Protein 2HIH (pdb70)

Sequence (773 aa):
AVQNPENPKNKDPFVFVHGFTGFVGEVAAKGENYWGGTKANLRNHLRKAGYETYEASVSALASNHERAVELYYYLKGGRVDYGAAHSEKYGHERYGKTYEGVLKDWKPGHPVHFIGHSMGGQTIRLLEHYLRFGDKAEIAYQQQHGGIISELFKGGQDNMVTSITTIATPHNGTHASDDIGNTPTIRNILYSFAQMSSHLGTIDFGMDHWGFKRKDGESLTDYNKRIAESKIWDSEDTGLYDLTREGAEKINQKTELNPNIYYKTYTGVATHETQLGKHIADLGMEFTKILTGNYIGSVDDILWRPNDGLVSEISSQHPSDEKNISVDENSELHKGTWQVMPTMKGWDHSDFIGNDALDTKHSAIELTNFYHSISDYLMRIEKAESTAVQNPENPKNKDPFVFVHGFTGFVGEVAAKGENYWGGTKANLRNHLRKAGYETYEASVSALASNHERAVELYYYLKGGRVDYGAAHSEKYGHERYGKTYEGVLKDWKPGHPVHFIGHSMGGQTIRLLEHYLRFGDKAEIAYQQQHGGIISELFKGGQDNMVTSITTIATPHNGTHASDDIGNTPTIRNILYSFAQMSSHLGTIDFGMDHWGFKRKDGESLTDYNKRIAESKIWDSEDTGLYDLTREGAEKINQKTELNPNIYYKTYTGVATHETQLGKHIADLGMEFTKILTGNYIGSVDDILWRPNDGLVSEISSQHPSDEKNISVDENSELHKGTWQVMPTMKGWDHSDFIGNDALDTKHSAIELTNFYHSISDYLMRIEKAES

Solvent-accessible surface area: 32217 Å² total; per-residue (Å²): 128,40,150,44,34,181,127,39,123,3,139,2,13,1,0,9,0,0,0,38,68,2,23,6,52,181,64,30,32,166,51,83,44,27,4,0,15,70,38,21,68,4,60,33,43,3,29,166,35,15,12,33,0,26,20,0,24,10,10,2,0,0,3,0,13,0,0,0,0,10,0,8,24,23,0,56,18,31,140,0,11,9,1,17,16,22,4,123,149,52,38,21,86,58,86,26,108,95,45,157,12,60,26,128,100,4,95,65,54,110,17,0,0,0,0,0,1,6,0,0,0,0,0,0,8,6,0,9,27,9,2,44,90,3,29,176,59,6,60,56,50,54,146,138,120,35,63,147,26,10,110,0,1,121,15,73,28,53,88,1,11,15,0,1,0,1,0,0,0,2,0,12,0,3,6,11,4,46,69,27,12,25,44,55,29,15,37,47,45,20,2,46,8,1,29,62,0,6,33,56,58,46,28,45,12,14,2,38,12,10,15,1,108,92,112,152,90,26,61,52,53,69,2,61,95,65,16,14,111,24,132,1,26,121,20,81,6,1,0,10,18,17,10,14,69,111,0,0,67,109,11,10,149,106,15,98,31,4,89,90,3,9,7,4,0,4,1,2,11,3,2,74,120,54,153,164,21,84,25,75,18,26,171,28,14,18,70,92,32,69,75,25,0,56,80,0,0,44,12,140,54,121,129,44,34,30,0,1,0,44,2,0,35,55,0,2,48,42,0,33,137,21,146,66,64,99,12,57,102,131,33,140,40,62,81,8,13,1,2,14,9,71,46,46,127,28,25,1,11,6,3,0,9,2,57,5,22,68,11,120,162,19,55,40,118,59,5,10,81,15,2,61,47,3,3,84,8,0,34,76,0,16,145,50,80,94,150,131,43,147,36,31,187,119,43,128,2,132,0,12,1,0,8,0,0,0,40,103,2,34,7,50,185,64,29,38,133,32,89,38,10,2,0,14,52,42,25,68,3,61,34,42,3,28,162,41,16,14,32,0,26,16,0,20,11,10,3,9,0,4,0,15,0,0,0,0,10,0,9,24,24,0,63,21,30,143,0,9,9,1,16,16,20,4,132,153,53,44,19,88,58,89,28,104,95,43,145,9,56,29,116,100,3,91,66,51,115,19,0,0,0,0,0,3,4,0,0,0,0,0,0,8,6,0,8,28,8,2,37,89,3,26,175,58,6,55,54,60,59,142,142,123,33,64,149,24,9,106,0,1,113,12,74,34,63,97,2,8,17,0,1,0,0,0,0,0,1,0,8,0,4,6,10,4,46,74,30,11,28,42,60,28,16,43,49,41,31,2,36,17,2,31,74,2,4,42,50,58,39,23,43,16,11,2,41,10,14,15,0,104,97,118,155,88,23,58,58,57,73,5,61,101,66,14,19,118,21,134,1,33,121,22,76,6,2,0,9,21,14,11,16,63,108,1,0,56,93,10,13,143,104,13,103,28,3,90,99,6,8,6,4,0,3,1,2,15,5,2,76,118,52,174,154,18,99,25,81,17,32,180,38,12,18,70,86,27,69,75,27,0,57,82,0,0,39,14,135,61,116,129,43,35,27,0,2,0,39,2,0,39,56,0,1,46,39,0,49,145,20,135,64,74,96,16,55,113,128,33,136,41,64,78,8,11,0,2,12,11,75,44,50,130,29,24,0,10,9,4,0,7,3,49,5,23,70,12,125,178,18,52,38,117,65,5,15,78,13,2,62,44,3,3,83,10,0,50,87,0,12,164,65,91,115

Nearest PDB structures (foldseek):
  2hih-assembly1_A  TM=1.003E+00  e=4.740E-88  Staphylococcus hyicus
  8s9r-assembly1_A  TM=9.803E-01  e=5.184E-57  Staphylococcus aureus USA100-CA-126
  8yib-assembly1_B  TM=9.800E-01  e=1.893E-55  Staphylococcus aureus
  6ksl-assembly1_B  TM=9.799E-01  e=6.411E-55  Staphylococcus aureus
  1ku0-assembly2_B  TM=8.552E-01  e=5.128E-37  Geobacillus stearothermophilus

InterPro domains:
  IPR005877 YSIRK Gram-positive signal peptide [PF04650] (10-30)
  IPR005877 YSIRK Gram-positive signal peptide [TIGR01168] (1-38)
  IPR029058 Alpha/Beta hydrolase fold [G3DSA:3.40.50.1820] (252-641)
  IPR029058 Alpha/Beta hydrolase fold [SSF53474] (259-605)
  IPR056304 Lipase-like, C-terminal domain [PF24708] (261-639)

CATH classification: 3.40.50.1820

B-factor: mean 19.35, std 2.12, range [2.0, 28.86]

GO terms:
  GO:0004620 glycerophospholipase activity (F, IDA)
  GO:0004806 triacylglycerol lipase activity (F, IDA)
  GO:0005509 calcium ion binding (F, IDA)
  GO:0005576 extracellular region (C, IDA)
  GO:0034638 phosphatidylcholine catabolic process (P, IDA)
  GO:0008970 glycerophospholipid phospholipase A1 activity (F, IDA)
  GO:0016042 lipid catabolic process (P, IDA)
  GO:0019433 triglyceride catabolic process (P, IDA)

Organism: Staphylococcus hyicus (NCBI:txid1284)

Structure (mmCIF, N/CA/C/O backbone):
data_2HIH
#
_entry.id   2HIH
#
_cell.length_a   73.310
_cell.length_b   77.960
_cell.length_c   169.810
_cell.angle_alpha   90.00
_cell.angle_beta   90.00
_cell.angle_gamma   90.00
#
_symmetry.space_group_name_H-M   'P 21 21 21'
#
loop_
_entity.id
_entity.type
_entity.pdbx_description
1 polymer 'Lipase 46 kDa form'
2 non-polymer 'ZINC ION'
3 non-polymer 'CALCIUM ION'
4 water water
#
loop_
_atom_site.group_PDB
_atom_site.id
_atom_site.type_symbol
_atom_site.label_atom_id
_atom_site.label_alt_id
_atom_site.label_comp_id
_atom_site.label_asym_id
_atom_site.label_entity_id
_atom_site.label_seq_id
_atom_site.pdbx_PDB_ins_code
_atom_site.Cartn_x
_atom_site.Cartn_y
_atom_site.Cartn_z
_atom_site.occupancy
_atom_site.B_iso_or_equiv
_atom_site.auth_seq_id
_atom_site.auth_comp_id
_atom_site.auth_asym_id
_atom_site.auth_atom_id
_atom_site.pdbx_PDB_model_num
ATOM 1 N N . ALA A 1 42 ? 43.205 26.389 -10.405 1.00 21.88 7 ALA A N 1
ATOM 2 C CA . ALA A 1 42 ? 44.029 27.424 -9.718 1.00 21.81 7 ALA A CA 1
ATOM 3 C C . ALA A 1 42 ? 43.443 27.886 -8.368 1.00 21.78 7 ALA A C 1
ATOM 4 O O . ALA A 1 42 ? 44.184 28.032 -7.399 1.00 21.89 7 ALA A O 1
ATOM 6 N N . VAL A 1 43 ? 42.125 28.089 -8.301 1.00 21.70 8 VAL A N 1
ATOM 7 C CA . VAL A 1 43 ? 41.505 28.865 -7.205 1.00 21.58 8 VAL A CA 1
ATOM 8 C C . VAL A 1 43 ? 41.752 28.299 -5.798 1.00 21.48 8 VAL A C 1
ATOM 9 O O . VAL A 1 43 ? 41.667 27.095 -5.571 1.00 21.20 8 VAL A O 1
ATOM 13 N N . GLN A 1 44 ? 42.058 29.194 -4.861 1.00 21.53 9 GLN A N 1
ATOM 14 C CA . GLN A 1 44 ? 42.309 28.824 -3.469 1.00 21.55 9 GLN A CA 1
ATOM 15 C C . GLN A 1 44 ? 40.996 28.621 -2.722 1.00 21.43 9 GLN A C 1
ATOM 16 O O . GLN A 1 44 ? 39.927 28.915 -3.248 1.00 21.50 9 GLN A O 1
ATOM 22 N N . ASN A 1 45 ? 41.074 28.113 -1.498 1.00 21.33 10 ASN A N 1
ATOM 23 C CA . ASN A 1 45 ? 39.890 28.011 -0.654 1.00 21.37 10 ASN A CA 1
ATOM 24 C C . ASN A 1 45 ? 39.409 29.407 -0.255 1.00 21.69 10 ASN A C 1
ATOM 25 O O . ASN A 1 45 ? 40.197 30.349 -0.240 1.00 21.75 10 ASN A O 1
ATOM 30 N N . PRO A 1 46 ? 38.111 29.549 0.062 1.00 22.08 11 PRO A N 1
ATOM 31 C CA . PRO A 1 46 ? 37.578 30.862 0.428 1.00 22.31 11 PRO A CA 1
ATOM 32 C C . PRO A 1 46 ? 38.102 31.375 1.768 1.00 22.62 11 PRO A C 1
ATOM 33 O O . PRO A 1 46 ? 38.369 30.583 2.669 1.00 22.45 11 PRO A O 1
ATOM 37 N N . GLU A 1 47 ? 38.250 32.695 1.878 1.00 23.12 12 GLU A N 1
ATOM 38 C CA . GLU A 1 47 ? 38.554 33.357 3.150 1.00 23.47 12 GLU A CA 1
ATOM 39 C C . GLU A 1 47 ? 37.451 33.015 4.139 1.00 23.49 12 GLU A C 1
ATOM 40 O O . GLU A 1 47 ? 37.712 32.569 5.255 1.00 23.55 12 GLU A O 1
ATOM 46 N N . ASN A 1 48 ? 36.215 33.217 3.697 1.00 23.53 13 ASN A N 1
ATOM 47 C CA . ASN A 1 48 ? 35.034 33.026 4.519 1.00 23.55 13 ASN A CA 1
ATOM 48 C C . ASN A 1 48 ? 34.099 31.984 3.887 1.00 23.03 13 ASN A C 1
ATOM 49 O O . ASN A 1 48 ? 33.198 32.338 3.123 1.00 22.99 13 ASN A O 1
ATOM 54 N N . PRO A 1 49 ? 34.317 30.695 4.197 1.00 22.47 14 PRO A N 1
ATOM 55 C CA . PRO A 1 49 ? 33.603 29.602 3.538 1.00 22.15 14 PRO A CA 1
ATOM 56 C C . PRO A 1 49 ? 32.181 29.395 4.059 1.00 21.77 14 PRO A C 1
ATOM 57 O O . PRO A 1 49 ? 31.921 29.589 5.245 1.00 21.72 14 PRO A O 1
ATOM 61 N N . LYS A 1 50 ? 31.279 28.987 3.169 1.00 21.33 15 LYS A N 1
ATOM 62 C CA . LYS A 1 50 ? 29.866 28.820 3.512 1.00 21.01 15 LYS A CA 1
ATOM 63 C C . LYS A 1 50 ? 29.648 27.611 4.420 1.00 20.55 15 LYS A C 1
ATOM 64 O O . LYS A 1 50 ? 28.662 27.553 5.148 1.00 20.50 15 LYS A O 1
ATOM 70 N N . ASN A 1 51 ? 30.566 26.649 4.372 1.00 20.11 16 ASN A N 1
ATOM 71 C CA . ASN A 1 51 ? 30.502 25.474 5.240 1.00 19.66 16 ASN A CA 1
ATOM 72 C C . ASN A 1 51 ? 31.504 25.580 6.386 1.00 19.47 16 ASN A C 1
ATOM 73 O O . ASN A 1 51 ? 32.604 26.108 6.210 1.00 19.43 16 ASN A O 1
ATOM 78 N N . LYS A 1 52 ? 31.117 25.095 7.563 1.00 19.16 17 LYS A N 1
ATOM 79 C CA . LYS A 1 52 ? 32.006 25.129 8.717 1.00 19.08 17 LYS A CA 1
ATOM 80 C C . LYS A 1 52 ? 32.803 23.834 8.833 1.00 18.75 17 LYS A C 1
ATOM 81 O O . LYS A 1 52 ? 33.811 23.779 9.528 1.00 18.72 17 LYS A O 1
ATOM 87 N N . ASP A 1 53 ? 32.341 22.797 8.144 1.00 18.57 18 ASP A N 1
ATOM 88 C CA . ASP A 1 53 ? 33.057 21.531 8.070 1.00 18.41 18 ASP A CA 1
ATOM 89 C C . ASP A 1 53 ? 33.553 21.347 6.648 1.00 18.39 18 ASP A C 1
ATOM 90 O O . ASP A 1 53 ? 32.749 21.265 5.719 1.00 18.44 18 ASP A O 1
ATOM 95 N N . PRO A 1 54 ? 34.880 21.307 6.465 1.00 18.30 19 PRO A N 1
ATOM 96 C CA . PRO A 1 54 ? 35.452 21.156 5.124 1.00 18.18 19 PRO A CA 1
ATOM 97 C C . PRO A 1 54 ? 35.000 19.883 4.412 1.00 17.98 19 PRO A C 1
ATOM 98 O O . PRO A 1 54 ? 34.849 18.846 5.049 1.00 17.90 19 PRO A O 1
ATOM 102 N N . PHE A 1 55 ? 34.779 19.972 3.102 1.00 17.92 20 PHE A N 1
ATOM 103 C CA . PHE A 1 55 ? 34.486 18.796 2.287 1.00 17.80 20 PHE A CA 1
ATOM 104 C C . PHE A 1 55 ? 35.793 18.123 1.889 1.00 17.59 20 PHE A C 1
ATOM 105 O O . PHE A 1 55 ? 36.603 18.700 1.172 1.00 17.28 20 PHE A O 1
ATOM 113 N N . VAL A 1 56 ? 35.998 16.897 2.349 1.00 17.56 21 VAL A N 1
ATOM 114 C CA . VAL A 1 56 ? 37.188 16.149 1.975 1.00 17.52 21 VAL A CA 1
ATOM 115 C C . VAL A 1 56 ? 36.812 15.025 1.019 1.00 17.27 21 VAL A C 1
ATOM 116 O O . VAL A 1 56 ? 36.045 14.132 1.366 1.00 17.04 21 VAL A O 1
ATOM 120 N N . PHE A 1 57 ? 37.354 15.087 -0.191 1.00 17.25 22 PHE A N 1
ATOM 121 C CA . PHE A 1 57 ? 37.061 14.102 -1.220 1.00 17.24 22 PHE A CA 1
ATOM 122 C C . PHE A 1 57 ? 38.132 13.025 -1.232 1.00 17.34 22 PHE A C 1
ATOM 123 O O . PHE A 1 57 ? 39.321 13.320 -1.119 1.00 17.31 22 PHE A O 1
ATOM 131 N N . VAL A 1 58 ? 37.703 11.774 -1.359 1.00 17.46 23 VAL A N 1
ATOM 132 C CA . VAL A 1 58 ? 38.616 10.642 -1.298 1.00 17.59 23 VAL A CA 1
ATOM 133 C C . VAL A 1 58 ? 38.473 9.792 -2.555 1.00 17.71 23 VAL A C 1
ATOM 134 O O . VAL A 1 58 ? 37.453 9.139 -2.770 1.00 17.53 23 VAL A O 1
ATOM 138 N N . HIS A 1 59 ? 39.504 9.821 -3.394 1.00 17.94 24 HIS A N 1
ATOM 139 C CA . HIS A 1 59 ? 39.503 9.061 -4.634 1.00 18.09 24 HIS A CA 1
ATOM 140 C C . HIS A 1 59 ? 39.570 7.563 -4.341 1.00 18.25 24 HIS A C 1
ATOM 141 O O . HIS A 1 59 ? 39.693 7.155 -3.185 1.00 17.98 24 HIS A O 1
ATOM 148 N N . GLY A 1 60 ? 39.492 6.754 -5.396 1.00 18.59 25 GLY A N 1
ATOM 149 C CA . GLY A 1 60 ? 39.365 5.307 -5.257 1.00 18.77 25 GLY A CA 1
ATOM 150 C C . GLY A 1 60 ? 40.564 4.519 -5.750 1.00 18.91 25 GLY A C 1
ATOM 151 O O . GLY A 1 60 ? 41.703 4.978 -5.667 1.00 18.88 25 GLY A O 1
ATOM 152 N N . PHE A 1 61 ? 40.296 3.319 -6.259 1.00 18.99 26 PHE A N 1
ATOM 153 C CA . PHE A 1 61 ? 41.342 2.429 -6.741 1.00 19.05 26 PHE A CA 1
ATOM 154 C C . PHE A 1 61 ? 41.953 2.954 -8.038 1.00 19.19 26 PHE A C 1
ATOM 155 O O . PHE A 1 61 ? 41.241 3.350 -8.956 1.00 18.99 26 PHE A O 1
ATOM 163 N N . THR A 1 62 ? 43.280 2.950 -8.100 1.00 19.59 27 THR A N 1
ATOM 164 C CA . THR A 1 62 ? 44.025 3.472 -9.250 1.00 19.97 27 THR A CA 1
ATOM 165 C C . THR A 1 62 ? 43.762 4.968 -9.470 1.00 20.31 27 THR A C 1
ATOM 166 O O . THR A 1 62 ? 43.881 5.473 -10.581 1.00 20.35 27 THR A O 1
ATOM 170 N N . GLY A 1 63 ? 43.426 5.672 -8.395 1.00 20.83 28 GLY A N 1
ATOM 171 C CA . GLY A 1 63 ? 43.178 7.106 -8.458 1.00 21.23 28 GLY A CA 1
ATOM 172 C C . GLY A 1 63 ? 44.396 7.921 -8.058 1.00 21.61 28 GLY A C 1
ATOM 173 O O . GLY A 1 63 ? 45.103 7.580 -7.110 1.00 21.63 28 GLY A O 1
ATOM 174 N N . PHE A 1 64 ? 44.636 9.005 -8.789 1.00 22.12 29 PHE A N 1
ATOM 175 C CA . PHE A 1 64 ? 45.760 9.894 -8.528 1.00 22.49 29 PHE A CA 1
ATOM 176 C C . PHE A 1 64 ? 45.262 11.333 -8.511 1.00 22.76 29 PHE A C 1
ATOM 177 O O . PHE A 1 64 ? 44.604 11.774 -9.455 1.00 22.96 29 PHE A O 1
ATOM 185 N N . VAL A 1 65 ? 45.563 12.066 -7.443 1.00 23.06 30 VAL A N 1
ATOM 186 C CA . VAL A 1 65 ? 45.189 13.476 -7.368 1.00 23.33 30 VAL A CA 1
ATOM 187 C C . VAL A 1 65 ? 46.395 14.316 -6.988 1.00 23.52 30 VAL A C 1
ATOM 188 O O . VAL A 1 65 ? 47.382 13.800 -6.466 1.00 23.53 30 VAL A O 1
ATOM 192 N N . GLY A 1 66 ? 46.309 15.613 -7.254 1.00 23.78 31 GLY A N 1
ATOM 193 C CA . GLY A 1 66 ? 47.372 16.533 -6.890 1.00 24.06 31 GLY A CA 1
ATOM 194 C C . GLY A 1 66 ? 48.670 16.252 -7.621 1.00 24.33 31 GLY A C 1
ATOM 195 O O . GLY A 1 66 ? 48.683 16.108 -8.846 1.00 24.46 31 GLY A O 1
ATOM 196 N N . GLU A 1 67 ? 49.760 16.154 -6.861 1.00 24.60 32 GLU A N 1
ATOM 197 C CA . GLU A 1 67 ? 51.103 16.076 -7.436 1.00 24.78 32 GLU A CA 1
ATOM 198 C C . GLU A 1 67 ? 51.683 14.661 -7.447 1.00 24.87 32 GLU A C 1
ATOM 199 O O . GLU A 1 67 ? 52.896 14.474 -7.356 1.00 24.96 32 GLU A O 1
ATOM 205 N N . VAL A 1 68 ? 50.805 13.668 -7.540 1.00 25.05 33 VAL A N 1
ATOM 206 C CA . VAL A 1 68 ? 51.199 12.315 -7.926 1.00 25.16 33 VAL A CA 1
ATOM 207 C C . VAL A 1 68 ? 50.485 11.957 -9.225 1.00 25.34 33 VAL A C 1
ATOM 208 O O . VAL A 1 68 ? 50.655 10.867 -9.765 1.00 25.29 33 VAL A O 1
ATOM 212 N N . ALA A 1 69 ? 49.677 12.892 -9.713 1.00 25.67 34 ALA A N 1
ATOM 213 C CA . ALA A 1 69 ? 48.966 12.725 -10.968 1.00 25.85 34 ALA A CA 1
ATOM 214 C C . ALA A 1 69 ? 49.899 13.110 -12.104 1.00 26.10 34 ALA A C 1
ATOM 215 O O . ALA A 1 69 ? 51.004 13.596 -11.869 1.00 26.19 34 ALA A O 1
ATOM 217 N N . ALA A 1 70 ? 49.445 12.890 -13.333 1.00 26.50 35 ALA A N 1
ATOM 218 C CA . ALA A 1 70 ? 50.253 13.146 -14.520 1.00 26.68 35 ALA A CA 1
ATOM 219 C C . ALA A 1 70 ? 49.832 14.441 -15.202 1.00 26.95 35 ALA A C 1
ATOM 220 O O . ALA A 1 70 ? 48.783 15.021 -14.877 1.00 27.23 35 ALA A O 1
ATOM 222 N N . LYS A 1 71 ? 50.664 14.872 -16.150 1.00 26.96 36 LYS A N 1
ATOM 223 C CA . LYS A 1 71 ? 50.400 16.043 -16.991 1.00 26.81 36 LYS A CA 1
ATOM 224 C C . LYS A 1 71 ? 49.107 16.775 -16.631 1.00 26.40 36 LYS A C 1
ATOM 225 O O . LYS A 1 71 ? 49.124 17.700 -15.817 1.00 26.41 36 LYS A O 1
ATOM 231 N N . GLY A 1 72 ? 47.994 16.357 -17.226 1.00 25.87 37 GLY A N 1
ATOM 232 C CA . GLY A 1 72 ? 46.722 17.037 -17.011 1.00 25.46 37 GLY A CA 1
ATOM 233 C C . GLY A 1 72 ? 45.578 16.115 -16.635 1.00 25.03 37 GLY A C 1
ATOM 234 O O . GLY A 1 72 ? 44.418 16.447 -16.868 1.00 25.00 37 GLY A O 1
ATOM 235 N N . GLU A 1 73 ? 45.890 14.959 -16.054 1.00 24.49 38 GLU A N 1
ATOM 236 C CA . GLU A 1 73 ? 44.833 14.057 -15.607 1.00 24.07 38 GLU A CA 1
ATOM 237 C C . GLU A 1 73 ? 44.157 14.677 -14.382 1.00 23.25 38 GLU A C 1
ATOM 238 O O . GLU A 1 73 ? 44.821 15.141 -13.454 1.00 23.33 38 GLU A O 1
ATOM 244 N N . ASN A 1 74 ? 42.832 14.697 -14.403 1.00 22.31 39 ASN A N 1
ATOM 245 C CA . ASN A 1 74 ? 42.035 15.237 -13.312 1.00 21.47 39 ASN A CA 1
ATOM 246 C C . ASN A 1 74 ? 41.055 14.157 -12.857 1.00 20.76 39 ASN A C 1
ATOM 247 O O . ASN A 1 74 ? 40.135 13.803 -13.595 1.00 20.64 39 ASN A O 1
ATOM 252 N N . TYR A 1 75 ? 41.261 13.612 -11.661 1.00 19.91 40 TYR A N 1
ATOM 253 C CA . TYR A 1 75 ? 40.404 12.533 -11.175 1.00 19.18 40 TYR A CA 1
ATOM 254 C C . TYR A 1 75 ? 38.985 13.059 -10.970 1.00 19.00 40 TYR A C 1
ATOM 255 O O . TYR A 1 75 ? 38.034 12.560 -11.565 1.00 18.74 40 TYR A O 1
ATOM 264 N N . TRP A 1 76 ? 38.855 14.091 -10.147 1.00 18.99 41 TRP A N 1
ATOM 265 C CA . TRP A 1 76 ? 37.550 14.654 -9.824 1.00 19.02 41 TRP A CA 1
ATOM 266 C C . TRP A 1 76 ? 37.082 15.655 -10.868 1.00 19.04 41 TRP A C 1
ATOM 267 O O . TRP A 1 76 ? 37.199 16.866 -10.673 1.00 19.01 41 TRP A O 1
ATOM 278 N N . GLY A 1 77 ? 36.543 15.139 -11.969 1.00 19.06 42 GLY A N 1
ATOM 279 C CA . GLY A 1 77 ? 35.988 15.982 -13.023 1.00 19.15 42 GLY A CA 1
ATOM 280 C C . GLY A 1 77 ? 36.414 15.592 -14.430 1.00 19.21 42 GLY A C 1
ATOM 281 O O . GLY A 1 77 ? 35.708 15.879 -15.399 1.00 19.20 42 GLY A O 1
ATOM 282 N N . GLY A 1 78 ? 37.566 14.938 -14.548 1.00 19.24 43 GLY A N 1
ATOM 283 C CA . GLY A 1 78 ? 38.096 14.555 -15.850 1.00 19.22 43 GLY A CA 1
ATOM 284 C C . GLY A 1 78 ? 38.350 15.761 -16.733 1.00 19.20 43 GLY A C 1
ATOM 285 O O . GLY A 1 78 ? 38.821 16.792 -16.267 1.00 19.14 43 GLY A O 1
ATOM 286 N N . THR A 1 79 ? 38.033 15.622 -18.016 1.00 19.36 44 THR A N 1
ATOM 287 C CA . THR A 1 79 ? 38.147 16.712 -18.984 1.00 19.38 44 THR A CA 1
ATOM 288 C C . THR A 1 79 ? 36.916 17.613 -18.943 1.00 19.40 44 THR A C 1
ATOM 289 O O . THR A 1 79 ? 36.933 18.724 -19.469 1.00 19.37 44 THR A O 1
ATOM 293 N N . LYS A 1 80 ? 35.851 17.128 -18.314 1.00 19.39 45 LYS A N 1
ATOM 294 C CA . LYS A 1 80 ? 34.564 17.799 -18.367 1.00 19.40 45 LYS A CA 1
ATOM 295 C C . LYS A 1 80 ? 34.471 18.969 -17.400 1.00 19.47 45 LYS A C 1
ATOM 296 O O . LYS A 1 80 ? 33.873 19.992 -17.723 1.00 19.55 45 LYS A O 1
ATOM 302 N N . ALA A 1 81 ? 35.063 18.837 -16.220 1.00 19.55 46 ALA A N 1
ATOM 303 C CA . ALA A 1 81 ? 35.029 19.932 -15.253 1.00 19.56 46 ALA A CA 1
ATOM 304 C C . ALA A 1 81 ? 36.142 19.839 -14.220 1.00 19.51 46 ALA A C 1
ATOM 305 O O . ALA A 1 81 ? 36.698 18.770 -13.981 1.00 19.54 46 ALA A O 1
ATOM 307 N N . ASN A 1 82 ? 36.470 20.980 -13.626 1.00 19.45 47 ASN A N 1
ATOM 308 C CA . ASN A 1 82 ? 37.367 21.020 -12.484 1.00 19.38 47 ASN A CA 1
ATOM 309 C C . ASN A 1 82 ? 36.529 21.268 -11.237 1.00 19.54 47 ASN A C 1
ATOM 310 O O . ASN A 1 82 ? 36.219 22.411 -10.898 1.00 19.35 47 ASN A O 1
ATOM 315 N N . LEU A 1 83 ? 36.148 20.183 -10.567 1.00 19.80 48 LEU A N 1
ATOM 316 C CA . LEU A 1 83 ? 35.220 20.260 -9.444 1.00 20.10 48 LEU A CA 1
ATOM 317 C C . LEU A 1 83 ? 35.794 20.995 -8.237 1.00 20.30 48 LEU A C 1
ATOM 318 O O . LEU A 1 83 ? 35.040 21.542 -7.432 1.00 20.35 48 LEU A O 1
ATOM 323 N N . ARG A 1 84 ? 37.117 21.003 -8.099 1.00 20.55 49 ARG A N 1
ATOM 324 C CA . ARG A 1 84 ? 37.742 21.719 -6.995 1.00 20.72 49 ARG A CA 1
ATOM 325 C C . ARG A 1 84 ? 37.585 23.219 -7.209 1.00 20.75 49 ARG A C 1
ATOM 326 O O . ARG A 1 84 ? 37.202 23.945 -6.293 1.00 20.80 49 ARG A O 1
ATOM 334 N N . ASN A 1 85 ? 37.876 23.672 -8.426 1.00 20.75 50 ASN A N 1
ATOM 335 C CA . ASN A 1 85 ? 37.691 25.072 -8.799 1.00 20.74 50 ASN A CA 1
ATOM 336 C C . ASN A 1 85 ? 36.242 25.519 -8.673 1.00 20.63 50 ASN A C 1
ATOM 337 O O . ASN A 1 85 ? 35.958 26.648 -8.271 1.00 20.68 50 ASN A O 1
ATOM 342 N N . HIS A 1 86 ? 35.328 24.626 -9.029 1.00 20.40 51 HIS A N 1
ATOM 343 C CA . HIS A 1 86 ? 33.913 24.956 -9.092 1.00 20.21 51 HIS A CA 1
ATOM 344 C C . HIS A 1 86 ? 33.293 25.089 -7.699 1.00 20.14 51 HIS A C 1
ATOM 345 O O . HIS A 1 86 ? 32.570 26.045 -7.420 1.00 20.01 51 HIS A O 1
ATOM 352 N N . LEU A 1 87 ? 33.581 24.122 -6.835 1.00 20.15 52 LEU A N 1
ATOM 353 C CA . LEU A 1 87 ? 33.106 24.139 -5.449 1.00 20.18 52 LEU A CA 1
ATOM 354 C C . LEU A 1 87 ? 33.688 25.303 -4.641 1.00 20.05 52 LEU A C 1
ATOM 355 O O . LEU A 1 87 ? 33.010 25.877 -3.796 1.00 19.90 52 LEU A O 1
ATOM 360 N N . ARG A 1 88 ? 34.950 25.636 -4.891 1.00 20.05 53 ARG A N 1
ATOM 361 C CA . ARG A 1 88 ? 35.613 26.716 -4.166 1.00 20.01 53 ARG A CA 1
ATOM 362 C C . ARG A 1 88 ? 35.167 28.093 -4.659 1.00 20.15 53 ARG A C 1
ATOM 363 O O . ARG A 1 88 ? 35.029 29.017 -3.859 1.00 20.11 53 ARG A O 1
ATOM 371 N N . LYS A 1 89 ? 34.948 28.225 -5.968 1.00 20.30 54 LYS A N 1
ATOM 372 C CA . LYS A 1 89 ? 34.359 29.441 -6.535 1.00 20.48 54 LYS A CA 1
ATOM 373 C C . LYS A 1 89 ? 32.936 29.618 -6.035 1.00 20.34 54 LYS A C 1
ATOM 374 O O . LYS A 1 89 ? 32.426 30.730 -5.976 1.00 20.40 54 LYS A O 1
ATOM 380 N N . ALA A 1 90 ? 32.296 28.510 -5.682 1.00 20.25 55 ALA A N 1
ATOM 381 C CA . ALA A 1 90 ? 30.937 28.543 -5.168 1.00 20.12 55 ALA A CA 1
ATOM 382 C C . ALA A 1 90 ? 30.884 28.894 -3.679 1.00 19.98 55 ALA A C 1
ATOM 383 O O . ALA A 1 90 ? 29.801 29.057 -3.125 1.00 20.05 55 ALA A O 1
ATOM 385 N N . GLY A 1 91 ? 32.045 28.994 -3.031 1.00 19.81 56 GLY A N 1
ATOM 386 C CA . GLY A 1 91 ? 32.119 29.424 -1.632 1.00 19.63 56 GLY A CA 1
ATOM 387 C C . GLY A 1 91 ? 32.445 28.346 -0.606 1.00 19.47 56 GLY A C 1
ATOM 388 O O . GLY A 1 91 ? 32.444 28.617 0.594 1.00 19.40 56 GLY A O 1
ATOM 389 N N . TYR A 1 92 ? 32.739 27.129 -1.060 1.00 19.34 57 TYR A N 1
ATOM 390 C CA . TYR A 1 92 ? 33.006 26.014 -0.143 1.00 19.19 57 TYR A CA 1
ATOM 391 C C . TYR A 1 92 ? 34.490 25.730 0.046 1.00 18.92 57 TYR A C 1
ATOM 392 O O . TYR A 1 92 ? 35.287 25.875 -0.880 1.00 18.75 57 TYR A O 1
ATOM 401 N N . GLU A 1 93 ? 34.841 25.300 1.255 1.00 18.71 58 GLU A N 1
ATOM 402 C CA . GLU A 1 93 ? 36.198 24.870 1.572 1.00 18.54 58 GLU A CA 1
ATOM 403 C C . GLU A 1 93 ? 36.335 23.370 1.309 1.00 18.50 58 GLU A C 1
ATOM 404 O O . GLU A 1 93 ? 35.740 22.556 2.016 1.00 18.33 58 GLU A O 1
ATOM 410 N N . THR A 1 94 ? 37.110 23.014 0.284 1.00 18.51 59 THR A N 1
ATOM 411 C CA . THR A 1 94 ? 37.270 21.616 -0.121 1.00 18.53 59 THR A CA 1
ATOM 412 C C . THR A 1 94 ? 38.734 21.192 -0.190 1.00 18.37 59 THR A C 1
ATOM 413 O O . THR A 1 94 ? 39.629 22.017 -0.316 1.00 18.23 59 THR A O 1
ATOM 417 N N . TYR A 1 95 ? 38.955 19.885 -0.103 1.00 18.40 60 TYR A N 1
ATOM 418 C CA . TYR A 1 95 ? 40.274 19.291 -0.262 1.00 18.13 60 TYR A CA 1
ATOM 419 C C . TYR A 1 95 ? 40.132 17.965 -1.001 1.00 17.92 60 TYR A C 1
ATOM 420 O O . TYR A 1 95 ? 39.131 17.272 -0.852 1.00 17.58 60 TYR A O 1
ATOM 429 N N . GLU A 1 96 ? 41.137 17.627 -1.802 1.00 17.91 61 GLU A N 1
ATOM 430 C CA . GLU A 1 96 ? 41.203 16.333 -2.468 1.00 17.89 61 GLU A CA 1
ATOM 431 C C . GLU A 1 96 ? 42.343 15.518 -1.868 1.00 17.81 61 GLU A C 1
ATOM 432 O O . GLU A 1 96 ? 43.514 15.799 -2.101 1.00 17.70 61 GLU A O 1
ATOM 438 N N . ALA A 1 97 ? 41.989 14.514 -1.076 1.00 17.88 62 ALA A N 1
ATOM 439 C CA . ALA A 1 97 ? 42.980 13.697 -0.393 1.00 17.90 62 ALA A CA 1
ATOM 440 C C . ALA A 1 97 ? 43.818 12.896 -1.385 1.00 17.79 62 ALA A C 1
ATOM 441 O O . ALA A 1 97 ? 43.336 12.507 -2.448 1.00 17.52 62 ALA A O 1
ATOM 443 N N . SER A 1 98 ? 45.076 12.661 -1.027 1.00 17.83 63 SER A N 1
ATOM 444 C CA . SER A 1 98 ? 45.979 11.873 -1.857 1.00 17.90 63 SER A CA 1
ATOM 445 C C . SER A 1 98 ? 46.434 10.628 -1.098 1.00 17.91 63 SER A C 1
ATOM 446 O O . SER A 1 98 ? 47.226 10.714 -0.160 1.00 17.88 63 SER A O 1
ATOM 449 N N . VAL A 1 99 ? 45.909 9.475 -1.502 1.00 17.98 64 VAL A N 1
ATOM 450 C CA . VAL A 1 99 ? 46.244 8.202 -0.871 1.00 18.06 64 VAL A CA 1
ATOM 451 C C . VAL A 1 99 ? 46.688 7.196 -1.930 1.00 17.98 64 VAL A C 1
ATOM 452 O O . VAL A 1 99 ? 46.519 7.423 -3.126 1.00 17.78 64 VAL A O 1
ATOM 456 N N . SER A 1 100 ? 47.254 6.083 -1.479 1.00 17.97 65 SER A N 1
ATOM 457 C CA . SER A 1 100 ? 47.794 5.079 -2.382 1.00 17.97 65 SER A CA 1
ATOM 458 C C . SER A 1 100 ? 46.755 4.569 -3.365 1.00 17.83 65 SER A C 1
ATOM 459 O O . SER A 1 100 ? 45.590 4.415 -3.022 1.00 17.91 65 SER A O 1
ATOM 462 N N . ALA A 1 101 ? 47.198 4.290 -4.585 1.00 17.73 66 ALA A N 1
ATOM 463 C CA . ALA A 1 101 ? 46.315 3.827 -5.646 1.00 17.63 66 ALA A CA 1
ATOM 464 C C . ALA A 1 101 ? 45.953 2.351 -5.488 1.00 17.47 66 ALA A C 1
ATOM 465 O O . ALA A 1 101 ? 44.807 1.965 -5.702 1.00 17.20 66 ALA A O 1
ATOM 467 N N . LEU A 1 102 ? 46.931 1.531 -5.112 1.00 17.48 67 LEU A N 1
ATOM 468 C CA . LEU A 1 102 ? 46.736 0.081 -5.066 1.00 17.49 67 LEU A CA 1
ATOM 469 C C . LEU A 1 102 ? 46.710 -0.501 -3.657 1.00 17.20 67 LEU A C 1
ATOM 470 O O . LEU A 1 102 ? 46.374 -1.671 -3.480 1.00 16.99 67 LEU A O 1
ATOM 475 N N . ALA A 1 103 ? 47.066 0.302 -2.661 1.00 17.04 68 ALA A N 1
ATOM 476 C CA . ALA A 1 103 ? 47.201 -0.210 -1.300 1.00 17.11 68 ALA A CA 1
ATOM 477 C C . ALA A 1 103 ? 45.854 -0.568 -0.681 1.00 16.94 68 ALA A C 1
ATOM 478 O O . ALA A 1 103 ? 44.801 -0.240 -1.224 1.00 16.89 68 ALA A O 1
ATOM 480 N N . SER A 1 104 ? 45.904 -1.247 0.460 1.00 16.76 69 SER A N 1
ATOM 481 C CA . SER A 1 104 ? 44.698 -1.649 1.170 1.00 16.68 69 SER A CA 1
ATOM 482 C C . SER A 1 104 ? 43.995 -0.443 1.784 1.00 16.64 69 SER A C 1
ATOM 483 O O . SER A 1 104 ? 44.569 0.643 1.888 1.00 16.47 69 SER A O 1
ATOM 486 N N . ASN A 1 105 ? 42.746 -0.643 2.189 1.00 16.65 70 ASN A N 1
ATOM 487 C CA . ASN A 1 105 ? 41.983 0.412 2.839 1.00 16.69 70 ASN A CA 1
ATOM 488 C C . ASN A 1 105 ? 42.589 0.804 4.177 1.00 16.76 70 ASN A C 1
ATOM 489 O O . ASN A 1 105 ? 42.470 1.951 4.597 1.00 16.68 70 ASN A O 1
ATOM 494 N N . HIS A 1 106 ? 43.240 -0.147 4.844 1.00 16.91 71 HIS A N 1
ATOM 495 C CA . HIS A 1 106 ? 43.964 0.156 6.073 1.00 17.04 71 HIS A CA 1
ATOM 496 C C . HIS A 1 106 ? 45.062 1.181 5.811 1.00 17.04 71 HIS A C 1
ATOM 497 O O . HIS A 1 106 ? 45.091 2.236 6.440 1.00 16.93 71 HIS A O 1
ATOM 504 N N . GLU A 1 107 ? 45.966 0.851 4.890 1.00 17.17 72 GLU A N 1
ATOM 505 C CA . GLU A 1 107 ? 47.007 1.775 4.441 1.00 17.22 72 GLU A CA 1
ATOM 506 C C . GLU A 1 107 ? 46.430 3.141 4.092 1.00 17.32 72 GLU A C 1
ATOM 507 O O . GLU A 1 107 ? 46.905 4.168 4.574 1.00 17.19 72 GLU A O 1
ATOM 513 N N . ARG A 1 108 ? 45.401 3.136 3.248 1.00 17.49 73 ARG A N 1
ATOM 514 C CA . ARG A 1 108 ? 44.817 4.364 2.717 1.00 17.51 73 ARG A CA 1
ATOM 515 C C . ARG A 1 108 ? 44.065 5.180 3.765 1.00 17.52 73 ARG A C 1
ATOM 516 O O . ARG A 1 108 ? 43.993 6.404 3.658 1.00 17.55 73 ARG A O 1
ATOM 524 N N . ALA A 1 109 ? 43.492 4.509 4.760 1.00 17.56 74 ALA A N 1
ATOM 525 C CA . ALA A 1 109 ? 42.744 5.199 5.810 1.00 17.60 74 ALA A CA 1
ATOM 526 C C . ALA A 1 109 ? 43.704 5.946 6.719 1.00 17.54 74 ALA A C 1
ATOM 527 O O . ALA A 1 109 ? 43.406 7.042 7.195 1.00 17.40 74 ALA A O 1
ATOM 529 N N . VAL A 1 110 ? 44.863 5.341 6.949 1.00 17.53 75 VAL A N 1
ATOM 530 C CA . VAL A 1 110 ? 45.915 5.962 7.737 1.00 17.58 75 VAL A CA 1
ATOM 531 C C . VAL A 1 110 ? 46.492 7.157 6.976 1.00 17.41 75 VAL A C 1
ATOM 532 O O . VAL A 1 110 ? 46.665 8.237 7.531 1.00 17.26 75 VAL A O 1
ATOM 536 N N . GLU A 1 111 ? 46.781 6.956 5.698 1.00 17.37 76 GLU A N 1
ATOM 537 C CA . GLU A 1 111 ? 47.307 8.020 4.857 1.00 17.38 76 GLU A CA 1
ATOM 538 C C . GLU A 1 111 ? 46.366 9.220 4.824 1.00 17.44 76 GLU A C 1
ATOM 539 O O . GLU A 1 111 ? 46.814 10.364 4.756 1.00 17.41 76 GLU A O 1
ATOM 545 N N . LEU A 1 112 ? 45.065 8.953 4.879 1.00 17.58 77 LEU A N 1
ATOM 546 C CA . LEU A 1 112 ? 44.048 10.008 4.881 1.00 17.69 77 LEU A CA 1
ATOM 547 C C . LEU A 1 112 ? 44.117 10.840 6.161 1.00 17.64 77 LEU A C 1
ATOM 548 O O . LEU A 1 112 ? 43.992 12.063 6.128 1.00 17.48 77 LEU A O 1
ATOM 553 N N . TYR A 1 113 ? 44.301 10.163 7.289 1.00 17.75 78 TYR A N 1
ATOM 554 C CA . TYR A 1 113 ? 44.435 10.827 8.579 1.00 17.87 78 TYR A CA 1
ATOM 555 C C . TYR A 1 113 ? 45.612 11.795 8.575 1.00 17.81 78 TYR A C 1
ATOM 556 O O . TYR A 1 113 ? 45.486 12.943 8.994 1.00 17.75 78 TYR A O 1
ATOM 565 N N . TYR A 1 114 ? 46.757 11.323 8.092 1.00 17.83 79 TYR A N 1
ATOM 566 C CA . TYR A 1 114 ? 47.967 12.134 8.068 1.00 17.82 79 TYR A CA 1
ATOM 567 C C . TYR A 1 114 ? 47.946 13.162 6.939 1.00 17.92 79 TYR A C 1
ATOM 568 O O . TYR A 1 114 ? 48.606 14.196 7.032 1.00 17.90 79 TYR A O 1
ATOM 577 N N . TYR A 1 115 ? 47.195 12.888 5.876 1.00 18.02 80 TYR A N 1
ATOM 578 C CA . TYR A 1 115 ? 47.008 13.885 4.827 1.00 18.10 80 TYR A CA 1
ATOM 579 C C . TYR A 1 115 ? 46.346 15.124 5.411 1.00 18.08 80 TYR A C 1
ATOM 580 O O . TYR A 1 115 ? 46.722 16.250 5.098 1.00 18.07 80 TYR A O 1
ATOM 589 N N . LEU A 1 116 ? 45.351 14.905 6.259 1.00 18.22 81 LEU A N 1
ATOM 590 C CA . LEU A 1 116 ? 44.651 16.002 6.906 1.00 18.33 81 LEU A CA 1
ATOM 591 C C . LEU A 1 116 ? 45.464 16.546 8.071 1.00 18.38 81 LEU A C 1
ATOM 592 O O . LEU A 1 116 ? 45.777 17.732 8.114 1.00 18.33 81 LEU A O 1
ATOM 597 N N . LYS A 1 117 ? 45.829 15.675 9.003 1.00 18.52 82 LYS A N 1
ATOM 598 C CA . LYS A 1 117 ? 46.445 16.132 10.242 1.00 18.70 82 LYS A CA 1
ATOM 599 C C . LYS A 1 117 ? 47.941 16.435 10.123 1.00 18.60 82 LYS A C 1
ATOM 600 O O . LYS A 1 117 ? 48.482 17.180 10.937 1.00 18.61 82 LYS A O 1
ATOM 606 N N . GLY A 1 118 ? 48.600 15.873 9.113 1.00 18.55 83 GLY A N 1
ATOM 607 C CA . GLY A 1 118 ? 50.027 16.104 8.899 1.00 18.41 83 GLY A CA 1
ATOM 608 C C . GLY A 1 118 ? 50.889 15.238 9.800 1.00 18.34 83 GLY A C 1
ATOM 609 O O . GLY A 1 118 ? 50.529 14.960 10.940 1.00 18.30 83 GLY A O 1
ATOM 610 N N . GLY A 1 119 ? 52.037 14.814 9.286 1.00 18.24 84 GLY A N 1
ATOM 611 C CA . GLY A 1 119 ? 52.944 13.958 10.037 1.00 18.09 84 GLY A CA 1
ATOM 612 C C . GLY A 1 119 ? 53.473 12.807 9.204 1.00 18.00 84 GLY A C 1
ATOM 613 O O . GLY A 1 119 ? 53.161 12.684 8.024 1.00 17.63 84 GLY A O 1
ATOM 614 N N . ARG A 1 120 ? 54.277 11.960 9.834 1.00 18.14 85 ARG A N 1
ATOM 615 C CA . ARG A 1 120 ? 54.884 10.811 9.173 1.00 18.38 85 ARG A CA 1
ATOM 616 C C . ARG A 1 120 ? 53.950 9.611 9.292 1.00 18.26 85 ARG A C 1
ATOM 617 O O . ARG A 1 120 ? 53.631 9.177 10.397 1.00 18.36 85 ARG A O 1
ATOM 625 N N . VAL A 1 121 ? 53.511 9.085 8.153 1.00 18.11 86 VAL A N 1
ATOM 626 C CA . VAL A 1 121 ? 52.579 7.958 8.126 1.00 18.04 86 VAL A CA 1
ATOM 627 C C . VAL A 1 121 ? 53.087 6.757 8.935 1.00 17.94 86 VAL A C 1
ATOM 628 O O . VAL A 1 121 ? 54.203 6.279 8.732 1.00 17.81 86 VAL A O 1
ATOM 632 N N . ASP A 1 122 ? 52.241 6.282 9.846 1.00 17.82 87 ASP A N 1
ATOM 633 C CA . ASP A 1 122 ? 52.527 5.119 10.677 1.00 17.69 87 ASP A CA 1
ATOM 634 C C . ASP A 1 122 ? 51.409 4.089 10.484 1.00 17.53 87 ASP A C 1
ATOM 635 O O . ASP A 1 122 ? 50.322 4.231 11.039 1.00 17.31 87 ASP A O 1
ATOM 640 N N . TYR A 1 123 ? 51.689 3.058 9.689 1.00 17.45 88 TYR A N 1
ATOM 641 C CA . TYR A 1 123 ? 50.701 2.034 9.344 1.00 17.51 88 TYR A CA 1
ATOM 642 C C . TYR A 1 123 ? 50.389 1.067 10.492 1.00 17.67 88 TYR A C 1
ATOM 643 O O . TYR A 1 123 ? 49.451 0.269 10.401 1.00 17.38 88 TYR A O 1
ATOM 652 N N . GLY A 1 124 ? 51.184 1.137 11.559 1.00 17.91 89 GLY A N 1
ATOM 653 C CA . GLY A 1 124 ? 50.995 0.294 12.733 1.00 18.03 89 GLY A CA 1
ATOM 654 C C . GLY A 1 124 ? 52.070 -0.771 12.830 1.00 18.14 89 GLY A C 1
ATOM 655 O O . GLY A 1 124 ? 52.362 -1.451 11.848 1.00 18.28 89 GLY A O 1
ATOM 656 N N . ALA A 1 125 ? 52.660 -0.920 14.014 1.00 18.17 90 ALA A N 1
ATOM 657 C CA . ALA A 1 125 ? 53.717 -1.907 14.229 1.00 18.16 90 ALA A CA 1
ATOM 658 C C . ALA A 1 125 ? 53.210 -3.335 14.045 1.00 18.12 90 ALA A C 1
ATOM 659 O O . ALA A 1 125 ? 53.847 -4.144 13.370 1.00 18.05 90 ALA A O 1
ATOM 661 N N . ALA A 1 126 ? 52.063 -3.634 14.647 1.00 18.16 91 ALA A N 1
ATOM 662 C CA . ALA A 1 126 ? 51.476 -4.973 14.589 1.00 18.18 91 ALA A CA 1
ATOM 663 C C . ALA A 1 126 ? 50.992 -5.315 13.184 1.00 18.17 91 ALA A C 1
ATOM 664 O O . ALA A 1 126 ? 51.308 -6.379 12.650 1.00 18.00 91 ALA A O 1
ATOM 666 N N . HIS A 1 127 ? 50.218 -4.410 12.594 1.00 18.31 92 HIS A N 1
ATOM 667 C CA . HIS A 1 127 ? 49.692 -4.608 11.250 1.00 18.43 92 HIS A CA 1
ATOM 668 C C . HIS A 1 127 ? 50.813 -4.833 10.246 1.00 18.59 92 HIS A C 1
ATOM 669 O O . HIS A 1 127 ? 50.729 -5.720 9.396 1.00 18.61 92 HIS A O 1
ATOM 676 N N . SER A 1 128 ? 51.860 -4.020 10.352 1.00 18.80 93 SER A N 1
ATOM 677 C CA . SER A 1 128 ? 52.996 -4.088 9.442 1.00 18.97 93 SER A CA 1
ATOM 678 C C . SER A 1 128 ? 53.818 -5.360 9.629 1.00 19.03 93 SER A C 1
ATOM 679 O O . SER A 1 128 ? 54.317 -5.926 8.656 1.00 19.03 93 SER A O 1
ATOM 682 N N . GLU A 1 129 ? 53.969 -5.800 10.875 1.00 19.14 94 GLU A N 1
ATOM 683 C CA . GLU A 1 129 ? 54.671 -7.045 11.161 1.00 19.34 94 GLU A CA 1
ATOM 684 C C . GLU A 1 129 ? 53.886 -8.217 10.568 1.00 19.19 94 GLU A C 1
ATOM 685 O O . GLU A 1 129 ? 54.445 -9.067 9.876 1.00 19.14 94 GLU A O 1
ATOM 691 N N . LYS A 1 130 ? 52.584 -8.241 10.830 1.00 19.03 95 LYS A N 1
ATOM 692 C CA . LYS A 1 130 ? 51.731 -9.346 10.407 1.00 18.97 95 LYS A CA 1
ATOM 693 C C . LYS A 1 130 ? 51.758 -9.562 8.899 1.00 18.92 95 LYS A C 1
ATOM 694 O O . LYS A 1 130 ? 51.914 -10.688 8.431 1.00 18.93 95 LYS A O 1
ATOM 700 N N . TYR A 1 131 ? 51.600 -8.486 8.137 1.00 18.77 96 TYR A N 1
ATOM 701 C CA . TYR A 1 131 ? 51.504 -8.605 6.687 1.00 18.63 96 TYR A CA 1
ATOM 702 C C . TYR A 1 131 ? 52.862 -8.549 5.988 1.00 18.57 96 TYR A C 1
ATOM 703 O O . TYR A 1 131 ? 52.968 -8.842 4.797 1.00 18.51 96 TYR A O 1
ATOM 712 N N . GLY A 1 132 ? 53.895 -8.176 6.735 1.00 18.56 97 GLY A N 1
ATOM 713 C CA . GLY A 1 132 ? 55.266 -8.224 6.239 1.00 18.49 97 GLY A CA 1
ATOM 714 C C . GLY A 1 132 ? 55.632 -7.063 5.343 1.00 18.37 97 GLY A C 1
ATOM 715 O O . GLY A 1 132 ? 56.149 -7.260 4.244 1.00 18.25 97 GLY A O 1
ATOM 716 N N . HIS A 1 133 ? 55.360 -5.847 5.806 1.00 18.36 98 HIS A N 1
ATOM 717 C CA . HIS A 1 133 ? 55.746 -4.655 5.058 1.00 18.38 98 HIS A CA 1
ATOM 718 C C . HIS A 1 133 ? 56.231 -3.530 5.967 1.00 18.31 98 HIS A C 1
ATOM 719 O O . HIS A 1 133 ? 56.146 -3.622 7.186 1.00 18.19 98 HIS A O 1
ATOM 726 N N . GLU A 1 134 ? 56.751 -2.476 5.348 1.00 18.42 99 GLU A N 1
ATOM 727 C CA . GLU A 1 134 ? 57.294 -1.328 6.064 1.00 18.56 99 GLU A CA 1
ATOM 728 C C . GLU A 1 134 ? 56.247 -0.675 6.964 1.00 18.44 99 GLU A C 1
ATOM 729 O O . GLU A 1 134 ? 55.069 -0.607 6.615 1.00 18.23 99 GLU A O 1
ATOM 735 N N . ARG A 1 135 ? 56.693 -0.183 8.116 1.00 18.41 100 ARG A N 1
ATOM 736 C CA . ARG A 1 135 ? 55.795 0.422 9.097 1.00 18.40 100 ARG A CA 1
ATOM 737 C C . ARG A 1 135 ? 55.512 1.891 8.781 1.00 18.34 100 ARG A C 1
ATOM 738 O O . ARG A 1 135 ? 54.398 2.375 8.976 1.00 18.22 100 ARG A O 1
ATOM 746 N N . TYR A 1 136 ? 56.525 2.593 8.291 1.00 18.36 101 TYR A N 1
ATOM 747 C CA . TYR A 1 136 ? 56.414 4.021 8.044 1.00 18.35 101 TYR A CA 1
ATOM 748 C C . TYR A 1 136 ? 56.349 4.330 6.550 1.00 18.28 101 TYR A C 1
ATOM 749 O O . TYR A 1 136 ? 57.048 3.715 5.744 1.00 18.17 101 TYR A O 1
ATOM 758 N N . GLY A 1 137 ? 55.483 5.275 6.196 1.00 18.24 102 GLY A N 1
ATOM 759 C CA . GLY A 1 137 ? 55.304 5.696 4.816 1.00 18.25 102 GLY A CA 1
ATOM 760 C C . GLY A 1 137 ? 55.800 7.112 4.629 1.00 18.33 102 GLY A C 1
ATOM 761 O O . GLY A 1 137 ? 56.740 7.540 5.294 1.00 18.44 102 GLY A O 1
ATOM 762 N N . LYS A 1 138 ? 55.162 7.846 3.727 1.00 18.46 103 LYS A N 1
ATOM 763 C CA . LYS A 1 138 ? 55.563 9.217 3.431 1.00 18.64 103 LYS A CA 1
ATOM 764 C C . LYS A 1 138 ? 55.262 10.118 4.623 1.00 18.49 103 LYS A C 1
ATOM 765 O O . LYS A 1 138 ? 54.783 9.657 5.652 1.00 18.43 103 LYS A O 1
ATOM 771 N N . THR A 1 139 ? 55.554 11.404 4.486 1.00 18.44 104 THR A N 1
ATOM 772 C CA . THR A 1 139 ? 55.119 12.376 5.475 1.00 18.38 104 THR A CA 1
ATOM 773 C C . THR A 1 139 ? 54.377 13.509 4.768 1.00 18.28 104 THR A C 1
ATOM 774 O O . THR A 1 139 ? 54.919 14.161 3.882 1.00 18.26 104 THR A O 1
ATOM 778 N N . TYR A 1 140 ? 53.123 13.715 5.156 1.00 18.19 105 TYR A N 1
ATOM 779 C CA . TYR A 1 140 ? 52.310 14.785 4.607 1.00 18.09 105 TYR A CA 1
ATOM 780 C C . TYR A 1 140 ? 52.511 16.037 5.442 1.00 18.12 105 TYR A C 1
ATOM 781 O O . TYR A 1 140 ? 52.881 15.960 6.609 1.00 17.81 105 TYR A O 1
ATOM 790 N N . GLU A 1 141 ? 52.248 17.190 4.840 1.00 18.44 106 GLU A N 1
ATOM 791 C CA . GLU A 1 141 ? 52.364 18.463 5.538 1.00 18.72 106 GLU A CA 1
ATOM 792 C C . GLU A 1 141 ? 51.184 18.669 6.475 1.00 18.74 106 GLU A C 1
ATOM 793 O O . GLU A 1 141 ? 51.355 19.069 7.625 1.00 18.73 106 GLU A O 1
ATOM 799 N N . GLY A 1 142 ? 49.985 18.385 5.980 1.00 18.85 107 GLY A N 1
ATOM 800 C CA . GLY A 1 142 ? 48.767 18.562 6.763 1.00 18.85 107 GLY A CA 1
ATOM 801 C C . GLY A 1 142 ? 47.976 19.769 6.297 1.00 18.83 107 GLY A C 1
ATOM 802 O O . GLY A 1 142 ? 48.358 20.909 6.561 1.00 18.72 107 GLY A O 1
ATOM 803 N N . VAL A 1 143 ? 46.872 19.513 5.602 1.00 18.87 108 VAL A N 1
ATOM 804 C CA . VAL A 1 143 ? 46.028 20.584 5.077 1.00 18.91 108 VAL A CA 1
ATOM 805 C C . VAL A 1 143 ? 45.025 21.083 6.119 1.00 18.94 108 VAL A C 1
ATOM 806 O O . VAL A 1 143 ? 44.523 22.198 6.009 1.00 18.88 108 VAL A O 1
ATOM 810 N N . LEU A 1 144 ? 44.735 20.254 7.118 1.00 19.12 109 LEU A N 1
ATOM 811 C CA . LEU A 1 144 ? 43.868 20.641 8.231 1.00 19.38 109 LEU A CA 1
ATOM 812 C C . LEU A 1 144 ? 44.465 20.169 9.541 1.00 19.51 109 LEU A C 1
ATOM 813 O O . LEU A 1 144 ? 44.024 19.174 10.109 1.00 19.52 109 LEU A O 1
ATOM 818 N N . LYS A 1 145 ? 45.468 20.891 10.022 1.00 19.81 110 LYS A N 1
ATOM 819 C CA . LYS A 1 145 ? 46.146 20.523 11.256 1.00 19.94 110 LYS A CA 1
ATOM 820 C C . LYS A 1 145 ? 45.210 20.670 12.459 1.00 20.13 110 LYS A C 1
ATOM 821 O O . LYS A 1 145 ? 45.382 19.993 13.470 1.00 20.16 110 LYS A O 1
ATOM 827 N N . ASP A 1 146 ? 44.210 21.543 12.330 1.00 20.35 111 ASP A N 1
ATOM 828 C CA . ASP A 1 146 ? 43.247 21.812 13.404 1.00 20.55 111 ASP A CA 1
ATOM 829 C C . ASP A 1 146 ? 42.182 20.733 13.574 1.00 20.32 111 ASP A C 1
ATOM 830 O O . ASP A 1 146 ? 41.394 20.781 14.518 1.00 20.30 111 ASP A O 1
ATOM 835 N N . TRP A 1 147 ? 42.156 19.776 12.650 1.00 20.13 112 TRP A N 1
ATOM 836 C CA . TRP A 1 147 ? 41.197 18.677 12.679 1.00 19.91 112 TRP A CA 1
ATOM 837 C C . TRP A 1 147 ? 41.269 17.921 14.007 1.00 19.86 112 TRP A C 1
ATOM 838 O O . TRP A 1 147 ? 42.273 17.278 14.313 1.00 19.77 112 TRP A O 1
ATOM 849 N N . LYS A 1 148 ? 40.203 18.024 14.796 1.00 19.85 113 LYS A N 1
ATOM 850 C CA . LYS A 1 148 ? 40.117 17.360 16.096 1.00 19.93 113 LYS A CA 1
ATOM 851 C C . LYS A 1 148 ? 38.650 17.282 16.500 1.00 19.83 113 LYS A C 1
ATOM 852 O O . LYS A 1 148 ? 37.794 17.854 15.824 1.00 19.75 113 LYS A O 1
ATOM 858 N N . PRO A 1 149 ? 38.342 16.552 17.585 1.00 19.76 114 PRO A N 1
ATOM 859 C CA . PRO A 1 149 ? 36.948 16.530 18.022 1.00 19.73 114 PRO A CA 1
ATOM 860 C C . PRO A 1 149 ? 36.394 17.942 18.170 1.00 19.71 114 PRO A C 1
ATOM 861 O O . PRO A 1 149 ? 37.055 18.803 18.747 1.00 19.74 114 PRO A O 1
ATOM 865 N N . GLY A 1 150 ? 35.203 18.181 17.633 1.00 19.76 115 GLY A N 1
ATOM 866 C CA . GLY A 1 150 ? 34.579 19.498 17.712 1.00 19.78 115 GLY A CA 1
ATOM 867 C C . GLY A 1 150 ? 34.735 20.318 16.445 1.00 19.78 115 GLY A C 1
ATOM 868 O O . GLY A 1 150 ? 33.929 21.200 16.171 1.00 19.81 115 GLY A O 1
ATOM 869 N N . HIS A 1 151 ? 35.777 20.034 15.674 1.00 19.84 116 HIS A N 1
ATOM 870 C CA . HIS A 1 151 ? 35.987 20.689 14.389 1.00 19.88 116 HIS A CA 1
ATOM 871 C C . HIS A 1 151 ? 36.054 19.638 13.288 1.00 19.58 116 HIS A C 1
ATOM 872 O O . HIS A 1 151 ? 37.124 19.349 12.761 1.00 19.25 116 HIS A O 1
ATOM 879 N N . PRO A 1 152 ? 34.893 19.068 12.937 1.00 19.41 117 PRO A N 1
ATOM 880 C CA . PRO A 1 152 ? 34.794 17.908 12.064 1.00 19.32 117 PRO A CA 1
ATOM 881 C C . PRO A 1 152 ? 34.843 18.218 10.565 1.00 19.05 117 PRO A C 1
ATOM 882 O O . PRO A 1 152 ? 35.052 19.363 10.160 1.00 19.01 117 PRO A O 1
ATOM 886 N N . VAL A 1 153 ? 34.632 17.180 9.762 1.00 18.73 118 VAL A N 1
ATOM 887 C CA . VAL A 1 153 ? 34.808 17.241 8.324 1.00 18.43 118 VAL A CA 1
ATOM 888 C C . VAL A 1 153 ? 33.714 16.416 7.644 1.00 18.09 118 VAL A C 1
ATOM 889 O O . VAL A 1 153 ? 33.211 15.452 8.217 1.00 17.83 118 VAL A O 1
ATOM 893 N N . HIS A 1 154 ? 33.325 16.822 6.438 1.00 17.82 119 HIS A N 1
ATOM 894 C CA . HIS A 1 154 ? 32.472 15.997 5.583 1.00 17.70 119 HIS A CA 1
ATOM 895 C C . HIS A 1 154 ? 33.347 15.122 4.680 1.00 17.45 119 HIS A C 1
ATOM 896 O O . HIS A 1 154 ? 34.148 15.635 3.904 1.00 17.23 119 HIS A O 1
ATOM 903 N N . PHE A 1 155 ? 33.192 13.804 4.785 1.00 17.33 120 PHE A N 1
ATOM 904 C CA . PHE A 1 155 ? 33.955 12.868 3.962 1.00 17.25 120 PHE A CA 1
ATOM 905 C C . PHE A 1 155 ? 33.120 12.363 2.796 1.00 17.07 120 PHE A C 1
ATOM 906 O O . PHE A 1 155 ? 32.183 11.596 2.989 1.00 16.88 120 PHE A O 1
ATOM 914 N N . ILE A 1 156 ? 33.463 12.790 1.585 1.00 17.07 121 ILE A N 1
ATOM 915 C CA . ILE A 1 156 ? 32.833 12.254 0.384 1.00 17.03 121 ILE A CA 1
ATOM 916 C C . ILE A 1 156 ? 33.825 11.340 -0.316 1.00 16.80 121 ILE A C 1
ATOM 917 O O . ILE A 1 156 ? 34.957 11.726 -0.568 1.00 16.80 121 ILE A O 1
ATOM 922 N N . GLY A 1 157 ? 33.397 10.121 -0.615 1.00 16.69 122 GLY A N 1
ATOM 923 C CA . GLY A 1 157 ? 34.255 9.151 -1.273 1.00 16.60 122 GLY A CA 1
ATOM 924 C C . GLY A 1 157 ? 33.623 8.582 -2.525 1.00 16.53 122 GLY A C 1
ATOM 925 O O . GLY A 1 157 ? 32.408 8.398 -2.589 1.00 16.28 122 GLY A O 1
ATOM 926 N N . HIS A 1 158 ? 34.461 8.315 -3.524 1.00 16.53 123 HIS A N 1
ATOM 927 C CA . HIS A 1 158 ? 34.028 7.665 -4.754 1.00 16.49 123 HIS A CA 1
ATOM 928 C C . HIS A 1 158 ? 34.730 6.327 -4.878 1.00 16.51 123 HIS A C 1
ATOM 929 O O . HIS A 1 158 ? 35.910 6.212 -4.558 1.00 16.36 123 HIS A O 1
ATOM 936 N N . SER A 1 159 ? 34.001 5.317 -5.342 1.00 16.67 124 SER A N 1
ATOM 937 C CA . SER A 1 159 ? 34.575 3.997 -5.566 1.00 16.78 124 SER A CA 1
ATOM 938 C C . SER A 1 159 ? 35.181 3.491 -4.257 1.00 16.89 124 SER A C 1
ATOM 939 O O . SER A 1 159 ? 34.529 3.565 -3.223 1.00 16.88 124 SER A O 1
ATOM 942 N N . MET A 1 160 ? 36.418 2.999 -4.288 1.00 17.09 125 MET A N 1
ATOM 943 C CA . MET A 1 160 ? 37.062 2.465 -3.084 1.00 17.27 125 MET A CA 1
ATOM 944 C C . MET A 1 160 ? 37.272 3.511 -1.982 1.00 17.20 125 MET A C 1
ATOM 945 O O . MET A 1 160 ? 37.513 3.162 -0.829 1.00 17.09 125 MET A O 1
ATOM 950 N N . GLY A 1 161 ? 37.189 4.788 -2.334 1.00 17.27 126 GLY A N 1
ATOM 951 C CA . GLY A 1 161 ? 37.315 5.856 -1.351 1.00 17.34 126 GLY A CA 1
ATOM 952 C C . GLY A 1 161 ? 36.260 5.772 -0.267 1.00 17.38 126 GLY A C 1
ATOM 953 O O . GLY A 1 161 ? 36.493 6.184 0.864 1.00 17.36 126 GLY A O 1
ATOM 954 N N . GLY A 1 162 ? 35.095 5.235 -0.615 1.00 17.53 127 GLY A N 1
ATOM 955 C CA . GLY A 1 162 ? 34.007 5.056 0.343 1.00 17.59 127 GLY A CA 1
ATOM 956 C C . GLY A 1 162 ? 34.328 4.046 1.428 1.00 17.57 127 GLY A C 1
ATOM 957 O O . GLY A 1 162 ? 33.900 4.202 2.570 1.00 17.64 127 GLY A O 1
ATOM 958 N N . GLN A 1 163 ? 35.075 3.004 1.068 1.00 17.50 128 GLN A N 1
ATOM 959 C CA . GLN A 1 163 ? 35.547 2.018 2.039 1.00 17.48 128 GLN A CA 1
ATOM 960 C C . GLN A 1 163 ? 36.605 2.627 2.949 1.00 17.40 128 GLN A C 1
ATOM 961 O O . GLN A 1 163 ? 36.613 2.396 4.150 1.00 17.26 128 GLN A O 1
ATOM 967 N N . THR A 1 164 ? 37.507 3.393 2.348 1.00 17.51 129 THR A N 1
ATOM 968 C CA . THR A 1 164 ? 38.607 4.022 3.059 1.00 17.43 129 THR A CA 1
ATOM 969 C C . THR A 1 164 ? 38.095 4.973 4.130 1.00 17.46 129 THR A C 1
ATOM 970 O O . THR A 1 164 ? 38.633 5.023 5.231 1.00 17.28 129 THR A O 1
ATOM 974 N N . ILE A 1 165 ? 37.051 5.724 3.802 1.00 17.70 130 ILE A N 1
ATOM 975 C CA . ILE A 1 165 ? 36.442 6.654 4.750 1.00 18.02 130 ILE A CA 1
ATOM 976 C C . ILE A 1 165 ? 35.873 5.925 5.965 1.00 17.89 130 ILE A C 1
ATOM 977 O O . ILE A 1 165 ? 36.163 6.277 7.103 1.00 17.74 130 ILE A O 1
ATOM 982 N N . ARG A 1 166 ? 35.052 4.914 5.703 1.00 17.91 131 ARG A N 1
ATOM 983 C CA . ARG A 1 166 ? 34.445 4.102 6.753 1.00 17.93 131 ARG A CA 1
ATOM 984 C C . ARG A 1 166 ? 35.477 3.473 7.681 1.00 17.87 131 ARG A C 1
ATOM 985 O O . ARG A 1 166 ? 35.253 3.361 8.887 1.00 17.75 131 ARG A O 1
ATOM 993 N N . LEU A 1 167 ? 36.599 3.046 7.109 1.00 17.85 132 LEU A N 1
ATOM 994 C CA . LEU A 1 167 ? 37.634 2.371 7.878 1.00 17.80 132 LEU A CA 1
ATOM 995 C C . LEU A 1 167 ? 38.379 3.379 8.741 1.00 17.67 132 LEU A C 1
ATOM 996 O O . LEU A 1 167 ? 38.825 3.051 9.835 1.00 17.49 132 LEU A O 1
ATOM 1001 N N . LEU A 1 168 ? 38.515 4.603 8.239 1.00 17.65 133 LEU A N 1
ATOM 1002 C CA . LEU A 1 168 ? 39.161 5.667 8.999 1.00 17.70 133 LEU A CA 1
ATOM 1003 C C . LEU A 1 168 ? 38.311 6.070 10.200 1.00 17.55 133 LEU A C 1
ATOM 1004 O O . LEU A 1 168 ? 38.821 6.226 11.307 1.00 17.44 133 LEU A O 1
ATOM 1009 N N . GLU A 1 169 ? 37.014 6.238 9.977 1.00 17.50 134 GLU A N 1
ATOM 1010 C CA . GLU A 1 169 ? 36.107 6.610 11.051 1.00 17.64 134 GLU A CA 1
ATOM 1011 C C . GLU A 1 169 ? 36.086 5.537 12.148 1.00 17.83 134 GLU A C 1
ATOM 1012 O O . GLU A 1 169 ? 35.866 5.840 13.321 1.00 17.86 134 GLU A O 1
ATOM 1018 N N . HIS A 1 170 ? 36.319 4.287 11.763 1.00 17.96 135 HIS A N 1
ATOM 1019 C CA . HIS A 1 170 ? 36.372 3.192 12.721 1.00 18.04 135 HIS A CA 1
ATOM 1020 C C . HIS A 1 170 ? 37.589 3.333 13.630 1.00 18.08 135 HIS A C 1
ATOM 1021 O O . HIS A 1 170 ? 37.466 3.287 14.852 1.00 18.07 135 HIS A O 1
ATOM 1028 N N . TYR A 1 171 ? 38.759 3.513 13.025 1.00 18.22 136 TYR A N 1
ATOM 1029 C CA . TYR A 1 171 ? 40.007 3.663 13.769 1.00 18.30 136 TYR A CA 1
ATOM 1030 C C . TYR A 1 171 ? 40.007 4.913 14.651 1.00 18.38 136 TYR A C 1
ATOM 1031 O O . TYR A 1 171 ? 40.595 4.917 15.730 1.00 18.37 136 TYR A O 1
ATOM 1040 N N . LEU A 1 172 ? 39.364 5.978 14.188 1.00 18.51 137 LEU A N 1
ATOM 1041 C CA . LEU A 1 172 ? 39.249 7.190 14.988 1.00 18.66 137 LEU A CA 1
ATOM 1042 C C . LEU A 1 172 ? 38.502 6.905 16.284 1.00 18.73 137 LEU A C 1
ATOM 1043 O O . LEU A 1 172 ? 38.933 7.292 17.367 1.00 18.61 137 LEU A O 1
ATOM 1048 N N . ARG A 1 173 ? 37.388 6.198 16.155 1.00 18.99 138 ARG A N 1
ATOM 1049 C CA . ARG A 1 173 ? 36.453 6.002 17.252 1.00 19.16 138 ARG A CA 1
ATOM 1050 C C . ARG A 1 173 ? 36.896 4.896 18.214 1.00 19.04 138 ARG A C 1
ATOM 1051 O O . ARG A 1 173 ? 36.884 5.084 19.432 1.00 18.83 138 ARG A O 1
ATOM 1059 N N . PHE A 1 174 ? 37.296 3.753 17.661 1.00 19.00 139 PHE A N 1
ATOM 1060 C CA . PHE A 1 174 ? 37.651 2.585 18.467 1.00 18.90 139 PHE A CA 1
ATOM 1061 C C . PHE A 1 174 ? 39.152 2.311 18.509 1.00 18.76 139 PHE A C 1
ATOM 1062 O O . PHE A 1 174 ? 39.616 1.546 19.351 1.00 18.69 139 PHE A O 1
ATOM 1070 N N . GLY A 1 175 ? 39.908 2.925 17.606 1.00 18.65 140 GLY A N 1
ATOM 1071 C CA . GLY A 1 175 ? 41.321 2.595 17.452 1.00 18.60 140 GLY A CA 1
ATOM 1072 C C . GLY A 1 175 ? 41.495 1.198 16.884 1.00 18.55 140 GLY A C 1
ATOM 1073 O O . GLY A 1 175 ? 40.665 0.722 16.114 1.00 18.57 140 GLY A O 1
ATOM 1074 N N . ASP A 1 176 ? 42.581 0.541 17.265 1.00 18.57 141 ASP A N 1
ATOM 1075 C CA . ASP A 1 176 ? 42.834 -0.834 16.869 1.00 18.62 141 ASP A CA 1
ATOM 1076 C C . ASP A 1 176 ? 43.359 -1.577 18.091 1.00 18.78 141 ASP A C 1
ATOM 1077 O O . ASP A 1 176 ? 44.433 -1.270 18.602 1.00 18.73 141 ASP A O 1
ATOM 1082 N N . LYS A 1 177 ? 42.587 -2.544 18.567 1.00 18.97 142 LYS A N 1
ATOM 1083 C CA . LYS A 1 177 ? 42.949 -3.283 19.769 1.00 19.33 142 LYS A CA 1
ATOM 1084 C C . LYS A 1 177 ? 44.286 -4.033 19.608 1.00 19.25 142 LYS A C 1
ATOM 1085 O O . LYS A 1 177 ? 45.062 -4.125 20.559 1.00 19.25 142 LYS A O 1
ATOM 1091 N N . ALA A 1 178 ? 44.557 -4.555 18.412 1.00 19.21 143 ALA A N 1
ATOM 1092 C CA . ALA A 1 178 ? 45.809 -5.273 18.149 1.00 19.21 143 ALA A CA 1
ATOM 1093 C C . ALA A 1 178 ? 47.044 -4.378 18.324 1.00 19.33 143 ALA A C 1
ATOM 1094 O O . ALA A 1 178 ? 48.070 -4.825 18.835 1.00 19.33 143 ALA A O 1
ATOM 1096 N N . GLU A 1 179 ? 46.944 -3.118 17.903 1.00 19.42 144 GLU A N 1
ATOM 1097 C CA . GLU A 1 179 ? 48.046 -2.165 18.061 1.00 19.39 144 GLU A CA 1
ATOM 1098 C C . GLU A 1 179 ? 48.302 -1.824 19.525 1.00 19.44 144 GLU A C 1
ATOM 1099 O O . GLU A 1 179 ? 49.449 -1.740 19.957 1.00 19.46 144 GLU A O 1
ATOM 1105 N N . ILE A 1 180 ? 47.229 -1.617 20.282 1.00 19.56 145 ILE A N 1
ATOM 1106 C CA . ILE A 1 180 ? 47.337 -1.311 21.707 1.00 19.61 145 ILE A CA 1
ATOM 1107 C C . ILE A 1 180 ? 47.958 -2.486 22.457 1.00 19.63 145 ILE A C 1
ATOM 1108 O O . ILE A 1 180 ? 48.788 -2.295 23.341 1.00 19.54 145 ILE A O 1
ATOM 1113 N N . ALA A 1 181 ? 47.544 -3.698 22.097 1.00 19.81 146 ALA A N 1
ATOM 1114 C CA . ALA A 1 181 ? 48.053 -4.917 22.723 1.00 19.90 146 ALA A CA 1
ATOM 1115 C C . ALA A 1 181 ? 49.515 -5.126 22.377 1.00 19.96 146 ALA A C 1
ATOM 1116 O O . ALA A 1 181 ? 50.286 -5.618 23.190 1.00 19.78 146 ALA A O 1
ATOM 1118 N N . TYR A 1 182 ? 49.885 -4.754 21.159 1.00 20.31 147 TYR A N 1
ATOM 1119 C CA . TYR A 1 182 ? 51.248 -4.933 20.687 1.00 20.55 147 TYR A CA 1
ATOM 1120 C C . TYR A 1 182 ? 52.212 -4.020 21.435 1.00 20.81 147 TYR A C 1
ATOM 1121 O O . TYR A 1 182 ? 53.299 -4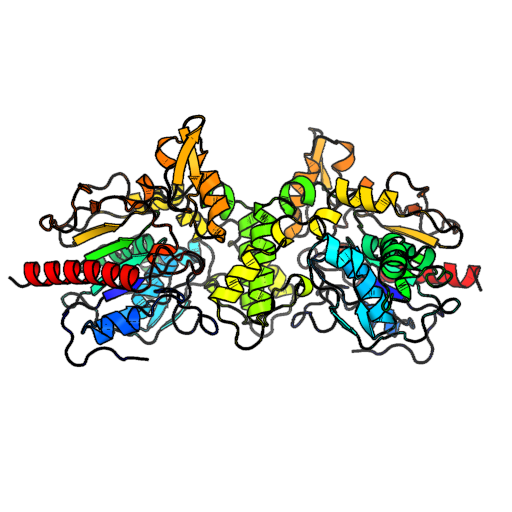.453 21.815 1.00 20.96 147 TYR A O 1
ATOM 1130 N N . GLN A 1 183 ? 51.820 -2.767 21.654 1.00 21.07 148 GLN A N 1
ATOM 1131 C CA . GLN A 1 183 ? 52.699 -1.813 22.336 1.00 21.30 148 GLN A CA 1
ATOM 1132 C C . GLN A 1 183 ? 52.623 -1.971 23.859 1.00 21.54 148 GLN A C 1
ATOM 1133 O O . GLN A 1 183 ? 53.499 -1.494 24.580 1.00 21.82 148 GLN A O 1
ATOM 1139 N N . GLN A 1 184 ? 51.583 -2.642 24.347 1.00 21.74 149 GLN A N 1
ATOM 1140 C CA . GLN A 1 184 ? 51.525 -3.035 25.753 1.00 21.93 149 GLN A CA 1
ATOM 1141 C C . GLN A 1 184 ? 52.563 -4.132 25.981 1.00 21.90 149 GLN A C 1
ATOM 1142 O O . GLN A 1 184 ? 53.272 -4.148 26.985 1.00 21.84 149 GLN A O 1
ATOM 1148 N N . GLN A 1 185 ? 52.660 -5.028 25.007 1.00 22.02 150 GLN A N 1
ATOM 1149 C CA . GLN A 1 185 ? 53.523 -6.197 25.084 1.00 22.19 150 GLN A CA 1
ATOM 1150 C C . GLN A 1 185 ? 54.989 -5.860 24.794 1.00 22.14 150 GLN A C 1
ATOM 1151 O O . GLN A 1 185 ? 55.883 -6.329 25.496 1.00 22.28 150 GLN A O 1
ATOM 1157 N N . HIS A 1 186 ? 55.227 -5.047 23.766 1.00 22.07 151 HIS A N 1
ATOM 1158 C CA . HIS A 1 186 ? 56.586 -4.786 23.270 1.00 21.99 151 HIS A CA 1
ATOM 1159 C C . HIS A 1 186 ? 57.081 -3.371 23.540 1.00 21.77 151 HIS A C 1
ATOM 1160 O O . HIS A 1 186 ? 58.246 -3.070 23.301 1.00 21.73 151 HIS A O 1
ATOM 1167 N N . GLY A 1 187 ? 56.203 -2.497 24.017 1.00 21.63 152 GLY A N 1
ATOM 1168 C CA . GLY A 1 187 ? 56.571 -1.101 24.229 1.00 21.38 152 GLY A CA 1
ATOM 1169 C C . GLY A 1 187 ? 56.659 -0.364 22.910 1.00 21.20 152 GLY A C 1
ATOM 1170 O O . GLY A 1 187 ? 56.074 -0.783 21.913 1.00 21.24 152 GLY A O 1
ATOM 1171 N N . GLY A 1 188 ? 57.402 0.734 22.901 1.00 21.01 153 GLY A N 1
ATOM 1172 C CA . GLY A 1 188 ? 57.487 1.589 21.726 1.00 20.82 153 GLY A CA 1
ATOM 1173 C C . GLY A 1 188 ? 56.364 2.607 21.708 1.00 20.74 153 GLY A C 1
ATOM 1174 O O . GLY A 1 188 ? 55.592 2.719 22.660 1.00 20.70 153 GLY A O 1
ATOM 1175 N N . ILE A 1 189 ? 56.275 3.351 20.614 1.00 20.69 154 ILE A N 1
ATOM 1176 C CA . ILE A 1 189 ? 55.290 4.408 20.474 1.00 20.66 154 ILE A CA 1
ATOM 1177 C C . ILE A 1 189 ? 54.079 3.912 19.690 1.00 20.58 154 ILE A C 1
ATOM 1178 O O . ILE A 1 189 ? 54.208 3.117 18.766 1.00 20.51 154 ILE A O 1
ATOM 1183 N N . ILE A 1 190 ? 52.897 4.372 20.082 1.00 20.61 155 ILE A N 1
ATOM 1184 C CA . ILE A 1 190 ? 51.675 4.062 19.349 1.00 20.53 155 ILE A CA 1
ATOM 1185 C C . ILE A 1 190 ? 51.034 5.344 18.819 1.00 20.51 155 ILE A C 1
ATOM 1186 O O . ILE A 1 190 ? 51.046 6.385 19.478 1.00 20.31 155 ILE A O 1
ATOM 1191 N N . SER A 1 191 ? 50.483 5.248 17.614 1.00 20.55 156 SER A N 1
ATOM 1192 C CA . SER A 1 191 ? 49.843 6.376 16.952 1.00 20.57 156 SER A CA 1
ATOM 1193 C C . SER A 1 191 ? 48.541 6.788 17.657 1.00 20.66 156 SER A C 1
ATOM 1194 O O . SER A 1 191 ? 47.783 5.942 18.140 1.00 20.62 156 SER A O 1
ATOM 1197 N N . GLU A 1 192 ? 48.297 8.096 17.711 1.00 20.74 157 GLU A N 1
ATOM 1198 C CA . GLU A 1 192 ? 47.070 8.648 18.286 1.00 20.83 157 GLU A CA 1
ATOM 1199 C C . GLU A 1 192 ? 45.851 7.982 17.648 1.00 20.63 157 GLU A C 1
ATOM 1200 O O . GLU A 1 192 ? 44.827 7.780 18.295 1.00 20.50 157 GLU A O 1
ATOM 1206 N N . LEU A 1 193 ? 45.981 7.656 16.366 1.00 20.54 158 LEU A N 1
ATOM 1207 C CA . LEU A 1 193 ? 44.906 7.071 15.581 1.00 20.46 158 LEU A CA 1
ATOM 1208 C C . LEU A 1 193 ? 44.516 5.674 16.050 1.00 20.41 158 LEU A C 1
ATOM 1209 O O . LEU A 1 193 ? 43.340 5.306 15.998 1.00 20.41 158 LEU A O 1
ATOM 1214 N N . PHE A 1 194 ? 45.495 4.889 16.492 1.00 20.26 159 PHE A N 1
ATOM 1215 C CA . PHE A 1 194 ? 45.219 3.523 16.926 1.00 20.20 159 PHE A CA 1
ATOM 1216 C C . PHE A 1 194 ? 44.887 3.438 18.415 1.00 20.18 159 PHE A C 1
ATOM 1217 O O . PHE A 1 194 ? 44.427 2.396 18.888 1.00 20.14 159 PHE A O 1
ATOM 1225 N N . LYS A 1 195 ? 45.125 4.527 19.147 1.00 20.10 160 LYS A N 1
ATOM 1226 C CA . LYS A 1 195 ? 44.734 4.617 20.555 1.00 20.00 160 LYS A CA 1
ATOM 1227 C C . LYS A 1 195 ? 43.219 4.641 20.700 1.00 19.85 160 LYS A C 1
ATOM 1228 O O . LYS A 1 195 ? 42.676 4.106 21.664 1.00 19.68 160 LYS A O 1
ATOM 1234 N N . GLY A 1 196 ? 42.549 5.283 19.746 1.00 19.79 161 GLY A N 1
ATOM 1235 C CA . GLY A 1 196 ? 41.091 5.349 19.727 1.00 19.74 161 GLY A CA 1
ATOM 1236 C C . GLY A 1 196 ? 40.541 6.452 20.610 1.00 19.72 161 GLY A C 1
ATOM 1237 O O . GLY A 1 196 ? 41.283 7.311 21.081 1.00 19.63 161 GLY A O 1
ATOM 1238 N N . GLY A 1 197 ? 39.229 6.428 20.827 1.00 19.75 162 GLY A N 1
ATOM 1239 C CA . GLY A 1 197 ? 38.564 7.414 21.674 1.00 19.78 162 GLY A CA 1
ATOM 1240 C C . GLY A 1 197 ? 38.485 8.797 21.052 1.00 19.77 162 GLY A C 1
ATOM 1241 O O . GLY A 1 197 ? 38.358 9.793 21.758 1.00 19.81 162 GLY A O 1
ATOM 1242 N N . GLN A 1 198 ? 38.544 8.857 19.726 1.00 19.78 163 GLN A N 1
ATOM 1243 C CA . GLN A 1 198 ? 38.554 10.129 19.005 1.00 19.81 163 GLN A CA 1
ATOM 1244 C C . GLN A 1 198 ? 37.284 10.279 18.163 1.00 19.80 163 GLN A C 1
ATOM 1245 O O . GLN A 1 198 ? 37.271 9.965 16.973 1.00 19.80 163 GLN A O 1
ATOM 1251 N N . ASP A 1 199 ? 36.218 10.763 18.789 1.00 19.74 164 ASP A N 1
ATOM 1252 C CA . ASP A 1 199 ? 34.928 10.885 18.126 1.00 19.69 164 ASP A CA 1
ATOM 1253 C C . ASP A 1 199 ? 34.690 12.333 17.697 1.00 19.62 164 ASP A C 1
ATOM 1254 O O . ASP A 1 199 ? 35.512 13.211 17.962 1.00 19.60 164 ASP A O 1
ATOM 1259 N N . ASN A 1 200 ? 33.564 12.568 17.027 1.00 19.53 165 ASN A N 1
ATOM 1260 C CA . ASN A 1 200 ? 33.148 13.917 16.631 1.00 19.48 165 ASN A CA 1
ATOM 1261 C C . ASN A 1 200 ? 34.141 14.604 15.701 1.00 19.26 165 ASN A C 1
ATOM 1262 O O . ASN A 1 200 ? 34.356 15.815 15.794 1.00 19.19 165 ASN A O 1
ATOM 1267 N N . MET A 1 201 ? 34.740 13.825 14.805 1.00 19.03 166 MET A N 1
ATOM 1268 C CA . MET A 1 201 ? 35.655 14.367 13.809 1.00 18.78 166 MET A CA 1
ATOM 1269 C C . MET A 1 201 ? 35.154 14.198 12.381 1.00 18.65 166 MET A C 1
ATOM 1270 O O . MET A 1 201 ? 35.680 14.814 11.458 1.00 18.55 166 MET A O 1
ATOM 1275 N N . VAL A 1 202 ? 34.141 13.363 12.199 1.00 18.49 167 VAL A N 1
ATOM 1276 C CA . VAL A 1 202 ? 33.482 13.261 10.908 1.00 18.39 167 VAL A CA 1
ATOM 1277 C C . VAL A 1 202 ? 31.983 13.540 11.080 1.00 18.16 167 VAL A C 1
ATOM 1278 O O . VAL A 1 202 ? 31.330 12.978 11.960 1.00 18.11 167 VAL A O 1
ATOM 1282 N N . THR A 1 203 ? 31.467 14.446 10.253 1.00 17.95 168 THR A N 1
ATOM 1283 C CA . THR A 1 203 ? 30.070 14.864 10.301 1.00 17.77 168 THR A CA 1
ATOM 1284 C C . THR A 1 203 ? 29.213 13.953 9.439 1.00 17.60 168 THR A C 1
ATOM 1285 O O . THR A 1 203 ? 28.168 13.468 9.865 1.00 17.52 168 THR A O 1
ATOM 1289 N N . SER A 1 204 ? 29.669 13.736 8.214 1.00 17.41 169 SER A N 1
ATOM 1290 C CA . SER A 1 204 ? 28.922 12.966 7.248 1.00 17.26 169 SER A CA 1
ATOM 1291 C C . SER A 1 204 ? 29.848 12.051 6.464 1.00 17.21 169 SER A C 1
ATOM 1292 O O . SER A 1 204 ? 31.012 12.377 6.225 1.00 16.99 169 SER A O 1
ATOM 1295 N N . ILE A 1 205 ? 29.317 10.900 6.074 1.00 17.14 170 ILE A N 1
ATOM 1296 C CA . ILE A 1 205 ? 30.012 9.990 5.184 1.00 17.18 170 ILE A CA 1
ATOM 1297 C C . ILE A 1 205 ? 29.137 9.777 3.957 1.00 16.96 170 ILE A C 1
ATOM 1298 O O . ILE A 1 205 ? 28.036 9.250 4.058 1.00 16.74 170 ILE A O 1
ATOM 1303 N N . THR A 1 206 ? 29.631 10.208 2.801 1.00 17.01 171 THR A N 1
ATOM 1304 C CA . THR A 1 206 ? 28.858 10.170 1.561 1.00 16.98 171 THR A CA 1
ATOM 1305 C C . THR A 1 206 ? 29.615 9.418 0.463 1.00 16.90 171 THR A C 1
ATOM 1306 O O . THR A 1 206 ? 30.603 9.911 -0.067 1.00 16.66 171 THR A O 1
ATOM 1310 N N . THR A 1 207 ? 29.139 8.224 0.126 1.00 17.00 172 THR A N 1
ATOM 1311 C CA . THR A 1 207 ? 29.820 7.375 -0.846 1.00 17.18 172 THR A CA 1
ATOM 1312 C C . THR A 1 207 ? 29.145 7.425 -2.218 1.00 17.30 172 THR A C 1
ATOM 1313 O O . THR A 1 207 ? 27.936 7.612 -2.324 1.00 17.07 172 THR A O 1
ATOM 1317 N N . ILE A 1 208 ? 29.949 7.270 -3.265 1.00 17.55 173 ILE A N 1
ATOM 1318 C CA . ILE A 1 208 ? 29.464 7.350 -4.638 1.00 17.72 173 ILE A CA 1
ATOM 1319 C C . ILE A 1 208 ? 29.998 6.158 -5.415 1.00 17.64 173 ILE A C 1
ATOM 1320 O O . ILE A 1 208 ? 31.207 6.027 -5.611 1.00 17.55 173 ILE A O 1
ATOM 1325 N N . ALA A 1 209 ? 29.090 5.286 -5.846 1.00 17.61 174 ALA A N 1
ATOM 1326 C CA . ALA A 1 209 ? 29.459 4.071 -6.567 1.00 17.55 174 ALA A CA 1
ATOM 1327 C C . ALA A 1 209 ? 30.532 3.278 -5.819 1.00 17.42 174 ALA A C 1
ATOM 1328 O O . ALA A 1 209 ? 31.489 2.799 -6.418 1.00 17.38 174 ALA A O 1
ATOM 1330 N N . THR A 1 210 ? 30.363 3.138 -4.509 1.00 17.39 175 THR A N 1
ATOM 1331 C CA . THR A 1 210 ? 31.328 2.418 -3.686 1.00 17.31 175 THR A CA 1
ATOM 1332 C C . THR A 1 210 ? 30.964 0.943 -3.585 1.00 17.21 175 THR A C 1
ATOM 1333 O O . THR A 1 210 ? 29.834 0.605 -3.251 1.00 17.06 175 THR A O 1
ATOM 1337 N N . PRO A 1 211 ? 31.927 0.055 -3.876 1.00 17.23 176 PRO A N 1
ATOM 1338 C CA . PRO A 1 211 ? 31.692 -1.366 -3.651 1.00 17.22 176 PRO A CA 1
ATOM 1339 C C . PRO A 1 211 ? 31.738 -1.718 -2.160 1.00 17.03 176 PRO A C 1
ATOM 1340 O O . PRO A 1 211 ? 32.729 -2.257 -1.676 1.00 16.83 176 PRO A O 1
ATOM 1344 N N . HIS A 1 212 ? 30.665 -1.403 -1.445 1.00 16.93 177 HIS A N 1
ATOM 1345 C CA . HIS A 1 212 ? 30.579 -1.695 -0.023 1.00 17.01 177 HIS A CA 1
ATOM 1346 C C . HIS A 1 212 ? 30.621 -3.198 0.239 1.00 17.26 177 HIS A C 1
ATOM 1347 O O . HIS A 1 212 ? 31.132 -3.640 1.269 1.00 17.35 177 HIS A O 1
ATOM 1354 N N . ASN A 1 213 ? 30.064 -3.972 -0.692 1.00 17.49 178 ASN A N 1
ATOM 1355 C CA . ASN A 1 213 ? 30.009 -5.428 -0.582 1.00 17.52 178 ASN A CA 1
ATOM 1356 C C . ASN A 1 213 ? 30.916 -6.114 -1.595 1.00 17.64 178 ASN A C 1
ATOM 1357 O O . ASN A 1 213 ? 30.746 -7.297 -1.883 1.00 17.57 178 ASN A O 1
ATOM 1362 N N . GLY A 1 214 ? 31.869 -5.365 -2.139 1.00 17.82 179 GLY A N 1
ATOM 1363 C CA . GLY A 1 214 ? 32.827 -5.909 -3.090 1.00 17.95 179 GLY A CA 1
ATOM 1364 C C . GLY A 1 214 ? 32.247 -6.053 -4.480 1.00 18.04 179 GLY A C 1
ATOM 1365 O O . GLY A 1 214 ? 31.094 -5.694 -4.723 1.00 18.23 179 GLY A O 1
ATOM 1366 N N . THR A 1 215 ? 33.052 -6.598 -5.389 1.00 18.07 180 THR A N 1
ATOM 1367 C CA . THR A 1 215 ? 32.678 -6.703 -6.794 1.00 18.07 180 THR A CA 1
ATOM 1368 C C . THR A 1 215 ? 33.287 -7.956 -7.417 1.00 18.10 180 THR A C 1
ATOM 1369 O O . THR A 1 215 ? 34.408 -8.330 -7.088 1.00 18.12 180 THR A O 1
ATOM 1373 N N . HIS A 1 216 ? 32.541 -8.607 -8.309 1.00 18.24 181 HIS A N 1
ATOM 1374 C CA . HIS A 1 216 ? 33.030 -9.797 -9.015 1.00 18.28 181 HIS A CA 1
ATOM 1375 C C . HIS A 1 216 ? 34.219 -9.444 -9.903 1.00 18.35 181 HIS A C 1
ATOM 1376 O O . HIS A 1 216 ? 35.024 -10.310 -10.243 1.00 18.28 181 HIS A O 1
ATOM 1383 N N . ALA A 1 217 ? 34.312 -8.173 -10.291 1.00 18.45 182 ALA A N 1
ATOM 1384 C CA . ALA A 1 217 ? 35.422 -7.689 -11.111 1.00 18.51 182 ALA A CA 1
ATOM 1385 C C . ALA A 1 217 ? 36.766 -8.036 -10.484 1.00 18.48 182 ALA A C 1
ATOM 1386 O O . ALA A 1 217 ? 37.728 -8.319 -11.188 1.00 18.42 182 ALA A O 1
ATOM 1388 N N . SER A 1 218 ? 36.821 -8.009 -9.156 1.00 18.52 183 SER A N 1
ATOM 1389 C CA . SER A 1 218 ? 38.025 -8.370 -8.422 1.00 18.44 183 SER A CA 1
ATOM 1390 C C . SER A 1 218 ? 38.089 -9.881 -8.204 1.00 18.36 183 SER A C 1
ATOM 1391 O O . SER A 1 218 ? 39.084 -10.520 -8.534 1.00 18.20 183 SER A O 1
ATOM 1394 N N . ASP A 1 219 ? 37.022 -10.445 -7.647 1.00 18.38 184 ASP A N 1
ATOM 1395 C CA . ASP A 1 219 ? 36.972 -11.880 -7.361 1.00 18.37 184 ASP A CA 1
ATOM 1396 C C . ASP A 1 219 ? 37.499 -12.697 -8.529 1.00 18.38 184 ASP A C 1
ATOM 1397 O O . ASP A 1 219 ? 38.416 -13.500 -8.371 1.00 18.42 184 ASP A O 1
ATOM 1402 N N . ASP A 1 220 ? 36.916 -12.473 -9.703 1.00 18.41 185 ASP A N 1
ATOM 1403 C CA . ASP A 1 220 ? 37.131 -13.334 -10.856 1.00 18.33 185 ASP A CA 1
ATOM 1404 C C . ASP A 1 220 ? 38.152 -12.797 -11.850 1.00 18.41 185 ASP A C 1
ATOM 1405 O O . ASP A 1 220 ? 38.572 -13.522 -12.747 1.00 18.37 185 ASP A O 1
ATOM 1410 N N . ILE A 1 221 ? 38.558 -11.540 -11.701 1.00 18.60 186 ILE A N 1
ATOM 1411 C CA . ILE A 1 221 ? 39.509 -10.947 -12.642 1.00 18.74 186 ILE A CA 1
ATOM 1412 C C . ILE A 1 221 ? 40.688 -10.246 -11.949 1.00 18.76 186 ILE A C 1
ATOM 1413 O O . ILE A 1 221 ? 41.829 -10.696 -12.057 1.00 18.73 186 ILE A O 1
ATOM 1418 N N . GLY A 1 222 ? 40.407 -9.154 -11.243 1.00 18.83 187 GLY A N 1
ATOM 1419 C CA . GLY A 1 222 ? 41.448 -8.314 -10.651 1.00 18.84 187 GLY A CA 1
ATOM 1420 C C . GLY A 1 222 ? 42.397 -9.036 -9.710 1.00 18.86 187 GLY A C 1
ATOM 1421 O O . GLY A 1 222 ? 43.613 -9.012 -9.905 1.00 18.74 187 GLY A O 1
ATOM 1422 N N . ASN A 1 223 ? 41.846 -9.683 -8.687 1.00 18.96 188 ASN A N 1
ATOM 1423 C CA . ASN A 1 223 ? 42.670 -10.362 -7.689 1.00 18.92 188 ASN A CA 1
ATOM 1424 C C . ASN A 1 223 ? 42.974 -11.820 -8.038 1.00 18.97 188 ASN A C 1
ATOM 1425 O O . ASN A 1 223 ? 43.261 -12.627 -7.159 1.00 18.98 188 ASN A O 1
ATOM 1430 N N . THR A 1 224 ? 42.907 -12.151 -9.322 1.00 19.12 189 THR A N 1
ATOM 1431 C CA . THR A 1 224 ? 43.399 -13.427 -9.815 1.00 19.19 189 THR A CA 1
ATOM 1432 C C . THR A 1 224 ? 44.912 -13.355 -9.758 1.00 19.18 189 THR A C 1
ATOM 1433 O O . THR A 1 224 ? 45.478 -12.281 -9.947 1.00 19.36 189 THR A O 1
ATOM 1437 N N . PRO A 1 225 ? 45.580 -14.484 -9.487 1.00 19.15 190 PRO A N 1
ATOM 1438 C CA . PRO A 1 225 ? 47.040 -14.457 -9.463 1.00 19.17 190 PRO A CA 1
ATOM 1439 C C . PRO A 1 225 ? 47.692 -13.891 -10.734 1.00 19.21 190 PRO A C 1
ATOM 1440 O O . PRO A 1 225 ? 48.699 -13.198 -10.642 1.00 19.14 190 PRO A O 1
ATOM 1444 N N . THR A 1 226 ? 47.123 -14.176 -11.902 1.00 19.38 191 THR A N 1
ATOM 1445 C CA . THR A 1 226 ? 47.717 -13.742 -13.173 1.00 19.49 191 THR A CA 1
ATOM 1446 C C . THR A 1 226 ? 47.636 -12.235 -13.406 1.00 19.54 191 THR A C 1
ATOM 1447 O O . THR A 1 226 ? 48.618 -11.622 -13.825 1.00 19.44 191 THR A O 1
ATOM 1451 N N . ILE A 1 227 ? 46.464 -11.647 -13.163 1.00 19.68 192 ILE A N 1
ATOM 1452 C CA . ILE A 1 227 ? 46.281 -10.203 -13.336 1.00 19.75 192 ILE A CA 1
ATOM 1453 C C . ILE A 1 227 ? 47.039 -9.402 -12.275 1.00 19.63 192 ILE A C 1
ATOM 1454 O O . ILE A 1 227 ? 47.743 -8.450 -12.603 1.00 19.62 192 ILE A O 1
ATOM 1459 N N . ARG A 1 228 ? 46.899 -9.781 -11.008 1.00 19.60 193 ARG A N 1
ATOM 1460 C CA . ARG A 1 228 ? 47.545 -9.026 -9.930 1.00 19.68 193 ARG A CA 1
ATOM 1461 C C . ARG A 1 228 ? 49.072 -9.131 -10.002 1.00 19.61 193 ARG A C 1
ATOM 1462 O O . ARG A 1 228 ? 49.777 -8.203 -9.604 1.00 19.65 193 ARG A O 1
ATOM 1470 N N . ASN A 1 229 ? 49.578 -10.252 -10.515 1.00 19.52 194 ASN A N 1
ATOM 1471 C CA . ASN A 1 229 ? 51.007 -10.383 -10.801 1.00 19.41 194 ASN A CA 1
ATOM 1472 C C . ASN A 1 229 ? 51.455 -9.312 -11.789 1.00 19.33 194 ASN A C 1
ATOM 1473 O O . ASN A 1 229 ? 52.415 -8.587 -11.537 1.00 19.25 194 ASN A O 1
ATOM 1478 N N . ILE A 1 230 ? 50.743 -9.216 -12.908 1.00 19.26 195 ILE A N 1
ATOM 1479 C CA . ILE A 1 230 ? 51.046 -8.229 -13.937 1.00 19.29 195 ILE A CA 1
ATOM 1480 C C . ILE A 1 230 ? 51.047 -6.811 -13.371 1.00 19.24 195 ILE A C 1
ATOM 1481 O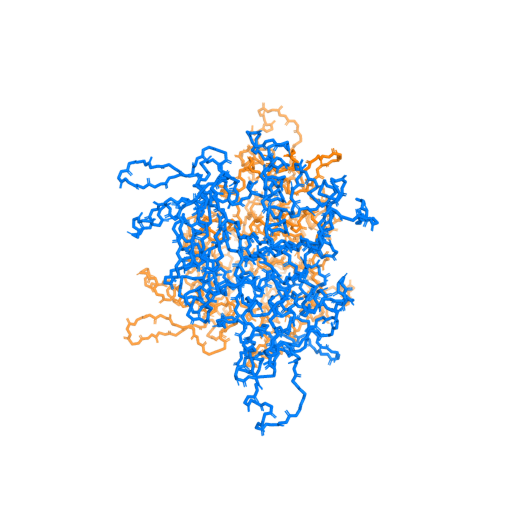 O . ILE A 1 230 ? 51.947 -6.021 -13.658 1.00 19.00 195 ILE A O 1
ATOM 1486 N N . LEU A 1 231 ? 50.033 -6.504 -12.565 1.00 19.31 196 LEU A N 1
ATOM 1487 C CA . LEU A 1 231 ? 49.845 -5.165 -12.012 1.00 19.30 196 LEU A CA 1
ATOM 1488 C C . LEU A 1 231 ? 50.931 -4.786 -11.010 1.00 19.26 196 LEU A C 1
ATOM 1489 O O . LEU A 1 231 ? 51.531 -3.718 -11.123 1.00 19.21 196 LEU A O 1
ATOM 1494 N N . TYR A 1 232 ? 51.178 -5.657 -10.032 1.00 19.27 197 TYR A N 1
ATOM 1495 C CA . TYR A 1 232 ? 52.181 -5.389 -8.997 1.00 19.22 197 TYR A CA 1
ATOM 1496 C C . TYR A 1 232 ? 53.590 -5.381 -9.572 1.00 19.26 197 TYR A C 1
ATOM 1497 O O . TYR A 1 232 ? 54.482 -4.732 -9.034 1.00 19.25 197 TYR A O 1
ATOM 1506 N N . SER A 1 233 ? 53.786 -6.116 -10.659 1.00 19.39 198 SER A N 1
ATOM 1507 C CA . SER A 1 233 ? 55.069 -6.137 -11.349 1.00 19.46 198 SER A CA 1
ATOM 1508 C C . SER A 1 233 ? 55.336 -4.809 -12.069 1.00 19.32 198 SER A C 1
ATOM 1509 O O . SER A 1 233 ? 56.449 -4.291 -12.040 1.00 19.02 198 SER A O 1
ATOM 1512 N N . PHE A 1 234 ? 54.304 -4.268 -12.708 1.00 19.45 199 PHE A N 1
ATOM 1513 C CA . PHE A 1 234 ? 54.389 -2.968 -13.369 1.00 19.53 199 PHE A CA 1
ATOM 1514 C C . PHE A 1 234 ? 54.568 -1.843 -12.344 1.00 19.61 199 PHE A C 1
ATOM 1515 O O . PHE A 1 234 ? 55.260 -0.860 -12.606 1.00 19.46 199 PHE A O 1
ATOM 1523 N N . ALA A 1 235 ? 53.947 -1.996 -11.177 1.00 19.75 200 ALA A N 1
ATOM 1524 C CA . ALA A 1 235 ? 54.046 -0.996 -10.115 1.00 19.94 200 ALA A CA 1
ATOM 1525 C C . ALA A 1 235 ? 55.436 -0.973 -9.483 1.00 20.14 200 ALA A C 1
ATOM 1526 O O . ALA A 1 235 ? 55.927 0.082 -9.080 1.00 19.99 200 ALA A O 1
ATOM 1528 N N . GLN A 1 236 ? 56.059 -2.143 -9.394 1.00 20.53 201 GLN A N 1
ATOM 1529 C CA . GLN A 1 236 ? 57.403 -2.264 -8.844 1.00 20.75 201 GLN A CA 1
ATOM 1530 C C . GLN A 1 236 ? 58.418 -1.712 -9.832 1.00 21.05 201 GLN A C 1
ATOM 1531 O O . GLN A 1 236 ? 59.359 -1.023 -9.445 1.00 21.14 201 GLN A O 1
ATOM 1537 N N . MET A 1 237 ? 58.222 -2.015 -11.108 1.00 21.40 202 MET A N 1
ATOM 1538 C CA . MET A 1 237 ? 59.074 -1.477 -12.154 1.00 21.90 202 MET A CA 1
ATOM 1539 C C . MET A 1 237 ? 58.945 0.042 -12.191 1.00 21.68 202 MET A C 1
ATOM 1540 O O . MET A 1 237 ? 59.931 0.752 -12.359 1.00 21.56 202 MET A O 1
ATOM 1545 N N . SER A 1 238 ? 57.719 0.530 -12.033 1.00 21.78 203 SER A N 1
ATOM 1546 C CA . SER A 1 238 ? 57.442 1.967 -12.048 1.00 21.74 203 SER A CA 1
ATOM 1547 C C . SER A 1 238 ? 58.035 2.683 -10.834 1.00 21.79 203 SER A C 1
ATOM 1548 O O . SER A 1 238 ? 58.469 3.832 -10.936 1.00 21.76 203 SER A O 1
ATOM 1551 N N . SER A 1 239 ? 58.042 2.006 -9.689 1.00 21.86 204 SER A N 1
ATOM 1552 C CA . SER A 1 239 ? 58.631 2.558 -8.474 1.00 22.01 204 SER A CA 1
ATOM 1553 C C . SER A 1 239 ? 60.155 2.637 -8.583 1.00 22.26 204 SER A C 1
ATOM 1554 O O . SER A 1 239 ? 60.767 3.646 -8.218 1.00 22.22 204 SER A O 1
ATOM 1557 N N . HIS A 1 240 ? 60.752 1.559 -9.086 1.00 22.48 205 HIS A N 1
ATOM 1558 C CA . HIS A 1 240 ? 62.198 1.455 -9.277 1.00 22.59 205 HIS A CA 1
ATOM 1559 C C . HIS A 1 240 ? 62.725 2.543 -10.220 1.00 22.45 205 HIS A C 1
ATOM 1560 O O . HIS A 1 240 ? 63.785 3.120 -9.980 1.00 22.46 205 HIS A O 1
ATOM 1567 N N . LEU A 1 241 ? 61.974 2.820 -11.283 1.00 22.32 206 LEU A N 1
ATOM 1568 C CA . LEU A 1 241 ? 62.344 3.853 -12.249 1.00 22.22 206 LEU A CA 1
ATOM 1569 C C . LEU A 1 241 ? 61.939 5.254 -11.796 1.00 22.15 206 LEU A C 1
ATOM 1570 O O . LEU A 1 241 ? 62.281 6.240 -12.453 1.00 22.11 206 LEU A O 1
ATOM 1575 N N . GLY A 1 242 ? 61.210 5.341 -10.684 1.00 22.02 207 GLY A N 1
ATOM 1576 C CA . GLY A 1 242 ? 60.727 6.625 -10.171 1.00 21.83 207 GLY A CA 1
ATOM 1577 C C . GLY A 1 242 ? 59.794 7.282 -11.166 1.00 21.60 207 GLY A C 1
ATOM 1578 O O . GLY A 1 242 ? 59.761 8.501 -11.295 1.00 21.41 207 GLY A O 1
ATOM 1579 N N . THR A 1 243 ? 59.018 6.452 -11.852 1.00 21.51 208 THR A N 1
ATOM 1580 C CA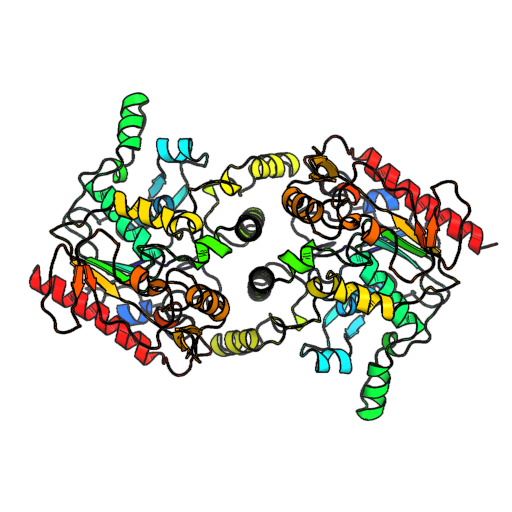 . THR A 1 243 ? 58.247 6.877 -13.007 1.00 21.40 208 THR A CA 1
ATOM 1581 C C . THR A 1 243 ? 56.813 7.231 -12.598 1.00 21.18 208 THR A C 1
ATOM 1582 O O . THR A 1 243 ? 56.301 8.293 -12.948 1.00 21.06 208 THR A O 1
ATOM 1586 N N . ILE A 1 244 ? 56.187 6.343 -11.830 1.00 21.06 209 ILE A N 1
ATOM 1587 C CA . ILE A 1 244 ? 54.818 6.522 -11.352 1.00 20.87 209 ILE A CA 1
ATOM 1588 C C . ILE A 1 244 ? 54.707 5.917 -9.962 1.00 20.41 209 ILE A C 1
ATOM 1589 O O . ILE A 1 244 ? 55.152 4.794 -9.736 1.00 20.44 209 ILE A O 1
ATOM 1594 N N . ASP A 1 245 ? 54.114 6.654 -9.031 1.00 19.92 210 ASP A N 1
ATOM 1595 C CA . ASP A 1 245 ? 53.945 6.153 -7.674 1.00 19.61 210 ASP A CA 1
ATOM 1596 C C . ASP A 1 245 ? 52.583 5.484 -7.532 1.00 19.31 210 ASP A C 1
ATOM 1597 O O . ASP A 1 245 ? 51.561 6.154 -7.462 1.00 19.21 210 ASP A O 1
ATOM 1602 N N . PHE A 1 246 ? 52.578 4.156 -7.498 1.00 19.17 211 PHE A N 1
ATOM 1603 C CA . PHE A 1 246 ? 51.343 3.392 -7.334 1.00 19.06 211 PHE A CA 1
ATOM 1604 C C . PHE A 1 246 ? 50.986 3.213 -5.857 1.00 18.85 211 PHE A C 1
ATOM 1605 O O . PHE A 1 246 ? 50.023 2.519 -5.523 1.00 18.62 211 PHE A O 1
ATOM 1613 N N . GLY A 1 247 ? 51.773 3.843 -4.985 1.00 18.75 212 GLY A N 1
ATOM 1614 C CA . GLY A 1 247 ? 51.518 3.844 -3.550 1.00 18.64 212 GLY A CA 1
ATOM 1615 C C . GLY A 1 247 ? 51.745 2.490 -2.914 1.00 18.64 212 GLY A C 1
ATOM 1616 O O . GLY A 1 247 ? 50.948 2.044 -2.089 1.00 18.62 212 GLY A O 1
ATOM 1617 N N . MET A 1 248 ? 52.835 1.833 -3.297 1.00 18.61 213 MET A N 1
ATOM 1618 C CA . MET A 1 248 ? 53.139 0.498 -2.796 1.00 18.58 213 MET A CA 1
ATOM 1619 C C . MET A 1 248 ? 54.602 0.369 -2.393 1.00 18.53 213 MET A C 1
ATOM 1620 O O . MET A 1 248 ? 55.140 -0.732 -2.352 1.00 18.56 213 MET A O 1
ATOM 1625 N N . ASP A 1 249 ? 55.243 1.488 -2.081 1.00 18.53 214 ASP A N 1
ATOM 1626 C CA . ASP A 1 249 ? 56.660 1.464 -1.732 1.00 18.57 214 ASP A CA 1
ATOM 1627 C C . ASP A 1 249 ? 56.918 0.840 -0.361 1.00 18.58 214 ASP A C 1
ATOM 1628 O O . ASP A 1 249 ? 58.015 0.359 -0.090 1.00 18.54 214 ASP A O 1
ATOM 1633 N N . HIS A 1 250 ? 55.900 0.830 0.491 1.00 18.64 215 HIS A N 1
ATOM 1634 C CA . HIS A 1 250 ? 55.993 0.163 1.785 1.00 18.67 215 HIS A CA 1
ATOM 1635 C C . HIS A 1 250 ? 56.186 -1.354 1.628 1.00 18.69 215 HIS A C 1
ATOM 1636 O O . HIS A 1 250 ? 56.454 -2.046 2.605 1.00 18.69 215 HIS A O 1
ATOM 1643 N N . TRP A 1 251 ? 56.058 -1.862 0.403 1.00 18.74 216 TRP A N 1
ATOM 1644 C CA . TRP A 1 251 ? 56.299 -3.279 0.120 1.00 18.77 216 TRP A CA 1
ATOM 1645 C C . TRP A 1 251 ? 57.727 -3.545 -0.362 1.00 18.93 216 TRP A C 1
ATOM 1646 O O . TRP A 1 251 ? 58.047 -4.666 -0.767 1.00 18.82 216 TRP A O 1
ATOM 1657 N N . GLY A 1 252 ? 58.573 -2.517 -0.333 1.00 19.12 217 GLY A N 1
ATOM 1658 C CA . GLY A 1 252 ? 59.993 -2.669 -0.655 1.00 19.36 217 GLY A CA 1
ATOM 1659 C C . GLY A 1 252 ? 60.347 -2.495 -2.124 1.00 19.65 217 GLY A C 1
ATOM 1660 O O . GLY A 1 252 ? 61.386 -2.965 -2.577 1.00 19.64 217 GLY A O 1
ATOM 1661 N N . PHE A 1 253 ? 59.493 -1.804 -2.872 1.00 20.05 218 PHE A N 1
ATOM 1662 C CA . PHE A 1 253 ? 59.692 -1.631 -4.311 1.00 20.30 218 PHE A CA 1
ATOM 1663 C C . PHE A 1 253 ? 60.873 -0.718 -4.626 1.00 20.62 218 PHE A C 1
ATOM 1664 O O . PHE A 1 253 ? 61.456 -0.791 -5.707 1.00 20.68 218 PHE A O 1
ATOM 1672 N N . LYS A 1 254 ? 61.221 0.146 -3.681 1.00 21.07 219 LYS A N 1
ATOM 1673 C CA . LYS A 1 254 ? 62.375 1.013 -3.837 1.00 21.28 219 LYS A CA 1
ATOM 1674 C C . LYS A 1 254 ? 63.612 0.192 -3.502 1.00 21.55 219 LYS A C 1
ATOM 1675 O O . LYS A 1 254 ? 63.549 -0.722 -2.679 1.00 21.47 219 LYS A O 1
ATOM 1681 N N . ARG A 1 255 ? 64.730 0.510 -4.146 1.00 22.00 220 ARG A N 1
ATOM 1682 C CA . ARG A 1 255 ? 65.977 -0.218 -3.924 1.00 22.33 220 ARG A CA 1
ATOM 1683 C C . ARG A 1 255 ? 66.825 0.468 -2.866 1.00 22.42 220 ARG A C 1
ATOM 1684 O O . ARG A 1 255 ? 67.090 1.661 -2.963 1.00 22.42 220 ARG A O 1
ATOM 1692 N N . LYS A 1 256 ? 67.260 -0.290 -1.863 1.00 22.66 221 LYS A N 1
ATOM 1693 C CA . LYS A 1 256 ? 68.025 0.272 -0.749 1.00 22.75 221 LYS A CA 1
ATOM 1694 C C . LYS A 1 256 ? 69.385 0.800 -1.193 1.00 22.88 221 LYS A C 1
ATOM 1695 O O . LYS A 1 256 ? 69.800 0.607 -2.331 1.00 22.86 221 LYS A O 1
ATOM 1701 N N . ASP A 1 257 ? 70.081 1.455 -0.270 1.00 23.17 222 ASP A N 1
ATOM 1702 C CA . ASP A 1 257 ? 71.357 2.098 -0.568 1.00 23.22 222 ASP A CA 1
ATOM 1703 C C . ASP A 1 257 ? 72.507 1.099 -0.534 1.00 23.15 222 ASP A C 1
ATOM 1704 O O . ASP A 1 257 ? 72.634 0.311 0.406 1.00 22.94 222 ASP A O 1
ATOM 1709 N N . GLY A 1 258 ? 73.347 1.147 -1.564 1.00 23.22 223 GLY A N 1
ATOM 1710 C CA . GLY A 1 258 ? 74.453 0.207 -1.699 1.00 23.21 223 GLY A CA 1
ATOM 1711 C C . GLY A 1 258 ? 73.924 -1.208 -1.789 1.00 23.16 223 GLY A C 1
ATOM 1712 O O . GLY A 1 258 ? 74.377 -2.100 -1.072 1.00 23.06 223 GLY A O 1
ATOM 1713 N N . GLU A 1 259 ? 72.944 -1.398 -2.667 1.00 23.09 224 GLU A N 1
ATOM 1714 C CA . GLU A 1 259 ? 72.325 -2.701 -2.873 1.00 22.95 224 GLU A CA 1
ATOM 1715 C C . GLU A 1 259 ? 72.502 -3.156 -4.316 1.00 22.88 224 GLU A C 1
ATOM 1716 O O . GLU A 1 259 ? 72.082 -2.472 -5.252 1.00 22.96 224 GLU A O 1
ATOM 1722 N N . SER A 1 260 ? 73.123 -4.317 -4.489 1.00 22.79 225 SER A N 1
ATOM 1723 C CA . SER A 1 260 ? 73.258 -4.918 -5.808 1.00 22.64 225 SER A CA 1
ATOM 1724 C C . SER A 1 260 ? 71.881 -5.205 -6.392 1.00 22.56 225 SER A C 1
ATOM 1725 O O . SER A 1 260 ? 70.898 -5.348 -5.661 1.00 22.46 225 SER A O 1
ATOM 1728 N N . LEU A 1 261 ? 71.815 -5.274 -7.716 1.00 22.47 226 LEU A N 1
ATOM 1729 C CA . LEU A 1 261 ? 70.573 -5.589 -8.402 1.00 22.36 226 LEU A CA 1
ATOM 1730 C C . LEU A 1 261 ? 70.108 -6.991 -8.026 1.00 22.16 226 LEU A C 1
ATOM 1731 O O . LEU A 1 261 ? 68.910 -7.240 -7.917 1.00 22.05 226 LEU A O 1
ATOM 1736 N N . THR A 1 262 ? 71.063 -7.894 -7.812 1.00 22.17 227 THR A N 1
ATOM 1737 C CA . THR A 1 262 ? 70.768 -9.278 -7.413 1.00 22.15 227 THR A CA 1
ATOM 1738 C C . THR A 1 262 ? 69.967 -9.339 -6.116 1.00 22.07 227 THR A C 1
ATOM 1739 O O . THR A 1 262 ? 68.942 -10.017 -6.044 1.00 22.03 227 THR A O 1
ATOM 1743 N N . ASP A 1 263 ? 70.448 -8.634 -5.097 1.00 22.08 228 ASP A N 1
ATOM 1744 C CA . ASP A 1 263 ? 69.763 -8.560 -3.811 1.00 22.09 228 ASP A CA 1
ATOM 1745 C C . ASP A 1 263 ? 68.378 -7.938 -3.966 1.00 22.15 228 ASP A C 1
ATOM 1746 O O . ASP A 1 263 ? 67.408 -8.393 -3.349 1.00 22.06 228 ASP A O 1
ATOM 1751 N N . TYR A 1 264 ? 68.296 -6.894 -4.790 1.00 22.20 229 TYR A N 1
ATOM 1752 C CA . TYR A 1 264 ? 67.036 -6.192 -5.034 1.00 22.21 229 TYR A CA 1
ATOM 1753 C C . TYR A 1 264 ? 65.978 -7.123 -5.627 1.00 22.16 229 TYR A C 1
ATOM 1754 O O . TYR A 1 264 ? 64.827 -7.133 -5.187 1.00 22.10 229 TYR A O 1
ATOM 1763 N N . ASN A 1 265 ? 66.377 -7.901 -6.629 1.00 22.15 230 ASN A N 1
ATOM 1764 C CA . ASN A 1 265 ? 65.476 -8.859 -7.265 1.00 22.12 230 ASN A CA 1
ATOM 1765 C C . ASN A 1 265 ? 65.148 -10.021 -6.336 1.00 22.05 230 ASN A C 1
ATOM 1766 O O . ASN A 1 265 ? 64.119 -10.674 -6.488 1.00 22.09 230 ASN A O 1
ATOM 1771 N N . LYS A 1 266 ? 66.025 -10.264 -5.368 1.00 22.00 231 LYS A N 1
ATOM 1772 C CA . LYS A 1 266 ? 65.814 -11.313 -4.382 1.00 22.04 231 LYS A CA 1
ATOM 1773 C C . LYS A 1 266 ? 64.770 -10.876 -3.350 1.00 21.91 231 LYS A C 1
ATOM 1774 O O . LYS A 1 266 ? 63.914 -11.668 -2.955 1.00 21.99 231 LYS A O 1
ATOM 1780 N N . ARG A 1 267 ? 64.848 -9.623 -2.909 1.00 21.70 232 ARG A N 1
ATOM 1781 C CA . ARG A 1 267 ? 63.906 -9.103 -1.918 1.00 21.57 232 ARG A CA 1
ATOM 1782 C C . ARG A 1 267 ? 62.495 -9.041 -2.475 1.00 21.44 232 ARG A C 1
ATOM 1783 O O . ARG A 1 267 ? 61.533 -9.414 -1.803 1.00 21.52 232 ARG A O 1
ATOM 1791 N N . ILE A 1 268 ? 62.382 -8.549 -3.702 1.00 21.27 233 ILE A N 1
ATOM 1792 C CA . ILE A 1 268 ? 61.097 -8.405 -4.366 1.00 21.11 233 ILE A CA 1
ATOM 1793 C C . ILE A 1 268 ? 60.428 -9.747 -4.597 1.00 20.91 233 ILE A C 1
ATOM 1794 O O . ILE A 1 268 ? 59.231 -9.889 -4.375 1.00 20.90 233 ILE A O 1
ATOM 1799 N N . ALA A 1 269 ? 61.203 -10.728 -5.040 1.00 20.78 234 ALA A N 1
ATOM 1800 C CA . ALA A 1 269 ? 60.680 -12.069 -5.268 1.00 20.75 234 ALA A CA 1
ATOM 1801 C C . ALA A 1 269 ? 60.145 -12.699 -3.980 1.00 20.72 234 ALA A C 1
ATOM 1802 O O . ALA A 1 269 ? 59.172 -13.448 -4.005 1.00 20.71 234 ALA A O 1
ATOM 1804 N N . GLU A 1 270 ? 60.785 -12.389 -2.857 1.00 20.77 235 GLU A N 1
ATOM 1805 C CA . GLU A 1 270 ? 60.428 -12.979 -1.574 1.00 20.89 235 GLU A CA 1
ATOM 1806 C C . GLU A 1 270 ? 59.418 -12.128 -0.808 1.00 20.78 235 GLU A C 1
ATOM 1807 O O . GLU A 1 270 ? 58.894 -12.551 0.225 1.00 20.71 235 GLU A O 1
ATOM 1813 N N . SER A 1 271 ? 59.150 -10.928 -1.313 1.00 20.77 236 SER A N 1
ATOM 1814 C CA . SER A 1 271 ? 58.158 -10.046 -0.712 1.00 20.68 236 SER A CA 1
ATOM 1815 C C . SER A 1 271 ? 56.834 -10.788 -0.541 1.00 20.68 236 SER A C 1
ATOM 1816 O O . SER A 1 271 ? 56.492 -11.655 -1.345 1.00 20.70 236 SER A O 1
ATOM 1819 N N . LYS A 1 272 ? 56.092 -10.444 0.507 1.00 20.64 237 LYS A N 1
ATOM 1820 C CA . LYS A 1 272 ? 54.814 -11.092 0.785 1.00 20.63 237 LYS A CA 1
ATOM 1821 C C . LYS A 1 272 ? 53.660 -10.496 -0.031 1.00 20.47 237 LYS A C 1
ATOM 1822 O O . LYS A 1 272 ? 52.507 -10.875 0.152 1.00 20.44 237 LYS A O 1
ATOM 1828 N N . ILE A 1 273 ? 53.976 -9.588 -0.949 1.00 20.34 238 ILE A N 1
ATOM 1829 C CA . ILE A 1 273 ? 52.958 -8.835 -1.687 1.00 20.16 238 ILE A CA 1
ATOM 1830 C C . ILE A 1 273 ? 52.133 -9.697 -2.649 1.00 19.90 238 ILE A C 1
ATOM 1831 O O . ILE A 1 273 ? 50.932 -9.474 -2.814 1.00 19.89 238 ILE A O 1
ATOM 1836 N N . TRP A 1 274 ? 52.768 -10.688 -3.267 1.00 19.61 239 TRP A N 1
ATOM 1837 C CA . TRP A 1 274 ? 52.122 -11.460 -4.331 1.00 19.39 239 TRP A CA 1
ATOM 1838 C C . TRP A 1 274 ? 50.977 -12.329 -3.806 1.00 19.31 239 TRP A C 1
ATOM 1839 O O . TRP A 1 274 ? 50.056 -12.652 -4.546 1.00 19.08 239 TRP A O 1
ATOM 1850 N N . ASP A 1 275 ? 51.035 -12.692 -2.528 1.00 19.46 240 ASP A N 1
ATOM 1851 C CA . ASP A 1 275 ? 50.019 -13.547 -1.912 1.00 19.52 240 ASP A CA 1
ATOM 1852 C C . ASP A 1 275 ? 49.180 -12.824 -0.854 1.00 19.18 240 ASP A C 1
ATOM 1853 O O . ASP A 1 275 ? 48.214 -13.384 -0.349 1.00 19.12 240 ASP A O 1
ATOM 1858 N N . SER A 1 276 ? 49.533 -11.584 -0.534 1.00 18.92 241 SER A N 1
ATOM 1859 C CA . SER A 1 276 ? 48.941 -10.886 0.611 1.00 18.80 241 SER A CA 1
ATOM 1860 C C . SER A 1 276 ? 47.471 -10.524 0.434 1.00 18.65 241 SER A C 1
ATOM 1861 O O . SER A 1 276 ? 47.027 -10.217 -0.665 1.00 18.51 241 SER A O 1
ATOM 1864 N N . GLU A 1 277 ? 46.730 -10.559 1.540 1.00 18.64 242 GLU A N 1
ATOM 1865 C CA . GLU A 1 277 ? 45.366 -10.036 1.596 1.00 18.66 242 GLU A CA 1
ATOM 1866 C C . GLU A 1 277 ? 45.380 -8.543 1.933 1.00 18.46 242 GLU A C 1
ATOM 1867 O O . GLU A 1 277 ? 44.342 -7.882 1.925 1.00 18.42 242 GLU A O 1
ATOM 1873 N N . ASP A 1 278 ? 46.563 -8.023 2.236 1.00 18.30 243 ASP A N 1
ATOM 1874 C CA . ASP A 1 278 ? 46.730 -6.621 2.583 1.00 18.10 243 ASP A CA 1
ATOM 1875 C C . ASP A 1 278 ? 46.910 -5.775 1.328 1.00 17.99 243 ASP A C 1
ATOM 1876 O O . ASP A 1 278 ? 47.887 -5.035 1.195 1.00 17.64 243 ASP A O 1
ATOM 1881 N N . THR A 1 279 ? 45.958 -5.894 0.409 1.00 18.05 244 THR A N 1
ATOM 1882 C CA . THR A 1 279 ? 45.978 -5.121 -0.828 1.00 18.10 244 THR A CA 1
ATOM 1883 C C . THR A 1 279 ? 44.582 -4.608 -1.160 1.00 18.08 244 THR A C 1
ATOM 1884 O O . THR A 1 279 ? 43.580 -5.141 -0.683 1.00 17.95 244 THR A O 1
ATOM 1888 N N . GLY A 1 280 ? 44.524 -3.565 -1.978 1.00 18.17 245 GLY A N 1
ATOM 1889 C CA . GLY A 1 280 ? 43.252 -2.978 -2.377 1.00 18.16 245 GLY A CA 1
ATOM 1890 C C . GLY A 1 280 ? 42.400 -3.952 -3.165 1.00 18.12 245 GLY A C 1
ATOM 1891 O O . GLY A 1 280 ? 41.177 -3.957 -3.042 1.00 17.97 245 GLY A O 1
ATOM 1892 N N . LEU A 1 281 ? 43.052 -4.786 -3.972 1.00 18.12 246 LEU A N 1
ATOM 1893 C CA . LEU A 1 281 ? 42.345 -5.742 -4.813 1.00 18.12 246 LEU A CA 1
ATOM 1894 C C . LEU A 1 281 ? 41.595 -6.779 -3.986 1.00 18.04 246 LEU A C 1
ATOM 1895 O O . LEU A 1 281 ? 40.507 -7.210 -4.371 1.00 18.00 246 LEU A O 1
ATOM 1900 N N . TYR A 1 282 ? 42.171 -7.172 -2.852 1.00 18.00 247 TYR A N 1
ATOM 1901 C CA . TYR A 1 282 ? 41.501 -8.093 -1.937 1.00 17.98 247 TYR A CA 1
ATOM 1902 C C . TYR A 1 282 ? 40.353 -7.414 -1.196 1.00 18.00 247 TYR A C 1
ATOM 1903 O O . TYR A 1 282 ? 39.343 -8.045 -0.898 1.00 17.96 247 TYR A O 1
ATOM 1912 N N . ASP A 1 283 ? 40.518 -6.135 -0.884 1.00 18.08 248 ASP A N 1
ATOM 1913 C CA . ASP A 1 283 ? 39.483 -5.385 -0.187 1.00 18.14 248 ASP A CA 1
ATOM 1914 C C . ASP A 1 283 ? 38.313 -5.071 -1.111 1.00 18.31 248 ASP A C 1
ATOM 1915 O O . ASP A 1 283 ? 37.231 -4.725 -0.641 1.00 18.37 248 ASP A O 1
ATOM 1920 N N . LEU A 1 284 ? 38.536 -5.186 -2.419 1.00 18.51 249 LEU A N 1
ATOM 1921 C CA . LEU A 1 284 ? 37.470 -5.007 -3.407 1.00 18.65 249 LEU A CA 1
ATOM 1922 C C . LEU A 1 284 ? 36.784 -6.332 -3.723 1.00 18.59 249 LEU A C 1
ATOM 1923 O O . LEU A 1 284 ? 35.815 -6.381 -4.476 1.00 18.56 249 LEU A O 1
ATOM 1928 N N . THR A 1 285 ? 37.306 -7.404 -3.145 1.00 18.61 250 THR A N 1
ATOM 1929 C CA . THR A 1 285 ? 36.710 -8.724 -3.257 1.00 18.68 250 THR A CA 1
ATOM 1930 C C . THR A 1 285 ? 35.459 -8.770 -2.375 1.00 18.66 250 THR A C 1
ATOM 1931 O O . THR A 1 285 ? 35.339 -7.984 -1.437 1.00 18.69 250 THR A O 1
ATOM 1935 N N . ARG A 1 286 ? 34.513 -9.655 -2.684 1.00 18.70 251 ARG A N 1
ATOM 1936 C CA . ARG A 1 286 ? 33.290 -9.750 -1.878 1.00 18.83 251 ARG A CA 1
ATOM 1937 C C . ARG A 1 286 ? 33.638 -10.165 -0.449 1.00 18.76 251 ARG A C 1
ATOM 1938 O O . ARG A 1 286 ? 33.119 -9.601 0.515 1.00 18.58 251 ARG A O 1
ATOM 1946 N N . GLU A 1 287 ? 34.527 -11.147 -0.329 1.00 18.77 252 GLU A N 1
ATOM 1947 C CA . GLU A 1 287 ? 34.977 -11.640 0.972 1.00 18.87 252 GLU A CA 1
ATOM 1948 C C . GLU A 1 287 ? 35.730 -10.578 1.787 1.00 18.74 252 GLU A C 1
ATOM 1949 O O . GLU A 1 287 ? 35.545 -10.471 3.002 1.00 18.52 252 GLU A O 1
ATOM 1955 N N . GLY A 1 288 ? 36.578 -9.805 1.114 1.00 18.62 253 GLY A N 1
ATOM 1956 C CA . GLY A 1 288 ? 37.397 -8.794 1.777 1.00 18.62 253 GLY A CA 1
ATOM 1957 C C . GLY A 1 288 ? 36.604 -7.564 2.176 1.00 18.59 253 GLY A C 1
ATOM 1958 O O . GLY A 1 288 ? 36.849 -6.963 3.225 1.00 18.55 253 GLY A O 1
ATOM 1959 N N . ALA A 1 289 ? 35.660 -7.179 1.326 1.00 18.50 254 ALA A N 1
ATOM 1960 C CA . ALA A 1 289 ? 34.741 -6.101 1.643 1.00 18.45 254 ALA A CA 1
ATOM 1961 C C . ALA A 1 289 ? 33.904 -6.474 2.868 1.00 18.39 254 ALA A C 1
ATOM 1962 O O . ALA A 1 289 ? 33.635 -5.628 3.722 1.00 18.37 254 ALA A O 1
ATOM 1964 N N . GLU A 1 290 ? 33.504 -7.745 2.952 1.00 18.31 255 GLU A N 1
ATOM 1965 C CA . GLU A 1 290 ? 32.699 -8.239 4.073 1.00 18.22 255 GLU A CA 1
ATOM 1966 C C . GLU A 1 290 ? 33.503 -8.308 5.369 1.00 18.07 255 GLU A C 1
ATOM 1967 O O . GLU A 1 290 ? 32.942 -8.204 6.455 1.00 17.98 255 GLU A O 1
ATOM 1973 N N . LYS A 1 291 ? 34.813 -8.501 5.251 1.00 18.02 256 LYS A N 1
ATOM 1974 C CA . LYS A 1 291 ? 35.701 -8.451 6.405 1.00 17.92 256 LYS A CA 1
ATOM 1975 C C . LYS A 1 291 ? 35.673 -7.057 7.007 1.00 17.76 256 LYS A C 1
ATOM 1976 O O . LYS A 1 291 ? 35.732 -6.894 8.222 1.00 17.61 256 LYS A O 1
ATOM 1982 N N . ILE A 1 292 ? 35.595 -6.053 6.142 1.00 17.86 257 ILE A N 1
ATOM 1983 C CA . ILE A 1 292 ? 35.501 -4.664 6.576 1.00 17.96 257 ILE A CA 1
ATOM 1984 C C . ILE A 1 292 ? 34.112 -4.374 7.140 1.00 17.96 257 ILE A C 1
ATOM 1985 O O . ILE A 1 292 ? 33.981 -3.667 8.138 1.00 17.82 257 ILE A O 1
ATOM 1990 N N . ASN A 1 293 ? 33.082 -4.928 6.501 1.00 18.06 258 ASN A N 1
ATOM 1991 C CA . ASN A 1 293 ? 31.704 -4.772 6.973 1.00 18.13 258 ASN A CA 1
ATOM 1992 C C . ASN A 1 293 ? 31.526 -5.248 8.410 1.00 18.37 258 ASN A C 1
ATOM 1993 O O . ASN A 1 293 ? 30.754 -4.662 9.173 1.00 18.16 258 ASN A O 1
ATOM 1998 N N . GLN A 1 294 ? 32.245 -6.311 8.768 1.00 18.70 259 GLN A N 1
ATOM 1999 C CA . GLN A 1 294 ? 32.146 -6.902 10.095 1.00 18.99 259 GLN A CA 1
ATOM 2000 C C . GLN A 1 294 ? 32.919 -6.084 11.129 1.00 18.92 259 GLN A C 1
ATOM 2001 O O . GLN A 1 294 ? 32.641 -6.166 12.324 1.00 18.86 259 GLN A O 1
ATOM 2007 N N . LYS A 1 295 ? 33.881 -5.294 10.664 1.00 19.00 260 LYS A N 1
ATOM 2008 C CA . LYS A 1 295 ? 34.612 -4.367 11.529 1.00 19.11 260 LYS A CA 1
ATOM 2009 C C . LYS A 1 295 ? 33.793 -3.115 11.838 1.00 19.03 260 LYS A C 1
ATOM 2010 O O . LYS A 1 295 ? 33.715 -2.675 12.983 1.00 18.87 260 LYS A O 1
ATOM 2016 N N . THR A 1 296 ? 33.188 -2.542 10.806 1.00 19.04 261 THR A N 1
ATOM 2017 C CA . THR A 1 296 ? 32.509 -1.262 10.935 1.00 19.07 261 THR A CA 1
ATOM 2018 C C . THR A 1 296 ? 31.114 -1.391 11.530 1.00 19.17 261 THR A C 1
ATOM 2019 O O . THR A 1 296 ? 30.424 -2.392 11.328 1.00 19.17 261 THR A O 1
ATOM 2023 N N . GLU A 1 297 ? 30.707 -0.359 12.262 1.00 19.23 262 GLU A N 1
ATOM 2024 C CA . GLU A 1 297 ? 29.331 -0.230 12.718 1.00 19.43 262 GLU A CA 1
ATOM 2025 C C . GLU A 1 297 ? 28.905 1.225 12.631 1.00 19.03 262 GLU A C 1
ATOM 2026 O O . GLU A 1 297 ? 29.734 2.122 12.704 1.00 18.96 262 GLU A O 1
ATOM 2032 N N . LEU A 1 298 ? 27.607 1.448 12.462 1.00 18.89 263 LEU A N 1
ATOM 2033 C CA . LEU A 1 298 ? 27.073 2.789 12.261 1.00 18.76 263 LEU A CA 1
ATOM 2034 C C . LEU A 1 298 ? 27.240 3.677 13.486 1.00 18.60 263 LEU A C 1
ATOM 2035 O O . LEU A 1 298 ? 26.996 3.258 14.614 1.00 18.38 263 LEU A O 1
ATOM 2040 N N . ASN A 1 299 ? 27.664 4.912 13.243 1.00 18.58 264 ASN A N 1
ATOM 2041 C CA . ASN A 1 299 ? 27.778 5.917 14.288 1.00 18.58 264 ASN A CA 1
ATOM 2042 C C . ASN A 1 299 ? 26.476 6.714 14.334 1.00 18.52 264 ASN A C 1
ATOM 2043 O O . ASN A 1 299 ? 26.139 7.392 13.365 1.00 18.28 264 ASN A O 1
ATOM 2048 N N . PRO A 1 300 ? 25.731 6.626 15.452 1.00 18.62 265 PRO A N 1
ATOM 2049 C CA . PRO A 1 300 ? 24.437 7.317 15.527 1.00 18.66 265 PRO A CA 1
ATOM 2050 C C . PRO A 1 300 ? 24.506 8.847 15.357 1.00 18.70 265 PRO A C 1
ATOM 2051 O O . PRO A 1 300 ? 23.467 9.486 15.199 1.00 18.65 265 PRO A O 1
ATOM 2055 N N . ASN A 1 301 ? 25.710 9.420 15.373 1.00 18.79 266 ASN A N 1
ATOM 2056 C CA . ASN A 1 301 ? 25.880 10.874 15.232 1.00 18.84 266 ASN A CA 1
ATOM 2057 C C . ASN A 1 301 ? 26.370 11.331 13.856 1.00 18.62 266 ASN A C 1
ATOM 2058 O O . ASN A 1 301 ? 26.577 12.523 13.629 1.00 18.38 266 ASN A O 1
ATOM 2063 N N . ILE A 1 302 ? 26.546 10.379 12.946 1.00 18.54 267 ILE A N 1
ATOM 2064 C CA . ILE A 1 302 ? 27.015 10.667 11.596 1.00 18.42 267 ILE A CA 1
ATOM 2065 C C . ILE A 1 302 ? 25.877 10.490 10.599 1.00 18.11 267 ILE A C 1
ATOM 2066 O O . ILE A 1 302 ? 25.005 9.649 10.785 1.00 18.02 267 ILE A O 1
ATOM 2071 N N . TYR A 1 303 ? 25.881 11.298 9.548 1.00 17.93 268 TYR A N 1
ATOM 2072 C CA . TYR A 1 303 ? 24.915 11.150 8.469 1.00 17.90 268 TYR A CA 1
ATOM 2073 C C . TYR A 1 303 ? 25.539 10.344 7.341 1.00 17.65 268 TYR A C 1
ATOM 2074 O O . TYR A 1 303 ? 26.576 10.724 6.806 1.00 17.50 268 TYR A O 1
ATOM 2083 N N . TYR A 1 304 ? 24.904 9.233 6.985 1.00 17.53 269 TYR A N 1
ATOM 2084 C CA . TYR A 1 304 ? 25.390 8.381 5.906 1.00 17.51 269 TYR A CA 1
ATOM 2085 C C . TYR A 1 304 ? 24.485 8.501 4.684 1.00 17.44 269 TYR A C 1
ATOM 2086 O O . TYR A 1 304 ? 23.278 8.691 4.813 1.00 17.42 269 TYR A O 1
ATOM 2095 N N . LYS A 1 305 ? 25.079 8.384 3.499 1.00 17.44 270 LYS A N 1
ATOM 2096 C CA . LYS A 1 305 ? 24.338 8.449 2.241 1.00 17.32 270 LYS A CA 1
ATOM 2097 C C . LYS A 1 305 ? 25.123 7.760 1.133 1.00 17.20 270 LYS A C 1
ATOM 2098 O O . LYS A 1 305 ? 26.331 7.937 1.023 1.00 16.99 270 LYS A O 1
ATOM 2104 N N . THR A 1 306 ? 24.433 6.977 0.313 1.00 17.29 271 THR A N 1
ATOM 2105 C CA . THR A 1 306 ? 25.052 6.348 -0.850 1.00 17.30 271 THR A CA 1
ATOM 2106 C C . THR A 1 306 ? 24.426 6.842 -2.153 1.00 17.29 271 THR A C 1
ATOM 2107 O O . THR A 1 306 ? 23.220 7.080 -2.227 1.00 17.05 271 THR A O 1
ATOM 2111 N N . TYR A 1 307 ? 25.273 7.008 -3.166 1.00 17.38 272 TYR A N 1
ATOM 2112 C CA . TYR A 1 307 ? 24.846 7.301 -4.528 1.00 17.34 272 TYR A CA 1
ATOM 2113 C C . TYR A 1 307 ? 25.268 6.134 -5.403 1.00 17.42 272 TYR A C 1
ATOM 2114 O O . TYR A 1 307 ? 26.436 5.738 -5.405 1.00 17.31 272 TYR A O 1
ATOM 2123 N N . THR A 1 308 ? 24.313 5.588 -6.147 1.00 17.54 273 THR A N 1
ATOM 2124 C CA . THR A 1 308 ? 24.534 4.374 -6.918 1.00 17.53 273 THR A CA 1
ATOM 2125 C C . THR A 1 308 ? 24.161 4.592 -8.375 1.00 17.68 273 THR A C 1
ATOM 2126 O O . THR A 1 308 ? 23.177 5.264 -8.683 1.00 17.64 273 THR A O 1
ATOM 2130 N N . GLY A 1 309 ? 24.955 4.014 -9.267 1.00 17.92 274 GLY A N 1
ATOM 2131 C CA . GLY A 1 309 ? 24.703 4.108 -10.695 1.00 18.00 274 GLY A CA 1
ATOM 2132 C C . GLY A 1 309 ? 24.470 2.749 -11.322 1.00 18.08 274 GLY A C 1
ATOM 2133 O O . GLY A 1 309 ? 24.920 1.730 -10.810 1.00 17.97 274 GLY A O 1
ATOM 2134 N N . VAL A 1 310 ? 23.745 2.747 -12.434 1.00 18.30 275 VAL A N 1
ATOM 2135 C CA . VAL A 1 310 ? 23.579 1.562 -13.263 1.00 18.45 275 VAL A CA 1
ATOM 2136 C C . VAL A 1 310 ? 23.729 2.001 -14.715 1.00 18.50 275 VAL A C 1
ATOM 2137 O O . VAL A 1 310 ? 23.203 3.043 -15.099 1.00 18.58 275 VAL A O 1
ATOM 2141 N N . ALA A 1 311 ? 24.470 1.230 -15.507 1.00 18.56 276 ALA A N 1
ATOM 2142 C CA . ALA A 1 311 ? 24.669 1.544 -16.925 1.00 18.64 276 ALA A CA 1
ATOM 2143 C C . ALA A 1 311 ? 24.571 0.284 -17.780 1.00 18.71 276 ALA A C 1
ATOM 2144 O O . ALA A 1 311 ? 25.235 0.159 -18.809 1.00 18.48 276 ALA A O 1
ATOM 2146 N N . THR A 1 312 ? 23.732 -0.644 -17.334 1.00 18.96 277 THR A N 1
ATOM 2147 C CA . THR A 1 312 ? 23.479 -1.883 -18.050 1.00 19.20 277 THR A CA 1
ATOM 2148 C C . THR A 1 312 ? 21.978 -2.064 -18.174 1.00 19.44 277 THR A C 1
ATOM 2149 O O . THR A 1 312 ? 21.215 -1.444 -17.440 1.00 19.33 277 THR A O 1
ATOM 2153 N N . HIS A 1 313 ? 21.562 -2.914 -19.105 1.00 19.90 278 HIS A N 1
ATOM 2154 C CA . HIS A 1 313 ? 20.149 -3.214 -19.292 1.00 20.28 278 HIS A CA 1
ATOM 2155 C C . HIS A 1 313 ? 19.956 -4.715 -19.463 1.00 20.86 278 HIS A C 1
ATOM 2156 O O . HIS A 1 313 ? 20.807 -5.401 -20.037 1.00 20.86 278 HIS A O 1
ATOM 2163 N N . GLU A 1 314 ? 18.838 -5.220 -18.952 1.00 21.58 279 GLU A N 1
ATOM 2164 C CA . GLU A 1 314 ? 18.483 -6.627 -19.108 1.00 22.06 279 GLU A CA 1
ATOM 2165 C C . GLU A 1 314 ? 18.356 -6.970 -20.593 1.00 22.52 279 GLU A C 1
ATOM 2166 O O . GLU A 1 314 ? 17.998 -6.115 -21.405 1.00 22.59 279 GLU A O 1
ATOM 2172 N N . THR A 1 315 ? 18.658 -8.218 -20.939 1.00 23.07 280 THR A N 1
ATOM 2173 C CA . THR A 1 315 ? 18.626 -8.674 -22.327 1.00 23.51 280 THR A CA 1
ATOM 2174 C C . THR A 1 315 ? 18.073 -10.104 -22.387 1.00 23.83 280 THR A C 1
ATOM 2175 O O . THR A 1 315 ? 17.229 -10.475 -21.562 1.00 24.04 280 THR A O 1
ATOM 2179 N N . GLN A 1 316 ? 18.522 -10.896 -23.359 1.00 24.05 281 GLN A N 1
ATOM 2180 C CA . GLN A 1 316 ? 18.146 -12.312 -23.424 1.00 24.33 281 GLN A CA 1
ATOM 2181 C C . GLN A 1 316 ? 18.541 -13.056 -22.145 1.00 24.26 281 GLN A C 1
ATOM 2182 O O . GLN A 1 316 ? 19.633 -12.853 -21.609 1.00 24.39 281 GLN A O 1
ATOM 2188 N N . LEU A 1 317 ? 17.641 -13.910 -21.660 1.00 24.15 282 LEU A N 1
ATOM 2189 C CA . LEU A 1 317 ? 17.929 -14.811 -20.534 1.00 23.96 282 LEU A CA 1
ATOM 2190 C C . LEU A 1 317 ? 18.194 -14.108 -19.200 1.00 23.54 282 LEU A C 1
ATOM 2191 O O . LEU A 1 317 ? 18.645 -14.737 -18.247 1.00 23.63 282 LEU A O 1
ATOM 2196 N N . GLY A 1 318 ? 17.914 -12.812 -19.124 1.00 23.03 283 GLY A N 1
ATOM 2197 C CA . GLY A 1 318 ? 18.099 -12.076 -17.874 1.00 22.54 283 GLY A CA 1
ATOM 2198 C C . GLY A 1 318 ? 19.507 -11.545 -17.669 1.00 22.11 283 GLY A C 1
ATOM 2199 O O . GLY A 1 318 ? 19.789 -10.920 -16.650 1.00 21.95 283 GLY A O 1
ATOM 2200 N N . LYS A 1 319 ? 20.392 -11.796 -18.632 1.00 21.76 284 LYS A N 1
ATOM 2201 C CA . LYS A 1 319 ? 21.745 -11.237 -18.606 1.00 21.50 284 LYS A CA 1
ATOM 2202 C C . LYS A 1 319 ? 21.703 -9.722 -18.792 1.00 21.23 284 LYS A C 1
ATOM 2203 O O . LYS A 1 319 ? 20.723 -9.174 -19.296 1.00 21.30 284 LYS A O 1
ATOM 2209 N N . HIS A 1 320 ? 22.776 -9.055 -18.380 1.00 20.88 285 HIS A N 1
ATOM 2210 C CA . HIS A 1 320 ? 22.896 -7.608 -18.511 1.00 20.52 285 HIS A CA 1
ATOM 2211 C C . HIS A 1 320 ? 24.090 -7.266 -19.394 1.00 20.40 285 HIS A C 1
ATOM 2212 O O . HIS A 1 320 ? 25.147 -7.885 -19.278 1.00 20.42 285 HIS A O 1
ATOM 2219 N N . ILE A 1 321 ? 23.917 -6.287 -20.279 1.00 20.24 286 ILE A N 1
ATOM 2220 C CA . ILE A 1 321 ? 25.003 -5.837 -21.147 1.00 20.14 286 ILE A CA 1
ATOM 2221 C C . ILE A 1 321 ? 25.146 -4.322 -21.049 1.00 20.04 286 ILE A C 1
ATOM 2222 O O . ILE A 1 321 ? 24.178 -3.612 -20.764 1.00 19.90 286 ILE A O 1
ATOM 2227 N N . ALA A 1 322 ? 26.361 -3.838 -21.289 1.00 19.90 287 ALA A N 1
ATOM 2228 C CA . ALA A 1 322 ? 26.671 -2.424 -21.135 1.00 19.88 287 ALA A CA 1
ATOM 2229 C C . ALA A 1 322 ? 25.876 -1.555 -22.100 1.00 19.82 287 ALA A C 1
ATOM 2230 O O . ALA A 1 322 ? 25.866 -1.799 -23.307 1.00 19.77 287 ALA A O 1
ATOM 2232 N N . ASP A 1 323 ? 25.210 -0.541 -21.552 1.00 19.82 288 ASP A N 1
ATOM 2233 C CA . ASP A 1 323 ? 24.540 0.481 -22.352 1.00 19.64 288 ASP A CA 1
ATOM 2234 C C . ASP A 1 323 ? 25.503 1.104 -23.353 1.00 19.76 288 ASP A C 1
ATOM 2235 O O . ASP A 1 323 ? 26.717 1.127 -23.134 1.00 19.80 288 ASP A O 1
ATOM 2240 N N . LEU A 1 324 ? 24.959 1.609 -24.453 1.00 19.78 289 LEU A N 1
ATOM 2241 C CA . LEU A 1 324 ? 25.691 2.559 -25.262 1.00 19.96 289 LEU A CA 1
ATOM 2242 C C . LEU A 1 324 ? 26.045 3.718 -24.338 1.00 20.05 289 LEU A C 1
ATOM 2243 O O . LEU A 1 324 ? 25.223 4.143 -23.523 1.00 20.23 289 LEU A O 1
ATOM 2248 N N . GLY A 1 325 ? 27.273 4.210 -24.441 1.00 20.06 290 GLY A N 1
ATOM 2249 C CA . GLY A 1 325 ? 27.717 5.303 -23.590 1.00 20.17 290 GLY A CA 1
ATOM 2250 C C . GLY A 1 325 ? 28.531 4.836 -22.400 1.00 20.31 290 GLY A C 1
ATOM 2251 O O . GLY A 1 325 ? 29.121 5.657 -21.695 1.00 20.41 290 GLY A O 1
ATOM 2252 N N . MET A 1 326 ? 28.561 3.523 -22.168 1.00 20.38 291 MET A N 1
ATOM 2253 C CA . MET A 1 326 ? 29.427 2.932 -21.146 1.00 20.43 291 MET A CA 1
ATOM 2254 C C . MET A 1 326 ? 30.891 3.291 -21.410 1.00 20.47 291 MET A C 1
ATOM 2255 O O . MET A 1 326 ? 31.374 3.171 -22.537 1.00 20.35 291 MET A O 1
ATOM 2260 N N . GLU A 1 327 ? 31.593 3.721 -20.366 1.00 20.51 292 GLU A N 1
ATOM 2261 C CA . GLU A 1 327 ? 32.984 4.131 -20.497 1.00 20.52 292 GLU A CA 1
ATOM 2262 C C . GLU A 1 327 ? 33.791 3.001 -21.117 1.00 20.67 292 GLU A C 1
ATOM 2263 O O . GLU A 1 327 ? 33.619 1.837 -20.760 1.00 20.83 292 GLU A O 1
ATOM 2269 N N . PHE A 1 328 ? 34.669 3.360 -22.046 1.00 20.70 293 PHE A N 1
ATOM 2270 C CA . PHE A 1 328 ? 35.352 2.392 -22.889 1.00 20.79 293 PHE A CA 1
ATOM 2271 C C . PHE A 1 328 ? 36.014 1.251 -22.119 1.00 20.62 293 PHE A C 1
ATOM 2272 O O . PHE A 1 328 ? 35.844 0.083 -22.467 1.00 20.59 293 PHE A O 1
ATOM 2280 N N . THR A 1 329 ? 36.766 1.586 -21.075 1.00 20.37 294 THR A N 1
ATOM 2281 C CA . THR A 1 329 ? 37.561 0.590 -20.358 1.00 20.16 294 THR A CA 1
ATOM 2282 C C . THR A 1 329 ? 36.723 -0.286 -19.437 1.00 20.06 294 THR A C 1
ATOM 2283 O O . THR A 1 329 ? 37.229 -1.262 -18.887 1.00 19.88 294 THR A O 1
ATOM 2287 N N . LYS A 1 330 ? 35.449 0.062 -19.269 1.00 19.99 295 LYS A N 1
ATOM 2288 C CA . LYS A 1 330 ? 34.572 -0.654 -18.343 1.00 19.93 295 LYS A CA 1
ATOM 2289 C C . LYS A 1 330 ? 33.592 -1.587 -19.064 1.00 19.81 295 LYS A C 1
ATOM 2290 O O . LYS A 1 330 ? 32.827 -2.301 -18.412 1.00 19.75 295 LYS A O 1
ATOM 2296 N N . ILE A 1 331 ? 33.613 -1.581 -20.397 1.00 19.64 296 ILE A N 1
ATOM 2297 C CA . ILE A 1 331 ? 32.679 -2.389 -21.187 1.00 19.62 296 ILE A CA 1
ATOM 2298 C C . ILE A 1 331 ? 32.824 -3.876 -20.877 1.00 19.59 296 ILE A C 1
ATOM 2299 O O . ILE A 1 331 ? 31.834 -4.606 -20.794 1.00 19.55 296 ILE A O 1
ATOM 2304 N N . LEU A 1 332 ? 34.063 -4.316 -20.705 1.00 19.58 297 LEU A N 1
ATOM 2305 C CA . LEU A 1 332 ? 34.352 -5.727 -20.510 1.00 19.67 297 LEU A CA 1
ATOM 2306 C C . LEU A 1 332 ? 33.882 -6.196 -19.134 1.00 19.38 297 LEU A C 1
ATOM 2307 O O . LEU A 1 332 ? 33.213 -7.221 -19.015 1.00 19.18 297 LEU A O 1
ATOM 2312 N N . THR A 1 333 ? 34.241 -5.434 -18.103 1.00 19.23 298 THR A N 1
ATOM 2313 C CA . THR A 1 333 ? 33.881 -5.759 -16.729 1.00 19.04 298 THR A CA 1
ATOM 2314 C C . THR A 1 333 ? 32.381 -5.611 -16.501 1.00 18.93 298 THR A C 1
ATOM 2315 O O . THR A 1 333 ? 31.788 -6.371 -15.742 1.00 18.80 298 THR A O 1
ATOM 2319 N N . GLY A 1 334 ? 31.772 -4.631 -17.159 1.00 18.87 299 GLY A N 1
ATOM 2320 C CA . GLY A 1 334 ? 30.325 -4.462 -17.103 1.00 18.84 299 GLY A CA 1
ATOM 2321 C C . GLY A 1 334 ? 29.589 -5.662 -17.675 1.00 18.87 299 GLY A C 1
ATOM 2322 O O . GLY A 1 334 ? 28.556 -6.081 -17.144 1.00 18.75 299 GLY A O 1
ATOM 2323 N N . ASN A 1 335 ? 30.128 -6.220 -18.758 1.00 18.91 300 ASN A N 1
ATOM 2324 C CA . ASN A 1 335 ? 29.545 -7.399 -19.402 1.00 18.77 300 ASN A CA 1
ATOM 2325 C C . ASN A 1 335 ? 29.755 -8.678 -18.598 1.00 18.84 300 ASN A C 1
ATOM 2326 O O . ASN A 1 335 ? 28.878 -9.543 -18.566 1.00 18.78 300 ASN A O 1
ATOM 2331 N N . TYR A 1 336 ? 30.911 -8.805 -17.952 1.00 18.98 301 TYR A N 1
ATOM 2332 C CA . TYR A 1 336 ? 31.178 -9.984 -17.129 1.00 19.17 301 TYR A CA 1
ATOM 2333 C C . TYR A 1 336 ? 30.244 -10.038 -15.918 1.00 19.24 301 TYR A C 1
ATOM 2334 O O . TYR A 1 336 ? 29.646 -11.079 -15.623 1.00 19.19 301 TYR A O 1
ATOM 2343 N N . ILE A 1 337 ? 30.129 -8.907 -15.224 1.00 19.31 302 ILE A N 1
ATOM 2344 C CA . ILE A 1 337 ? 29.277 -8.797 -14.044 1.00 19.35 302 ILE A CA 1
ATOM 2345 C C . ILE A 1 337 ? 27.804 -9.043 -14.401 1.00 19.41 302 ILE A C 1
ATOM 2346 O O . ILE A 1 337 ? 27.041 -9.578 -13.597 1.00 19.26 302 ILE A O 1
ATOM 2351 N N . GLY A 1 338 ? 27.416 -8.666 -15.615 1.00 19.56 303 GLY A N 1
ATOM 2352 C CA . GLY A 1 338 ? 26.055 -8.880 -16.084 1.00 19.72 303 GLY A CA 1
ATOM 2353 C C . GLY A 1 338 ? 25.672 -10.338 -16.291 1.00 19.93 303 GLY A C 1
ATOM 2354 O O . GLY A 1 338 ? 24.489 -10.655 -16.390 1.00 19.88 303 GLY A O 1
ATOM 2355 N N . SER A 1 339 ? 26.660 -11.230 -16.347 1.00 20.24 304 SER A N 1
ATOM 2356 C CA . SER A 1 339 ? 26.407 -12.644 -16.647 1.00 20.41 304 SER A CA 1
ATOM 2357 C C . SER A 1 339 ? 26.735 -13.599 -15.495 1.00 20.50 304 SER A C 1
ATOM 2358 O O . SER A 1 339 ? 26.664 -14.816 -15.665 1.00 20.49 304 SER A O 1
ATOM 2361 N N . VAL A 1 340 ? 27.096 -13.066 -14.331 1.00 20.62 305 VAL A N 1
ATOM 2362 C CA . VAL A 1 340 ? 27.481 -13.923 -13.206 1.00 20.64 305 VAL A CA 1
ATOM 2363 C C . VAL A 1 340 ? 26.304 -14.773 -12.734 1.00 20.65 305 VAL A C 1
ATOM 2364 O O . VAL A 1 340 ? 25.158 -14.519 -13.092 1.00 20.50 305 VAL A O 1
ATOM 2368 N N . ASP A 1 341 ? 26.603 -15.790 -11.936 1.00 20.81 306 ASP A N 1
ATOM 2369 C CA . ASP A 1 341 ? 25.584 -16.706 -11.443 1.00 20.97 306 ASP A CA 1
ATOM 2370 C C . ASP A 1 341 ? 24.659 -16.015 -10.456 1.00 20.98 306 ASP A C 1
ATOM 2371 O O . ASP A 1 341 ? 23.466 -16.299 -10.416 1.00 21.02 306 ASP A O 1
ATOM 2376 N N . ASP A 1 342 ? 25.218 -15.107 -9.661 1.00 21.09 307 ASP A N 1
ATOM 2377 C CA . ASP A 1 342 ? 24.443 -14.363 -8.668 1.00 21.09 307 ASP A CA 1
ATOM 2378 C C . ASP A 1 342 ? 23.558 -13.325 -9.375 1.00 20.98 307 ASP A C 1
ATOM 2379 O O . ASP A 1 342 ? 23.985 -12.202 -9.656 1.00 20.83 307 ASP A O 1
ATOM 2384 N N . ILE A 1 343 ? 22.322 -13.726 -9.664 1.00 20.89 308 ILE A N 1
ATOM 2385 C CA . ILE A 1 343 ? 21.406 -12.941 -10.495 1.00 20.79 308 ILE A CA 1
ATOM 2386 C C . ILE A 1 343 ? 21.206 -11.491 -10.026 1.00 20.57 308 ILE A C 1
ATOM 2387 O O . ILE A 1 343 ? 21.143 -10.578 -10.850 1.00 20.40 308 ILE A O 1
ATOM 2392 N N . LEU A 1 344 ? 21.123 -11.277 -8.716 1.00 20.43 309 LEU A N 1
ATOM 2393 C CA . LEU A 1 344 ? 20.879 -9.935 -8.174 1.00 20.38 309 LEU A CA 1
ATOM 2394 C C . LEU A 1 344 ? 22.065 -8.972 -8.348 1.00 20.19 309 LEU A C 1
ATOM 2395 O O . LEU A 1 344 ? 21.904 -7.762 -8.195 1.00 20.19 309 LEU A O 1
ATOM 2400 N N . TRP A 1 345 ? 23.243 -9.503 -8.668 1.00 19.95 310 TRP A N 1
ATOM 2401 C CA . TRP A 1 345 ? 24.454 -8.690 -8.790 1.00 19.79 310 TRP A CA 1
ATOM 2402 C C . TRP A 1 345 ? 24.697 -8.196 -10.223 1.00 19.67 310 TRP A C 1
ATOM 2403 O O . TRP A 1 345 ? 25.665 -7.471 -10.483 1.00 19.51 310 TRP A O 1
ATOM 2414 N N . ARG A 1 346 ? 23.814 -8.576 -11.145 1.00 19.52 311 ARG A N 1
ATOM 2415 C CA . ARG A 1 346 ? 24.024 -8.322 -12.579 1.00 19.28 311 ARG A CA 1
ATOM 2416 C C . ARG A 1 346 ? 23.930 -6.845 -12.990 1.00 18.93 311 ARG A C 1
ATOM 2417 O O . ARG A 1 346 ? 24.769 -6.365 -13.751 1.00 18.79 311 ARG A O 1
ATOM 2425 N N . PRO A 1 347 ? 22.916 -6.119 -12.489 1.00 18.66 312 PRO A N 1
ATOM 2426 C CA . PRO A 1 347 ? 22.887 -4.680 -12.760 1.00 18.45 312 PRO A CA 1
ATOM 2427 C C . PRO A 1 347 ? 24.125 -4.017 -12.175 1.00 18.14 312 PRO A C 1
ATOM 2428 O O . PRO A 1 347 ? 24.434 -4.242 -11.007 1.00 18.17 312 PRO A O 1
ATOM 2432 N N . ASN A 1 348 ? 24.834 -3.221 -12.969 1.00 17.83 313 ASN A N 1
ATOM 2433 C CA . ASN A 1 348 ? 26.086 -2.620 -12.506 1.00 17.53 313 ASN A CA 1
ATOM 2434 C C . ASN A 1 348 ? 26.498 -1.374 -13.284 1.00 17.49 313 ASN A C 1
ATOM 2435 O O . ASN A 1 348 ? 25.960 -1.092 -14.357 1.00 17.42 313 ASN A O 1
ATOM 2440 N N . ASP A 1 349 ? 27.459 -0.637 -12.729 1.00 17.47 314 ASP A N 1
ATOM 2441 C CA . ASP A 1 349 ? 27.954 0.598 -13.337 1.00 17.45 314 ASP A CA 1
ATOM 2442 C C . ASP A 1 349 ? 29.223 0.371 -14.172 1.00 17.64 314 ASP A C 1
ATOM 2443 O O . ASP A 1 349 ? 29.904 1.326 -14.555 1.00 17.60 314 ASP A O 1
ATOM 2448 N N . GLY A 1 350 ? 29.531 -0.894 -14.456 1.00 17.82 315 GLY A N 1
ATOM 2449 C CA . GLY A 1 350 ? 30.722 -1.249 -15.219 1.00 17.97 315 GLY A CA 1
ATOM 2450 C C . GLY A 1 350 ? 31.795 -1.863 -14.341 1.00 18.16 315 GLY A C 1
ATOM 2451 O O . GLY A 1 350 ? 32.714 -2.519 -14.833 1.00 18.21 315 GLY A O 1
ATOM 2452 N N . LEU A 1 351 ? 31.673 -1.649 -13.035 1.00 18.37 316 LEU A N 1
ATOM 2453 C CA . LEU A 1 351 ? 32.656 -2.139 -12.071 1.00 18.44 316 LEU A CA 1
ATOM 2454 C C . LEU A 1 351 ? 31.991 -2.623 -10.785 1.00 18.13 316 LEU A C 1
ATOM 2455 O O . LEU A 1 351 ? 32.400 -3.627 -10.213 1.00 17.95 316 LEU A O 1
ATOM 2460 N N . VAL A 1 352 ? 30.966 -1.896 -10.346 1.00 18.06 317 VAL A N 1
ATOM 2461 C CA . VAL A 1 352 ? 30.295 -2.147 -9.074 1.00 18.03 317 VAL A CA 1
ATOM 2462 C C . VAL A 1 352 ? 28.826 -2.495 -9.303 1.00 18.01 317 VAL A C 1
ATOM 2463 O O . VAL A 1 352 ? 28.127 -1.788 -10.029 1.00 17.92 317 VAL A O 1
ATOM 2467 N N . SER A 1 353 ? 28.361 -3.579 -8.681 1.00 17.96 318 SER A N 1
ATOM 2468 C CA . SER A 1 353 ? 26.963 -3.989 -8.783 1.00 17.86 318 SER A CA 1
ATOM 2469 C C . SER A 1 353 ? 26.083 -3.059 -7.962 1.00 17.89 318 SER A C 1
ATOM 2470 O O . SER A 1 353 ? 26.535 -2.471 -6.986 1.00 17.95 318 SER A O 1
ATOM 2473 N N . GLU A 1 354 ? 24.823 -2.933 -8.357 1.00 17.97 319 GLU A N 1
ATOM 2474 C CA . GLU A 1 354 ? 23.899 -2.018 -7.691 1.00 18.07 319 GLU A CA 1
ATOM 2475 C C . GLU A 1 354 ? 23.804 -2.312 -6.196 1.00 18.19 319 GLU A C 1
ATOM 2476 O O . GLU A 1 354 ? 24.036 -1.430 -5.370 1.00 18.20 319 GLU A O 1
ATOM 2482 N N . ILE A 1 355 ? 23.484 -3.556 -5.854 1.00 18.28 320 ILE A N 1
ATOM 2483 C CA . ILE A 1 355 ? 23.290 -3.948 -4.454 1.00 18.38 320 ILE A CA 1
ATOM 2484 C C . ILE A 1 355 ? 24.567 -3.852 -3.606 1.00 18.16 320 ILE A C 1
ATOM 2485 O O . ILE A 1 355 ? 24.495 -3.831 -2.375 1.00 18.00 320 ILE A O 1
ATOM 2490 N N . SER A 1 356 ? 25.725 -3.805 -4.263 1.00 17.97 321 SER A N 1
ATOM 2491 C CA . SER A 1 356 ? 26.997 -3.579 -3.574 1.00 17.84 321 SER A CA 1
ATOM 2492 C C . SER A 1 356 ? 27.178 -2.107 -3.179 1.00 17.77 321 SER A C 1
ATOM 2493 O O . SER A 1 356 ? 27.734 -1.798 -2.124 1.00 17.61 321 SER A O 1
ATOM 2496 N N . SER A 1 357 ? 26.692 -1.208 -4.033 1.00 17.69 322 SER A N 1
ATOM 2497 C CA . SER A 1 357 ? 26.874 0.232 -3.850 1.00 17.47 322 SER A CA 1
ATOM 2498 C C . SER A 1 357 ? 25.839 0.861 -2.913 1.00 17.32 322 SER A C 1
ATOM 2499 O O . SER A 1 357 ? 26.101 1.894 -2.295 1.00 17.19 322 SER A O 1
ATOM 2502 N N . GLN A 1 358 ? 24.669 0.238 -2.809 1.00 17.13 323 GLN A N 1
ATOM 2503 C CA . GLN A 1 358 ? 23.549 0.827 -2.081 1.00 17.02 323 GLN A CA 1
ATOM 2504 C C . GLN A 1 358 ? 23.808 0.967 -0.593 1.00 16.95 323 GLN A C 1
ATOM 2505 O O . GLN A 1 358 ? 23.466 1.984 0.002 1.00 16.92 323 GLN A O 1
ATOM 2511 N N . HIS A 1 359 ? 24.391 -0.065 0.001 1.00 16.98 324 HIS A N 1
ATOM 2512 C CA . HIS A 1 359 ? 24.809 -0.025 1.398 1.00 16.98 324 HIS A CA 1
ATOM 2513 C C . HIS A 1 359 ? 25.596 -1.285 1.731 1.00 17.09 324 HIS A C 1
ATOM 2514 O O . HIS A 1 359 ? 25.509 -2.283 1.012 1.00 16.99 324 HIS A O 1
ATOM 2521 N N . PRO A 1 360 ? 26.385 -1.237 2.815 1.00 17.28 325 PRO A N 1
ATOM 2522 C CA . PRO A 1 360 ? 27.052 -2.431 3.325 1.00 17.36 325 PRO A CA 1
ATOM 2523 C C . PRO A 1 360 ? 26.048 -3.400 3.935 1.00 17.36 325 PRO A C 1
ATOM 2524 O O . PRO A 1 360 ? 25.171 -2.985 4.694 1.00 17.11 325 PRO A O 1
ATOM 2528 N N . SER A 1 361 ? 26.172 -4.681 3.605 1.00 17.46 326 SER A N 1
ATOM 2529 C CA . SER A 1 361 ? 25.253 -5.679 4.133 1.00 17.54 326 SER A CA 1
ATOM 2530 C C . SER A 1 361 ? 25.320 -5.689 5.656 1.00 17.44 326 SER A C 1
ATOM 2531 O O . SER A 1 361 ? 26.329 -5.310 6.245 1.00 17.44 326 SER A O 1
ATOM 2534 N N . ASP A 1 362 ? 24.223 -6.100 6.283 1.00 17.29 327 ASP A N 1
ATOM 2535 C CA . ASP A 1 362 ? 24.126 -6.161 7.738 1.00 17.09 327 ASP A CA 1
ATOM 2536 C C . ASP A 1 362 ? 24.321 -4.796 8.391 1.00 17.06 327 ASP A C 1
ATOM 2537 O O . ASP A 1 362 ? 24.838 -4.694 9.504 1.00 17.02 327 ASP A O 1
ATOM 2542 N N . GLU A 1 363 ? 23.903 -3.746 7.695 1.00 17.05 328 GLU A N 1
ATOM 2543 C CA . GLU A 1 363 ? 23.872 -2.420 8.286 1.00 17.09 328 GLU A CA 1
ATOM 2544 C C . GLU A 1 363 ? 22.589 -1.695 7.915 1.00 17.18 328 GLU A C 1
ATOM 2545 O O . GLU A 1 363 ? 22.205 -1.618 6.755 1.00 16.93 328 GLU A O 1
ATOM 2551 N N . LYS A 1 364 ? 21.931 -1.186 8.944 1.00 17.56 329 LYS A N 1
ATOM 2552 C CA . LYS A 1 364 ? 20.649 -0.509 8.827 1.00 17.87 329 LYS A CA 1
ATOM 2553 C C . LYS A 1 364 ? 20.679 0.556 7.712 1.00 17.78 329 LYS A C 1
ATOM 2554 O O . LYS A 1 364 ? 21.629 1.334 7.605 1.00 17.66 329 LYS A O 1
ATOM 2560 N N . ASN A 1 365 ? 19.647 0.547 6.865 1.00 17.74 330 ASN A N 1
ATOM 2561 C CA . ASN A 1 365 ? 19.541 1.474 5.736 1.00 17.73 330 ASN A CA 1
ATOM 2562 C C . ASN A 1 365 ? 18.104 1.955 5.509 1.00 17.74 330 ASN A C 1
ATOM 2563 O O . ASN A 1 365 ? 17.170 1.428 6.108 1.00 17.78 330 ASN A O 1
ATOM 2568 N N . ILE A 1 366 ? 17.930 2.955 4.646 1.00 17.75 331 ILE A N 1
ATOM 2569 C CA . ILE A 1 366 ? 16.595 3.493 4.357 1.00 17.84 331 ILE A CA 1
ATOM 2570 C C . ILE A 1 366 ? 16.535 4.214 3.005 1.00 17.78 331 ILE A C 1
ATOM 2571 O O . ILE A 1 366 ? 17.423 4.992 2.667 1.00 17.71 331 ILE A O 1
ATOM 2576 N N . SER A 1 367 ? 15.478 3.948 2.239 1.00 17.81 332 SER A N 1
ATOM 2577 C CA . SER A 1 367 ? 15.271 4.605 0.949 1.00 17.76 332 SER A CA 1
ATOM 2578 C C . SER A 1 367 ? 14.863 6.051 1.131 1.00 17.72 332 SER A C 1
ATOM 2579 O O . SER A 1 367 ? 13.907 6.349 1.835 1.00 17.64 332 SER A O 1
ATOM 2582 N N . VAL A 1 368 ? 15.598 6.943 0.483 1.00 17.85 333 VAL A N 1
ATOM 2583 C CA . VAL A 1 368 ? 15.296 8.358 0.512 1.00 18.06 333 VAL A CA 1
ATOM 2584 C C . VAL A 1 368 ? 15.548 8.918 -0.872 1.00 18.13 333 VAL A C 1
ATOM 2585 O O . VAL A 1 368 ? 16.028 8.206 -1.749 1.00 18.16 333 VAL A O 1
ATOM 2589 N N . ASP A 1 369 ? 15.217 10.190 -1.070 1.00 18.28 334 ASP A N 1
ATOM 2590 C CA . ASP A 1 369 ? 15.665 10.919 -2.254 1.00 18.41 334 ASP A CA 1
ATOM 2591 C C . ASP A 1 369 ? 16.138 12.316 -1.845 1.00 18.39 334 ASP A C 1
ATOM 2592 O O . ASP A 1 369 ? 16.381 12.565 -0.666 1.00 18.18 334 ASP A O 1
ATOM 2597 N N . GLU A 1 370 ? 16.285 13.214 -2.813 1.00 18.51 335 GLU A N 1
ATOM 2598 C CA . GLU A 1 370 ? 16.880 14.523 -2.558 1.00 18.60 335 GLU A CA 1
ATOM 2599 C C . GLU A 1 370 ? 15.976 15.441 -1.739 1.00 18.47 335 GLU A C 1
ATOM 2600 O O . GLU A 1 370 ? 16.435 16.445 -1.198 1.00 18.49 335 GLU A O 1
ATOM 2606 N N . ASN A 1 371 ? 14.697 15.100 -1.643 1.00 18.39 336 ASN A N 1
ATOM 2607 C CA . ASN A 1 371 ? 13.757 15.899 -0.866 1.00 18.31 336 ASN A CA 1
ATOM 2608 C C . ASN A 1 371 ? 13.326 15.227 0.429 1.00 18.27 336 ASN A C 1
ATOM 2609 O O . ASN A 1 371 ? 12.509 15.769 1.163 1.00 18.17 336 ASN A O 1
ATOM 2614 N N . SER A 1 372 ? 13.881 14.051 0.709 1.00 18.36 337 SER A N 1
ATOM 2615 C CA . SER A 1 372 ? 13.586 13.333 1.945 1.00 18.31 337 SER A CA 1
ATOM 2616 C C . SER A 1 372 ? 14.154 14.082 3.137 1.00 18.53 337 SER A C 1
ATOM 2617 O O . SER A 1 372 ? 15.084 14.870 2.997 1.00 18.54 337 SER A O 1
ATOM 2620 N N . GLU A 1 373 ? 13.589 13.829 4.311 1.00 18.81 338 GLU A N 1
ATOM 2621 C CA . GLU A 1 373 ? 14.099 14.403 5.546 1.00 19.05 338 GLU A CA 1
ATOM 2622 C C . GLU A 1 373 ? 15.390 13.688 5.953 1.00 18.96 338 GLU A C 1
ATOM 2623 O O . GLU A 1 373 ? 15.605 12.527 5.603 1.00 18.86 338 GLU A O 1
ATOM 2629 N N . LEU A 1 374 ? 16.243 14.392 6.693 1.00 18.91 339 LEU A N 1
ATOM 2630 C CA . LEU A 1 374 ? 17.535 13.861 7.109 1.00 18.84 339 LEU A CA 1
ATOM 2631 C C . LEU A 1 374 ? 17.384 12.756 8.156 1.00 18.78 339 LEU A C 1
ATOM 2632 O O . LEU A 1 374 ? 16.483 12.797 8.984 1.00 18.64 339 LEU A O 1
ATOM 2637 N N . HIS A 1 375 ? 18.273 11.768 8.096 1.00 18.85 340 HIS A N 1
ATOM 2638 C CA . HIS A 1 375 ? 18.317 10.684 9.071 1.00 18.84 340 HIS A CA 1
ATOM 2639 C C . HIS A 1 375 ? 19.761 10.476 9.522 1.00 18.81 340 HIS A C 1
ATOM 2640 O O . HIS A 1 375 ? 20.667 10.389 8.692 1.00 18.67 340 HIS A O 1
ATOM 2647 N N . LYS A 1 376 ? 19.971 10.399 10.835 1.00 18.84 341 LYS A N 1
ATOM 2648 C CA . LYS A 1 376 ? 21.290 10.092 11.397 1.00 18.81 341 LYS A CA 1
ATOM 2649 C C . LYS A 1 376 ? 21.433 8.591 11.637 1.00 18.61 341 LYS A C 1
ATOM 2650 O O . LYS A 1 376 ? 20.445 7.895 11.849 1.00 18.54 341 LYS A O 1
ATOM 2656 N N . GLY A 1 377 ? 22.668 8.100 11.588 1.00 18.46 342 GLY A N 1
ATOM 2657 C CA . GLY A 1 377 ? 22.980 6.722 11.975 1.00 18.37 342 GLY A CA 1
ATOM 2658 C C . GLY A 1 377 ? 22.418 5.618 11.095 1.00 18.17 342 GLY A C 1
ATOM 2659 O O . GLY A 1 377 ? 22.313 4.470 11.523 1.00 18.08 342 GLY A O 1
ATOM 2660 N N . THR A 1 378 ? 22.062 5.955 9.864 1.00 18.04 343 THR A N 1
ATOM 2661 C CA . THR A 1 378 ? 21.508 4.976 8.938 1.00 17.86 343 THR A CA 1
ATOM 2662 C C . THR A 1 378 ? 21.905 5.338 7.508 1.00 17.83 343 THR A C 1
ATOM 2663 O O . THR A 1 378 ? 21.917 6.512 7.135 1.00 17.64 343 THR A O 1
ATOM 2667 N N . TRP A 1 379 ? 22.245 4.323 6.718 1.00 17.74 344 TRP A N 1
ATOM 2668 C CA . TRP A 1 379 ? 22.588 4.522 5.314 1.00 17.68 344 TRP A CA 1
ATOM 2669 C C . TRP A 1 379 ? 21.391 5.011 4.504 1.00 17.56 344 TRP A C 1
ATOM 2670 O O . TRP A 1 379 ? 20.461 4.253 4.235 1.00 17.48 344 TRP A O 1
ATOM 2681 N N . GLN A 1 380 ? 21.427 6.282 4.116 1.00 17.45 345 GLN A N 1
ATOM 2682 C CA . GLN A 1 380 ? 20.374 6.872 3.303 1.00 17.27 345 GLN A CA 1
ATOM 2683 C C . GLN A 1 380 ? 20.608 6.509 1.839 1.00 17.17 345 GLN A C 1
ATOM 2684 O O . GLN A 1 380 ? 21.473 7.079 1.182 1.00 16.97 345 GLN A O 1
ATOM 2690 N N . VAL A 1 381 ? 19.838 5.550 1.336 1.00 17.15 346 VAL A N 1
ATOM 2691 C CA . VAL A 1 381 ? 20.040 5.032 -0.014 1.00 17.15 346 VAL A CA 1
ATOM 2692 C C . VAL A 1 381 ? 19.303 5.881 -1.051 1.00 17.18 346 VAL A C 1
ATOM 2693 O O . VAL A 1 381 ? 18.073 5.945 -1.067 1.00 17.05 346 VAL A O 1
ATOM 2697 N N . MET A 1 382 ? 20.083 6.525 -1.915 1.00 17.26 347 MET A N 1
ATOM 2698 C CA . MET A 1 382 ? 19.567 7.411 -2.946 1.00 17.29 347 MET A CA 1
ATOM 2699 C C . MET A 1 382 ? 19.071 6.571 -4.117 1.00 17.30 347 MET A C 1
ATOM 2700 O O . MET A 1 382 ? 19.583 5.476 -4.345 1.00 17.28 347 MET A O 1
ATOM 2705 N N . PRO A 1 383 ? 18.077 7.074 -4.873 1.00 17.38 348 PRO A N 1
ATOM 2706 C CA . PRO A 1 383 ? 17.588 6.284 -6.000 1.00 17.45 348 PRO A CA 1
ATOM 2707 C C . PRO A 1 383 ? 18.690 6.004 -7.017 1.00 17.55 348 PRO A C 1
ATOM 2708 O O . PRO A 1 383 ? 19.542 6.860 -7.261 1.00 17.47 348 PRO A O 1
ATOM 2712 N N . THR A 1 384 ? 18.675 4.811 -7.597 1.00 17.71 349 THR A N 1
ATOM 2713 C CA . THR A 1 384 ? 19.689 4.430 -8.573 1.00 17.82 349 THR A CA 1
ATOM 2714 C C . THR A 1 384 ? 19.634 5.351 -9.787 1.00 17.86 349 THR A C 1
ATOM 2715 O O . THR A 1 384 ? 18.561 5.600 -10.335 1.00 17.97 349 THR A O 1
ATOM 2719 N N . MET A 1 385 ? 20.792 5.859 -10.198 1.00 17.83 350 MET A N 1
ATOM 2720 C CA . MET A 1 385 ? 20.865 6.781 -11.323 1.00 17.75 350 MET A CA 1
ATOM 2721 C C . MET A 1 385 ? 21.112 6.030 -12.616 1.00 17.91 350 MET A C 1
ATOM 2722 O O . MET A 1 385 ? 22.237 5.629 -12.906 1.00 17.78 350 MET A O 1
ATOM 2727 N N . LYS A 1 386 ? 20.042 5.844 -13.384 1.00 18.15 351 LYS A N 1
ATOM 2728 C CA . LYS A 1 386 ? 20.097 5.147 -14.662 1.00 18.32 351 LYS A CA 1
ATOM 2729 C C . LYS A 1 386 ? 20.919 5.965 -15.664 1.00 18.16 351 LYS A C 1
ATOM 2730 O O . LYS A 1 386 ? 20.665 7.151 -15.871 1.00 18.13 351 LYS A O 1
ATOM 2736 N N . GLY A 1 387 ? 21.923 5.328 -16.258 1.00 18.04 352 GLY A N 1
ATOM 2737 C CA . GLY A 1 387 ? 22.760 5.970 -17.268 1.00 17.96 352 GLY A CA 1
ATOM 2738 C C . GLY A 1 387 ? 24.118 6.434 -16.773 1.00 17.83 352 GLY A C 1
ATOM 2739 O O . GLY A 1 387 ? 24.975 6.803 -17.569 1.00 17.76 352 GLY A O 1
ATOM 2740 N N . TRP A 1 388 ? 24.318 6.424 -15.462 1.00 17.82 353 TRP A N 1
ATOM 2741 C CA . TRP A 1 388 ? 25.584 6.855 -14.881 1.00 17.88 353 TRP A CA 1
ATOM 2742 C C . TRP A 1 388 ? 26.483 5.657 -14.608 1.00 17.99 353 TRP A C 1
ATOM 2743 O O . TRP A 1 388 ? 26.112 4.771 -13.841 1.00 18.06 353 TRP A O 1
ATOM 2754 N N . ASP A 1 389 ? 27.661 5.625 -15.230 1.00 18.05 354 ASP A N 1
ATOM 2755 C CA . ASP A 1 389 ? 28.620 4.553 -14.964 1.00 18.02 354 ASP A CA 1
ATOM 2756 C C . ASP A 1 389 ? 29.732 4.998 -14.015 1.00 17.95 354 ASP A C 1
ATOM 2757 O O . ASP A 1 389 ? 29.863 6.181 -13.706 1.00 17.78 354 ASP A O 1
ATOM 2762 N N . HIS A 1 390 ? 30.525 4.035 -13.561 1.00 17.90 355 HIS A N 1
ATOM 2763 C CA . HIS A 1 390 ? 31.548 4.281 -12.553 1.00 18.01 355 HIS A CA 1
ATOM 2764 C C . HIS A 1 390 ? 32.340 5.564 -12.820 1.00 18.07 355 HIS A C 1
ATOM 2765 O O . HIS A 1 390 ? 32.654 6.311 -11.892 1.00 18.06 355 HIS A O 1
ATOM 2772 N N . SER A 1 391 ? 32.653 5.824 -14.085 1.00 18.14 356 SER A N 1
ATOM 2773 C CA . SER A 1 391 ? 33.478 6.974 -14.448 1.00 18.19 356 SER A CA 1
ATOM 2774 C C . SER A 1 391 ? 32.677 8.270 -14.587 1.00 18.22 356 SER A C 1
ATOM 2775 O O . SER A 1 391 ? 33.186 9.344 -14.280 1.00 18.04 356 SER A O 1
ATOM 2778 N N . ASP A 1 392 ? 31.433 8.171 -15.050 1.00 18.35 357 ASP A N 1
ATOM 2779 C CA . ASP A 1 392 ? 30.584 9.352 -15.235 1.00 18.40 357 ASP A CA 1
ATOM 2780 C C . ASP A 1 392 ? 30.429 10.160 -13.944 1.00 18.38 357 ASP A C 1
ATOM 2781 O O . ASP A 1 392 ? 30.357 11.390 -13.989 1.00 18.40 357 ASP A O 1
ATOM 2786 N N . PHE A 1 393 ? 30.377 9.470 -12.803 1.00 18.33 358 PHE A N 1
ATOM 2787 C CA . PHE A 1 393 ? 30.238 10.123 -11.495 1.00 18.32 358 PHE A CA 1
ATOM 2788 C C . PHE A 1 393 ? 31.350 11.129 -11.216 1.00 18.31 358 PHE A C 1
ATOM 2789 O O . PHE A 1 393 ? 31.159 12.075 -10.452 1.00 18.28 358 PHE A O 1
ATOM 2797 N N . ILE A 1 394 ? 32.508 10.917 -11.833 1.00 18.39 359 ILE A N 1
ATOM 2798 C CA . ILE A 1 394 ? 33.645 11.813 -11.670 1.00 18.35 359 ILE A CA 1
ATOM 2799 C C . ILE A 1 394 ? 34.091 12.442 -12.997 1.00 18.33 359 ILE A C 1
ATOM 2800 O O . ILE A 1 394 ? 35.197 12.963 -13.100 1.00 18.27 359 ILE A O 1
ATOM 2805 N N . GLY A 1 395 ? 33.220 12.394 -14.003 1.00 18.53 360 GLY A N 1
ATOM 2806 C CA . GLY A 1 395 ? 33.466 13.034 -15.300 1.00 18.66 360 GLY A CA 1
ATOM 2807 C C . GLY A 1 395 ? 34.564 12.408 -16.146 1.00 18.77 360 GLY A C 1
ATOM 2808 O O . GLY A 1 395 ? 35.078 13.040 -17.073 1.00 18.66 360 GLY A O 1
ATOM 2809 N N . ASN A 1 396 ? 34.914 11.162 -15.847 1.00 18.87 361 ASN A N 1
ATOM 2810 C CA . ASN A 1 396 ? 36.038 10.508 -16.506 1.00 19.0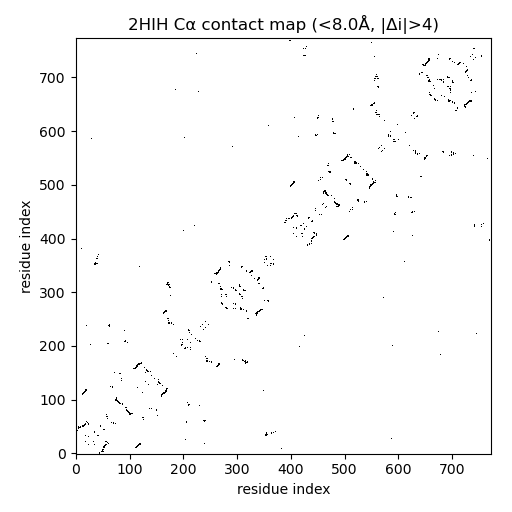7 361 ASN A CA 1
ATOM 2811 C C . ASN A 1 396 ? 35.645 9.661 -17.713 1.00 19.21 361 ASN A C 1
ATOM 2812 O O . ASN A 1 396 ? 36.295 8.663 -18.019 1.00 19.18 361 ASN A O 1
ATOM 2817 N N . ASP A 1 397 ? 34.588 10.069 -18.403 1.00 19.43 362 ASP A N 1
ATOM 2818 C CA . ASP A 1 397 ? 34.204 9.426 -19.651 1.00 19.64 362 ASP A CA 1
ATOM 2819 C C . ASP A 1 397 ? 34.156 10.478 -20.751 1.00 19.84 362 ASP A C 1
ATOM 2820 O O . ASP A 1 397 ? 33.109 11.070 -21.015 1.00 19.91 362 ASP A O 1
ATOM 2825 N N . ALA A 1 398 ? 35.303 10.696 -21.389 1.00 20.06 363 ALA A N 1
ATOM 2826 C CA . ALA A 1 398 ? 35.452 11.743 -22.398 1.00 20.27 363 ALA A CA 1
ATOM 2827 C C . ALA A 1 398 ? 34.535 11.548 -23.608 1.00 20.37 363 ALA A C 1
ATOM 2828 O O . ALA A 1 398 ? 34.081 12.522 -24.206 1.00 20.39 363 ALA A O 1
ATOM 2830 N N . LEU A 1 399 ? 34.263 10.296 -23.962 1.00 20.46 364 LEU A N 1
ATOM 2831 C CA . LEU A 1 399 ? 33.467 9.994 -25.146 1.00 20.60 364 LEU A CA 1
ATOM 2832 C C . LEU A 1 399 ? 31.970 10.215 -24.923 1.00 20.68 364 LEU A C 1
ATOM 2833 O O . LEU A 1 399 ? 31.229 10.453 -25.876 1.00 20.63 364 LEU A O 1
ATOM 2838 N N . ASP A 1 400 ? 31.531 10.141 -23.669 1.00 20.83 365 ASP A N 1
ATOM 2839 C CA . ASP A 1 400 ? 30.109 10.246 -23.347 1.00 20.92 365 ASP A CA 1
ATOM 2840 C C . ASP A 1 400 ? 29.631 11.692 -23.397 1.00 20.91 365 ASP A C 1
ATOM 2841 O O . ASP A 1 400 ? 29.753 12.437 -22.424 1.00 20.85 365 ASP A O 1
ATOM 2846 N N . THR A 1 401 ? 29.076 12.066 -24.546 1.00 20.98 366 THR A N 1
ATOM 2847 C CA . THR A 1 401 ? 28.554 13.409 -24.776 1.00 20.97 366 THR A CA 1
ATOM 2848 C C . THR A 1 401 ? 27.263 13.666 -23.989 1.00 21.05 366 THR A C 1
ATOM 2849 O O . THR A 1 401 ? 26.996 14.796 -23.575 1.00 20.85 366 THR A O 1
ATOM 2853 N N . LYS A 1 402 ? 26.474 12.609 -23.785 1.00 21.13 367 LYS A N 1
ATOM 2854 C CA . LYS A 1 402 ? 25.207 12.701 -23.052 1.00 21.18 367 LYS A CA 1
ATOM 2855 C C . LYS A 1 402 ? 25.388 13.289 -21.655 1.00 20.90 367 LYS A C 1
ATOM 2856 O O . LYS A 1 402 ? 24.513 13.994 -21.165 1.00 21.00 367 LYS A O 1
ATOM 2862 N N . HIS A 1 403 ? 26.519 12.999 -21.018 1.00 20.72 368 HIS A N 1
ATOM 2863 C CA . HIS A 1 403 ? 26.837 13.574 -19.706 1.00 20.48 368 HIS A CA 1
ATOM 2864 C C . HIS A 1 403 ? 27.680 14.843 -19.845 1.00 20.48 368 HIS A C 1
ATOM 2865 O O . HIS A 1 403 ? 28.904 14.779 -19.997 1.00 20.33 368 HIS A O 1
ATOM 2872 N N . SER A 1 404 ? 27.011 15.992 -19.783 1.00 20.39 369 SER A N 1
ATOM 2873 C CA . SER A 1 404 ? 27.663 17.284 -19.972 1.00 20.37 369 SER A CA 1
ATOM 2874 C C . SER A 1 404 ? 28.406 17.744 -18.719 1.00 20.40 369 SER A C 1
ATOM 2875 O O . SER A 1 404 ? 28.262 17.158 -17.647 1.00 20.48 369 SER A O 1
ATOM 2878 N N . ALA A 1 405 ? 29.192 18.807 -18.864 1.00 20.36 370 ALA A N 1
ATOM 2879 C CA . ALA A 1 405 ? 29.950 19.370 -17.752 1.00 20.25 370 ALA A CA 1
ATOM 2880 C C . ALA A 1 405 ? 29.041 20.058 -16.735 1.00 20.27 370 ALA A C 1
ATOM 2881 O O . ALA A 1 405 ? 29.367 20.114 -15.551 1.00 20.34 370 ALA A O 1
ATOM 2883 N N . ILE A 1 406 ? 27.909 20.585 -17.198 1.00 20.29 371 ILE A N 1
ATOM 2884 C CA . ILE A 1 406 ? 26.956 21.274 -16.322 1.00 20.22 371 ILE A CA 1
ATOM 2885 C C . ILE A 1 406 ? 26.084 20.288 -15.539 1.00 19.98 371 ILE A C 1
ATOM 2886 O O . ILE A 1 406 ? 25.643 20.591 -14.431 1.00 19.82 371 ILE A O 1
ATOM 2891 N N . GLU A 1 407 ? 25.845 19.112 -16.115 1.00 19.71 372 GLU A N 1
ATOM 2892 C CA . GLU A 1 407 ? 25.158 18.032 -15.409 1.00 19.47 372 GLU A CA 1
ATOM 2893 C C . GLU A 1 407 ? 26.005 17.537 -14.230 1.00 19.25 372 GLU A C 1
ATOM 2894 O O . GLU A 1 407 ? 25.503 17.379 -13.115 1.00 18.95 372 GLU A O 1
ATOM 2900 N N . LEU A 1 408 ? 27.290 17.293 -14.491 1.00 19.06 373 LEU A N 1
ATOM 2901 C CA . LEU A 1 408 ? 28.226 16.849 -13.459 1.00 18.88 373 LEU A CA 1
ATOM 2902 C C . LEU A 1 408 ? 28.361 17.902 -12.362 1.00 18.71 373 LEU A C 1
ATOM 2903 O O . LEU A 1 408 ? 28.396 17.582 -11.173 1.00 18.67 373 LEU A O 1
ATOM 2908 N N . THR A 1 409 ? 28.437 19.160 -12.776 1.00 18.52 374 THR A N 1
ATOM 2909 C CA . THR A 1 409 ? 28.517 20.285 -11.848 1.00 18.35 374 THR A CA 1
ATOM 2910 C C . THR A 1 409 ? 27.256 20.400 -10.978 1.00 18.26 374 THR A C 1
ATOM 2911 O O . THR A 1 409 ? 27.344 20.680 -9.780 1.00 18.00 374 THR A O 1
ATOM 2915 N N . ASN A 1 410 ? 26.090 20.172 -11.584 1.00 18.22 375 ASN A N 1
ATOM 2916 C CA . ASN A 1 410 ? 24.814 20.218 -10.866 1.00 18.09 375 ASN A CA 1
ATOM 2917 C C . ASN A 1 410 ? 24.660 19.058 -9.893 1.00 17.98 375 ASN A C 1
ATOM 2918 O O . ASN A 1 410 ? 23.971 19.177 -8.883 1.00 17.91 375 ASN A O 1
ATOM 2923 N N . PHE A 1 411 ? 25.300 17.936 -10.204 1.00 17.91 376 PHE A N 1
ATOM 2924 C CA . PHE A 1 411 ? 25.269 16.777 -9.325 1.00 17.90 376 PHE A CA 1
ATOM 2925 C C . PHE A 1 411 ? 26.041 17.032 -8.026 1.00 17.99 376 PHE A C 1
ATOM 2926 O O . PHE A 1 411 ? 25.576 16.667 -6.946 1.00 17.87 376 PHE A O 1
ATOM 2934 N N . TYR A 1 412 ? 27.209 17.662 -8.127 1.00 18.14 377 TYR A N 1
ATOM 2935 C CA . TYR A 1 412 ? 28.017 17.965 -6.941 1.00 18.30 377 TYR A CA 1
ATOM 2936 C C . TYR A 1 412 ? 27.483 19.174 -6.176 1.00 18.34 377 TYR A C 1
ATOM 2937 O O . TYR A 1 412 ? 27.729 19.326 -4.981 1.00 18.03 377 TYR A O 1
ATOM 2946 N N . HIS A 1 413 ? 26.749 20.029 -6.875 1.00 18.71 378 HIS A N 1
ATOM 2947 C CA . HIS A 1 413 ? 25.979 21.081 -6.228 1.00 18.99 378 HIS A CA 1
ATOM 2948 C C . HIS A 1 413 ? 24.926 20.489 -5.307 1.00 18.83 378 HIS A C 1
ATOM 2949 O O . HIS A 1 413 ? 24.731 20.955 -4.187 1.00 18.89 378 HIS A O 1
ATOM 2956 N N . SER A 1 414 ? 24.238 19.469 -5.804 1.00 18.65 379 SER A N 1
ATOM 2957 C CA . SER A 1 414 ? 23.190 18.802 -5.054 1.00 18.54 379 SER A CA 1
ATOM 2958 C C . SER A 1 414 ? 23.748 18.144 -3.792 1.00 18.45 379 SER A C 1
ATOM 2959 O O . SER A 1 414 ? 23.147 18.234 -2.722 1.00 18.38 379 SER A O 1
ATOM 2962 N N . ILE A 1 415 ? 24.898 17.487 -3.925 1.00 18.38 380 ILE A N 1
ATOM 2963 C CA . ILE A 1 415 ? 25.569 16.853 -2.796 1.00 18.36 380 ILE A CA 1
ATOM 2964 C C . ILE A 1 415 ? 25.917 17.880 -1.729 1.00 18.35 380 ILE A C 1
ATOM 2965 O O . ILE A 1 415 ? 25.649 17.676 -0.545 1.00 18.25 380 ILE A O 1
ATOM 2970 N N . SER A 1 416 ? 26.522 18.984 -2.157 1.00 18.35 381 SER A N 1
ATOM 2971 C CA . SER A 1 416 ? 26.973 20.019 -1.235 1.00 18.34 381 SER A CA 1
ATOM 2972 C C . SER A 1 416 ? 25.807 20.779 -0.602 1.00 18.32 381 SER A C 1
ATOM 2973 O O . SER A 1 416 ? 25.917 21.275 0.519 1.00 18.25 381 SER A O 1
ATOM 2976 N N . ASP A 1 417 ? 24.690 20.872 -1.315 1.00 18.31 382 ASP A N 1
ATOM 2977 C CA . ASP A 1 417 ? 23.480 21.444 -0.737 1.00 18.34 382 ASP A CA 1
ATOM 2978 C C . ASP A 1 417 ? 22.940 20.512 0.340 1.00 18.31 382 ASP A C 1
ATOM 2979 O O . ASP A 1 417 ? 22.417 20.959 1.360 1.00 18.18 382 ASP A O 1
ATOM 2984 N N . TYR A 1 418 ? 23.070 19.213 0.100 1.00 18.40 383 TYR A N 1
ATOM 2985 C CA . TYR A 1 418 ? 22.687 18.208 1.083 1.00 18.46 383 TYR A CA 1
ATOM 2986 C C . TYR A 1 418 ? 23.589 18.279 2.324 1.00 18.56 383 TYR A C 1
ATOM 2987 O O . TYR A 1 418 ? 23.125 18.065 3.445 1.00 18.54 383 TYR A O 1
ATOM 2996 N N . LEU A 1 419 ? 24.868 18.599 2.129 1.00 18.70 384 LEU A N 1
ATOM 2997 C CA . LEU A 1 419 ? 25.803 18.733 3.252 1.00 18.86 384 LEU A CA 1
ATOM 2998 C C . LEU A 1 419 ? 25.563 20.018 4.045 1.00 18.81 384 LEU A C 1
ATOM 2999 O O . LEU A 1 419 ? 25.876 20.092 5.233 1.00 18.57 384 LEU A O 1
ATOM 3004 N N . MET A 1 420 ? 25.006 21.024 3.379 1.00 18.92 385 MET A N 1
ATOM 3005 C CA . MET A 1 420 ? 24.651 22.273 4.039 1.00 19.05 385 MET A CA 1
ATOM 3006 C C . MET A 1 420 ? 23.342 22.137 4.810 1.00 19.04 385 MET A C 1
ATOM 3007 O O . MET A 1 420 ? 23.123 22.843 5.789 1.00 18.98 385 MET A O 1
ATOM 3012 N N . ARG A 1 421 ? 22.473 21.236 4.359 1.00 19.19 386 ARG A N 1
ATOM 3013 C CA . ARG A 1 421 ? 21.264 20.893 5.105 1.00 19.30 386 ARG A CA 1
ATOM 3014 C C . ARG A 1 421 ? 21.630 20.265 6.438 1.00 19.40 386 ARG A C 1
ATOM 3015 O O . ARG A 1 421 ? 20.975 20.505 7.451 1.00 19.47 386 ARG A O 1
ATOM 3023 N N . ILE A 1 422 ? 22.670 19.440 6.419 1.00 19.49 387 ILE A N 1
ATOM 3024 C CA . ILE A 1 422 ? 23.149 18.771 7.617 1.00 19.64 387 ILE A CA 1
ATOM 3025 C C . ILE A 1 422 ? 23.737 19.771 8.602 1.00 19.77 387 ILE A C 1
ATOM 3026 O O . ILE A 1 422 ? 23.479 19.699 9.800 1.00 19.79 387 ILE A O 1
ATOM 3031 N N . GLU A 1 423 ? 24.529 20.707 8.099 1.00 20.04 388 GLU A N 1
ATOM 3032 C CA . GLU A 1 423 ? 25.155 21.694 8.964 1.00 20.20 388 GLU A CA 1
ATOM 3033 C C . GLU A 1 423 ? 24.120 22.597 9.612 1.00 20.47 388 GLU A C 1
ATOM 3034 O O . GLU A 1 423 ? 24.278 23.010 10.760 1.00 20.54 388 GLU A O 1
ATOM 3040 N N . LYS A 1 424 ? 23.058 22.892 8.872 1.00 20.76 389 LYS A N 1
ATOM 3041 C CA . LYS A 1 424 ? 21.969 23.717 9.378 1.00 21.10 389 LYS A CA 1
ATOM 3042 C C . LYS A 1 424 ? 21.197 22.964 10.461 1.00 21.19 389 LYS A C 1
ATOM 3043 O O . LYS A 1 424 ? 20.883 23.513 11.513 1.00 21.10 389 LYS A O 1
ATOM 3049 N N . ALA A 1 425 ? 20.908 21.696 10.197 1.00 21.48 390 ALA A N 1
ATOM 3050 C CA . ALA A 1 425 ? 20.147 20.867 11.119 1.00 21.76 390 ALA A CA 1
ATOM 3051 C C . ALA A 1 425 ? 20.902 20.603 12.422 1.00 22.07 390 ALA A C 1
ATOM 3052 O O . ALA A 1 425 ? 20.283 20.339 13.454 1.00 22.10 390 ALA A O 1
ATOM 3054 N N . GLU A 1 426 ? 22.232 20.672 12.376 1.00 22.39 391 GLU A N 1
ATOM 3055 C CA . GLU A 1 426 ? 23.052 20.336 13.542 1.00 22.67 391 GLU A CA 1
ATOM 3056 C C . GLU A 1 426 ? 23.312 21.529 14.454 1.00 23.05 391 GLU A C 1
ATOM 3057 O O . GLU A 1 426 ? 23.356 21.379 15.670 1.00 23.08 391 GLU A O 1
ATOM 3063 N N . SER A 1 427 ? 23.484 22.711 13.872 1.00 23.66 392 SER A N 1
ATOM 3064 C CA . SER A 1 427 ? 23.722 23.921 14.661 1.00 24.01 392 SER A CA 1
ATOM 3065 C C . SER A 1 427 ? 22.584 24.167 15.651 1.00 24.42 392 SER A C 1
ATOM 3066 O O . SER A 1 427 ? 22.826 24.418 16.832 1.00 24.54 392 SER A O 1
ATOM 3069 N N . THR A 1 428 ? 21.347 24.082 15.168 1.00 24.82 393 THR A N 1
ATOM 3070 C CA . THR A 1 428 ? 20.172 24.268 16.016 1.00 25.02 393 THR A CA 1
ATOM 3071 C C . THR A 1 428 ? 19.834 22.980 16.773 1.00 25.08 393 THR A C 1
ATOM 3072 O O . THR A 1 428 ? 18.770 22.383 16.592 1.00 25.20 393 THR A O 1
ATOM 3076 N N . ALA B 1 42 ? 80.489 -1.856 -21.532 1.00 21.82 7 ALA B N 1
ATOM 3077 C CA . ALA B 1 42 ? 81.483 -0.831 -21.962 1.00 21.78 7 ALA B CA 1
ATOM 3078 C C . ALA B 1 42 ? 82.213 -1.232 -23.251 1.00 21.80 7 ALA B C 1
ATOM 3079 O O . ALA B 1 42 ? 82.187 -0.494 -24.237 1.00 21.76 7 ALA B O 1
ATOM 3081 N N . VAL B 1 43 ? 82.837 -2.412 -23.244 1.00 21.78 8 VAL B N 1
ATOM 3082 C CA . VAL B 1 43 ? 83.832 -2.774 -24.266 1.00 21.75 8 VAL B CA 1
ATOM 3083 C C . VAL B 1 43 ? 83.289 -2.723 -25.696 1.00 21.74 8 VAL B C 1
ATOM 3084 O O . VAL B 1 43 ? 82.167 -3.159 -25.968 1.00 21.67 8 VAL B O 1
ATOM 3088 N N . GLN B 1 44 ? 84.109 -2.189 -26.600 1.00 21.73 9 GLN B N 1
ATOM 3089 C CA . GLN B 1 44 ? 83.759 -2.058 -28.014 1.00 21.69 9 GLN B CA 1
ATOM 3090 C C . GLN B 1 44 ? 84.019 -3.357 -28.771 1.00 21.67 9 GLN B C 1
ATOM 3091 O O . GLN B 1 44 ? 84.610 -4.293 -28.231 1.00 21.65 9 GLN B O 1
ATOM 3097 N N . ASN B 1 45 ? 83.576 -3.410 -30.024 1.00 21.64 10 ASN B N 1
ATOM 3098 C CA . ASN B 1 45 ? 83.866 -4.555 -30.876 1.00 21.66 10 ASN B CA 1
ATOM 3099 C C . ASN B 1 45 ? 85.352 -4.591 -31.217 1.00 21.95 10 ASN B C 1
ATOM 3100 O O . ASN B 1 45 ? 85.978 -3.541 -31.354 1.00 21.80 10 ASN B O 1
ATOM 3105 N N . PRO B 1 46 ? 85.918 -5.804 -31.348 1.00 22.35 11 PRO B N 1
ATOM 3106 C CA . PRO B 1 46 ? 87.345 -5.983 -31.590 1.00 22.67 11 PRO B CA 1
ATOM 3107 C C . PRO B 1 46 ? 87.840 -5.299 -32.860 1.00 23.11 11 PRO B C 1
ATOM 3108 O O . PRO B 1 46 ? 87.128 -5.257 -33.865 1.00 22.97 11 PRO B O 1
ATOM 3112 N N . GLU B 1 47 ? 89.060 -4.769 -32.790 1.00 23.72 12 GLU B N 1
ATOM 3113 C CA . GLU B 1 47 ? 89.743 -4.192 -33.944 1.00 24.17 12 GLU B CA 1
ATOM 3114 C C . GLU B 1 47 ? 89.564 -5.116 -35.145 1.00 24.12 12 GLU B C 1
ATOM 3115 O O . GLU B 1 47 ? 89.129 -4.697 -36.218 1.00 23.98 12 GLU B O 1
ATOM 3121 N N . ASN B 1 48 ? 89.894 -6.384 -34.929 1.00 24.11 13 ASN B N 1
ATOM 3122 C CA . ASN B 1 48 ? 89.856 -7.407 -35.962 1.00 24.06 13 ASN B CA 1
ATOM 3123 C C . ASN B 1 48 ? 89.291 -8.692 -35.331 1.00 23.51 13 ASN B C 1
ATOM 3124 O O . ASN B 1 48 ? 90.013 -9.436 -34.675 1.00 23.51 13 ASN B O 1
ATOM 3129 N N . PRO B 1 49 ? 87.981 -8.935 -35.498 1.00 22.91 14 PRO B N 1
ATOM 3130 C CA . PRO B 1 49 ? 87.327 -10.050 -34.798 1.00 22.55 14 PRO B CA 1
ATOM 3131 C C . PRO B 1 49 ? 87.715 -11.436 -35.324 1.00 22.17 14 PRO B C 1
ATOM 3132 O O . PRO B 1 49 ? 88.276 -11.546 -36.412 1.00 22.24 14 PRO B O 1
ATOM 3136 N N . LYS B 1 50 ? 87.410 -12.478 -34.549 1.00 21.67 15 LYS B N 1
ATOM 3137 C CA . LYS B 1 50 ? 87.723 -13.860 -34.931 1.00 21.27 15 LYS B CA 1
ATOM 3138 C C . LYS B 1 50 ? 86.654 -14.450 -35.853 1.00 20.86 15 LYS B C 1
ATOM 3139 O O . LYS B 1 50 ? 86.877 -15.471 -36.498 1.00 20.82 15 LYS B O 1
ATOM 3145 N N . ASN B 1 51 ? 85.491 -13.808 -35.904 1.00 20.33 16 ASN B N 1
ATOM 3146 C CA . ASN B 1 51 ? 84.416 -14.238 -36.787 1.00 19.82 16 ASN B CA 1
ATOM 3147 C C . ASN B 1 51 ? 84.247 -13.245 -37.927 1.00 19.53 16 ASN B C 1
ATOM 3148 O O . ASN B 1 51 ? 84.248 -12.039 -37.702 1.00 19.42 16 ASN B O 1
ATOM 3153 N N . LYS B 1 52 ? 84.109 -13.748 -39.149 1.00 19.32 17 LYS B N 1
ATOM 3154 C CA . LYS B 1 52 ? 83.951 -12.876 -40.310 1.00 19.23 17 LYS B CA 1
ATOM 3155 C C . LYS B 1 52 ? 82.475 -12.544 -40.552 1.00 18.92 17 LYS B C 1
ATOM 3156 O O . LYS B 1 52 ? 82.147 -11.607 -41.277 1.00 18.83 17 LYS B O 1
ATOM 3162 N N . ASP B 1 53 ? 81.593 -13.320 -39.932 1.00 18.72 18 ASP B N 1
ATOM 3163 C CA . ASP B 1 53 ? 80.177 -12.992 -39.873 1.00 18.60 18 ASP B CA 1
ATOM 3164 C C . ASP B 1 53 ? 79.857 -12.567 -38.450 1.00 18.52 18 ASP B C 1
ATOM 3165 O O . ASP B 1 53 ? 80.069 -13.340 -37.516 1.00 18.61 18 ASP B O 1
ATOM 3170 N N . PRO B 1 54 ? 79.361 -11.334 -38.269 1.00 18.40 19 PRO B N 1
ATOM 3171 C CA . PRO B 1 54 ? 78.962 -10.857 -36.940 1.00 18.28 19 PRO B CA 1
ATOM 3172 C C . PRO B 1 54 ? 77.853 -11.680 -36.275 1.00 18.08 19 PRO B C 1
ATOM 3173 O O . PRO B 1 54 ? 76.947 -12.166 -36.953 1.00 17.66 19 PRO B O 1
ATOM 3177 N N . PHE B 1 55 ? 77.935 -11.829 -34.953 1.00 18.07 20 PHE B N 1
ATOM 3178 C CA . PHE B 1 55 ? 76.841 -12.405 -34.173 1.00 17.98 20 PHE B CA 1
ATOM 3179 C C . PHE B 1 55 ? 75.809 -11.315 -33.903 1.00 17.89 20 PHE B C 1
ATOM 3180 O O . PHE B 1 55 ? 76.148 -10.230 -33.436 1.00 17.76 20 PHE B O 1
ATOM 3188 N N . VAL B 1 56 ? 74.551 -11.599 -34.208 1.00 17.86 21 VAL B N 1
ATOM 3189 C CA . VAL B 1 56 ? 73.483 -10.645 -33.954 1.00 17.82 21 VAL B CA 1
ATOM 3190 C C . VAL B 1 56 ? 72.420 -11.308 -33.098 1.00 17.68 21 VAL B C 1
ATOM 3191 O O . VAL B 1 56 ? 71.741 -12.233 -33.540 1.00 17.66 21 VAL B O 1
ATOM 3195 N N . PHE B 1 57 ? 72.293 -10.831 -31.866 1.00 17.65 22 PHE B N 1
ATOM 3196 C CA . PHE B 1 57 ? 71.346 -11.392 -30.916 1.00 17.65 22 PHE B CA 1
ATOM 3197 C C . PHE B 1 57 ? 70.002 -10.670 -30.998 1.00 17.73 22 PHE B C 1
ATOM 3198 O O . PHE B 1 57 ? 69.944 -9.446 -31.103 1.00 17.73 22 PHE B O 1
ATOM 3206 N N . VAL B 1 58 ? 68.924 -11.445 -30.957 1.00 17.89 23 VAL B N 1
ATOM 3207 C CA . VAL B 1 58 ? 67.577 -10.906 -31.068 1.00 17.93 23 VAL B CA 1
ATOM 3208 C C . VAL B 1 58 ? 66.760 -11.313 -29.849 1.00 18.05 23 VAL B C 1
ATOM 3209 O O . VAL B 1 58 ? 66.439 -12.483 -29.665 1.00 17.75 23 VAL B O 1
ATOM 3213 N N . HIS B 1 59 ? 66.443 -10.331 -29.013 1.00 18.44 24 HIS B N 1
ATOM 3214 C CA . HIS B 1 59 ? 65.682 -10.565 -27.790 1.00 18.70 24 HIS B CA 1
ATOM 3215 C C . HIS B 1 59 ? 64.232 -10.922 -28.097 1.00 19.10 24 HIS B C 1
ATOM 3216 O O . HIS B 1 59 ? 63.757 -10.730 -29.217 1.00 18.75 24 HIS B O 1
ATOM 3223 N N . GLY B 1 60 ? 63.537 -11.429 -27.080 1.00 19.84 25 GLY B N 1
ATOM 3224 C CA . GLY B 1 60 ? 62.181 -11.952 -27.235 1.00 20.34 25 GLY B CA 1
ATOM 3225 C C . GLY B 1 60 ? 61.097 -11.035 -26.705 1.00 20.89 25 GLY B C 1
ATOM 3226 O O . GLY B 1 60 ? 61.168 -9.819 -26.870 1.00 20.91 25 GLY B O 1
ATOM 3227 N N . PHE B 1 61 ? 60.097 -11.625 -26.054 1.00 21.79 26 PHE B N 1
ATOM 3228 C CA . PHE B 1 61 ? 58.881 -10.900 -25.673 1.00 22.30 26 PHE B CA 1
ATOM 3229 C C . PHE B 1 61 ? 59.094 -9.874 -24.556 1.00 22.69 26 PHE B C 1
ATOM 3230 O O . PHE B 1 61 ? 58.644 -8.737 -24.691 1.00 22.78 26 PHE B O 1
ATOM 3238 N N . THR B 1 62 ? 59.758 -10.244 -23.460 1.00 23.16 27 THR B N 1
ATOM 3239 C CA . THR B 1 62 ? 60.014 -9.242 -22.409 1.00 23.66 27 THR B CA 1
ATOM 3240 C C . THR B 1 62 ? 60.696 -8.030 -23.050 1.00 23.86 27 THR B C 1
ATOM 3241 O O . THR B 1 62 ? 60.207 -6.903 -22.931 1.00 23.88 27 THR B O 1
ATOM 3245 N N . GLY B 1 63 ? 61.825 -8.282 -23.714 1.00 24.01 28 GLY B N 1
ATOM 3246 C CA . GLY B 1 63 ? 62.365 -7.399 -24.758 1.00 24.02 28 GLY B CA 1
ATOM 3247 C C . GLY B 1 63 ? 62.746 -5.965 -24.426 1.00 23.96 28 GLY B C 1
ATOM 3248 O O . GLY B 1 63 ? 61.978 -5.038 -24.693 1.00 24.04 28 GLY B O 1
ATOM 3249 N N . PHE B 1 64 ? 63.943 -5.773 -23.876 1.00 23.80 29 PHE B N 1
ATOM 3250 C CA . PHE B 1 64 ? 64.509 -4.429 -23.716 1.00 23.81 29 PHE B CA 1
ATOM 3251 C C . PHE B 1 64 ? 66.044 -4.464 -23.716 1.00 23.96 29 PHE B C 1
ATOM 3252 O O . PHE B 1 64 ? 66.661 -4.891 -22.728 1.00 23.97 29 PHE B O 1
ATOM 3260 N N . VAL B 1 65 ? 66.655 -4.020 -24.818 1.00 24.04 30 VAL B N 1
ATOM 3261 C CA . VAL B 1 65 ? 68.117 -3.842 -24.872 1.00 24.13 30 VAL B CA 1
ATOM 3262 C C . VAL B 1 65 ? 68.492 -2.419 -25.315 1.00 24.38 30 VAL B C 1
ATOM 3263 O O . VAL B 1 65 ? 67.626 -1.619 -25.690 1.00 24.44 30 VAL B O 1
ATOM 3267 N N . GLY B 1 66 ? 69.789 -2.114 -25.267 1.00 24.57 31 GLY B N 1
ATOM 3268 C CA . GLY B 1 66 ? 70.304 -0.831 -25.746 1.00 24.68 31 GLY B CA 1
ATOM 3269 C C . GLY B 1 66 ? 69.816 0.332 -24.906 1.00 24.88 31 GLY B C 1
ATOM 3270 O O . GLY B 1 66 ? 69.951 0.314 -23.681 1.00 24.92 31 GLY B O 1
ATOM 3271 N N . GLU B 1 67 ? 69.241 1.341 -25.560 1.00 25.09 32 GLU B N 1
ATOM 3272 C CA . GLU B 1 67 ? 68.759 2.535 -24.858 1.00 25.33 32 GLU B CA 1
ATOM 3273 C C . GLU B 1 67 ? 67.228 2.693 -24.863 1.00 25.40 32 GLU B C 1
ATOM 3274 O O . GLU B 1 67 ? 66.702 3.806 -24.968 1.00 25.37 32 GLU B O 1
ATOM 3280 N N . VAL B 1 68 ? 66.532 1.561 -24.758 1.00 25.52 33 VAL B N 1
ATOM 3281 C CA . VAL B 1 68 ? 65.138 1.526 -24.304 1.00 25.55 33 VAL B CA 1
ATOM 3282 C C . VAL B 1 68 ? 65.064 0.773 -22.964 1.00 25.78 33 VAL B C 1
ATOM 3283 O O . VAL B 1 68 ? 63.987 0.622 -22.378 1.00 25.67 33 VAL B O 1
ATOM 3287 N N . ALA B 1 69 ? 66.222 0.309 -22.491 1.00 26.00 34 ALA B N 1
ATOM 3288 C CA . ALA B 1 69 ? 66.315 -0.472 -21.262 1.00 26.12 34 ALA B CA 1
ATOM 3289 C C . ALA B 1 69 ? 66.388 0.446 -20.052 1.00 26.29 34 ALA B C 1
ATOM 3290 O O . ALA B 1 69 ? 66.691 1.631 -20.183 1.00 26.32 34 ALA B O 1
ATOM 3292 N N . ALA B 1 70 ? 66.115 -0.121 -18.879 1.00 26.52 35 ALA B N 1
ATOM 3293 C CA . ALA B 1 70 ? 66.148 0.612 -17.612 1.00 26.71 35 ALA B CA 1
ATOM 3294 C C . ALA B 1 70 ? 67.586 0.788 -17.090 1.00 26.91 35 ALA B C 1
ATOM 3295 O O . ALA B 1 70 ? 68.549 0.517 -17.813 1.00 27.01 35 ALA B O 1
ATOM 3297 N N . LYS B 1 71 ? 67.718 1.246 -15.840 1.00 27.06 36 LYS B N 1
ATOM 3298 C CA . LYS B 1 71 ? 69.029 1.483 -15.198 1.00 27.08 36 LYS B CA 1
ATOM 3299 C C . LYS B 1 71 ? 70.026 0.324 -15.376 1.00 26.95 36 LYS B C 1
ATOM 3300 O O . LYS B 1 71 ? 70.916 0.380 -16.236 1.00 26.78 36 LYS B O 1
ATOM 3306 N N . GLY B 1 72 ? 69.876 -0.716 -14.554 1.00 26.68 37 GLY B N 1
ATOM 3307 C CA . GLY B 1 72 ? 70.753 -1.882 -14.615 1.00 26.40 37 GLY B CA 1
ATOM 3308 C C . GLY B 1 72 ? 70.132 -3.021 -15.404 1.00 26.06 37 GLY B C 1
ATOM 3309 O O . GLY B 1 72 ? 70.590 -4.164 -15.318 1.00 26.07 37 GLY B O 1
ATOM 3310 N N . GLU B 1 73 ? 69.092 -2.708 -16.179 1.00 25.50 38 GLU B N 1
ATOM 3311 C CA . GLU B 1 73 ? 68.370 -3.722 -16.939 1.00 25.00 38 GLU B CA 1
ATOM 3312 C C . GLU B 1 73 ? 69.212 -4.251 -18.096 1.00 24.16 38 GLU B C 1
ATOM 3313 O O . GLU B 1 73 ? 69.510 -3.527 -19.051 1.00 24.34 38 GLU B O 1
ATOM 3319 N N . ASN B 1 74 ? 69.580 -5.524 -17.992 1.00 22.92 39 ASN B N 1
ATOM 3320 C CA . ASN B 1 74 ? 70.325 -6.215 -19.023 1.00 21.82 39 ASN B CA 1
ATOM 3321 C C . ASN B 1 74 ? 69.600 -7.505 -19.409 1.00 20.98 39 ASN B C 1
ATOM 3322 O O . ASN B 1 74 ? 69.475 -8.419 -18.599 1.00 20.92 39 ASN B O 1
ATOM 3327 N N . TYR B 1 75 ? 69.114 -7.570 -20.643 1.00 19.99 40 TYR B N 1
ATOM 3328 C CA . TYR B 1 75 ? 68.353 -8.724 -21.110 1.00 19.28 40 TYR B CA 1
ATOM 3329 C C . TYR B 1 75 ? 69.266 -9.936 -21.261 1.00 19.16 40 TYR B C 1
ATOM 3330 O O . TYR B 1 75 ? 68.975 -11.009 -20.729 1.00 19.04 40 TYR B O 1
ATOM 3339 N N . TRP B 1 76 ? 70.374 -9.759 -21.979 1.00 19.03 41 TRP B N 1
ATOM 3340 C CA . TRP B 1 76 ? 71.300 -10.855 -22.244 1.00 18.94 41 TRP B CA 1
ATOM 3341 C C . TRP B 1 76 ? 72.306 -11.023 -21.106 1.00 18.94 41 TRP B C 1
ATOM 3342 O O . TRP B 1 76 ? 73.440 -10.555 -21.195 1.00 18.84 41 TRP B O 1
ATOM 3353 N N . GLY B 1 77 ? 71.877 -11.696 -20.040 1.00 18.97 42 GLY B N 1
ATOM 3354 C CA . GLY B 1 77 ? 72.744 -11.982 -18.900 1.00 19.06 42 GLY B CA 1
ATOM 3355 C C . GLY B 1 77 ? 72.140 -11.619 -17.553 1.00 19.12 42 GLY B C 1
ATOM 3356 O O . GLY B 1 77 ? 72.512 -12.187 -16.523 1.00 19.06 42 GLY B O 1
ATOM 3357 N N . GLY B 1 78 ? 71.207 -10.673 -17.554 1.00 19.21 43 GLY B N 1
ATOM 3358 C CA . GLY B 1 78 ? 70.590 -10.213 -16.320 1.00 19.27 43 GLY B CA 1
ATOM 3359 C C . GLY B 1 78 ? 71.634 -9.654 -15.376 1.00 19.35 43 GLY B C 1
ATOM 3360 O O . GLY B 1 78 ? 72.574 -8.984 -15.808 1.00 19.24 43 GLY B O 1
ATOM 3361 N N . THR B 1 79 ? 71.471 -9.950 -14.088 1.00 19.47 44 THR B N 1
ATOM 3362 C CA . THR B 1 79 ? 72.409 -9.516 -13.055 1.00 19.55 44 THR B CA 1
ATOM 3363 C C . THR B 1 79 ? 73.605 -10.452 -12.945 1.00 19.56 44 THR B C 1
ATOM 3364 O O . THR B 1 79 ? 74.555 -10.167 -12.217 1.00 19.59 44 THR B O 1
ATOM 3368 N N . LYS B 1 80 ? 73.552 -11.574 -13.655 1.00 19.65 45 LYS B N 1
ATOM 3369 C CA . LYS B 1 80 ? 74.577 -12.604 -13.531 1.00 19.61 45 LYS B CA 1
ATOM 3370 C C . LYS B 1 80 ? 75.832 -12.286 -14.337 1.00 19.60 45 LYS B C 1
ATOM 3371 O O . LYS B 1 80 ? 76.942 -12.443 -13.834 1.00 19.63 45 LYS B O 1
ATOM 3377 N N . ALA B 1 81 ? 75.663 -11.837 -15.578 1.00 19.65 46 ALA B N 1
ATOM 3378 C CA . ALA B 1 81 ? 76.808 -11.497 -16.424 1.00 19.61 46 ALA B CA 1
ATOM 3379 C C . ALA B 1 81 ? 76.427 -10.596 -17.591 1.00 19.57 46 ALA B C 1
ATOM 3380 O O . ALA B 1 81 ? 75.268 -10.519 -17.987 1.00 19.40 46 ALA B O 1
ATOM 3382 N N . ASN B 1 82 ? 77.427 -9.909 -18.131 1.00 19.66 47 ASN B N 1
ATOM 3383 C CA . ASN B 1 82 ? 77.259 -9.104 -19.331 1.00 19.59 47 ASN B CA 1
ATOM 3384 C C . ASN B 1 82 ? 77.868 -9.855 -20.501 1.00 19.62 47 ASN B C 1
ATOM 3385 O O . ASN B 1 82 ? 79.079 -9.822 -20.706 1.00 19.41 47 ASN B O 1
ATOM 3390 N N . LEU B 1 83 ? 77.017 -10.543 -21.255 1.00 19.86 48 LEU B N 1
ATOM 3391 C CA . LEU B 1 83 ? 77.459 -11.403 -22.349 1.00 20.09 48 LEU B CA 1
ATOM 3392 C C . LEU B 1 83 ? 78.108 -10.628 -23.490 1.00 20.25 48 LEU B C 1
ATOM 3393 O O . LEU B 1 83 ? 78.998 -11.149 -24.162 1.00 20.29 48 LEU B O 1
ATOM 3398 N N . ARG B 1 84 ? 77.667 -9.393 -23.713 1.00 20.48 49 ARG B N 1
ATOM 3399 C CA . ARG B 1 84 ? 78.230 -8.581 -24.784 1.00 20.71 49 ARG B CA 1
ATOM 3400 C C . ARG B 1 84 ? 79.678 -8.246 -24.451 1.00 20.75 49 ARG B C 1
ATOM 3401 O O . ARG B 1 84 ? 80.563 -8.426 -25.282 1.00 20.90 49 ARG B O 1
ATOM 3409 N N . ASN B 1 85 ? 79.919 -7.766 -23.234 1.00 20.77 50 ASN B N 1
ATOM 3410 C CA . ASN B 1 85 ? 81.280 -7.507 -22.773 1.00 20.82 50 ASN B CA 1
ATOM 3411 C C . ASN B 1 85 ? 82.140 -8.753 -22.866 1.00 20.70 50 ASN B C 1
ATOM 3412 O O . ASN B 1 85 ? 83.316 -8.691 -23.232 1.00 20.79 50 ASN B O 1
ATOM 3417 N N . HIS B 1 86 ? 81.537 -9.882 -22.515 1.00 20.43 51 HIS B N 1
ATOM 3418 C CA . HIS B 1 86 ? 82.245 -11.146 -22.432 1.00 20.31 51 HIS B CA 1
ATOM 3419 C C . HIS B 1 86 ? 82.631 -11.665 -23.807 1.00 20.36 51 HIS B C 1
ATOM 3420 O O . HIS B 1 86 ? 83.774 -12.063 -24.029 1.00 20.38 51 HIS B O 1
ATOM 3427 N N . LEU B 1 87 ? 81.664 -11.676 -24.719 1.00 20.46 52 LEU B N 1
ATOM 3428 C CA . LEU B 1 87 ? 81.892 -12.137 -26.088 1.00 20.43 52 LEU B CA 1
ATOM 3429 C C . LEU B 1 87 ? 82.887 -11.229 -26.806 1.00 20.29 52 LEU B C 1
ATOM 3430 O O . LEU B 1 87 ? 83.729 -11.698 -27.571 1.00 20.29 52 LEU B O 1
ATOM 3435 N N . ARG B 1 88 ? 82.799 -9.931 -26.547 1.00 20.23 53 ARG B N 1
ATOM 3436 C CA . ARG B 1 88 ? 83.649 -8.964 -27.235 1.00 20.26 53 ARG B CA 1
ATOM 3437 C C . ARG B 1 88 ? 85.103 -9.013 -26.761 1.00 20.36 53 ARG B C 1
ATOM 3438 O O . ARG B 1 88 ? 86.016 -8.772 -27.549 1.00 20.31 53 ARG B O 1
ATOM 3446 N N . LYS B 1 89 ? 85.311 -9.331 -25.485 1.00 20.47 54 LYS B N 1
ATOM 3447 C CA . LYS B 1 89 ? 86.658 -9.535 -24.955 1.00 20.54 54 LYS B CA 1
ATOM 3448 C C . LYS B 1 89 ? 87.270 -10.833 -25.473 1.00 20.48 54 LYS B C 1
ATOM 3449 O O . LYS B 1 89 ? 88.491 -10.942 -25.598 1.00 20.58 54 LYS B O 1
ATOM 3455 N N . ALA B 1 90 ? 86.426 -11.821 -25.761 1.00 20.37 55 ALA B N 1
ATOM 3456 C CA . ALA B 1 90 ? 86.902 -13.114 -26.254 1.00 20.33 55 ALA B CA 1
ATOM 3457 C C . ALA B 1 90 ? 87.328 -13.024 -27.718 1.00 20.29 55 ALA B C 1
ATOM 3458 O O . ALA B 1 90 ? 87.898 -13.972 -28.263 1.00 20.34 55 ALA B O 1
ATOM 3460 N N . GLY B 1 91 ? 87.034 -11.885 -28.347 1.00 20.15 56 GLY B N 1
ATOM 3461 C CA . GLY B 1 91 ? 87.478 -11.602 -29.710 1.00 19.98 56 GLY B CA 1
ATOM 3462 C C . GLY B 1 91 ? 86.367 -11.525 -30.747 1.00 19.82 56 GLY B C 1
ATOM 3463 O O . GLY B 1 91 ? 86.640 -11.289 -31.926 1.00 19.72 56 GLY B O 1
ATOM 3464 N N . TYR B 1 92 ? 85.118 -11.712 -30.319 1.00 19.58 57 TYR B N 1
ATOM 3465 C CA . TYR B 1 92 ? 83.990 -11.764 -31.255 1.00 19.41 57 TYR B CA 1
ATOM 3466 C C . TYR B 1 92 ? 83.279 -10.425 -31.429 1.00 19.17 57 TYR B C 1
ATOM 3467 O O . TYR B 1 92 ? 83.038 -9.693 -30.466 1.00 18.96 57 TYR B O 1
ATOM 3476 N N . GLU B 1 93 ? 82.935 -10.131 -32.678 1.00 18.94 58 GLU B N 1
ATOM 3477 C CA . GLU B 1 93 ? 82.125 -8.976 -33.018 1.00 18.77 58 GLU B CA 1
ATOM 3478 C C . GLU B 1 93 ? 80.650 -9.335 -32.890 1.00 18.60 58 GLU B C 1
ATOM 3479 O O . GLU B 1 93 ? 80.131 -10.128 -33.676 1.00 18.36 58 GLU B O 1
ATOM 3485 N N . THR B 1 94 ? 79.983 -8.749 -31.900 1.00 18.55 59 THR B N 1
ATOM 3486 C CA . THR B 1 94 ? 78.572 -9.032 -31.653 1.00 18.56 59 THR B CA 1
ATOM 3487 C C . THR B 1 94 ? 77.733 -7.763 -31.714 1.00 18.51 59 THR B C 1
ATOM 3488 O O . THR B 1 94 ? 78.262 -6.656 -31.603 1.00 18.55 59 THR B O 1
ATOM 3492 N N . TYR B 1 95 ? 76.427 -7.942 -31.908 1.00 18.37 60 TYR B N 1
ATOM 3493 C CA . TYR B 1 95 ? 75.451 -6.858 -31.809 1.00 18.23 60 TYR B CA 1
ATOM 3494 C C . TYR B 1 95 ? 74.177 -7.380 -31.145 1.00 18.09 60 TYR B C 1
ATOM 3495 O O . TYR B 1 95 ? 73.837 -8.553 -31.274 1.00 17.94 60 TYR B O 1
ATOM 3504 N N . GLU B 1 96 ? 73.478 -6.506 -30.430 1.00 18.10 61 GLU B N 1
ATOM 3505 C CA . GLU B 1 96 ? 72.200 -6.855 -29.823 1.00 18.12 61 GLU B CA 1
ATOM 3506 C C . GLU B 1 96 ? 71.115 -5.973 -30.407 1.00 18.15 61 GLU B C 1
ATOM 3507 O O . GLU B 1 96 ? 71.032 -4.783 -30.101 1.00 18.12 61 GLU B O 1
ATOM 3513 N N . ALA B 1 97 ? 70.289 -6.567 -31.259 1.00 18.17 62 ALA B N 1
ATOM 3514 C CA . ALA B 1 97 ? 69.211 -5.846 -31.901 1.00 18.15 62 ALA B CA 1
ATOM 3515 C C . ALA B 1 97 ? 68.231 -5.318 -30.863 1.00 18.12 62 ALA B C 1
ATOM 3516 O O . ALA B 1 97 ? 67.995 -5.947 -29.831 1.00 17.97 62 ALA B O 1
ATOM 3518 N N . SER B 1 98 ? 67.675 -4.148 -31.147 1.00 18.19 63 SER B N 1
ATOM 3519 C CA . SER B 1 98 ? 66.623 -3.573 -30.330 1.00 18.11 63 SER B CA 1
ATOM 3520 C C . SER B 1 98 ? 65.381 -3.498 -31.201 1.00 18.08 63 SER B C 1
ATOM 3521 O O . SER B 1 98 ? 65.346 -2.755 -32.182 1.00 17.95 63 SER B O 1
ATOM 3524 N N . VAL B 1 99 ? 64.381 -4.305 -30.862 1.00 18.17 64 VAL B N 1
ATOM 3525 C CA . VAL B 1 99 ? 63.109 -4.310 -31.576 1.00 18.25 64 VAL B CA 1
ATOM 3526 C C . VAL B 1 99 ? 61.956 -4.244 -30.577 1.00 18.19 64 VAL B C 1
ATOM 3527 O O . VAL B 1 99 ? 62.159 -4.344 -29.366 1.00 18.14 64 VAL B O 1
ATOM 3531 N N . SER B 1 100 ? 60.744 -4.071 -31.086 1.00 18.22 65 SER B N 1
ATOM 3532 C CA . SER B 1 100 ? 59.585 -3.864 -30.225 1.00 18.35 65 SER B CA 1
ATOM 3533 C C . SER B 1 100 ? 59.317 -5.043 -29.294 1.00 18.27 65 SER B C 1
ATOM 3534 O O . SER B 1 100 ? 59.371 -6.201 -29.701 1.00 18.24 65 SER B O 1
ATOM 3537 N N . ALA B 1 101 ? 59.010 -4.730 -28.041 1.00 18.15 66 ALA B N 1
ATOM 3538 C CA . ALA B 1 101 ? 58.718 -5.749 -27.047 1.00 18.03 66 ALA B CA 1
ATOM 3539 C C . ALA B 1 101 ? 57.409 -6.482 -27.343 1.00 17.88 66 ALA B C 1
ATOM 3540 O O . ALA B 1 101 ? 57.345 -7.703 -27.219 1.00 17.71 66 ALA B O 1
ATOM 3542 N N . LEU B 1 102 ? 56.375 -5.738 -27.738 1.00 17.76 67 LEU B N 1
ATOM 3543 C CA . LEU B 1 102 ? 55.021 -6.291 -27.832 1.00 17.63 67 LEU B CA 1
ATOM 3544 C C . LEU B 1 102 ? 54.495 -6.457 -29.253 1.00 17.38 67 LEU B C 1
ATOM 3545 O O . LEU B 1 102 ? 53.449 -7.066 -29.453 1.00 17.25 67 LEU B O 1
ATOM 3550 N N . ALA B 1 103 ? 55.203 -5.923 -30.241 1.00 17.34 68 ALA B N 1
ATOM 3551 C CA . ALA B 1 103 ? 54.705 -5.954 -31.620 1.00 17.29 68 ALA B CA 1
ATOM 3552 C C . ALA B 1 103 ? 54.765 -7.353 -32.218 1.00 17.04 68 ALA B C 1
ATOM 3553 O O . ALA B 1 103 ? 55.390 -8.251 -31.664 1.00 17.06 68 ALA B O 1
ATOM 3555 N N . SER B 1 104 ? 54.107 -7.525 -33.359 1.00 16.92 69 SER B N 1
ATOM 3556 C CA . SER B 1 104 ? 54.138 -8.791 -34.085 1.00 16.67 69 SER B CA 1
ATOM 3557 C C . SER B 1 104 ? 55.531 -9.068 -34.641 1.00 16.66 69 SER B C 1
ATOM 3558 O O . SER B 1 104 ? 56.387 -8.184 -34.681 1.00 16.59 69 SER B O 1
ATOM 3561 N N . ASN B 1 105 ? 55.750 -10.306 -35.066 1.00 16.71 70 ASN B N 1
ATOM 3562 C CA . ASN B 1 105 ? 57.029 -10.703 -35.642 1.00 16.74 70 ASN B CA 1
ATOM 3563 C C . ASN B 1 105 ? 57.299 -10.001 -36.968 1.00 16.84 70 ASN B C 1
ATOM 3564 O O . ASN B 1 105 ? 58.453 -9.737 -37.310 1.00 16.72 70 ASN B O 1
ATOM 3569 N N . HIS B 1 106 ? 56.238 -9.699 -37.713 1.00 16.95 71 HIS B N 1
ATOM 3570 C CA . HIS B 1 106 ? 56.384 -8.911 -38.927 1.00 17.13 71 HIS B CA 1
ATOM 3571 C C . HIS B 1 106 ? 57.022 -7.570 -38.598 1.00 17.08 71 HIS B C 1
ATOM 3572 O O . HIS B 1 106 ? 58.037 -7.205 -39.184 1.00 16.95 71 HIS B O 1
ATOM 3579 N N . GLU B 1 107 ? 56.413 -6.840 -37.668 1.00 17.15 72 GLU B N 1
ATOM 3580 C CA . GLU B 1 107 ? 56.956 -5.561 -37.210 1.00 17.23 72 GLU B CA 1
ATOM 3581 C C . GLU B 1 107 ? 58.412 -5.714 -36.788 1.00 17.39 72 GLU B C 1
ATOM 3582 O O . GLU B 1 107 ? 59.286 -4.993 -37.263 1.00 17.19 72 GLU B O 1
ATOM 3588 N N . ARG B 1 108 ? 58.655 -6.671 -35.895 1.00 17.65 73 ARG B N 1
ATOM 3589 C CA . ARG B 1 108 ? 59.972 -6.894 -35.308 1.00 17.75 73 ARG B CA 1
ATOM 3590 C C . ARG B 1 108 ? 61.014 -7.337 -36.327 1.00 17.77 73 ARG B C 1
ATOM 3591 O O . ARG B 1 108 ? 62.199 -7.038 -36.174 1.00 17.66 73 ARG B O 1
ATOM 3599 N N . ALA B 1 109 ? 60.576 -8.061 -37.355 1.00 17.89 74 ALA B N 1
ATOM 3600 C CA . ALA B 1 109 ? 61.485 -8.533 -38.402 1.00 17.96 74 ALA B CA 1
ATOM 3601 C C . ALA B 1 109 ? 61.912 -7.380 -39.295 1.00 17.95 74 ALA B C 1
ATOM 3602 O O . ALA B 1 109 ? 63.064 -7.309 -39.714 1.00 18.04 74 ALA B O 1
ATOM 3604 N N . VAL B 1 110 ? 60.974 -6.482 -39.584 1.00 17.97 75 VAL B N 1
ATOM 3605 C CA . VAL B 1 110 ? 61.278 -5.267 -40.331 1.00 17.96 75 VAL B CA 1
ATOM 3606 C C . VAL B 1 110 ? 62.222 -4.374 -39.525 1.00 17.86 75 VAL B C 1
ATOM 3607 O O . VAL B 1 110 ? 63.208 -3.873 -40.057 1.00 18.05 75 VAL B O 1
ATOM 3611 N N . GLU B 1 111 ? 61.925 -4.185 -38.244 1.00 17.71 76 GLU B N 1
ATOM 3612 C CA . GLU B 1 111 ? 62.781 -3.386 -37.368 1.00 17.63 76 GLU B CA 1
ATOM 3613 C C . GLU B 1 111 ? 64.198 -3.944 -37.304 1.00 17.65 76 GLU B C 1
ATOM 3614 O O . GLU B 1 111 ? 65.163 -3.187 -37.261 1.00 17.52 76 GLU B O 1
ATOM 3620 N N . LEU B 1 112 ? 64.315 -5.268 -37.300 1.00 17.78 77 LEU B N 1
ATOM 3621 C CA . LEU B 1 112 ? 65.620 -5.925 -37.278 1.00 17.93 77 LEU B CA 1
ATOM 3622 C C . LEU B 1 112 ? 66.431 -5.549 -38.521 1.00 17.99 77 LEU B C 1
ATOM 3623 O O . LEU B 1 112 ? 67.627 -5.259 -38.431 1.00 17.84 77 LEU B O 1
ATOM 3628 N N . TYR B 1 113 ? 65.771 -5.562 -39.679 1.00 18.07 78 TYR B N 1
ATOM 3629 C CA . TYR B 1 113 ? 66.413 -5.225 -40.947 1.00 18.11 78 TYR B CA 1
ATOM 3630 C C . TYR B 1 113 ? 66.991 -3.814 -40.905 1.00 18.02 78 TYR B C 1
ATOM 3631 O O . TYR B 1 113 ? 68.137 -3.589 -41.287 1.00 17.91 78 TYR B O 1
ATOM 3640 N N . TYR B 1 114 ? 66.192 -2.869 -40.426 1.00 18.03 79 TYR B N 1
ATOM 3641 C CA . TYR B 1 114 ? 66.622 -1.480 -40.344 1.00 18.06 79 TYR B CA 1
ATOM 3642 C C . TYR B 1 114 ? 67.570 -1.225 -39.173 1.00 18.05 79 TYR B C 1
ATOM 3643 O O . TYR B 1 114 ? 68.362 -0.291 -39.216 1.00 17.94 79 TYR B O 1
ATOM 3652 N N . TYR B 1 115 ? 67.500 -2.046 -38.130 1.00 18.24 80 TYR B N 1
ATOM 3653 C CA . TYR B 1 115 ? 68.451 -1.916 -37.029 1.00 18.35 80 TYR B CA 1
ATOM 3654 C C . TYR B 1 115 ? 69.864 -2.119 -37.556 1.00 18.30 80 TYR B C 1
ATOM 3655 O O . TYR B 1 115 ? 70.788 -1.416 -37.159 1.00 18.30 80 TYR B O 1
ATOM 3664 N N . LEU B 1 116 ? 70.013 -3.081 -38.461 1.00 18.40 81 LEU B N 1
ATOM 3665 C CA . LEU B 1 116 ? 71.307 -3.415 -39.043 1.00 18.47 81 LEU B CA 1
ATOM 3666 C C . LEU B 1 116 ? 71.685 -2.462 -40.172 1.00 18.48 81 LEU B C 1
ATOM 3667 O O . LEU B 1 116 ? 72.750 -1.855 -40.138 1.00 18.34 81 LEU B O 1
ATOM 3672 N N . LYS B 1 117 ? 70.806 -2.328 -41.162 1.00 18.60 82 LYS B N 1
ATOM 3673 C CA . LYS B 1 117 ? 71.099 -1.526 -42.355 1.00 18.85 82 LYS B CA 1
ATOM 3674 C C . LYS B 1 117 ? 70.901 -0.017 -42.173 1.00 18.75 82 LYS B C 1
ATOM 3675 O O . LYS B 1 117 ? 71.544 0.783 -42.856 1.00 18.76 82 LYS B O 1
ATOM 3681 N N . GLY B 1 118 ? 70.017 0.373 -41.263 1.00 18.75 83 GLY B N 1
ATOM 3682 C CA . GLY B 1 118 ? 69.774 1.790 -40.995 1.00 18.69 83 GLY B CA 1
ATOM 3683 C C . GLY B 1 118 ? 68.725 2.402 -41.907 1.00 18.61 83 GLY B C 1
ATOM 3684 O O . GLY B 1 118 ? 68.608 2.040 -43.074 1.00 18.74 83 GLY B O 1
ATOM 3685 N N . GLY B 1 119 ? 67.956 3.339 -41.369 1.00 18.51 84 GLY B N 1
ATOM 3686 C CA . GLY B 1 119 ? 66.955 4.036 -42.156 1.00 18.51 84 GLY B CA 1
ATOM 3687 C C . GLY B 1 119 ? 65.612 4.101 -41.460 1.00 18.54 84 GLY B C 1
ATOM 3688 O O . GLY B 1 119 ? 65.444 3.602 -40.346 1.00 18.38 84 GLY B O 1
ATOM 3689 N N . ARG B 1 120 ? 64.650 4.715 -42.136 1.00 18.57 85 ARG B N 1
ATOM 3690 C CA . ARG B 1 120 ? 63.301 4.855 -41.615 1.00 18.70 85 ARG B CA 1
ATOM 3691 C C . ARG B 1 120 ? 62.525 3.547 -41.774 1.00 18.60 85 ARG B C 1
ATOM 3692 O O . ARG B 1 120 ? 62.241 3.104 -42.893 1.00 18.43 85 ARG B O 1
ATOM 3700 N N . VAL B 1 121 ? 62.183 2.936 -40.645 1.00 18.47 86 VAL B N 1
ATOM 3701 C CA . VAL B 1 121 ? 61.442 1.682 -40.642 1.00 18.29 86 VAL B CA 1
ATOM 3702 C C . VAL B 1 121 ? 60.207 1.807 -41.523 1.00 18.21 86 VAL B C 1
ATOM 3703 O O . VAL B 1 121 ? 59.466 2.781 -41.425 1.00 18.29 86 VAL B O 1
ATOM 3707 N N . ASP B 1 122 ? 59.995 0.819 -42.384 1.00 18.13 87 ASP B N 1
ATOM 3708 C CA . ASP B 1 122 ? 58.840 0.796 -43.278 1.00 18.05 87 ASP B CA 1
ATOM 3709 C C . ASP B 1 122 ? 58.123 -0.551 -43.143 1.00 17.94 87 ASP B C 1
ATOM 3710 O O . ASP B 1 122 ? 58.601 -1.564 -43.651 1.00 18.11 87 ASP B O 1
ATOM 3715 N N . TYR B 1 123 ? 56.980 -0.554 -42.459 1.00 17.80 88 TYR B N 1
ATOM 3716 C CA . TYR B 1 123 ? 56.266 -1.795 -42.130 1.00 17.71 88 TYR B CA 1
ATOM 3717 C C . TYR B 1 123 ? 55.475 -2.374 -43.304 1.00 17.82 88 TYR B C 1
ATOM 3718 O O . TYR B 1 123 ? 54.932 -3.475 -43.203 1.00 17.79 88 TYR B O 1
ATOM 3727 N N . GLY B 1 124 ? 55.403 -1.631 -44.407 1.00 18.04 89 GLY B N 1
ATOM 3728 C CA . GLY B 1 124 ? 54.677 -2.072 -45.598 1.00 18.10 89 GLY B CA 1
ATOM 3729 C C . GLY B 1 124 ? 53.344 -1.363 -45.743 1.00 18.10 89 GLY B C 1
ATOM 3730 O O . GLY B 1 124 ? 52.540 -1.353 -44.815 1.00 18.06 89 GLY B O 1
ATOM 3731 N N . ALA B 1 125 ? 53.107 -0.773 -46.911 1.00 18.20 90 ALA B N 1
ATOM 3732 C CA . ALA B 1 125 ? 51.863 -0.048 -47.168 1.00 18.20 90 ALA B CA 1
ATOM 3733 C C . ALA B 1 125 ? 50.651 -0.963 -47.074 1.00 18.18 90 ALA B C 1
ATOM 3734 O O . ALA B 1 125 ? 49.655 -0.615 -46.450 1.00 18.20 90 ALA B O 1
ATOM 3736 N N . ALA B 1 126 ? 50.737 -2.131 -47.700 1.00 18.34 91 ALA B N 1
ATOM 3737 C CA . ALA B 1 126 ? 49.627 -3.084 -47.709 1.00 18.45 91 ALA B CA 1
ATOM 3738 C C . ALA B 1 126 ? 49.364 -3.631 -46.314 1.00 18.46 91 ALA B C 1
ATOM 3739 O O . ALA B 1 126 ? 48.248 -3.538 -45.802 1.00 18.50 91 ALA B O 1
ATOM 3741 N N . HIS B 1 127 ? 50.402 -4.200 -45.707 1.00 18.50 92 HIS B N 1
ATOM 3742 C CA . HIS B 1 127 ? 50.323 -4.726 -44.348 1.00 18.55 92 HIS B CA 1
ATOM 3743 C C . HIS B 1 127 ? 49.690 -3.726 -43.381 1.00 18.57 92 HIS B C 1
ATOM 3744 O O . HIS B 1 127 ? 48.781 -4.070 -42.624 1.00 18.47 92 HIS B O 1
ATOM 3751 N N . SER B 1 128 ? 50.184 -2.492 -43.415 1.00 18.66 93 SER B N 1
ATOM 3752 C CA . SER B 1 128 ? 49.709 -1.433 -42.530 1.00 18.73 93 SER B CA 1
ATOM 3753 C C . SER B 1 128 ? 48.240 -1.107 -42.766 1.00 18.88 93 SER B C 1
ATOM 3754 O O . SER B 1 128 ? 47.483 -0.900 -41.816 1.00 18.63 93 SER B O 1
ATOM 3757 N N . GLU B 1 129 ? 47.847 -1.057 -44.037 1.00 19.16 94 GLU B N 1
ATOM 3758 C CA . GLU B 1 129 ? 46.465 -0.781 -44.404 1.00 19.44 94 GLU B CA 1
ATOM 3759 C C . GLU B 1 129 ? 45.558 -1.904 -43.914 1.00 19.31 94 GLU B C 1
ATOM 3760 O O . GLU B 1 129 ? 44.461 -1.656 -43.417 1.00 19.26 94 GLU B O 1
ATOM 3766 N N . LYS B 1 130 ? 46.031 -3.139 -44.049 1.00 19.12 95 LYS B N 1
ATOM 3767 C CA . LYS B 1 130 ? 45.249 -4.311 -43.675 1.00 19.02 95 LYS B CA 1
ATOM 3768 C C . LYS B 1 130 ? 44.969 -4.394 -42.174 1.00 18.93 95 LYS B C 1
ATOM 3769 O O . LYS B 1 130 ? 43.878 -4.792 -41.770 1.00 18.92 95 LYS B O 1
ATOM 3775 N N . TYR B 1 131 ? 45.947 -4.035 -41.348 1.00 18.81 96 TYR B N 1
ATOM 3776 C CA . TYR B 1 131 ? 45.778 -4.144 -39.897 1.00 18.74 96 TYR B CA 1
ATOM 3777 C C . TYR B 1 131 ? 45.383 -2.824 -39.245 1.00 18.68 96 TYR B C 1
ATOM 3778 O O . TYR B 1 131 ? 44.895 -2.804 -38.115 1.00 18.67 96 TYR B O 1
ATOM 3787 N N . GLY B 1 132 ? 45.576 -1.727 -39.969 1.00 18.66 97 GLY B N 1
ATOM 3788 C CA . GLY B 1 132 ? 45.054 -0.431 -39.554 1.00 18.56 97 GLY B CA 1
ATOM 3789 C C . GLY B 1 132 ? 45.961 0.329 -38.612 1.00 18.41 97 GLY B C 1
ATOM 3790 O O . GLY B 1 132 ? 45.494 0.930 -37.649 1.00 18.32 97 GLY B O 1
ATOM 3791 N N . HIS B 1 133 ? 47.258 0.311 -38.891 1.00 18.35 98 HIS B N 1
ATOM 3792 C CA . HIS B 1 133 ? 48.205 1.067 -38.087 1.00 18.41 98 HIS B CA 1
ATOM 3793 C C . HIS B 1 133 ? 49.147 1.872 -38.968 1.00 18.36 98 HIS B C 1
ATOM 3794 O O . HIS B 1 133 ? 49.107 1.765 -40.192 1.00 18.16 98 HIS B O 1
ATOM 3801 N N . GLU B 1 134 ? 49.976 2.694 -38.330 1.00 18.43 99 GLU B N 1
ATOM 3802 C CA . GLU B 1 134 ? 50.951 3.523 -39.034 1.00 18.52 99 GLU B CA 1
ATOM 3803 C C . GLU B 1 134 ? 51.851 2.674 -39.928 1.00 18.39 99 GLU B C 1
ATOM 3804 O O . GLU B 1 134 ? 52.145 1.519 -39.619 1.00 18.30 99 GLU B O 1
ATOM 3810 N N . ARG B 1 135 ? 52.288 3.255 -41.038 1.00 18.33 100 ARG B N 1
ATOM 3811 C CA . ARG B 1 135 ? 53.153 2.554 -41.972 1.00 18.27 100 ARG B CA 1
ATOM 3812 C C . ARG B 1 135 ? 54.628 2.681 -41.582 1.00 18.23 100 ARG B C 1
ATOM 3813 O O . ARG B 1 135 ? 55.380 1.711 -41.658 1.00 18.02 100 ARG B O 1
ATOM 3821 N N . TYR B 1 136 ? 55.038 3.875 -41.164 1.00 18.23 101 TYR B N 1
ATOM 3822 C CA . TYR B 1 136 ? 56.434 4.115 -40.825 1.00 18.35 101 TYR B CA 1
ATOM 3823 C C . TYR B 1 136 ? 56.640 4.161 -39.318 1.00 18.28 101 TYR B C 1
ATOM 3824 O O . TYR B 1 136 ? 55.724 4.488 -38.570 1.00 18.20 101 TYR B O 1
ATOM 3833 N N . GLY B 1 137 ? 57.851 3.821 -38.886 1.00 18.33 102 GLY B N 1
ATOM 3834 C CA . GLY B 1 137 ? 58.202 3.808 -37.472 1.00 18.34 102 GLY B CA 1
ATOM 3835 C C . GLY B 1 137 ? 59.478 4.579 -37.218 1.00 18.36 102 GLY B C 1
ATOM 3836 O O . GLY B 1 137 ? 59.779 5.540 -37.922 1.00 18.43 102 GLY B O 1
ATOM 3837 N N . LYS B 1 138 ? 60.237 4.150 -36.215 1.00 18.48 103 LYS B N 1
ATOM 3838 C CA . LYS B 1 138 ? 61.472 4.832 -35.840 1.00 18.67 103 LYS B CA 1
ATOM 3839 C C . LYS B 1 138 ? 62.495 4.719 -36.951 1.00 18.56 103 LYS B C 1
ATOM 3840 O O . LYS B 1 138 ? 62.337 3.925 -37.876 1.00 18.75 103 LYS B O 1
ATOM 3846 N N . THR B 1 139 ? 63.550 5.513 -36.859 1.00 18.40 104 THR B N 1
ATOM 3847 C CA . THR B 1 139 ? 64.641 5.393 -37.796 1.00 18.28 104 THR B CA 1
ATOM 3848 C C . THR B 1 139 ? 65.898 5.014 -37.020 1.00 18.24 104 THR B C 1
ATOM 3849 O O . THR B 1 139 ? 66.268 5.670 -36.053 1.00 17.98 104 THR B O 1
ATOM 3853 N N . TYR B 1 140 ? 66.526 3.922 -37.436 1.00 18.41 105 TYR B N 1
ATOM 3854 C CA . TYR B 1 140 ? 67.727 3.432 -36.786 1.00 18.49 105 TYR B CA 1
ATOM 3855 C C . TYR B 1 140 ? 68.952 4.024 -37.463 1.00 18.62 105 TYR B C 1
ATOM 3856 O O . TYR B 1 140 ? 68.898 4.405 -38.629 1.00 18.61 105 TYR B O 1
ATOM 3865 N N . GLU B 1 141 ? 70.054 4.089 -36.725 1.00 18.84 106 GLU B N 1
ATOM 3866 C CA . GLU B 1 141 ? 71.316 4.559 -37.272 1.00 19.01 106 GLU B CA 1
ATOM 3867 C C . GLU B 1 141 ? 71.829 3.560 -38.301 1.00 19.11 106 GLU B C 1
ATOM 3868 O O . GLU B 1 141 ? 72.269 3.944 -39.384 1.00 19.27 106 GLU B O 1
ATOM 3874 N N . GLY B 1 142 ? 71.759 2.276 -37.957 1.00 19.21 107 GLY B N 1
ATOM 3875 C CA . GLY B 1 142 ? 72.308 1.212 -38.794 1.00 19.21 107 GLY B CA 1
ATOM 3876 C C . GLY B 1 142 ? 73.689 0.824 -38.300 1.00 19.23 107 GLY B C 1
ATOM 3877 O O . GLY B 1 142 ? 74.634 1.600 -38.419 1.00 19.31 107 GLY B O 1
ATOM 3878 N N . VAL B 1 143 ? 73.807 -0.375 -37.740 1.00 19.24 108 VAL B N 1
ATOM 3879 C CA . VAL B 1 143 ? 75.059 -0.810 -37.122 1.00 19.26 108 VAL B CA 1
ATOM 3880 C C . VAL B 1 143 ? 75.894 -1.681 -38.056 1.00 19.29 108 VAL B C 1
ATOM 3881 O O . VAL B 1 143 ? 77.073 -1.919 -37.802 1.00 19.24 108 VAL B O 1
ATOM 3885 N N . LEU B 1 144 ? 75.269 -2.163 -39.125 1.00 19.47 109 LEU B N 1
ATOM 3886 C CA . LEU B 1 144 ? 75.962 -2.917 -40.165 1.00 19.64 109 LEU B CA 1
ATOM 3887 C C . LEU B 1 144 ? 75.441 -2.492 -41.528 1.00 19.74 109 LEU B C 1
ATOM 3888 O O . LEU B 1 144 ? 74.710 -3.234 -42.181 1.00 19.62 109 LEU B O 1
ATOM 3893 N N . LYS B 1 145 ? 75.820 -1.291 -41.955 1.00 20.00 110 LYS B N 1
ATOM 3894 C CA . LYS B 1 145 ? 75.330 -0.740 -43.218 1.00 20.06 110 LYS B CA 1
ATOM 3895 C C . LYS B 1 145 ? 75.820 -1.568 -44.409 1.00 20.15 110 LYS B C 1
ATOM 3896 O O . LYS B 1 145 ? 75.164 -1.614 -45.447 1.00 20.07 110 LYS B O 1
ATOM 3902 N N . ASP B 1 146 ? 76.956 -2.243 -44.232 1.00 20.32 111 ASP B N 1
ATOM 3903 C CA . ASP B 1 146 ? 77.547 -3.099 -45.268 1.00 20.57 111 ASP B CA 1
ATOM 3904 C C . ASP B 1 146 ? 76.947 -4.504 -45.349 1.00 20.37 111 ASP B C 1
ATOM 3905 O O . ASP B 1 146 ? 77.504 -5.378 -46.012 1.00 20.26 111 ASP B O 1
ATOM 3910 N N . TRP B 1 147 ? 75.821 -4.714 -44.674 1.00 20.29 112 TRP B N 1
ATOM 3911 C CA . TRP B 1 147 ? 75.169 -6.019 -44.624 1.00 20.10 112 TRP B CA 1
ATOM 3912 C C . TRP B 1 147 ? 74.377 -6.277 -45.906 1.00 20.09 112 TRP B C 1
ATOM 3913 O O . TRP B 1 147 ? 73.260 -5.786 -46.069 1.00 20.13 112 TRP B O 1
ATOM 3924 N N . LYS B 1 148 ? 74.967 -7.054 -46.808 1.00 20.04 113 LYS B N 1
ATOM 3925 C CA . LYS B 1 148 ? 74.368 -7.345 -48.106 1.00 20.04 113 LYS B CA 1
ATOM 3926 C C . LYS B 1 148 ? 74.745 -8.770 -48.500 1.00 19.92 113 LYS B C 1
ATOM 3927 O O . LYS B 1 148 ? 75.554 -9.403 -47.820 1.00 19.90 113 LYS B O 1
ATOM 3933 N N . PRO B 1 149 ? 74.154 -9.292 -49.588 1.00 19.85 114 PRO B N 1
ATOM 3934 C CA . PRO B 1 149 ? 74.548 -10.630 -50.030 1.00 19.90 114 PRO B CA 1
ATOM 3935 C C . PRO B 1 149 ? 76.064 -10.752 -50.163 1.00 19.92 114 PRO B C 1
ATOM 3936 O O . PRO B 1 149 ? 76.676 -9.951 -50.869 1.00 19.92 114 PRO B O 1
ATOM 3940 N N . GLY B 1 150 ? 76.659 -11.731 -49.482 1.00 19.90 115 GLY B N 1
ATOM 3941 C CA . GLY B 1 150 ? 78.108 -11.939 -49.535 1.00 19.95 115 GLY B CA 1
ATOM 3942 C C . GLY B 1 150 ? 78.841 -11.504 -48.277 1.00 20.02 115 GLY B C 1
ATOM 3943 O O . GLY B 1 150 ? 79.973 -11.918 -48.038 1.00 20.01 115 GLY B O 1
ATOM 3944 N N . HIS B 1 151 ? 78.205 -10.655 -47.476 1.00 20.15 116 HIS B N 1
ATOM 3945 C CA . HIS B 1 151 ? 78.745 -10.269 -46.170 1.00 20.26 116 HIS B CA 1
ATOM 3946 C C . HIS B 1 151 ? 77.679 -10.534 -45.120 1.00 20.04 116 HIS B C 1
ATOM 3947 O O . HIS B 1 151 ? 77.106 -9.599 -44.562 1.00 19.99 116 HIS B O 1
ATOM 3954 N N . PRO B 1 152 ? 77.413 -11.823 -44.850 1.00 19.78 117 PRO B N 1
ATOM 3955 C CA . PRO B 1 152 ? 76.263 -12.247 -44.061 1.00 19.60 117 PRO B CA 1
ATOM 3956 C C . PRO B 1 152 ? 76.466 -12.133 -42.552 1.00 19.35 117 PRO B C 1
ATOM 3957 O O . PRO B 1 152 ? 77.492 -11.626 -42.090 1.00 19.22 117 PRO B O 1
ATOM 3961 N N . VAL B 1 153 ? 75.481 -12.623 -41.804 1.00 19.06 118 VAL B N 1
ATOM 3962 C CA . VAL B 1 153 ? 75.440 -12.477 -40.358 1.00 18.71 118 VAL B CA 1
ATOM 3963 C C . VAL B 1 153 ? 74.924 -13.760 -39.710 1.00 18.32 118 VAL B C 1
ATOM 3964 O O . VAL B 1 153 ? 74.072 -14.437 -40.273 1.00 18.19 118 VAL B O 1
ATOM 3968 N N . HIS B 1 154 ? 75.455 -14.093 -38.536 1.00 18.03 119 HIS B N 1
ATOM 3969 C CA . HIS B 1 154 ? 74.876 -15.139 -37.692 1.00 17.84 119 HIS B CA 1
ATOM 3970 C C . HIS B 1 154 ? 73.739 -14.546 -36.869 1.00 17.60 119 HIS B C 1
ATOM 3971 O O . HIS B 1 154 ? 73.921 -13.538 -36.190 1.00 17.44 119 HIS B O 1
ATOM 3978 N N . PHE B 1 155 ? 72.572 -15.178 -36.915 1.00 17.45 120 PHE B N 1
ATOM 3979 C CA . PHE B 1 155 ? 71.438 -14.738 -36.105 1.00 17.38 120 PHE B CA 1
ATOM 3980 C C . PHE B 1 155 ? 71.199 -15.677 -34.928 1.00 17.12 120 PHE B C 1
ATOM 3981 O O . PHE B 1 155 ? 70.954 -16.867 -35.123 1.00 16.88 120 PHE B O 1
ATOM 3989 N N . ILE B 1 156 ? 71.268 -15.136 -33.713 1.00 16.90 121 ILE B N 1
ATOM 3990 C CA . ILE B 1 156 ? 70.932 -15.898 -32.513 1.00 16.94 121 ILE B CA 1
ATOM 3991 C C . ILE B 1 156 ? 69.733 -15.273 -31.811 1.00 16.70 121 ILE B C 1
ATOM 3992 O O . ILE B 1 156 ? 69.818 -14.173 -31.277 1.00 16.56 121 ILE B O 1
ATOM 3997 N N . GLY B 1 157 ? 68.617 -15.989 -31.802 1.00 16.56 122 GLY B N 1
ATOM 3998 C CA . GLY B 1 157 ? 67.409 -15.502 -31.153 1.00 16.58 122 GLY B CA 1
ATOM 3999 C C . GLY B 1 157 ? 67.052 -16.276 -29.899 1.00 16.47 122 GLY B C 1
ATOM 4000 O O . GLY B 1 157 ? 67.244 -17.487 -29.833 1.00 16.33 122 GLY B O 1
ATOM 4001 N N . HIS B 1 158 ? 66.537 -15.568 -28.899 1.00 16.47 123 HIS B N 1
ATOM 4002 C CA . HIS B 1 158 ? 66.006 -16.199 -27.696 1.00 16.45 123 HIS B CA 1
ATOM 4003 C C . HIS B 1 158 ? 64.507 -15.961 -27.630 1.00 16.41 123 HIS B C 1
ATOM 4004 O O . HIS B 1 158 ? 64.041 -14.856 -27.890 1.00 16.33 123 HIS B O 1
ATOM 4011 N N . SER B 1 159 ? 63.760 -17.004 -27.290 1.00 16.52 124 SER B N 1
ATOM 4012 C CA . SER B 1 159 ? 62.319 -16.897 -27.132 1.00 16.70 124 SER B CA 1
ATOM 4013 C C . SER B 1 159 ? 61.670 -16.434 -28.437 1.00 16.87 124 SER B C 1
ATOM 4014 O O . SER B 1 159 ? 61.992 -16.952 -29.505 1.00 16.74 124 SER B O 1
ATOM 4017 N N . MET B 1 160 ? 60.766 -15.460 -28.353 1.00 17.14 125 MET B N 1
ATOM 4018 C CA . MET B 1 160 ? 60.072 -14.952 -29.531 1.00 17.41 125 MET B CA 1
ATOM 4019 C C . MET B 1 160 ? 61.044 -14.382 -30.565 1.00 17.38 125 MET B C 1
ATOM 4020 O O . MET B 1 160 ? 60.680 -14.204 -31.725 1.00 17.35 125 MET B O 1
ATOM 4025 N N . GLY B 1 161 ? 62.269 -14.083 -30.140 1.00 17.44 126 GLY B N 1
ATOM 4026 C CA . GLY B 1 161 ? 63.312 -13.640 -31.057 1.00 17.50 126 GLY B CA 1
ATOM 4027 C C . GLY B 1 161 ? 63.514 -14.620 -32.200 1.00 17.61 126 GLY B C 1
ATOM 4028 O O . GLY B 1 161 ? 63.679 -14.218 -33.350 1.00 17.63 126 GLY B O 1
ATOM 4029 N N . GLY B 1 162 ? 63.488 -15.911 -31.882 1.00 17.70 127 GLY B N 1
ATOM 4030 C CA . GLY B 1 162 ? 63.668 -16.960 -32.883 1.00 17.78 127 GLY B CA 1
ATOM 4031 C C . GLY B 1 162 ? 62.642 -16.928 -34.004 1.00 17.78 127 GLY B C 1
ATOM 4032 O O . GLY B 1 162 ? 62.936 -17.349 -35.125 1.00 17.80 127 GLY B O 1
ATOM 4033 N N . GLN B 1 163 ? 61.437 -16.441 -33.702 1.00 17.65 128 GLN B N 1
ATOM 4034 C CA . GLN B 1 163 ? 60.392 -16.283 -34.715 1.00 17.69 128 GLN B CA 1
ATOM 4035 C C . GLN B 1 163 ? 60.698 -15.090 -35.610 1.00 17.64 128 GLN B C 1
ATOM 4036 O O . GLN B 1 163 ? 60.469 -15.130 -36.815 1.00 17.45 128 GLN B O 1
ATOM 4042 N N . THR B 1 164 ? 61.206 -14.023 -35.007 1.00 17.74 129 THR B N 1
ATOM 4043 C CA . THR B 1 164 ? 61.512 -12.804 -35.741 1.00 17.85 129 THR B CA 1
ATOM 4044 C C . THR B 1 164 ? 62.564 -13.076 -36.809 1.00 17.98 129 THR B C 1
ATOM 4045 O O . THR B 1 164 ? 62.394 -12.715 -37.972 1.00 17.90 129 THR B O 1
ATOM 4049 N N . ILE B 1 165 ? 63.646 -13.720 -36.390 1.00 18.14 130 ILE B N 1
ATOM 4050 C CA . ILE B 1 165 ? 64.752 -14.067 -37.273 1.00 18.26 130 ILE B CA 1
ATOM 4051 C C . ILE B 1 165 ? 64.303 -14.935 -38.450 1.00 18.18 130 ILE B C 1
ATOM 4052 O O . ILE B 1 165 ? 64.780 -14.760 -39.568 1.00 18.22 130 ILE B O 1
ATOM 4057 N N . ARG B 1 166 ? 63.390 -15.869 -38.199 1.00 18.09 131 ARG B N 1
ATOM 4058 C CA . ARG B 1 166 ? 62.886 -16.746 -39.256 1.00 18.00 131 ARG B CA 1
ATOM 4059 C C . ARG B 1 166 ? 62.040 -15.986 -40.264 1.00 17.93 131 ARG B C 1
ATOM 4060 O O . ARG B 1 166 ? 62.079 -16.274 -41.456 1.00 17.87 131 ARG B O 1
ATOM 4068 N N . LEU B 1 167 ? 61.262 -15.027 -39.773 1.00 17.93 132 LEU B N 1
ATOM 4069 C CA . LEU B 1 167 ? 60.384 -14.242 -40.627 1.00 17.89 132 LEU B CA 1
ATOM 4070 C C . LEU B 1 167 ? 61.224 -13.269 -41.447 1.00 17.83 132 LEU B C 1
ATOM 4071 O O . LEU B 1 167 ? 60.962 -13.052 -42.628 1.00 17.76 132 LEU B O 1
ATOM 4076 N N . LEU B 1 168 ? 62.238 -12.685 -40.815 1.00 17.81 133 LEU B N 1
ATOM 4077 C CA . LEU B 1 168 ? 63.131 -11.779 -41.516 1.00 17.84 133 LEU B CA 1
ATOM 4078 C C . LEU B 1 168 ? 63.771 -12.509 -42.683 1.00 17.80 133 LEU B C 1
ATOM 4079 O O . LEU B 1 168 ? 63.771 -12.008 -43.806 1.00 17.79 133 LEU B O 1
ATOM 4084 N N . GLU B 1 169 ? 64.298 -13.700 -42.414 1.00 17.75 134 GLU B N 1
ATOM 4085 C CA . GLU B 1 169 ? 64.945 -14.503 -43.447 1.00 17.82 134 GLU B CA 1
ATOM 4086 C C . GLU B 1 169 ? 63.986 -14.773 -44.600 1.00 17.87 134 GLU B C 1
ATOM 4087 O O . GLU B 1 169 ? 64.376 -14.722 -45.762 1.00 17.83 134 GLU B O 1
ATOM 4093 N N . HIS B 1 170 ? 62.732 -15.059 -44.275 1.00 18.05 135 HIS B N 1
ATOM 4094 C CA . HIS B 1 170 ? 61.730 -15.339 -45.297 1.00 18.27 135 HIS B CA 1
ATOM 4095 C C . HIS B 1 170 ? 61.478 -14.128 -46.184 1.00 18.37 135 HIS B C 1
ATOM 4096 O O . HIS B 1 170 ? 61.266 -14.275 -47.385 1.00 18.48 135 HIS B O 1
ATOM 4103 N N . TYR B 1 171 ? 61.492 -12.936 -45.590 1.00 18.50 136 TYR B N 1
ATOM 4104 C CA . TYR B 1 171 ? 61.298 -11.701 -46.348 1.00 18.52 136 TYR B CA 1
ATOM 4105 C C . TYR B 1 171 ? 62.520 -11.382 -47.211 1.00 18.50 136 TYR B C 1
ATOM 4106 O O . TYR B 1 171 ? 62.385 -10.925 -48.345 1.00 18.46 136 TYR B O 1
ATOM 4115 N N . LEU B 1 172 ? 63.711 -11.605 -46.671 1.00 18.57 137 LEU B N 1
ATOM 4116 C CA . LEU B 1 172 ? 64.932 -11.350 -47.426 1.00 18.79 137 LEU B CA 1
ATOM 4117 C C . LEU B 1 172 ? 64.910 -12.144 -48.722 1.00 18.97 137 LEU B C 1
ATOM 4118 O O . LEU B 1 172 ? 65.224 -11.634 -49.797 1.00 18.88 137 LEU B O 1
ATOM 4123 N N . ARG B 1 173 ? 64.515 -13.402 -48.609 1.00 19.25 138 ARG B N 1
ATOM 4124 C CA . ARG B 1 173 ? 64.614 -14.329 -49.712 1.00 19.37 138 ARG B CA 1
ATOM 4125 C C . ARG B 1 173 ? 63.476 -14.140 -50.706 1.00 19.25 138 ARG B C 1
ATOM 4126 O O . ARG B 1 173 ? 63.722 -13.979 -51.900 1.00 19.28 138 ARG B O 1
ATOM 4134 N N . PHE B 1 174 ? 62.240 -14.135 -50.212 1.00 19.18 139 PHE B N 1
ATOM 4135 C CA . PHE B 1 174 ? 61.056 -14.116 -51.082 1.00 19.10 139 PHE B CA 1
ATOM 4136 C C . PHE B 1 174 ? 60.291 -12.795 -51.100 1.00 18.92 139 PHE B C 1
ATOM 4137 O O . PHE B 1 174 ? 59.319 -12.659 -51.843 1.00 18.78 139 PHE B O 1
ATOM 4145 N N . GLY B 1 175 ? 60.717 -11.833 -50.287 1.00 18.84 140 GLY B N 1
ATOM 4146 C CA . GLY B 1 175 ? 59.992 -10.574 -50.152 1.00 18.75 140 GLY B CA 1
ATOM 4147 C C . GLY B 1 175 ? 58.606 -10.801 -49.578 1.00 18.71 140 GLY B C 1
ATOM 4148 O O . GLY B 1 175 ? 58.395 -11.719 -48.786 1.00 18.67 140 GLY B O 1
ATOM 4149 N N . ASP B 1 176 ? 57.661 -9.960 -49.981 1.00 18.71 141 ASP B N 1
ATOM 4150 C CA . ASP B 1 176 ? 56.272 -10.108 -49.571 1.00 18.80 141 ASP B CA 1
ATOM 4151 C C . ASP B 1 176 ? 55.386 -9.812 -50.766 1.00 18.93 141 ASP B C 1
ATOM 4152 O O . ASP B 1 176 ? 55.349 -8.684 -51.257 1.00 18.86 141 ASP B O 1
ATOM 4157 N N . LYS B 1 177 ? 54.674 -10.837 -51.223 1.00 19.10 142 LYS B N 1
ATOM 4158 C CA . LYS B 1 177 ? 53.908 -10.768 -52.460 1.00 19.38 142 LYS B CA 1
ATOM 4159 C C . LYS B 1 177 ? 52.844 -9.673 -52.403 1.00 19.25 142 LYS B C 1
ATOM 4160 O O . LYS B 1 177 ? 52.597 -8.989 -53.395 1.00 19.21 142 LYS B O 1
ATOM 4166 N N . ALA B 1 178 ? 52.230 -9.510 -51.235 1.00 19.23 143 ALA B N 1
ATOM 4167 C CA . ALA B 1 178 ? 51.172 -8.525 -51.039 1.00 19.19 143 ALA B CA 1
ATOM 4168 C C . ALA B 1 178 ? 51.669 -7.103 -51.280 1.00 19.21 143 ALA B C 1
ATOM 4169 O O . ALA B 1 178 ? 50.997 -6.311 -51.941 1.00 19.05 143 ALA B O 1
ATOM 4171 N N . GLU B 1 179 ? 52.841 -6.783 -50.737 1.00 19.29 144 GLU B N 1
ATOM 4172 C CA . GLU B 1 179 ? 53.435 -5.462 -50.924 1.00 19.36 144 GLU B CA 1
ATOM 4173 C C . GLU B 1 179 ? 53.789 -5.242 -52.389 1.00 19.39 144 GLU B C 1
ATOM 4174 O O . GLU B 1 179 ? 53.538 -4.172 -52.931 1.00 19.42 144 GLU B O 1
ATOM 4180 N N . ILE B 1 180 ? 54.373 -6.256 -53.025 1.00 19.49 145 ILE B N 1
ATOM 4181 C CA . ILE B 1 180 ? 54.709 -6.175 -54.443 1.00 19.59 145 ILE B CA 1
ATOM 4182 C C . ILE B 1 180 ? 53.452 -5.889 -55.257 1.00 19.63 145 ILE B C 1
ATOM 4183 O O . ILE B 1 180 ? 53.422 -4.960 -56.066 1.00 19.61 145 ILE B O 1
ATOM 4188 N N . ALA B 1 181 ? 52.415 -6.686 -55.025 1.00 19.74 146 ALA B N 1
ATOM 4189 C CA . ALA B 1 181 ? 51.139 -6.503 -55.704 1.00 19.87 146 ALA B CA 1
ATOM 4190 C C . ALA B 1 181 ? 50.568 -5.111 -55.435 1.00 20.09 146 ALA B C 1
ATOM 4191 O O . ALA B 1 181 ? 49.936 -4.514 -56.306 1.00 19.98 146 ALA B O 1
ATOM 4193 N N . TYR B 1 182 ? 50.801 -4.598 -54.228 1.00 20.41 147 TYR B N 1
ATOM 4194 C CA . TYR B 1 182 ? 50.258 -3.307 -53.824 1.00 20.57 147 TYR B CA 1
ATOM 4195 C C . TYR B 1 182 ? 50.871 -2.144 -54.600 1.00 20.85 147 TYR B C 1
ATOM 4196 O O . TYR B 1 182 ? 50.144 -1.260 -55.052 1.00 21.07 147 TYR B O 1
ATOM 4205 N N . GLN B 1 183 ? 52.194 -2.130 -54.756 1.00 21.06 148 GLN B N 1
ATOM 4206 C CA . GLN B 1 183 ? 52.854 -1.026 -55.466 1.00 21.19 148 GLN B CA 1
ATOM 4207 C C . GLN B 1 183 ? 52.745 -1.203 -56.988 1.00 21.41 148 GLN B C 1
ATOM 4208 O O . GLN B 1 183 ? 52.895 -0.244 -57.745 1.00 21.54 148 GLN B O 1
ATOM 4214 N N . GLN B 1 184 ? 52.477 -2.425 -57.434 1.00 21.60 149 GLN B N 1
ATOM 4215 C CA . GLN B 1 184 ? 52.096 -2.644 -58.825 1.00 21.82 149 GLN B CA 1
ATOM 4216 C C . GLN B 1 184 ? 50.752 -1.987 -59.101 1.00 21.82 149 GLN B C 1
ATOM 4217 O O . GLN B 1 184 ? 50.542 -1.395 -60.155 1.00 21.75 149 GLN B O 1
ATOM 4223 N N . GLN B 1 185 ? 49.856 -2.084 -58.126 1.00 21.94 150 GLN B N 1
ATOM 4224 C CA . GLN B 1 185 ? 48.480 -1.625 -58.264 1.00 22.10 150 GLN B CA 1
ATOM 4225 C C . GLN B 1 185 ? 48.330 -0.118 -58.045 1.00 22.01 150 GLN B C 1
ATOM 4226 O O . GLN B 1 185 ? 47.458 0.510 -58.643 1.00 21.93 150 GLN B O 1
ATOM 4232 N N . HIS B 1 186 ? 49.177 0.457 -57.191 1.00 22.01 151 HIS B N 1
ATOM 4233 C CA . HIS B 1 186 ? 49.035 1.860 -56.789 1.00 22.04 151 HIS B CA 1
ATOM 4234 C C . HIS B 1 186 ? 50.233 2.716 -57.150 1.00 21.91 151 HIS B C 1
ATOM 4235 O O . HIS B 1 186 ? 50.076 3.836 -57.636 1.00 22.23 151 HIS B O 1
ATOM 4242 N N . GLY B 1 187 ? 51.427 2.201 -56.877 1.00 21.68 152 GLY B N 1
ATOM 4243 C CA . GLY B 1 187 ? 52.651 2.920 -57.193 1.00 21.39 152 GLY B CA 1
ATOM 4244 C C . GLY B 1 187 ? 53.396 3.256 -55.922 1.00 21.22 152 GLY B C 1
ATOM 4245 O O . GLY B 1 187 ? 53.221 2.600 -54.896 1.00 21.18 152 GLY B O 1
ATOM 4246 N N . GLY B 1 188 ? 54.231 4.284 -55.990 1.00 21.06 153 GLY B N 1
ATOM 4247 C CA . GLY B 1 188 ? 55.003 4.708 -54.836 1.00 21.00 153 GLY B CA 1
ATOM 4248 C C . GLY B 1 188 ? 56.137 3.756 -54.512 1.00 20.89 153 GLY B C 1
ATOM 4249 O O . GLY B 1 188 ? 56.308 2.718 -55.145 1.00 20.83 153 GLY B O 1
ATOM 4250 N N . ILE B 1 189 ? 56.911 4.113 -53.501 1.00 20.92 154 ILE B N 1
ATOM 4251 C CA . ILE B 1 189 ? 58.086 3.347 -53.139 1.00 20.85 154 ILE B CA 1
ATOM 4252 C C . ILE B 1 189 ? 57.700 2.058 -52.430 1.00 20.73 154 ILE B C 1
ATOM 4253 O O . ILE B 1 189 ? 56.776 2.031 -51.620 1.00 20.44 154 ILE B O 1
ATOM 4258 N N . ILE B 1 190 ? 58.410 0.989 -52.770 1.00 20.73 155 ILE B N 1
ATOM 4259 C CA . ILE B 1 190 ? 58.371 -0.245 -52.003 1.00 20.62 155 ILE B CA 1
ATOM 4260 C C . ILE B 1 190 ? 59.775 -0.462 -51.447 1.00 20.59 155 ILE B C 1
ATOM 4261 O O . ILE B 1 190 ? 60.766 -0.133 -52.099 1.00 20.60 155 ILE B O 1
ATOM 4266 N N . SER B 1 191 ? 59.860 -0.993 -50.233 1.00 20.59 156 SER B N 1
ATOM 4267 C CA . SER B 1 191 ? 61.143 -1.124 -49.560 1.00 20.56 156 SER B CA 1
ATOM 4268 C C . SER B 1 191 ? 61.967 -2.225 -50.213 1.00 20.63 156 SER B C 1
ATOM 4269 O O . SER B 1 191 ? 61.427 -3.104 -50.881 1.00 20.59 156 SER B O 1
ATOM 4272 N N . GLU B 1 192 ? 63.280 -2.165 -50.028 1.00 20.77 157 GLU B N 1
ATOM 4273 C CA . GLU B 1 192 ? 64.168 -3.202 -50.540 1.00 20.96 157 GLU B CA 1
ATOM 4274 C C . GLU B 1 192 ? 63.795 -4.556 -49.955 1.00 20.93 157 GLU B C 1
ATOM 4275 O O . GLU B 1 192 ? 63.628 -5.530 -50.685 1.00 21.05 157 GLU B O 1
ATOM 4281 N N . LEU B 1 193 ? 63.660 -4.598 -48.632 1.00 20.82 158 LEU B N 1
ATOM 4282 C CA . LEU B 1 193 ? 63.329 -5.820 -47.910 1.00 20.67 158 LEU B CA 1
ATOM 4283 C C . LEU B 1 193 ? 62.220 -6.623 -48.571 1.00 20.49 158 LEU B C 1
ATOM 4284 O O . LEU B 1 193 ? 62.334 -7.841 -48.710 1.00 20.55 158 LEU B O 1
ATOM 4289 N N . PHE B 1 194 ? 61.149 -5.941 -48.967 1.00 20.36 159 PHE B N 1
ATOM 4290 C CA . PHE B 1 194 ? 59.949 -6.615 -49.463 1.00 20.30 159 PHE B CA 1
ATOM 4291 C C . PHE B 1 194 ? 60.036 -6.996 -50.941 1.00 20.30 159 PHE B C 1
ATOM 4292 O O . PHE B 1 194 ? 59.228 -7.792 -51.419 1.00 20.34 159 PHE B O 1
ATOM 4300 N N . LYS B 1 195 ? 61.007 -6.430 -51.660 1.00 20.33 160 LYS B N 1
ATOM 4301 C CA . LYS B 1 195 ? 61.230 -6.778 -53.069 1.00 20.28 160 LYS B CA 1
ATOM 4302 C C . LYS B 1 195 ? 61.630 -8.242 -53.184 1.00 20.11 160 LYS B C 1
ATOM 4303 O O . LYS B 1 195 ? 61.205 -8.946 -54.100 1.00 20.09 160 LYS B O 1
ATOM 4309 N N . GLY B 1 196 ? 62.456 -8.692 -52.249 1.00 19.98 161 GLY B N 1
ATOM 4310 C CA . GLY B 1 196 ? 62.868 -10.085 -52.202 1.00 19.88 161 GLY B CA 1
ATOM 4311 C C . GLY B 1 196 ? 64.135 -10.330 -52.989 1.00 19.71 161 GLY B C 1
ATOM 4312 O O . GLY B 1 196 ? 64.869 -9.401 -53.312 1.00 19.46 161 GLY B O 1
ATOM 4313 N N . GLY B 1 197 ? 64.387 -11.596 -53.292 1.00 19.76 162 GLY B N 1
ATOM 4314 C CA . GLY B 1 197 ? 65.586 -11.987 -54.013 1.00 19.82 162 GLY B CA 1
ATOM 4315 C C . GLY B 1 197 ? 66.840 -11.493 -53.325 1.00 19.82 162 GLY B C 1
ATOM 4316 O O . GLY B 1 197 ? 67.757 -11.007 -53.981 1.00 19.94 162 GLY B O 1
ATOM 4317 N N . GLN B 1 198 ? 66.877 -11.609 -52.000 1.00 19.82 163 GLN B N 1
ATOM 4318 C CA . GLN B 1 198 ? 68.037 -11.175 -51.218 1.00 19.79 163 GLN B CA 1
ATOM 4319 C C . GLN B 1 198 ? 68.602 -12.328 -50.373 1.00 19.69 163 GLN B C 1
ATOM 4320 O O . GLN B 1 198 ? 68.372 -12.417 -49.170 1.00 19.67 163 GLN B O 1
ATOM 4326 N N . ASP B 1 199 ? 69.353 -13.204 -51.029 1.00 19.63 164 ASP B N 1
ATOM 4327 C CA . ASP B 1 199 ? 69.911 -14.397 -50.397 1.00 19.61 164 ASP B CA 1
ATOM 4328 C C . ASP B 1 199 ? 71.322 -14.096 -49.850 1.00 19.54 164 ASP B C 1
ATOM 4329 O O . ASP B 1 199 ? 71.820 -12.973 -49.970 1.00 19.36 164 ASP B O 1
ATOM 4334 N N . ASN B 1 200 ? 71.947 -15.105 -49.244 1.00 19.45 165 ASN B N 1
ATOM 4335 C CA . ASN B 1 200 ? 73.315 -15.007 -48.718 1.00 19.47 165 ASN B CA 1
ATOM 4336 C C . ASN B 1 200 ? 73.548 -13.877 -47.718 1.00 19.35 165 ASN B C 1
ATOM 4337 O O . ASN B 1 200 ? 74.622 -13.274 -47.704 1.00 19.38 165 ASN B O 1
ATOM 4342 N N . MET B 1 201 ? 72.554 -13.592 -46.882 1.00 19.26 166 MET B N 1
ATOM 4343 C CA . MET B 1 201 ? 72.685 -12.548 -45.859 1.00 19.09 166 MET B CA 1
ATOM 4344 C C . MET B 1 201 ? 72.694 -13.100 -44.438 1.00 18.95 166 MET B C 1
ATOM 4345 O O . MET B 1 201 ? 73.116 -12.417 -43.501 1.00 18.93 166 MET B O 1
ATOM 4350 N N . VAL B 1 202 ? 72.231 -14.336 -44.283 1.00 18.66 167 VAL B N 1
ATOM 4351 C CA . VAL B 1 202 ? 72.290 -15.009 -42.998 1.00 18.38 167 VAL B CA 1
ATOM 4352 C C . VAL B 1 202 ? 72.958 -16.372 -43.163 1.00 18.14 167 VAL B C 1
ATOM 4353 O O . VAL B 1 202 ? 72.559 -17.186 -43.999 1.00 17.82 167 VAL B O 1
ATOM 4357 N N . THR B 1 203 ? 74.003 -16.588 -42.369 1.00 17.97 168 THR B N 1
ATOM 4358 C CA . THR B 1 203 ? 74.773 -17.824 -42.400 1.00 17.81 168 THR B CA 1
ATOM 4359 C C . THR B 1 203 ? 74.122 -18.890 -41.523 1.00 17.76 168 THR B C 1
ATOM 4360 O O . THR B 1 203 ? 74.106 -20.071 -41.869 1.00 17.71 168 THR B O 1
ATOM 4364 N N . SER B 1 204 ? 73.587 -18.462 -40.385 1.00 17.71 169 SER B N 1
ATOM 4365 C CA . SER B 1 204 ? 73.045 -19.380 -39.396 1.00 17.57 169 SER B CA 1
ATOM 4366 C C . SER B 1 204 ? 71.870 -18.772 -38.641 1.00 17.55 169 SER B C 1
ATOM 4367 O O . SER B 1 204 ? 71.890 -17.596 -38.283 1.00 17.59 169 SER B O 1
ATOM 4370 N N . ILE B 1 205 ? 70.854 -19.590 -38.393 1.00 17.48 170 ILE B N 1
ATOM 4371 C CA . ILE B 1 205 ? 69.755 -19.214 -37.517 1.00 17.37 170 ILE B CA 1
ATOM 4372 C C . ILE B 1 205 ? 69.770 -20.140 -36.313 1.00 17.18 170 ILE B C 1
ATOM 4373 O O . ILE B 1 205 ? 69.612 -21.345 -36.454 1.00 16.97 170 ILE B O 1
ATOM 4378 N N . THR B 1 206 ? 69.973 -19.574 -35.130 1.00 17.21 171 THR B N 1
ATOM 4379 C CA . THR B 1 206 ? 70.049 -20.363 -33.903 1.00 17.23 171 THR B CA 1
ATOM 4380 C C . THR B 1 206 ? 69.046 -19.853 -32.872 1.00 17.12 171 THR B C 1
ATOM 4381 O O . THR B 1 206 ? 69.130 -18.713 -32.425 1.00 16.97 171 THR B O 1
ATOM 4385 N N . THR B 1 207 ? 68.105 -20.710 -32.492 1.00 17.17 172 THR B N 1
ATOM 4386 C CA . THR B 1 207 ? 67.037 -20.315 -31.586 1.00 17.27 172 THR B CA 1
ATOM 4387 C C . THR B 1 207 ? 67.180 -20.978 -30.223 1.00 17.26 172 THR B C 1
ATOM 4388 O O . THR B 1 207 ? 67.579 -22.130 -30.128 1.00 17.11 172 THR B O 1
ATOM 4392 N N . ILE B 1 208 ? 66.852 -20.233 -29.172 1.00 17.42 173 ILE B N 1
ATOM 4393 C CA . ILE B 1 208 ? 66.965 -20.719 -27.801 1.00 17.54 173 ILE B CA 1
ATOM 4394 C C . ILE B 1 208 ? 65.643 -20.524 -27.082 1.00 17.45 173 ILE B C 1
ATOM 4395 O O . ILE B 1 208 ? 65.214 -19.394 -26.865 1.00 17.44 173 ILE B O 1
ATOM 4400 N N . ALA B 1 209 ? 65.005 -21.627 -26.707 1.00 17.43 174 ALA B N 1
ATOM 4401 C CA . ALA B 1 209 ? 63.720 -21.578 -26.016 1.00 17.46 174 ALA B CA 1
ATOM 4402 C C . ALA B 1 209 ? 62.686 -20.820 -26.842 1.00 17.33 174 ALA B C 1
ATOM 4403 O O . ALA B 1 209 ? 61.906 -20.037 -26.307 1.00 17.14 174 ALA B O 1
ATOM 4405 N N . THR B 1 210 ? 62.685 -21.058 -28.148 1.00 17.25 175 THR B N 1
ATOM 4406 C CA . THR B 1 210 ? 61.785 -20.346 -29.040 1.00 17.25 175 THR B CA 1
ATOM 4407 C C . THR B 1 210 ? 60.500 -21.135 -29.276 1.00 17.24 175 THR B C 1
ATOM 4408 O O . THR B 1 210 ? 60.542 -22.309 -29.630 1.00 17.02 175 THR B O 1
ATOM 4412 N N . PRO B 1 211 ? 59.346 -20.485 -29.073 1.00 17.35 176 PRO B N 1
ATOM 4413 C CA . PRO B 1 211 ? 58.062 -21.125 -29.338 1.00 17.40 176 PRO B CA 1
ATOM 4414 C C . PRO B 1 211 ? 57.747 -21.202 -30.833 1.00 17.32 176 PRO B C 1
ATOM 4415 O O . PRO B 1 211 ? 56.971 -20.397 -31.349 1.00 17.22 176 PRO B O 1
ATOM 4419 N N . HIS B 1 212 ? 58.350 -22.168 -31.518 1.00 17.25 177 HIS B N 1
ATOM 4420 C CA . HIS B 1 212 ? 58.141 -22.334 -32.952 1.00 17.21 177 HIS B CA 1
ATOM 4421 C C . HIS B 1 212 ? 56.713 -22.783 -33.247 1.00 17.41 177 HIS B C 1
ATOM 4422 O O . HIS B 1 212 ? 56.187 -22.536 -34.332 1.00 17.48 177 HIS B O 1
ATOM 4429 N N . ASN B 1 213 ? 56.094 -23.451 -32.280 1.00 17.62 178 ASN B N 1
ATOM 4430 C CA . ASN B 1 213 ? 54.744 -23.976 -32.454 1.00 17.74 178 ASN B CA 1
ATOM 4431 C C . ASN B 1 213 ? 53.789 -23.369 -31.443 1.00 17.82 178 ASN B C 1
ATOM 4432 O O . ASN B 1 213 ? 52.734 -23.933 -31.152 1.00 17.86 178 ASN B O 1
ATOM 4437 N N . GLY B 1 214 ? 54.169 -22.208 -30.918 1.00 17.96 179 GLY B N 1
ATOM 4438 C CA . GLY B 1 214 ? 53.331 -21.461 -29.989 1.00 17.99 179 GLY B CA 1
ATOM 4439 C C . GLY B 1 214 ? 53.343 -22.022 -28.582 1.00 17.99 179 GLY B C 1
ATOM 4440 O O . GLY B 1 214 ? 54.067 -22.971 -28.277 1.00 17.89 179 GLY B O 1
ATOM 4441 N N . THR B 1 215 ? 52.526 -21.430 -27.721 1.00 18.04 180 THR B N 1
ATOM 4442 C CA . THR B 1 215 ? 52.467 -21.840 -26.332 1.00 18.07 180 THR B CA 1
ATOM 4443 C C . THR B 1 215 ? 51.057 -21.667 -25.783 1.00 18.14 180 THR B C 1
ATOM 4444 O O . THR B 1 215 ? 50.336 -20.747 -26.166 1.00 18.00 180 THR B O 1
ATOM 4448 N N . HIS B 1 216 ? 50.667 -22.576 -24.893 1.00 18.31 181 HIS B N 1
ATOM 4449 C CA . HIS B 1 216 ? 49.353 -22.524 -24.255 1.00 18.38 181 HIS B CA 1
ATOM 4450 C C . HIS B 1 216 ? 49.255 -21.344 -23.292 1.00 18.37 181 HIS B C 1
ATOM 4451 O O . HIS B 1 216 ? 48.164 -20.964 -22.882 1.00 18.39 181 HIS B O 1
ATOM 4458 N N . ALA B 1 217 ? 50.400 -20.785 -22.918 1.00 18.46 182 ALA B N 1
ATOM 4459 C CA . ALA B 1 217 ? 50.438 -19.609 -22.061 1.00 18.55 182 ALA B CA 1
ATOM 4460 C C . ALA B 1 217 ? 49.745 -18.428 -22.731 1.00 18.62 182 ALA B C 1
ATOM 4461 O O . ALA B 1 217 ? 49.076 -17.636 -22.069 1.00 18.57 182 ALA B O 1
ATOM 4463 N N . SER B 1 218 ? 49.906 -18.316 -24.047 1.00 18.69 183 SER B N 1
ATOM 4464 C CA . SER B 1 218 ? 49.276 -17.241 -24.809 1.00 18.65 183 SER B CA 1
ATOM 4465 C C . SER B 1 218 ? 47.843 -17.598 -25.207 1.00 18.60 183 SER B C 1
ATOM 4466 O O . SER B 1 218 ? 46.949 -16.752 -25.134 1.00 18.62 183 SER B O 1
ATOM 4469 N N . ASP B 1 219 ? 47.628 -18.843 -25.634 1.00 18.53 184 ASP B N 1
ATOM 4470 C CA . ASP B 1 219 ? 46.291 -19.305 -26.023 1.00 18.41 184 ASP B CA 1
ATOM 4471 C C . ASP B 1 219 ? 45.268 -18.946 -24.959 1.00 18.45 184 ASP B C 1
ATOM 4472 O O . ASP B 1 219 ? 44.296 -18.233 -25.224 1.00 18.30 184 ASP B O 1
ATOM 4477 N N . ASP B 1 220 ? 45.516 -19.441 -23.747 1.00 18.45 185 ASP B N 1
ATOM 4478 C CA . ASP B 1 220 ? 44.518 -19.457 -22.690 1.00 18.48 185 ASP B CA 1
ATOM 4479 C C . ASP B 1 220 ? 44.676 -18.345 -21.652 1.00 18.58 185 ASP B C 1
ATOM 4480 O O . ASP B 1 220 ? 43.785 -18.150 -20.828 1.00 18.70 185 ASP B O 1
ATOM 4485 N N . ILE B 1 221 ? 45.791 -17.618 -21.680 1.00 18.68 186 ILE B N 1
ATOM 4486 C CA . ILE B 1 221 ? 46.028 -16.562 -20.689 1.00 18.72 186 ILE B CA 1
ATOM 4487 C C . ILE B 1 221 ? 46.425 -15.242 -21.338 1.00 18.70 186 ILE B C 1
ATOM 4488 O O . ILE B 1 221 ? 45.708 -14.253 -21.231 1.00 18.72 186 ILE B O 1
ATOM 4493 N N . GLY B 1 222 ? 47.576 -15.236 -22.001 1.00 18.80 187 GLY B N 1
ATOM 4494 C CA . GLY B 1 222 ? 48.167 -14.009 -22.531 1.00 18.84 187 GLY B CA 1
ATOM 4495 C C . GLY B 1 222 ? 47.320 -13.290 -23.562 1.00 18.81 187 GLY B C 1
ATOM 4496 O O . GLY B 1 222 ? 47.081 -12.085 -23.453 1.00 18.72 187 GLY B O 1
ATOM 4497 N N . ASN B 1 223 ? 46.868 -14.022 -24.575 1.00 18.85 188 ASN B N 1
ATOM 4498 C CA . ASN B 1 223 ? 46.074 -13.416 -25.632 1.00 18.85 188 ASN B CA 1
ATOM 4499 C C . ASN B 1 223 ? 44.594 -13.481 -25.305 1.00 18.95 188 ASN B C 1
ATOM 4500 O O . ASN B 1 223 ? 43.755 -13.466 -26.194 1.00 18.91 188 ASN B O 1
ATOM 4505 N N . THR B 1 224 ? 44.285 -13.568 -24.017 1.00 19.19 189 THR B N 1
ATOM 4506 C CA . THR B 1 224 ? 42.927 -13.378 -23.542 1.00 19.29 189 THR B CA 1
ATOM 4507 C C . THR B 1 224 ? 42.644 -11.880 -23.572 1.00 19.26 189 THR B C 1
ATOM 4508 O O . THR B 1 224 ? 43.514 -11.080 -23.207 1.00 19.20 189 THR B O 1
ATOM 4512 N N . PRO B 1 225 ? 41.436 -11.493 -24.020 1.00 19.28 190 PRO B N 1
ATOM 4513 C CA . PRO B 1 225 ? 41.032 -10.087 -24.050 1.00 19.28 190 PRO B CA 1
ATOM 4514 C C . PRO B 1 225 ? 41.336 -9.346 -22.747 1.00 19.34 190 PRO B C 1
ATOM 4515 O O . PRO B 1 225 ? 41.730 -8.182 -22.777 1.00 19.24 190 PRO B O 1
ATOM 4519 N N . THR B 1 226 ? 41.159 -10.023 -21.617 1.00 19.51 191 THR B N 1
ATOM 4520 C CA . THR B 1 226 ? 41.402 -9.423 -20.307 1.00 19.66 191 THR B CA 1
ATOM 4521 C C . THR B 1 226 ? 42.863 -9.027 -20.106 1.00 19.68 191 THR B C 1
ATOM 4522 O O . THR B 1 226 ? 43.156 -7.904 -19.687 1.00 19.57 191 THR B O 1
ATOM 4526 N N . ILE B 1 227 ? 43.774 -9.953 -20.393 1.00 19.80 192 ILE B N 1
ATOM 4527 C CA . ILE B 1 227 ? 45.192 -9.725 -20.127 1.00 19.90 192 ILE B CA 1
ATOM 4528 C C . ILE B 1 227 ? 45.785 -8.739 -21.130 1.00 19.87 192 ILE B C 1
ATOM 4529 O O . ILE B 1 227 ? 46.593 -7.885 -20.769 1.00 19.82 192 ILE B O 1
ATOM 4534 N N . ARG B 1 228 ? 45.382 -8.850 -22.389 1.00 19.87 193 ARG B N 1
ATOM 4535 C CA . ARG B 1 228 ? 45.917 -7.965 -23.415 1.00 19.86 193 ARG B CA 1
ATOM 4536 C C . ARG B 1 228 ? 45.317 -6.558 -23.306 1.00 19.76 193 ARG B C 1
ATOM 4537 O O . ARG B 1 228 ? 45.918 -5.586 -23.762 1.00 19.73 193 ARG B O 1
ATOM 4545 N N . ASN B 1 229 ? 44.142 -6.450 -22.688 1.00 19.72 194 ASN B N 1
ATOM 4546 C CA . ASN B 1 229 ? 43.544 -5.139 -22.411 1.00 19.62 194 ASN B CA 1
ATOM 4547 C C . ASN B 1 229 ? 44.330 -4.391 -21.345 1.00 19.43 194 ASN B C 1
ATOM 4548 O O . ASN B 1 229 ? 44.574 -3.193 -21.469 1.00 19.33 194 ASN B O 1
ATOM 4553 N N . ILE B 1 230 ? 44.719 -5.109 -20.299 1.00 19.34 195 ILE B N 1
ATOM 4554 C CA . ILE B 1 230 ? 45.557 -4.550 -19.247 1.00 19.36 195 ILE B CA 1
ATOM 4555 C C . ILE B 1 230 ? 46.944 -4.194 -19.780 1.00 19.36 195 ILE B C 1
ATOM 4556 O O . ILE B 1 230 ? 47.469 -3.117 -19.494 1.00 19.29 195 ILE B O 1
ATOM 4561 N N . LEU B 1 231 ? 47.532 -5.104 -20.554 1.00 19.38 196 LEU B N 1
ATOM 4562 C CA . LEU B 1 231 ? 48.895 -4.929 -21.047 1.00 19.44 196 LEU B CA 1
ATOM 4563 C C . LEU B 1 231 ? 49.018 -3.790 -22.063 1.00 19.46 196 LEU B C 1
ATOM 4564 O O . LEU B 1 231 ? 49.916 -2.948 -21.958 1.00 19.25 196 LEU B O 1
ATOM 4569 N N . TYR B 1 232 ? 48.125 -3.760 -23.048 1.00 19.47 197 TYR B N 1
ATOM 4570 C CA . TYR B 1 232 ? 48.206 -2.742 -24.088 1.00 19.49 197 TYR B CA 1
ATOM 4571 C C . TYR B 1 232 ? 47.878 -1.352 -23.553 1.00 19.63 197 TYR B C 1
ATOM 4572 O O . TYR B 1 232 ? 48.282 -0.352 -24.148 1.00 19.71 197 TYR B O 1
ATOM 4581 N N . SER B 1 233 ? 47.153 -1.277 -22.440 1.00 19.75 198 SER B N 1
ATOM 4582 C CA . SER B 1 233 ? 46.840 0.022 -21.844 1.00 19.86 198 SER B CA 1
ATOM 4583 C C . SER B 1 233 ? 47.999 0.515 -20.970 1.00 20.03 198 SER B C 1
ATOM 4584 O O . SER B 1 233 ? 48.273 1.709 -20.922 1.00 20.05 198 SER B O 1
ATOM 4587 N N . PHE B 1 234 ? 48.688 -0.399 -20.291 1.00 20.37 199 PHE B N 1
ATOM 4588 C CA . PHE B 1 234 ? 49.961 -0.058 -19.656 1.00 20.63 199 PHE B CA 1
ATOM 4589 C C . PHE B 1 234 ? 50.921 0.518 -20.693 1.00 20.70 199 PHE B C 1
ATOM 4590 O O . PHE B 1 234 ? 51.712 1.409 -20.389 1.00 20.71 199 PHE B O 1
ATOM 4598 N N . ALA B 1 235 ? 50.856 -0.022 -21.912 1.00 20.76 200 ALA B N 1
ATOM 4599 C CA . ALA B 1 235 ? 51.747 0.370 -23.004 1.00 20.75 200 ALA B CA 1
ATOM 4600 C C . ALA B 1 235 ? 51.361 1.709 -23.628 1.00 20.83 200 ALA B C 1
ATOM 4601 O O . ALA B 1 235 ? 52.218 2.473 -24.071 1.00 20.71 200 ALA B O 1
ATOM 4603 N N . GLN B 1 236 ? 50.063 1.977 -23.676 1.00 21.01 201 GLN B N 1
ATOM 4604 C CA . GLN B 1 236 ? 49.556 3.240 -24.188 1.00 21.14 201 GLN B CA 1
ATOM 4605 C C . GLN B 1 236 ? 49.792 4.351 -23.169 1.00 21.45 201 GLN B C 1
ATOM 4606 O O . GLN B 1 236 ? 50.249 5.443 -23.517 1.00 21.37 201 GLN B O 1
ATOM 4612 N N . MET B 1 237 ? 49.479 4.059 -21.910 1.00 21.84 202 MET B N 1
ATOM 4613 C CA . MET B 1 237 ? 49.730 4.981 -20.808 1.00 22.33 202 MET B CA 1
ATOM 4614 C C . MET B 1 237 ? 51.221 5.308 -20.693 1.00 22.06 202 MET B C 1
ATOM 4615 O O . MET B 1 237 ? 51.597 6.421 -20.321 1.00 22.04 202 MET B O 1
ATOM 4620 N N . SER B 1 238 ? 52.067 4.334 -21.008 1.00 21.94 203 SER B N 1
ATOM 4621 C CA . SER B 1 238 ? 53.509 4.540 -20.973 1.00 21.97 203 SER B CA 1
ATOM 4622 C C . SER B 1 238 ? 53.982 5.426 -22.126 1.00 22.04 203 SER B C 1
ATOM 4623 O O . SER B 1 238 ? 54.904 6.225 -21.965 1.00 22.01 203 SER B O 1
ATOM 4626 N N . SER B 1 239 ? 53.345 5.279 -23.284 1.00 22.19 204 SER B N 1
ATOM 4627 C CA . SER B 1 239 ? 53.710 6.044 -24.476 1.00 22.32 204 SER B CA 1
ATOM 4628 C C . SER B 1 239 ? 53.268 7.506 -24.353 1.00 22.47 204 SER B C 1
ATOM 4629 O O . SER B 1 239 ? 54.047 8.430 -24.615 1.00 22.29 204 SER B O 1
ATOM 4632 N N . HIS B 1 240 ? 52.011 7.695 -23.954 1.00 22.67 205 HIS B N 1
ATOM 4633 C CA . HIS B 1 240 ? 51.448 9.018 -23.685 1.00 22.79 205 HIS B CA 1
ATOM 4634 C C . HIS B 1 240 ? 52.361 9.820 -22.760 1.00 22.62 205 HIS B C 1
ATOM 4635 O O . HIS B 1 240 ? 52.713 10.958 -23.065 1.00 22.74 205 HIS B O 1
ATOM 4642 N N . LEU B 1 241 ? 52.742 9.218 -21.636 1.00 22.43 206 LEU B N 1
ATOM 4643 C CA . LEU B 1 241 ? 53.578 9.886 -20.634 1.00 22.30 206 LEU B CA 1
ATOM 4644 C C . LEU B 1 241 ? 55.034 10.068 -21.057 1.00 22.17 206 LEU B C 1
ATOM 4645 O O . LEU B 1 241 ? 55.749 10.872 -20.466 1.00 22.10 206 LEU B O 1
ATOM 4650 N N . GLY B 1 242 ? 55.473 9.319 -22.066 1.00 22.10 207 GLY B N 1
ATOM 4651 C CA . GLY B 1 242 ? 56.881 9.313 -22.465 1.00 21.90 207 GLY B CA 1
ATOM 4652 C C . GLY B 1 242 ? 57.711 8.527 -21.468 1.00 21.77 207 GLY B C 1
ATOM 4653 O O . GLY B 1 242 ? 58.912 8.743 -21.333 1.00 21.67 207 GLY B O 1
ATOM 4654 N N . THR B 1 243 ? 57.052 7.601 -20.777 1.00 21.69 208 THR B N 1
ATOM 4655 C CA . THR B 1 243 ? 57.676 6.808 -19.721 1.00 21.61 208 THR B CA 1
ATOM 4656 C C . THR B 1 243 ? 58.506 5.650 -20.283 1.00 21.32 208 THR B C 1
ATOM 4657 O O . THR B 1 243 ? 59.716 5.592 -20.082 1.00 21.21 208 THR B O 1
ATOM 4661 N N . ILE B 1 244 ? 57.848 4.739 -20.990 1.00 21.14 209 ILE B N 1
ATOM 4662 C CA . ILE B 1 244 ? 58.493 3.530 -21.493 1.00 20.98 209 ILE B CA 1
ATOM 4663 C C . ILE B 1 244 ? 58.008 3.239 -22.904 1.00 20.53 209 ILE B C 1
ATOM 4664 O O . ILE B 1 244 ? 56.843 3.466 -23.226 1.00 20.52 209 ILE B O 1
ATOM 4669 N N . ASP B 1 245 ? 58.904 2.736 -23.744 1.00 20.12 210 ASP B N 1
ATOM 4670 C CA . ASP B 1 245 ? 58.534 2.342 -25.094 1.00 19.79 210 ASP B CA 1
ATOM 4671 C C . ASP B 1 245 ? 58.342 0.837 -25.171 1.00 19.58 210 ASP B C 1
ATOM 4672 O O . ASP B 1 245 ? 59.300 0.081 -25.317 1.00 19.49 210 ASP B O 1
ATOM 4677 N N . PHE B 1 246 ? 57.093 0.405 -25.064 1.00 19.44 211 PHE B N 1
ATOM 4678 C CA . PHE B 1 246 ? 56.752 -0.989 -25.292 1.00 19.38 211 PHE B CA 1
ATOM 4679 C C . PHE B 1 246 ? 56.777 -1.310 -26.789 1.00 19.28 211 PHE B C 1
ATOM 4680 O O . PHE B 1 246 ? 56.577 -2.458 -27.189 1.00 19.28 211 PHE B O 1
ATOM 4688 N N . GLY B 1 247 ? 57.018 -0.288 -27.608 1.00 19.07 212 GLY B N 1
ATOM 4689 C CA . GLY B 1 247 ? 57.184 -0.469 -29.045 1.00 19.01 212 GLY B CA 1
ATOM 4690 C C . GLY B 1 247 ? 55.877 -0.721 -29.767 1.00 18.98 212 GLY B C 1
ATOM 4691 O O . GLY B 1 247 ? 55.777 -1.634 -30.584 1.00 18.92 212 GLY B O 1
ATOM 4692 N N . MET B 1 248 ? 54.871 0.091 -29.464 1.00 18.96 213 MET B N 1
ATOM 4693 C CA . MET B 1 248 ? 53.564 -0.036 -30.092 1.00 18.84 213 MET B CA 1
ATOM 4694 C C . MET B 1 248 ? 53.047 1.333 -30.516 1.00 18.81 213 MET B C 1
ATOM 4695 O O . MET B 1 248 ? 51.840 1.548 -30.628 1.00 18.77 213 MET B O 1
ATOM 4700 N N . ASP B 1 249 ? 53.973 2.253 -30.771 1.00 18.77 214 ASP B N 1
ATOM 4701 C CA . ASP B 1 249 ? 53.619 3.606 -31.180 1.00 18.81 214 ASP B CA 1
ATOM 4702 C C . ASP B 1 249 ? 53.026 3.654 -32.585 1.00 18.79 214 ASP B C 1
ATOM 4703 O O . ASP B 1 249 ? 52.430 4.655 -32.976 1.00 18.83 214 ASP B O 1
ATOM 4708 N N . HIS B 1 250 ? 53.187 2.574 -33.342 1.00 18.77 215 HIS B N 1
ATOM 4709 C CA . HIS B 1 250 ? 52.588 2.483 -34.669 1.00 18.75 215 HIS B CA 1
ATOM 4710 C C . HIS B 1 250 ? 51.071 2.301 -34.597 1.00 18.76 215 HIS B C 1
ATOM 4711 O O . HIS B 1 250 ? 50.375 2.441 -35.602 1.00 18.77 215 HIS B O 1
ATOM 4718 N N . TRP B 1 251 ? 50.558 2.004 -33.407 1.00 18.76 216 TRP B N 1
ATOM 4719 C CA . TRP B 1 251 ? 49.114 1.893 -33.206 1.00 18.79 216 TRP B CA 1
ATOM 4720 C C . TRP B 1 251 ? 48.480 3.227 -32.799 1.00 18.90 216 TRP B C 1
ATOM 4721 O O . TRP B 1 251 ? 47.270 3.305 -32.602 1.00 18.77 216 TRP B O 1
ATOM 4732 N N . GLY B 1 252 ? 49.302 4.263 -32.660 1.00 19.10 217 GLY B N 1
ATOM 4733 C CA . GLY B 1 252 ? 48.808 5.617 -32.426 1.00 19.41 217 GLY B CA 1
ATOM 4734 C C . GLY B 1 252 ? 48.826 6.077 -30.980 1.00 19.62 217 GLY B C 1
ATOM 4735 O O . GLY B 1 252 ? 48.172 7.051 -30.630 1.00 19.57 217 GLY B O 1
ATOM 4736 N N . PHE B 1 253 ? 49.588 5.396 -30.137 1.00 20.03 218 PHE B N 1
ATOM 4737 C CA . PHE B 1 253 ? 49.597 5.704 -28.710 1.00 20.39 218 PHE B CA 1
ATOM 4738 C C . PHE B 1 253 ? 50.167 7.088 -28.377 1.00 20.75 218 PHE B C 1
ATOM 4739 O O . PHE B 1 253 ? 49.938 7.612 -27.289 1.00 20.89 218 PHE B O 1
ATOM 4747 N N . LYS B 1 254 ? 50.898 7.689 -29.308 1.00 21.25 219 LYS B N 1
ATOM 4748 C CA . LYS B 1 254 ? 51.455 9.020 -29.081 1.00 21.55 219 LYS B CA 1
ATOM 4749 C C . LYS B 1 254 ? 50.406 10.084 -29.401 1.00 21.94 219 LYS B C 1
ATOM 4750 O O . LYS B 1 254 ? 49.699 9.985 -30.405 1.00 21.93 219 LYS B O 1
ATOM 4756 N N . ARG B 1 255 ? 50.312 11.104 -28.552 1.00 22.43 220 ARG B N 1
ATOM 4757 C CA . ARG B 1 255 ? 49.321 12.166 -28.739 1.00 22.82 220 ARG B CA 1
ATOM 4758 C C . ARG B 1 255 ? 49.814 13.224 -29.724 1.00 22.87 220 ARG B C 1
ATOM 4759 O O . ARG B 1 255 ? 50.882 13.798 -29.533 1.00 22.86 220 ARG B O 1
ATOM 4767 N N . LYS B 1 256 ? 49.026 13.478 -30.771 1.00 23.27 221 LYS B N 1
ATOM 4768 C CA . LYS B 1 256 ? 49.388 14.454 -31.816 1.00 23.49 221 LYS B CA 1
ATOM 4769 C C . LYS B 1 256 ? 49.410 15.893 -31.276 1.00 23.87 221 LYS B C 1
ATOM 4770 O O . LYS B 1 256 ? 49.004 16.151 -30.138 1.00 24.07 221 LYS B O 1
ATOM 4776 N N . ASP B 1 257 ? 49.872 16.826 -32.106 1.00 24.21 222 ASP B N 1
ATOM 4777 C CA . ASP B 1 257 ? 50.138 18.198 -31.658 1.00 24.41 222 ASP B CA 1
ATOM 4778 C C . ASP B 1 257 ? 48.854 19.008 -31.463 1.00 24.25 222 ASP B C 1
ATOM 4779 O O . ASP B 1 257 ? 48.020 19.105 -32.367 1.00 24.16 222 ASP B O 1
ATOM 4784 N N . GLY B 1 258 ? 48.713 19.592 -30.275 1.00 24.05 223 GLY B N 1
ATOM 4785 C CA . GLY B 1 258 ? 47.550 20.403 -29.943 1.00 23.92 223 GLY B CA 1
ATOM 4786 C C . GLY B 1 258 ? 46.289 19.570 -29.859 1.00 23.84 223 GLY B C 1
ATOM 4787 O O . GLY B 1 258 ? 45.180 20.091 -29.996 1.00 23.87 223 GLY B O 1
ATOM 4788 N N . GLU B 1 259 ? 46.459 18.271 -29.631 1.00 23.67 224 GLU B N 1
ATOM 4789 C CA . GLU B 1 259 ? 45.331 17.353 -29.589 1.00 23.46 224 GLU B CA 1
ATOM 4790 C C . GLU B 1 259 ? 44.767 17.270 -28.163 1.00 23.33 224 GLU B C 1
ATOM 4791 O O . GLU B 1 259 ? 45.493 16.966 -27.208 1.00 23.25 224 GLU B O 1
ATOM 4797 N N . SER B 1 260 ? 43.472 17.555 -28.027 1.00 23.16 225 SER B N 1
ATOM 4798 C CA . SER B 1 260 ? 42.792 17.454 -26.735 1.00 22.93 225 SER B CA 1
ATOM 4799 C C . SER B 1 260 ? 42.644 15.990 -26.343 1.00 22.83 225 SER B C 1
ATOM 4800 O O . SER B 1 260 ? 42.627 15.099 -27.196 1.00 22.78 225 SER B O 1
ATOM 4803 N N . LEU B 1 261 ? 42.519 15.758 -25.043 1.00 22.74 226 LEU B N 1
ATOM 4804 C CA . LEU B 1 261 ? 42.410 14.408 -24.497 1.00 22.63 226 LEU B CA 1
ATOM 4805 C C . LEU B 1 261 ? 41.158 13.700 -25.002 1.00 22.55 226 LEU B C 1
ATOM 4806 O O . LEU B 1 261 ? 41.099 12.473 -25.022 1.00 22.50 226 LEU B O 1
ATOM 4811 N N . THR B 1 262 ? 40.158 14.481 -25.404 1.00 22.55 227 THR B N 1
ATOM 4812 C CA . THR B 1 262 ? 38.916 13.933 -25.940 1.00 22.49 227 THR B CA 1
ATOM 4813 C C . THR B 1 262 ? 39.163 13.268 -27.294 1.00 22.54 227 THR B C 1
ATOM 4814 O O . THR B 1 262 ? 38.762 12.121 -27.512 1.00 22.65 227 THR B O 1
ATOM 4818 N N . ASP B 1 263 ? 39.826 13.986 -28.197 1.00 22.50 228 ASP B N 1
ATOM 4819 C CA . ASP B 1 263 ? 40.181 13.426 -29.502 1.00 22.50 228 ASP B CA 1
ATOM 4820 C C . ASP B 1 263 ? 41.142 12.250 -29.326 1.00 22.49 228 ASP B C 1
ATOM 4821 O O . ASP B 1 263 ? 41.084 11.268 -30.069 1.00 22.54 228 ASP B O 1
ATOM 4826 N N . TYR B 1 264 ? 42.026 12.364 -28.339 1.00 22.43 229 TYR B N 1
ATOM 4827 C CA . TYR B 1 264 ? 43.046 11.349 -28.090 1.00 22.40 229 TYR B CA 1
ATOM 4828 C C . TYR B 1 264 ? 42.428 10.035 -27.617 1.00 22.28 229 TYR B C 1
ATOM 4829 O O . TYR B 1 264 ? 42.805 8.959 -28.087 1.00 22.33 229 TYR B O 1
ATOM 4838 N N . ASN B 1 265 ? 41.476 10.129 -26.693 1.00 22.18 230 ASN B N 1
ATOM 4839 C CA . ASN B 1 265 ? 40.758 8.955 -26.203 1.00 22.09 230 ASN B CA 1
ATOM 4840 C C . ASN B 1 265 ? 39.853 8.356 -27.277 1.00 22.06 230 ASN B C 1
ATOM 4841 O O . ASN B 1 265 ? 39.585 7.155 -27.271 1.00 22.15 230 ASN B O 1
ATOM 4846 N N . LYS B 1 266 ? 39.387 9.192 -28.201 1.00 22.01 231 LYS B N 1
ATOM 4847 C CA . LYS B 1 266 ? 38.506 8.733 -29.270 1.00 21.93 231 LYS B CA 1
ATOM 4848 C C . LYS B 1 266 ? 39.283 7.912 -30.298 1.00 21.79 231 LYS B C 1
ATOM 4849 O O . LYS B 1 266 ? 38.770 6.931 -30.840 1.00 21.67 231 LYS B O 1
ATOM 4855 N N . ARG B 1 267 ? 40.521 8.322 -30.564 1.00 21.66 232 ARG B N 1
ATOM 4856 C CA . ARG B 1 267 ? 41.387 7.591 -31.485 1.00 21.63 232 ARG B CA 1
ATOM 4857 C C . ARG B 1 267 ? 41.794 6.250 -30.894 1.00 21.48 232 ARG B C 1
ATOM 4858 O O . ARG B 1 267 ? 41.844 5.233 -31.591 1.00 21.47 232 ARG B O 1
ATOM 4866 N N . ILE B 1 268 ? 42.077 6.261 -29.598 1.00 21.28 233 ILE B N 1
ATOM 4867 C CA . ILE B 1 268 ? 42.578 5.080 -28.912 1.00 21.13 233 ILE B CA 1
ATOM 4868 C C . ILE B 1 268 ? 41.498 4.025 -28.699 1.00 20.91 233 ILE B C 1
ATOM 4869 O O . ILE B 1 268 ? 41.783 2.834 -28.744 1.00 20.77 233 ILE B O 1
ATOM 4874 N N . ALA B 1 269 ? 40.263 4.464 -28.479 1.00 20.83 234 ALA B N 1
ATOM 4875 C CA . ALA B 1 269 ? 39.128 3.548 -28.402 1.00 20.86 234 ALA B CA 1
ATOM 4876 C C . ALA B 1 269 ? 38.880 2.912 -29.765 1.00 20.90 234 ALA B C 1
ATOM 4877 O O . ALA B 1 269 ? 38.652 1.707 -29.874 1.00 20.71 234 ALA B O 1
ATOM 4879 N N . GLU B 1 270 ? 38.942 3.743 -30.801 1.00 21.03 235 GLU B N 1
ATOM 4880 C CA . GLU B 1 270 ? 38.682 3.316 -32.171 1.00 21.15 235 GLU B CA 1
ATOM 4881 C C . GLU B 1 270 ? 39.826 2.507 -32.789 1.00 20.98 235 GLU B C 1
ATOM 4882 O O . GLU B 1 270 ? 39.680 1.957 -33.887 1.00 20.84 235 GLU B O 1
ATOM 4888 N N . SER B 1 271 ? 40.960 2.439 -32.096 1.00 20.81 236 SER B N 1
ATOM 4889 C CA . SER B 1 271 ? 42.094 1.662 -32.584 1.00 20.70 236 SER B CA 1
ATOM 4890 C C . SER B 1 271 ? 41.719 0.190 -32.738 1.00 20.70 236 SER B C 1
ATOM 4891 O O . SER B 1 271 ? 40.988 -0.367 -31.915 1.00 20.73 236 SER B O 1
ATOM 4894 N N . LYS B 1 272 ? 42.230 -0.434 -33.796 1.00 20.60 237 LYS B N 1
ATOM 4895 C CA . LYS B 1 272 ? 41.979 -1.848 -34.055 1.00 20.52 237 LYS B CA 1
ATOM 4896 C C . LYS B 1 272 ? 42.896 -2.745 -33.227 1.00 20.23 237 LYS B C 1
ATOM 4897 O O . LYS B 1 272 ? 42.854 -3.964 -33.352 1.00 20.16 237 LYS B O 1
ATOM 4903 N N . ILE B 1 273 ? 43.716 -2.133 -32.379 1.00 20.07 238 ILE B N 1
ATOM 4904 C CA . ILE B 1 273 ? 44.769 -2.842 -31.657 1.00 19.95 238 ILE B CA 1
ATOM 4905 C C . ILE B 1 273 ? 44.213 -3.904 -30.704 1.00 19.77 238 ILE B C 1
ATOM 4906 O O . ILE B 1 273 ? 44.826 -4.954 -30.513 1.00 19.73 238 ILE B O 1
ATOM 4911 N N . TRP B 1 274 ? 43.040 -3.638 -30.135 1.00 19.57 239 TRP B N 1
ATOM 4912 C CA . TRP B 1 274 ? 42.454 -4.517 -29.125 1.00 19.38 239 TRP B CA 1
ATOM 4913 C C . TRP B 1 274 ? 41.955 -5.829 -29.726 1.00 19.40 239 TRP B C 1
ATOM 4914 O O . TRP B 1 274 ? 41.848 -6.827 -29.023 1.00 19.30 239 TRP B O 1
ATOM 4925 N N . ASP B 1 275 ? 41.657 -5.821 -31.023 1.00 19.53 240 ASP B N 1
ATOM 4926 C CA . ASP B 1 275 ? 41.133 -7.002 -31.714 1.00 19.67 240 ASP B CA 1
ATOM 4927 C C . ASP B 1 275 ? 42.104 -7.601 -32.730 1.00 19.47 240 ASP B C 1
ATOM 4928 O O . ASP B 1 275 ? 41.820 -8.640 -33.320 1.00 19.35 240 ASP B O 1
ATOM 4933 N N . SER B 1 276 ? 43.248 -6.953 -32.926 1.00 19.31 241 SER B N 1
ATOM 4934 C CA . SER B 1 276 ? 44.138 -7.292 -34.033 1.00 19.15 241 SER B CA 1
ATOM 4935 C C . SER B 1 276 ? 44.915 -8.582 -33.815 1.00 19.01 241 SER B C 1
ATOM 4936 O O . SER B 1 276 ? 45.314 -8.898 -32.697 1.00 19.09 241 SER B O 1
ATOM 4939 N N . GLU B 1 277 ? 45.126 -9.316 -34.902 1.00 18.85 242 GLU B N 1
ATOM 4940 C CA . GLU B 1 277 ? 46.035 -10.453 -34.909 1.00 18.82 242 GLU B CA 1
ATOM 4941 C C . GLU B 1 277 ? 47.470 -9.994 -35.156 1.00 18.79 242 GLU B C 1
ATOM 4942 O O . GLU B 1 277 ? 48.409 -10.784 -35.051 1.00 19.02 242 GLU B O 1
ATOM 4948 N N . ASP B 1 278 ? 47.638 -8.719 -35.496 1.00 18.56 243 ASP B N 1
ATOM 4949 C CA . ASP B 1 278 ? 48.958 -8.159 -35.738 1.00 18.40 243 ASP B CA 1
ATOM 4950 C C . ASP B 1 278 ? 49.625 -7.775 -34.417 1.00 18.35 243 ASP B C 1
ATOM 4951 O O . ASP B 1 278 ? 49.982 -6.615 -34.197 1.00 18.19 243 ASP B O 1
ATOM 4956 N N . THR B 1 279 ? 49.792 -8.760 -33.540 1.00 18.34 244 THR B N 1
ATOM 4957 C CA . THR B 1 279 ? 50.411 -8.539 -32.237 1.00 18.32 244 THR B CA 1
ATOM 4958 C C . THR B 1 279 ? 51.324 -9.715 -31.875 1.00 18.25 244 THR B C 1
ATOM 4959 O O . THR B 1 279 ? 51.164 -10.823 -32.391 1.00 18.19 244 THR B O 1
ATOM 4963 N N . GLY B 1 280 ? 52.286 -9.462 -30.995 1.00 18.22 245 GLY B N 1
ATOM 4964 C CA . GLY B 1 280 ? 53.211 -10.496 -30.555 1.00 18.24 245 GLY B CA 1
ATOM 4965 C C . GLY B 1 280 ? 52.500 -11.636 -29.854 1.00 18.25 245 GLY B C 1
ATOM 4966 O O . GLY B 1 280 ? 52.830 -12.802 -30.059 1.00 18.14 245 GLY B O 1
ATOM 4967 N N . LEU B 1 281 ? 51.514 -11.295 -29.030 1.00 18.30 246 LEU B N 1
ATOM 4968 C CA . LEU B 1 281 ? 50.756 -12.288 -28.280 1.00 18.26 246 LEU B CA 1
ATOM 4969 C C . LEU B 1 281 ? 50.063 -13.292 -29.195 1.00 18.20 246 LEU B C 1
ATOM 4970 O O . LEU B 1 281 ? 50.071 -14.492 -28.922 1.00 18.23 246 LEU B O 1
ATOM 4975 N N . TYR B 1 282 ? 49.470 -12.814 -30.282 1.00 18.16 247 TYR B N 1
ATOM 4976 C CA . TYR B 1 282 ? 48.828 -13.719 -31.230 1.00 18.22 247 TYR B CA 1
ATOM 4977 C C . TYR B 1 282 ? 49.867 -14.618 -31.914 1.00 18.42 247 TYR B C 1
ATOM 4978 O O . TYR B 1 282 ? 49.610 -15.800 -32.155 1.00 18.56 247 TYR B O 1
ATOM 4987 N N . ASP B 1 283 ? 51.038 -14.062 -32.221 1.00 18.49 248 ASP B N 1
ATOM 4988 C CA . ASP B 1 283 ? 52.119 -14.838 -32.840 1.00 18.53 248 ASP B CA 1
ATOM 4989 C C . ASP B 1 283 ? 52.700 -15.888 -31.882 1.00 18.70 248 ASP B C 1
ATOM 4990 O O . ASP B 1 283 ? 53.363 -16.828 -32.321 1.00 18.73 248 ASP B O 1
ATOM 4995 N N . LEU B 1 284 ? 52.458 -15.716 -30.581 1.00 18.85 249 LEU B N 1
ATOM 4996 C CA . LEU B 1 284 ? 52.894 -16.682 -29.567 1.00 18.94 249 LEU B CA 1
ATOM 4997 C C . LEU B 1 284 ? 51.847 -17.772 -29.348 1.00 18.91 249 LEU B C 1
ATOM 4998 O O . LEU B 1 284 ? 52.103 -18.771 -28.680 1.00 18.80 249 LEU B O 1
ATOM 5003 N N . THR B 1 285 ? 50.662 -17.554 -29.905 1.00 18.99 250 THR B N 1
ATOM 5004 C CA . THR B 1 285 ? 49.599 -18.547 -29.911 1.00 19.09 250 THR B CA 1
ATOM 5005 C C . THR B 1 285 ? 50.003 -19.671 -30.860 1.00 19.05 250 THR B C 1
ATOM 5006 O O . THR B 1 285 ? 50.789 -19.448 -31.779 1.00 19.25 250 THR B O 1
ATOM 5010 N N . ARG B 1 286 ? 49.493 -20.879 -30.634 1.00 18.98 251 ARG B N 1
ATOM 5011 C CA . ARG B 1 286 ? 49.832 -22.018 -31.498 1.00 19.02 251 ARG B CA 1
ATOM 5012 C C . ARG B 1 286 ? 49.337 -21.778 -32.920 1.00 18.84 251 ARG B C 1
ATOM 5013 O O . ARG B 1 286 ? 50.030 -22.079 -33.884 1.00 18.64 251 ARG B O 1
ATOM 5021 N N . GLU B 1 287 ? 48.132 -21.231 -33.033 1.00 18.83 252 GLU B N 1
ATOM 5022 C CA . GLU B 1 287 ? 47.545 -20.888 -34.324 1.00 18.87 252 GLU B CA 1
ATOM 5023 C C . GLU B 1 287 ? 48.370 -19.833 -35.073 1.00 18.77 252 GLU B C 1
ATOM 5024 O O . GLU B 1 287 ? 48.635 -19.971 -36.270 1.00 18.61 252 GLU B O 1
ATOM 5030 N N . GLY B 1 288 ? 48.765 -18.779 -34.367 1.00 18.72 253 GLY B N 1
ATOM 5031 C CA . GLY B 1 288 ? 49.569 -17.715 -34.966 1.00 18.65 253 GLY B CA 1
ATOM 5032 C C . GLY B 1 288 ? 50.972 -18.179 -35.306 1.00 18.46 253 GLY B C 1
ATOM 5033 O O . GLY B 1 288 ? 51.520 -17.822 -36.347 1.00 18.36 253 GLY B O 1
ATOM 5034 N N . ALA B 1 289 ? 51.554 -18.974 -34.416 1.00 18.37 254 ALA B N 1
ATOM 5035 C CA . ALA B 1 289 ? 52.857 -19.571 -34.660 1.00 18.36 254 ALA B CA 1
ATOM 5036 C C . ALA B 1 289 ? 52.797 -20.521 -35.855 1.00 18.26 254 ALA B C 1
ATOM 5037 O O . ALA B 1 289 ? 53.758 -20.636 -36.606 1.00 18.23 254 ALA B O 1
ATOM 5039 N N . GLU B 1 290 ? 51.663 -21.196 -36.024 1.00 18.28 255 GLU B N 1
ATOM 5040 C CA . GLU B 1 290 ? 51.475 -22.118 -37.141 1.00 18.23 255 GLU B CA 1
ATOM 5041 C C . GLU B 1 290 ? 51.313 -21.389 -38.470 1.00 18.10 255 GLU B C 1
ATOM 5042 O O . GLU B 1 290 ? 51.680 -21.919 -39.513 1.00 18.10 255 GLU B O 1
ATOM 5048 N N . LYS B 1 291 ? 50.768 -20.177 -38.434 1.00 18.02 256 LYS B N 1
ATOM 5049 C CA . LYS B 1 291 ? 50.674 -19.350 -39.634 1.00 17.90 256 LYS B CA 1
ATOM 5050 C C . LYS B 1 291 ? 52.059 -18.945 -40.127 1.00 17.89 256 LYS B C 1
ATOM 5051 O O . LYS B 1 291 ? 52.296 -18.858 -41.334 1.00 17.85 256 LYS B O 1
ATOM 5057 N N . ILE B 1 292 ? 52.969 -18.693 -39.192 1.00 17.93 257 ILE B N 1
ATOM 5058 C CA . ILE B 1 292 ? 54.352 -18.372 -39.541 1.00 17.96 257 ILE B CA 1
ATOM 5059 C C . ILE B 1 292 ? 55.078 -19.612 -40.072 1.00 17.96 257 ILE B C 1
ATOM 5060 O O . ILE B 1 292 ? 55.939 -19.505 -40.943 1.00 17.99 257 ILE B O 1
ATOM 5065 N N . ASN B 1 293 ? 54.721 -20.784 -39.552 1.00 18.02 258 ASN B N 1
ATOM 5066 C CA . ASN B 1 293 ? 55.282 -22.048 -40.030 1.00 18.10 258 ASN B CA 1
ATOM 5067 C C . ASN B 1 293 ? 54.936 -22.322 -41.499 1.00 18.25 258 ASN B C 1
ATOM 5068 O O . ASN B 1 293 ? 55.774 -22.811 -42.260 1.00 18.11 258 ASN B O 1
ATOM 5073 N N . GLN B 1 294 ? 53.703 -22.000 -41.884 1.00 18.48 259 GLN B N 1
ATOM 5074 C CA . GLN B 1 294 ? 53.227 -22.166 -43.263 1.00 18.67 259 GLN B CA 1
ATOM 5075 C C . GLN B 1 294 ? 53.963 -21.276 -44.271 1.00 18.85 259 GLN B C 1
ATOM 5076 O O . GLN B 1 294 ? 54.148 -21.666 -45.422 1.00 18.77 259 GLN B O 1
ATOM 5082 N N . LYS B 1 295 ? 54.348 -20.073 -43.846 1.00 19.09 260 LYS B N 1
ATOM 5083 C CA . LYS B 1 295 ? 55.089 -19.151 -44.707 1.00 19.22 260 LYS B CA 1
ATOM 5084 C C . LYS B 1 295 ? 56.536 -19.593 -44.850 1.00 19.27 260 LYS B C 1
ATOM 5085 O O . LYS B 1 295 ? 57.074 -19.639 -45.958 1.00 19.35 260 LYS B O 1
ATOM 5091 N N . THR B 1 296 ? 57.162 -19.923 -43.725 1.00 19.27 261 THR B N 1
ATOM 5092 C CA . THR B 1 296 ? 58.585 -20.241 -43.708 1.00 19.33 261 THR B CA 1
ATOM 5093 C C . THR B 1 296 ? 58.891 -21.616 -44.288 1.00 19.33 261 THR B C 1
ATOM 5094 O O . THR B 1 296 ? 58.134 -22.567 -44.102 1.00 19.42 261 THR B O 1
ATOM 5098 N N . GLU B 1 297 ? 60.005 -21.700 -45.006 1.00 19.35 262 GLU B N 1
ATOM 5099 C CA . GLU B 1 297 ? 60.577 -22.978 -45.399 1.00 19.52 262 GLU B CA 1
ATOM 5100 C C . GLU B 1 297 ? 62.088 -22.930 -45.205 1.00 19.22 262 GLU B C 1
ATOM 5101 O O . GLU B 1 297 ? 62.675 -21.858 -45.090 1.00 18.93 262 GLU B O 1
ATOM 5107 N N . LEU B 1 298 ? 62.710 -24.101 -45.149 1.00 19.21 263 LEU B N 1
ATOM 5108 C CA . LEU B 1 298 ? 64.138 -24.186 -44.868 1.00 19.15 263 LEU B CA 1
ATOM 5109 C C . LEU B 1 298 ? 64.987 -23.783 -46.064 1.00 18.95 263 LEU B C 1
ATOM 5110 O O . LEU B 1 298 ? 64.747 -24.210 -47.191 1.00 18.75 263 LEU B O 1
ATOM 5115 N N . ASN B 1 299 ? 65.981 -22.947 -45.795 1.00 18.82 264 ASN B N 1
ATOM 5116 C CA . ASN B 1 299 ? 66.966 -22.568 -46.789 1.00 18.80 264 ASN B CA 1
ATOM 5117 C C . ASN B 1 299 ? 68.042 -23.654 -46.847 1.00 18.79 264 ASN B C 1
ATOM 5118 O O . ASN B 1 299 ? 68.693 -23.937 -45.841 1.00 18.61 264 ASN B O 1
ATOM 5123 N N . PRO B 1 300 ? 68.225 -24.283 -48.021 1.00 18.86 265 PRO B N 1
ATOM 5124 C CA . PRO B 1 300 ? 69.2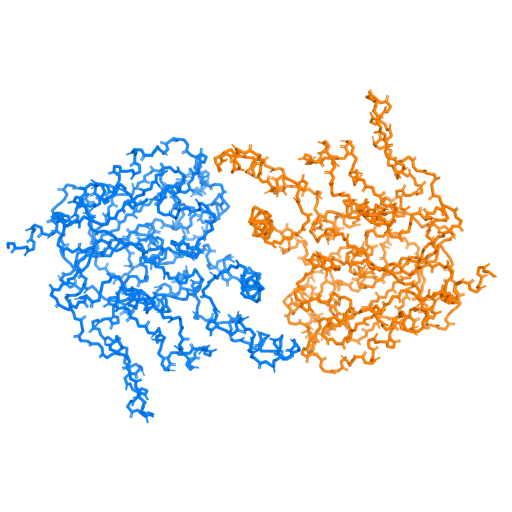06 -25.369 -48.099 1.00 18.86 265 PRO B CA 1
ATOM 5125 C C . PRO B 1 300 ? 70.641 -24.941 -47.778 1.00 18.77 265 PRO B C 1
ATOM 5126 O O . PRO B 1 300 ? 71.461 -25.785 -47.432 1.00 18.69 265 PRO B O 1
ATOM 5130 N N . ASN B 1 301 ? 70.937 -23.647 -47.877 1.00 18.81 266 ASN B N 1
ATOM 5131 C CA . ASN B 1 301 ? 72.286 -23.149 -47.607 1.00 18.90 266 ASN B CA 1
ATOM 5132 C C . ASN B 1 301 ? 72.437 -22.469 -46.248 1.00 18.75 266 ASN B C 1
ATOM 5133 O O . ASN B 1 301 ? 73.369 -21.706 -46.043 1.00 18.68 266 ASN B O 1
ATOM 5138 N N . ILE B 1 302 ? 71.530 -22.741 -45.316 1.00 18.76 267 ILE B N 1
ATOM 5139 C CA . ILE B 1 302 ? 71.603 -22.128 -43.990 1.00 18.64 267 ILE B CA 1
ATOM 5140 C C . ILE B 1 302 ? 71.672 -23.181 -42.880 1.00 18.44 267 ILE B C 1
ATOM 5141 O O . ILE B 1 302 ? 70.952 -24.180 -42.910 1.00 18.38 267 ILE B O 1
ATOM 5146 N N . TYR B 1 303 ? 72.546 -22.944 -41.905 1.00 18.21 268 TYR B N 1
ATOM 5147 C CA . TYR B 1 303 ? 72.643 -23.800 -40.731 1.00 18.11 268 TYR B CA 1
ATOM 5148 C C . TYR B 1 303 ? 71.613 -23.381 -39.682 1.00 17.84 268 TYR B C 1
ATOM 5149 O O . TYR B 1 303 ? 71.688 -22.277 -39.147 1.00 17.65 268 TYR B O 1
ATOM 5158 N N . TYR B 1 304 ? 70.658 -24.268 -39.400 1.00 17.64 269 TYR B N 1
ATOM 5159 C CA . TYR B 1 304 ? 69.648 -24.046 -38.362 1.00 17.55 269 TYR B CA 1
ATOM 5160 C C . TYR B 1 304 ? 69.963 -24.859 -37.104 1.00 17.39 269 TYR B C 1
ATOM 5161 O O . TYR B 1 304 ? 70.533 -25.939 -37.183 1.00 17.37 269 TYR B O 1
ATOM 5170 N N . LYS B 1 305 ? 69.575 -24.341 -35.946 1.00 17.38 270 LYS B N 1
ATOM 5171 C CA . LYS B 1 305 ? 69.794 -25.031 -34.678 1.00 17.35 270 LYS B CA 1
ATOM 5172 C C . LYS B 1 305 ? 68.856 -24.495 -33.599 1.00 17.23 270 LYS B C 1
ATOM 5173 O O . LYS B 1 305 ? 68.613 -23.294 -33.504 1.00 16.89 270 LYS B O 1
ATOM 5179 N N . THR B 1 306 ? 68.336 -25.400 -32.781 1.00 17.26 271 THR B N 1
ATOM 5180 C CA . THR B 1 306 ? 67.522 -25.013 -31.647 1.00 17.29 271 THR B CA 1
ATOM 5181 C C . THR B 1 306 ? 68.151 -25.501 -30.353 1.00 17.33 271 THR B C 1
ATOM 5182 O O . THR B 1 306 ? 68.811 -26.536 -30.322 1.00 17.38 271 THR B O 1
ATOM 5186 N N . TYR B 1 307 ? 67.951 -24.730 -29.291 1.00 17.40 272 TYR B N 1
ATOM 5187 C CA . TYR B 1 307 ? 68.276 -25.155 -27.941 1.00 17.33 272 TYR B CA 1
ATOM 5188 C C . TYR B 1 307 ? 66.968 -25.158 -27.171 1.00 17.31 272 TYR B C 1
ATOM 5189 O O . TYR B 1 307 ? 66.096 -24.328 -27.419 1.00 17.26 272 TYR B O 1
ATOM 5198 N N . THR B 1 308 ? 66.826 -26.101 -26.250 1.00 17.44 273 THR B N 1
ATOM 5199 C CA . THR B 1 308 ? 65.574 -26.284 -25.524 1.00 17.45 273 THR B CA 1
ATOM 5200 C C . THR B 1 308 ? 65.846 -26.584 -24.054 1.00 17.56 273 THR B C 1
ATOM 5201 O O . THR B 1 308 ? 66.753 -27.346 -23.724 1.00 17.49 273 THR B O 1
ATOM 5205 N N . GLY B 1 309 ? 65.059 -25.975 -23.174 1.00 17.79 274 GLY B N 1
ATOM 5206 C CA . GLY B 1 309 ? 65.182 -26.215 -21.740 1.00 17.95 274 GLY B CA 1
ATOM 5207 C C . GLY B 1 309 ? 63.919 -26.844 -21.192 1.00 18.09 274 GLY B C 1
ATOM 5208 O O . GLY B 1 309 ? 62.851 -26.717 -21.791 1.00 18.03 274 GLY B O 1
ATOM 5209 N N . VAL B 1 310 ? 64.045 -27.543 -20.066 1.00 18.30 275 VAL B N 1
ATOM 5210 C CA . VAL B 1 310 ? 62.882 -28.072 -19.347 1.00 18.43 275 VAL B CA 1
ATOM 5211 C C . VAL B 1 310 ? 63.129 -27.980 -17.846 1.00 18.45 275 VAL B C 1
ATOM 5212 O O . VAL B 1 310 ? 64.075 -28.573 -17.330 1.00 18.48 275 VAL B O 1
ATOM 5216 N N . ALA B 1 311 ? 62.276 -27.230 -17.153 1.00 18.56 276 ALA B N 1
ATOM 5217 C CA . ALA B 1 311 ? 62.390 -27.059 -15.704 1.00 18.58 276 ALA B CA 1
ATOM 5218 C C . ALA B 1 311 ? 61.136 -27.555 -14.983 1.00 18.56 276 ALA B C 1
ATOM 5219 O O . ALA B 1 311 ? 60.805 -27.078 -13.902 1.00 18.41 276 ALA B O 1
ATOM 5221 N N . THR B 1 312 ? 60.441 -28.512 -15.589 1.00 18.73 277 THR B N 1
ATOM 5222 C CA . THR B 1 312 ? 59.285 -29.137 -14.961 1.00 18.89 277 THR B CA 1
ATOM 5223 C C . THR B 1 312 ? 59.521 -30.635 -14.843 1.00 19.00 277 THR B C 1
ATOM 5224 O O . THR B 1 312 ? 60.329 -31.202 -15.576 1.00 18.87 277 THR B O 1
ATOM 5228 N N . HIS B 1 313 ? 58.815 -31.268 -13.911 1.00 19.25 278 HIS B N 1
ATOM 5229 C CA . HIS B 1 313 ? 58.924 -32.708 -13.700 1.00 19.45 278 HIS B CA 1
ATOM 5230 C C . HIS B 1 313 ? 57.534 -33.327 -13.671 1.00 19.49 278 HIS B C 1
ATOM 5231 O O . HIS B 1 313 ? 56.550 -32.643 -13.409 1.00 19.50 278 HIS B O 1
ATOM 5238 N N . GLU B 1 314 ? 57.466 -34.628 -13.935 1.00 19.57 279 GLU B N 1
ATOM 5239 C CA . GLU B 1 314 ? 56.199 -35.347 -13.987 1.00 19.62 279 GLU B CA 1
ATOM 5240 C C . GLU B 1 314 ? 55.680 -35.689 -12.594 1.00 19.55 279 GLU B C 1
ATOM 5241 O O . GLU B 1 314 ? 56.452 -35.842 -11.651 1.00 19.43 279 GLU B O 1
ATOM 5247 N N . THR B 1 315 ? 54.359 -35.807 -12.487 1.00 19.71 280 THR B N 1
ATOM 5248 C CA . THR B 1 315 ? 53.679 -36.182 -11.249 1.00 19.69 280 THR B CA 1
ATOM 5249 C C . THR B 1 315 ? 53.162 -37.619 -11.391 1.00 19.73 280 THR B C 1
ATOM 5250 O O . THR B 1 315 ? 53.059 -38.143 -12.503 1.00 19.61 280 THR B O 1
ATOM 5254 N N . GLN B 1 316 ? 52.844 -38.253 -10.266 1.00 19.81 281 GLN B N 1
ATOM 5255 C CA . GLN B 1 316 ? 52.284 -39.600 -10.276 1.00 19.88 281 GLN B CA 1
ATOM 5256 C C . GLN B 1 316 ? 50.994 -39.679 -11.104 1.00 20.04 281 GLN B C 1
ATOM 5257 O O . GLN B 1 316 ? 50.651 -40.739 -11.623 1.00 19.98 281 GLN B O 1
ATOM 5263 N N . LEU B 1 317 ? 50.295 -38.554 -11.233 1.00 20.35 282 LEU B N 1
ATOM 5264 C CA . LEU B 1 317 ? 49.066 -38.490 -12.019 1.00 20.46 282 LEU B CA 1
ATOM 5265 C C . LEU B 1 317 ? 49.294 -38.048 -13.468 1.00 20.52 282 LEU B C 1
ATOM 5266 O O . LEU B 1 317 ? 48.355 -38.012 -14.251 1.00 20.55 282 LEU B O 1
ATOM 5271 N N . GLY B 1 318 ? 50.528 -37.706 -13.822 1.00 20.78 283 GLY B N 1
ATOM 5272 C CA . GLY B 1 318 ? 50.866 -37.377 -15.210 1.00 20.82 283 GLY B CA 1
ATOM 5273 C C . GLY B 1 318 ? 51.164 -35.908 -15.466 1.00 20.81 283 GLY B C 1
ATOM 5274 O O . GLY B 1 318 ? 51.879 -35.575 -16.409 1.00 20.68 283 GLY B O 1
ATOM 5275 N N . LYS B 1 319 ? 50.610 -35.029 -14.632 1.00 20.84 284 LYS B N 1
ATOM 5276 C CA . LYS B 1 319 ? 50.811 -33.584 -14.763 1.00 20.84 284 LYS B CA 1
ATOM 5277 C C . LYS B 1 319 ? 52.272 -33.187 -14.547 1.00 20.55 284 LYS B C 1
ATOM 5278 O O . LYS B 1 319 ? 53.013 -33.867 -13.841 1.00 20.40 284 LYS B O 1
ATOM 5284 N N . HIS B 1 320 ? 52.679 -32.077 -15.153 1.00 20.27 285 HIS B N 1
ATOM 5285 C CA . HIS B 1 320 ? 54.002 -31.514 -14.906 1.00 20.06 285 HIS B CA 1
ATOM 5286 C C . HIS B 1 320 ? 53.873 -30.270 -14.029 1.00 19.90 285 HIS B C 1
ATOM 5287 O O . HIS B 1 320 ? 52.999 -29.440 -14.256 1.00 19.80 285 HIS B O 1
ATOM 5294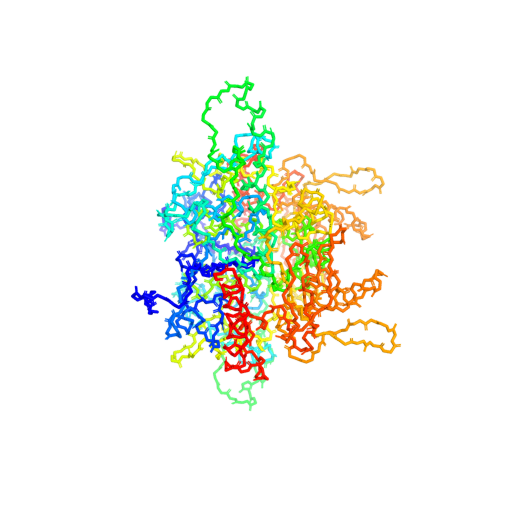 N N . ILE B 1 321 ? 54.722 -30.164 -13.010 1.00 19.82 286 ILE B N 1
ATOM 5295 C CA . ILE B 1 321 ? 54.763 -28.972 -12.165 1.00 19.85 286 ILE B CA 1
ATOM 5296 C C . ILE B 1 321 ? 56.188 -28.418 -12.124 1.00 19.77 286 ILE B C 1
ATOM 5297 O O . ILE B 1 321 ? 57.161 -29.147 -12.335 1.00 19.64 286 ILE B O 1
ATOM 5302 N N . ALA B 1 322 ? 56.298 -27.123 -11.859 1.00 19.68 287 ALA B N 1
ATOM 5303 C CA . ALA B 1 322 ? 57.584 -26.448 -11.848 1.00 19.67 287 ALA B CA 1
ATOM 5304 C C . ALA B 1 322 ? 58.533 -27.071 -10.830 1.00 19.57 287 ALA B C 1
ATOM 5305 O O . ALA B 1 322 ? 58.120 -27.458 -9.738 1.00 19.46 287 ALA B O 1
ATOM 5307 N N . ASP B 1 323 ? 59.805 -27.175 -11.200 1.00 19.51 288 ASP B N 1
ATOM 5308 C CA . ASP B 1 323 ? 60.833 -27.659 -10.287 1.00 19.34 288 ASP B CA 1
ATOM 5309 C C . ASP B 1 323 ? 61.163 -26.553 -9.298 1.00 19.48 288 ASP B C 1
ATOM 5310 O O . ASP B 1 323 ? 60.731 -25.412 -9.464 1.00 19.37 288 ASP B O 1
ATOM 5315 N N . LEU B 1 324 ? 61.924 -26.897 -8.264 1.00 19.67 289 LEU B N 1
ATOM 5316 C CA . LEU B 1 324 ? 62.570 -25.888 -7.444 1.00 19.78 289 LEU B CA 1
ATOM 5317 C C . LEU B 1 324 ? 63.570 -25.172 -8.333 1.00 19.84 289 LEU B C 1
ATOM 5318 O O . LEU B 1 324 ? 64.277 -25.810 -9.111 1.00 19.87 289 LEU B O 1
ATOM 5323 N N . GLY B 1 325 ? 63.618 -23.850 -8.232 1.00 19.97 290 GLY B N 1
ATOM 5324 C CA . GLY B 1 325 ? 64.537 -23.057 -9.040 1.00 20.01 290 GLY B CA 1
ATOM 5325 C C . GLY B 1 325 ? 63.855 -22.463 -10.255 1.00 20.04 290 GLY B C 1
ATOM 5326 O O . GLY B 1 325 ? 64.478 -21.761 -11.042 1.00 20.14 290 GLY B O 1
ATOM 5327 N N . MET B 1 326 ? 62.572 -22.756 -10.415 1.00 20.12 291 MET B N 1
ATOM 5328 C CA . MET B 1 326 ? 61.787 -22.179 -11.492 1.00 20.20 291 MET B CA 1
ATOM 5329 C C . MET B 1 326 ? 61.676 -20.679 -11.266 1.00 20.31 291 MET B C 1
ATOM 5330 O O . MET B 1 326 ? 61.196 -20.240 -10.220 1.00 20.33 291 MET B O 1
ATOM 5335 N N . GLU B 1 327 ? 62.121 -19.893 -12.243 1.00 20.43 292 GLU B N 1
ATOM 5336 C CA . GLU B 1 327 ? 62.105 -18.440 -12.112 1.00 20.46 292 GLU B CA 1
ATOM 5337 C C . GLU B 1 327 ? 60.733 -17.952 -11.669 1.00 20.60 292 GLU B C 1
ATOM 5338 O O . GLU B 1 327 ? 59.695 -18.471 -12.085 1.00 20.54 292 GLU B O 1
ATOM 5344 N N . PHE B 1 328 ? 60.756 -16.931 -10.826 1.00 20.74 293 PHE B N 1
ATOM 5345 C CA . PHE B 1 328 ? 59.584 -16.479 -10.097 1.00 20.84 293 PHE B CA 1
ATOM 5346 C C . PHE B 1 328 ? 58.354 -16.220 -10.969 1.00 20.68 293 PHE B C 1
ATOM 5347 O O . PHE B 1 328 ? 57.247 -16.614 -10.613 1.00 20.65 293 PHE B O 1
ATOM 5355 N N . THR B 1 329 ? 58.549 -15.568 -12.109 1.00 20.52 294 THR B N 1
ATOM 5356 C CA . THR B 1 329 ? 57.425 -15.121 -12.932 1.00 20.33 294 THR B CA 1
ATOM 5357 C C . THR B 1 329 ? 56.877 -16.221 -13.845 1.00 20.25 294 THR B C 1
ATOM 5358 O O . THR B 1 329 ? 55.843 -16.042 -14.487 1.00 20.36 294 THR B O 1
ATOM 5362 N N . LYS B 1 330 ? 57.560 -17.359 -13.899 1.00 20.05 295 LYS B N 1
ATOM 5363 C CA . LYS B 1 330 ? 57.180 -18.424 -14.820 1.00 19.89 295 LYS B CA 1
ATOM 5364 C C . LYS B 1 330 ? 56.506 -19.610 -14.115 1.00 19.76 295 LYS B C 1
ATOM 5365 O O . LYS B 1 330 ? 56.020 -20.529 -14.774 1.00 19.60 295 LYS B O 1
ATOM 5371 N N . ILE B 1 331 ? 56.475 -19.591 -12.785 1.00 19.65 296 ILE B N 1
ATOM 5372 C CA . ILE B 1 331 ? 55.921 -20.706 -12.019 1.00 19.59 296 ILE B CA 1
ATOM 5373 C C . ILE B 1 331 ? 54.467 -20.973 -12.389 1.00 19.63 296 ILE B C 1
ATOM 5374 O O . ILE B 1 331 ? 54.069 -22.116 -12.595 1.00 19.69 296 ILE B O 1
ATOM 5379 N N . LEU B 1 332 ? 53.682 -19.908 -12.478 1.00 19.71 297 LEU B N 1
ATOM 5380 C CA . LEU B 1 332 ? 52.251 -20.020 -12.724 1.00 19.65 297 LEU B CA 1
ATOM 5381 C C . LEU B 1 332 ? 51.969 -20.523 -14.135 1.00 19.32 297 LEU B C 1
ATOM 5382 O O . LEU B 1 332 ? 51.172 -21.438 -14.335 1.00 19.15 297 LEU B O 1
ATOM 5387 N N . THR B 1 333 ? 52.627 -19.912 -15.112 1.00 19.17 298 THR B N 1
ATOM 5388 C CA . THR B 1 333 ? 52.479 -20.320 -16.502 1.00 19.00 298 THR B CA 1
ATOM 5389 C C . THR B 1 333 ? 53.005 -21.742 -16.711 1.00 18.89 298 THR B C 1
ATOM 5390 O O . THR B 1 333 ? 52.394 -22.535 -17.423 1.00 18.80 298 THR B O 1
ATOM 5394 N N . GLY B 1 334 ? 54.128 -22.060 -16.075 1.00 18.77 299 GLY B N 1
ATOM 5395 C CA . GLY B 1 334 ? 54.705 -23.395 -16.152 1.00 18.70 299 GLY B CA 1
ATOM 5396 C C . GLY B 1 334 ? 53.788 -24.472 -15.602 1.00 18.74 299 GLY B C 1
ATOM 5397 O O . GLY B 1 334 ? 53.683 -25.559 -16.171 1.00 18.73 299 GLY B O 1
ATOM 5398 N N . ASN B 1 335 ? 53.128 -24.180 -14.488 1.00 18.74 300 ASN B N 1
ATOM 5399 C CA . ASN B 1 335 ? 52.176 -25.119 -13.903 1.00 18.76 300 ASN B CA 1
ATOM 5400 C C . ASN B 1 335 ? 50.976 -25.334 -14.817 1.00 18.90 300 ASN B C 1
ATOM 5401 O O . ASN B 1 335 ? 50.453 -26.447 -14.921 1.00 18.91 300 ASN B O 1
ATOM 5406 N N . TYR B 1 336 ? 50.540 -24.263 -15.475 1.00 19.05 301 TYR B N 1
ATOM 5407 C CA . TYR B 1 336 ? 49.372 -24.334 -16.341 1.00 19.14 301 TYR B CA 1
ATOM 5408 C C . TYR B 1 336 ? 49.667 -25.142 -17.598 1.00 19.17 301 TYR B C 1
ATOM 5409 O O . TYR B 1 336 ? 48.876 -25.998 -17.993 1.00 19.21 301 TYR B O 1
ATOM 5418 N N . ILE B 1 337 ? 50.802 -24.861 -18.229 1.00 19.23 302 ILE B N 1
ATOM 5419 C CA . ILE B 1 337 ? 51.216 -25.615 -19.406 1.00 19.29 302 ILE B CA 1
ATOM 5420 C C . ILE B 1 337 ? 51.291 -27.101 -19.067 1.00 19.29 302 ILE B C 1
ATOM 5421 O O . ILE B 1 337 ? 50.906 -27.945 -19.872 1.00 19.18 302 ILE B O 1
ATOM 5426 N N . GLY B 1 338 ? 51.763 -27.410 -17.864 1.00 19.45 303 GLY B N 1
ATOM 5427 C CA . GLY B 1 338 ? 51.934 -28.792 -17.433 1.00 19.70 303 GLY B CA 1
ATOM 5428 C C . GLY B 1 338 ? 50.652 -29.549 -17.118 1.00 19.93 303 GLY B C 1
ATOM 5429 O O . GLY B 1 338 ? 50.698 -30.739 -16.810 1.00 19.94 303 GLY B O 1
ATOM 5430 N N . SER B 1 339 ? 49.508 -28.875 -17.195 1.00 20.21 304 SER B N 1
ATOM 5431 C CA . SER B 1 339 ? 48.221 -29.510 -16.909 1.00 20.38 304 SER B CA 1
ATOM 5432 C C . SER B 1 339 ? 47.295 -29.605 -18.133 1.00 20.43 304 SER B C 1
ATOM 5433 O O . SER B 1 339 ? 46.190 -30.134 -18.031 1.00 20.43 304 SER B O 1
ATOM 5436 N N . VAL B 1 340 ? 47.741 -29.100 -19.282 1.00 20.48 305 VAL B N 1
ATOM 5437 C CA . VAL B 1 340 ? 46.913 -29.078 -20.493 1.00 20.44 305 VAL B CA 1
ATOM 5438 C C . VAL B 1 340 ? 46.591 -30.488 -20.991 1.00 20.47 305 VAL B C 1
ATOM 5439 O O . VAL B 1 340 ? 47.270 -31.449 -20.647 1.00 20.36 305 VAL B O 1
ATOM 5443 N N . ASP B 1 341 ? 45.554 -30.598 -21.815 1.00 20.68 306 ASP B N 1
ATOM 5444 C CA . ASP B 1 341 ? 45.046 -31.898 -22.266 1.00 20.81 306 ASP B CA 1
ATOM 5445 C C . ASP B 1 341 ? 45.921 -32.512 -23.350 1.00 20.83 306 ASP B C 1
ATOM 5446 O O . ASP B 1 341 ? 46.053 -33.732 -23.437 1.00 20.78 306 ASP B O 1
ATOM 5451 N N . ASP B 1 342 ? 46.509 -31.656 -24.179 1.00 21.00 307 ASP B N 1
ATOM 5452 C CA . ASP B 1 342 ? 47.518 -32.081 -25.139 1.00 20.98 307 ASP B CA 1
ATOM 5453 C C . ASP B 1 342 ? 48.731 -32.531 -24.319 1.00 20.97 307 ASP B C 1
ATOM 5454 O O . ASP B 1 342 ? 49.558 -31.717 -23.906 1.00 20.95 307 ASP B O 1
ATOM 5459 N N . ILE B 1 343 ? 48.809 -33.833 -24.063 1.00 20.92 308 ILE B N 1
ATOM 5460 C CA . ILE B 1 343 ? 49.744 -34.388 -23.074 1.00 20.86 308 ILE B CA 1
ATOM 5461 C C . ILE B 1 343 ? 51.235 -34.217 -23.422 1.00 20.73 308 ILE B C 1
ATOM 5462 O O . ILE B 1 343 ? 52.071 -34.073 -22.527 1.00 20.71 308 ILE B O 1
ATOM 5467 N N . LEU B 1 344 ? 51.567 -34.220 -24.710 1.00 20.60 309 LEU B N 1
ATOM 5468 C CA . LEU B 1 344 ? 52.958 -34.065 -25.142 1.00 20.45 309 LEU B CA 1
ATOM 5469 C C . LEU B 1 344 ? 53.499 -32.642 -24.947 1.00 20.23 309 LEU B C 1
ATOM 5470 O O . LEU B 1 344 ? 54.709 -32.422 -25.022 1.00 20.08 309 LEU B O 1
ATOM 5475 N N . TRP B 1 345 ? 52.604 -31.687 -24.701 1.00 19.98 310 TRP B N 1
ATOM 5476 C CA . TRP B 1 345 ? 52.983 -30.282 -24.528 1.00 19.80 310 TRP B CA 1
ATOM 5477 C C . TRP B 1 345 ? 53.259 -29.912 -23.069 1.00 19.55 310 TRP B C 1
ATOM 5478 O O . TRP B 1 345 ? 53.529 -28.749 -22.765 1.00 19.55 310 TRP B O 1
ATOM 5489 N N . ARG B 1 346 ? 53.195 -30.889 -22.168 1.00 19.30 311 ARG B N 1
ATOM 5490 C CA . ARG B 1 346 ? 53.282 -30.607 -20.732 1.00 19.09 311 ARG B CA 1
ATOM 5491 C C . ARG B 1 346 ? 54.686 -30.225 -20.246 1.00 18.77 311 ARG B C 1
ATOM 5492 O O . ARG B 1 346 ? 54.836 -29.239 -19.525 1.00 18.72 311 ARG B O 1
ATOM 5500 N N . PRO B 1 347 ? 55.718 -30.992 -20.637 1.00 18.44 312 PRO B N 1
ATOM 5501 C CA . PRO B 1 347 ? 57.068 -30.577 -20.264 1.00 18.27 312 PRO B CA 1
ATOM 5502 C C . PRO B 1 347 ? 57.396 -29.194 -20.825 1.00 18.01 312 PRO B C 1
ATOM 5503 O O . PRO B 1 347 ? 57.251 -28.972 -22.024 1.00 18.06 312 PRO B O 1
ATOM 5507 N N . ASN B 1 348 ? 57.823 -28.273 -19.964 1.00 17.68 313 ASN B N 1
ATOM 5508 C CA . ASN B 1 348 ? 58.074 -26.899 -20.384 1.00 17.42 313 ASN B CA 1
ATOM 5509 C C . ASN B 1 348 ? 59.155 -26.205 -19.567 1.00 17.41 313 ASN B C 1
ATOM 5510 O O . ASN B 1 348 ? 59.612 -26.727 -18.551 1.00 17.26 313 ASN B O 1
ATOM 5515 N N . ASP B 1 349 ? 59.561 -25.023 -20.030 1.00 17.44 314 ASP B N 1
ATOM 5516 C CA . ASP B 1 349 ? 60.559 -24.212 -19.337 1.00 17.42 314 ASP B CA 1
ATOM 5517 C C . ASP B 1 349 ? 59.919 -23.025 -18.616 1.00 17.45 314 ASP B C 1
ATOM 5518 O O . ASP B 1 349 ? 60.599 -22.067 -18.256 1.00 17.28 314 ASP B O 1
ATOM 5523 N N . GLY B 1 350 ? 58.609 -23.100 -18.405 1.00 17.64 315 GLY B N 1
ATOM 5524 C CA . GLY B 1 350 ? 57.878 -22.038 -17.728 1.00 17.89 315 GLY B CA 1
ATOM 5525 C C . GLY B 1 350 ? 57.065 -21.180 -18.681 1.00 18.10 315 GLY B C 1
ATOM 5526 O O . GLY B 1 350 ? 56.233 -20.381 -18.251 1.00 18.12 315 GLY B O 1
ATOM 5527 N N . LEU B 1 351 ? 57.300 -21.348 -19.978 1.00 18.28 316 LEU B N 1
ATOM 5528 C CA . LEU B 1 351 ? 56.647 -20.518 -20.986 1.00 18.51 316 LEU B CA 1
ATOM 5529 C C . LEU B 1 351 ? 56.469 -21.264 -22.302 1.00 18.37 316 LEU B C 1
ATOM 5530 O O . LEU B 1 351 ? 55.445 -21.129 -22.971 1.00 18.28 316 LEU B O 1
ATOM 5535 N N . VAL B 1 352 ? 57.483 -22.042 -22.667 1.00 18.26 317 VAL B N 1
ATOM 5536 C CA . VAL B 1 352 ? 57.492 -22.778 -23.919 1.00 18.09 317 VAL B CA 1
ATOM 5537 C C . VAL B 1 352 ? 57.551 -24.277 -23.644 1.00 17.96 317 VAL B C 1
ATOM 5538 O O . VAL B 1 352 ? 58.297 -24.725 -22.780 1.00 17.76 317 VAL B O 1
ATOM 5542 N N . SER B 1 353 ? 56.749 -25.040 -24.378 1.00 18.01 318 SER B N 1
ATOM 5543 C CA . SER B 1 353 ? 56.752 -26.493 -24.272 1.00 18.03 318 SER B CA 1
ATOM 5544 C C . SER B 1 353 ? 57.908 -27.075 -25.081 1.00 18.07 318 SER B C 1
ATOM 5545 O O . SER B 1 353 ? 58.332 -26.498 -26.079 1.00 18.00 318 SER B O 1
ATOM 5548 N N . GLU B 1 354 ? 58.403 -28.229 -24.649 1.00 18.15 319 GLU B N 1
ATOM 5549 C CA . GLU B 1 354 ? 59.563 -28.854 -25.269 1.00 18.19 319 GLU B CA 1
ATOM 5550 C C . GLU B 1 354 ? 59.371 -29.073 -26.767 1.00 18.29 319 GLU B C 1
ATOM 5551 O O . GLU B 1 354 ? 60.261 -28.766 -27.558 1.00 18.22 319 GLU B O 1
ATOM 5557 N N . ILE B 1 355 ? 58.213 -29.604 -27.155 1.00 18.37 320 ILE B N 1
ATOM 5558 C CA . ILE B 1 355 ? 57.959 -29.903 -28.567 1.00 18.46 320 ILE B CA 1
ATOM 5559 C C . ILE B 1 355 ? 57.659 -28.643 -29.369 1.00 18.24 320 ILE B C 1
ATOM 5560 O O . ILE B 1 355 ? 57.586 -28.688 -30.593 1.00 18.14 320 ILE B O 1
ATOM 5565 N N . SER B 1 356 ? 57.484 -27.520 -28.682 1.00 18.21 321 SER B N 1
ATOM 5566 C CA . SER B 1 356 ? 57.369 -26.236 -29.361 1.00 18.17 321 SER B CA 1
ATOM 5567 C C . SER B 1 356 ? 58.749 -25.647 -29.641 1.00 18.05 321 SER B C 1
ATOM 5568 O O . SER B 1 356 ? 58.971 -25.069 -30.701 1.00 18.12 321 SER B O 1
ATOM 5571 N N . SER B 1 357 ? 59.667 -25.801 -28.687 1.00 17.84 322 SER B N 1
ATOM 5572 C CA . SER B 1 357 ? 61.015 -25.238 -28.799 1.00 17.63 322 SER B CA 1
ATOM 5573 C C . SER B 1 357 ? 61.922 -26.029 -29.744 1.00 17.57 322 SER B C 1
ATOM 5574 O O . SER B 1 357 ? 62.820 -25.461 -30.367 1.00 17.46 322 SER B O 1
ATOM 5577 N N . GLN B 1 358 ? 61.683 -27.334 -29.847 1.00 17.45 323 GLN B N 1
ATOM 5578 C CA . GLN B 1 358 ? 62.568 -28.229 -30.592 1.00 17.41 323 GLN B CA 1
ATOM 5579 C C . GLN B 1 358 ? 62.689 -27.875 -32.070 1.00 17.39 323 GLN B C 1
ATOM 5580 O O . GLN B 1 358 ? 63.794 -27.814 -32.607 1.00 17.32 323 GLN B O 1
ATOM 5586 N N . HIS B 1 359 ? 61.552 -27.668 -32.725 1.00 17.42 324 HIS B N 1
ATOM 5587 C CA . HIS B 1 359 ? 61.534 -27.292 -34.136 1.00 17.33 324 HIS B CA 1
ATOM 5588 C C . HIS B 1 359 ? 60.117 -26.956 -34.577 1.00 17.43 324 HIS B C 1
ATOM 5589 O O . HIS B 1 359 ? 59.153 -27.429 -33.976 1.00 17.42 324 HIS B O 1
ATOM 5596 N N . PRO B 1 360 ? 59.983 -26.123 -35.622 1.00 17.62 325 PRO B N 1
ATOM 5597 C CA . PRO B 1 360 ? 58.669 -25.884 -36.221 1.00 17.74 325 PRO B CA 1
ATOM 5598 C C . PRO B 1 360 ? 58.069 -27.202 -36.686 1.00 17.84 325 PRO B C 1
ATOM 5599 O O . PRO B 1 360 ? 58.799 -28.064 -37.173 1.00 17.90 325 PRO B O 1
ATOM 5603 N N . SER B 1 361 ? 56.758 -27.358 -36.535 1.00 18.00 326 SER B N 1
ATOM 5604 C CA . SER B 1 361 ? 56.120 -28.653 -36.755 1.00 18.17 326 SER B CA 1
ATOM 5605 C C . SER B 1 361 ? 56.476 -29.294 -38.105 1.00 18.42 326 SER B C 1
ATOM 5606 O O . SER B 1 361 ? 57.249 -30.251 -38.146 1.00 18.64 326 SER B O 1
ATOM 5609 N N . ASP B 1 362 ? 55.943 -28.776 -39.206 1.00 18.56 327 ASP B N 1
ATOM 5610 C CA . ASP B 1 362 ? 56.101 -29.463 -40.492 1.00 18.70 327 ASP B CA 1
ATOM 5611 C C . ASP B 1 362 ? 57.425 -29.179 -41.209 1.00 18.45 327 ASP B C 1
ATOM 5612 O O . ASP B 1 362 ? 57.487 -29.251 -42.438 1.00 18.44 327 ASP B O 1
ATOM 5617 N N . GLU B 1 363 ? 58.481 -28.880 -40.454 1.00 18.09 328 GLU B N 1
ATOM 5618 C CA . GLU B 1 363 ? 59.789 -28.626 -41.055 1.00 17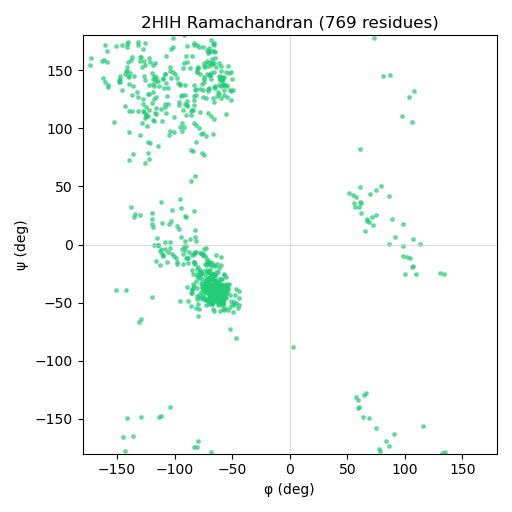.87 328 GLU B CA 1
ATOM 5619 C C . GLU B 1 363 ? 60.839 -29.675 -40.667 1.00 17.90 328 GLU B C 1
ATOM 5620 O O . GLU B 1 363 ? 60.886 -30.144 -39.534 1.00 17.82 328 GLU B O 1
ATOM 5626 N N . LYS B 1 364 ? 61.670 -30.031 -41.642 1.00 17.94 329 LYS B N 1
ATOM 5627 C CA . LYS B 1 364 ? 62.689 -31.067 -41.496 1.00 18.00 329 LYS B CA 1
ATOM 5628 C C . LYS B 1 364 ? 63.543 -30.823 -40.251 1.00 17.86 329 LYS B C 1
ATOM 5629 O O . LYS B 1 364 ? 63.762 -29.680 -39.857 1.00 17.69 329 LYS B O 1
ATOM 5635 N N . ASN B 1 365 ? 64.026 -31.899 -39.636 1.00 17.84 330 ASN B N 1
ATOM 5636 C CA . ASN B 1 365 ? 64.844 -31.794 -38.427 1.00 17.72 330 ASN B CA 1
ATOM 5637 C C . ASN B 1 365 ? 65.622 -33.075 -38.134 1.00 17.68 330 ASN B C 1
ATOM 5638 O O . ASN B 1 365 ? 65.241 -34.151 -38.581 1.00 17.67 330 ASN B O 1
ATOM 5643 N N . ILE B 1 366 ? 66.699 -32.952 -37.363 1.00 17.66 331 ILE B N 1
ATOM 5644 C CA . ILE B 1 366 ? 67.519 -34.100 -36.987 1.00 17.69 331 ILE B CA 1
ATOM 5645 C C . ILE B 1 366 ? 68.131 -33.912 -35.594 1.00 17.58 331 ILE B C 1
ATOM 5646 O O . ILE B 1 366 ? 68.525 -32.810 -35.226 1.00 17.44 331 ILE B O 1
ATOM 5651 N N . SER B 1 367 ? 68.201 -34.991 -34.821 1.00 17.59 332 SER B N 1
ATOM 5652 C CA . SER B 1 367 ? 68.794 -34.943 -33.485 1.00 17.59 332 SER B CA 1
ATOM 5653 C C . SER B 1 367 ? 70.310 -34.934 -33.582 1.00 17.63 332 SER B C 1
ATOM 5654 O O . SER B 1 367 ? 70.893 -35.712 -34.329 1.00 17.56 332 SER B O 1
ATOM 5657 N N . VAL B 1 368 ? 70.941 -34.050 -32.820 1.00 17.82 333 VAL B N 1
ATOM 5658 C CA . VAL B 1 368 ? 72.392 -33.940 -32.801 1.00 18.10 333 VAL B CA 1
ATOM 5659 C C . VAL B 1 368 ? 72.862 -33.625 -31.386 1.00 18.24 333 VAL B C 1
ATOM 5660 O O . VAL B 1 368 ? 72.057 -33.561 -30.458 1.00 18.24 333 VAL B O 1
ATOM 5664 N N . ASP B 1 369 ? 74.169 -33.451 -31.225 1.00 18.49 334 ASP B N 1
ATOM 5665 C CA . ASP B 1 369 ? 74.720 -32.850 -30.011 1.00 18.73 334 ASP B CA 1
ATOM 5666 C C . ASP B 1 369 ? 75.935 -32.001 -30.387 1.00 18.71 334 ASP B C 1
ATOM 5667 O O . ASP B 1 369 ? 76.136 -31.697 -31.561 1.00 18.60 334 ASP B O 1
ATOM 5672 N N . GLU B 1 370 ? 76.734 -31.612 -29.401 1.00 18.85 335 GLU B N 1
ATOM 5673 C CA . GLU B 1 370 ? 77.812 -30.648 -29.632 1.00 18.93 335 GLU B CA 1
ATOM 5674 C C . GLU B 1 370 ? 78.985 -31.213 -30.453 1.00 18.85 335 GLU B C 1
ATOM 5675 O O . GLU B 1 370 ? 79.788 -30.449 -30.985 1.00 18.83 335 GLU B O 1
ATOM 5681 N N . ASN B 1 371 ? 79.069 -32.538 -30.564 1.00 18.79 336 ASN B N 1
ATOM 5682 C CA . ASN B 1 371 ? 80.135 -33.197 -31.325 1.00 18.67 336 ASN B CA 1
ATOM 5683 C C . ASN B 1 371 ? 79.670 -33.694 -32.695 1.00 18.63 336 ASN B C 1
ATOM 5684 O O . ASN B 1 371 ? 80.478 -34.148 -33.509 1.00 18.51 336 ASN B O 1
ATOM 5689 N N . SER B 1 372 ? 78.366 -33.622 -32.945 1.00 18.51 337 SER B N 1
ATOM 5690 C CA . SER B 1 372 ? 77.799 -34.134 -34.183 1.00 18.29 337 SER B CA 1
ATOM 5691 C C . SER B 1 372 ? 78.288 -33.339 -35.376 1.00 18.20 337 SER B C 1
ATOM 5692 O O . SER B 1 372 ? 78.684 -32.187 -35.241 1.00 18.10 337 SER B O 1
ATOM 5695 N N . GLU B 1 373 ? 78.260 -33.966 -36.545 1.00 18.18 338 GLU B N 1
ATOM 5696 C CA . GLU B 1 373 ? 78.631 -33.295 -37.780 1.00 18.17 338 GLU B CA 1
ATOM 5697 C C . GLU B 1 373 ? 77.613 -32.212 -38.121 1.00 18.31 338 GLU B C 1
ATOM 5698 O O . GLU B 1 373 ? 76.462 -32.266 -37.693 1.00 18.19 338 GLU B O 1
ATOM 5704 N N . LEU B 1 374 ? 78.050 -31.220 -38.885 1.00 18.57 339 LEU B N 1
ATOM 5705 C CA . LEU B 1 374 ? 77.192 -30.099 -39.243 1.00 18.75 339 LEU B CA 1
ATOM 5706 C C . LEU B 1 374 ? 76.290 -30.465 -40.409 1.00 18.76 339 LEU B C 1
ATOM 5707 O O . LEU B 1 374 ? 76.747 -31.026 -41.401 1.00 18.72 339 LEU B O 1
ATOM 5712 N N . HIS B 1 375 ? 75.008 -30.136 -40.283 1.00 18.92 340 HIS B N 1
ATOM 5713 C CA . HIS B 1 375 ? 74.043 -30.373 -41.346 1.00 19.00 340 HIS B CA 1
ATOM 5714 C C . HIS B 1 375 ? 73.391 -29.055 -41.743 1.00 18.98 340 HIS B C 1
ATOM 5715 O O . HIS B 1 375 ? 72.931 -28.301 -40.891 1.00 19.01 340 HIS B O 1
ATOM 5722 N N . LYS B 1 376 ? 73.375 -28.777 -43.042 1.00 19.02 341 LYS B N 1
ATOM 5723 C CA . LYS B 1 376 ? 72.737 -27.579 -43.575 1.00 19.03 341 LYS B CA 1
ATOM 5724 C C . LYS B 1 376 ? 71.282 -27.874 -43.902 1.00 18.86 341 LYS B C 1
ATOM 5725 O O . LYS B 1 376 ? 70.885 -29.034 -44.012 1.00 18.88 341 LYS B O 1
ATOM 5731 N N . GLY B 1 377 ? 70.492 -26.817 -44.050 1.00 18.66 342 GLY B N 1
ATOM 5732 C CA . GLY B 1 377 ? 69.116 -26.933 -44.520 1.00 18.57 342 GLY B CA 1
ATOM 5733 C C . GLY B 1 377 ? 68.234 -27.854 -43.699 1.00 18.45 342 GLY B C 1
ATOM 5734 O O . GLY B 1 377 ? 67.328 -28.488 -44.238 1.00 18.39 342 GLY B O 1
ATOM 5735 N N . THR B 1 378 ? 68.490 -27.929 -42.396 1.00 18.33 343 THR B N 1
ATOM 5736 C CA . THR B 1 378 ? 67.666 -28.744 -41.505 1.00 18.25 343 THR B CA 1
ATOM 5737 C C . THR B 1 378 ? 67.869 -28.345 -40.041 1.00 18.14 343 THR B C 1
ATOM 5738 O O . THR B 1 378 ? 68.977 -27.998 -39.627 1.00 17.96 343 THR B O 1
ATOM 5742 N N . TRP B 1 379 ? 66.786 -28.394 -39.268 1.00 18.03 344 TRP B N 1
ATOM 5743 C CA . TRP B 1 379 ? 66.822 -28.012 -37.856 1.00 17.94 344 TRP B CA 1
ATOM 5744 C C . TRP B 1 379 ? 67.634 -29.007 -37.040 1.00 17.76 344 TRP B C 1
ATOM 5745 O O . TRP B 1 379 ? 67.219 -30.147 -36.849 1.00 17.73 344 TRP B O 1
ATOM 5756 N N . GLN B 1 380 ? 68.795 -28.563 -36.569 1.00 17.68 345 GLN B N 1
ATOM 5757 C CA . GLN B 1 380 ? 69.653 -29.378 -35.719 1.00 17.53 345 GLN B CA 1
ATOM 5758 C C . GLN B 1 380 ? 69.167 -29.262 -34.277 1.00 17.44 345 GLN B C 1
ATOM 5759 O O . GLN B 1 380 ? 69.395 -28.247 -33.622 1.00 17.32 345 GLN B O 1
ATOM 5765 N N . VAL B 1 381 ? 68.495 -30.308 -33.794 1.00 17.46 346 VAL B N 1
ATOM 5766 C CA . VAL B 1 381 ? 67.862 -30.296 -32.472 1.00 17.32 346 VAL B CA 1
ATOM 5767 C C . VAL B 1 381 ? 68.827 -30.775 -31.394 1.00 17.30 346 VAL B C 1
ATOM 5768 O O . VAL B 1 381 ? 69.317 -31.902 -31.433 1.00 17.19 346 VAL B O 1
ATOM 5772 N N . MET B 1 382 ? 69.083 -29.899 -30.431 1.00 17.40 347 MET B N 1
ATOM 5773 C CA . MET B 1 382 ? 70.028 -30.156 -29.356 1.00 17.46 347 MET B CA 1
ATOM 5774 C C . MET B 1 382 ? 69.313 -30.892 -28.220 1.00 17.47 347 MET B C 1
ATOM 5775 O O . MET B 1 382 ? 68.107 -30.730 -28.043 1.00 17.40 347 MET B O 1
ATOM 5780 N N . PRO B 1 383 ? 70.044 -31.710 -27.445 1.00 17.55 348 PRO B N 1
ATOM 5781 C CA . PRO B 1 383 ? 69.348 -32.413 -26.376 1.00 17.57 348 PRO B CA 1
ATOM 5782 C C . PRO B 1 383 ? 68.811 -31.439 -25.335 1.00 17.67 348 PRO B C 1
ATOM 5783 O O . PRO B 1 383 ? 69.512 -30.516 -24.925 1.00 17.65 348 PRO B O 1
ATOM 5787 N N . THR B 1 384 ? 67.566 -31.644 -24.923 1.00 17.81 349 THR B N 1
ATOM 5788 C CA . THR B 1 384 ? 66.921 -30.760 -23.966 1.00 17.85 349 THR B CA 1
ATOM 5789 C C . THR B 1 384 ? 67.780 -30.633 -22.713 1.00 17.94 349 THR B C 1
ATOM 5790 O O . THR B 1 384 ? 68.318 -31.622 -22.217 1.00 18.05 349 THR B O 1
ATOM 5794 N N . MET B 1 385 ? 67.911 -29.408 -22.215 1.00 17.94 350 MET B N 1
ATOM 5795 C CA . MET B 1 385 ? 68.737 -29.133 -21.048 1.00 17.84 350 MET B CA 1
ATOM 5796 C C . MET B 1 385 ? 67.901 -29.126 -19.773 1.00 18.02 350 MET B C 1
ATOM 5797 O O . MET B 1 385 ? 67.216 -28.150 -19.474 1.00 17.99 350 MET B O 1
ATOM 5802 N N . LYS B 1 386 ? 67.966 -30.226 -19.032 1.00 18.21 351 LYS B N 1
ATOM 5803 C CA . LYS B 1 386 ? 67.268 -30.354 -17.759 1.00 18.44 351 LYS B CA 1
ATOM 5804 C C . LYS B 1 386 ? 67.702 -29.236 -16.812 1.00 18.30 351 LYS B C 1
ATOM 5805 O O . LYS B 1 386 ? 68.893 -28.999 -16.626 1.00 18.26 351 LYS B O 1
ATOM 5811 N N . GLY B 1 387 ? 66.727 -28.534 -16.239 1.00 18.23 352 GLY B N 1
ATOM 5812 C CA . GLY B 1 387 ? 66.997 -27.515 -15.222 1.00 18.11 352 GLY B CA 1
ATOM 5813 C C . GLY B 1 387 ? 67.195 -26.102 -15.740 1.00 17.95 352 GLY B C 1
ATOM 5814 O O . GLY B 1 387 ? 67.550 -25.201 -14.981 1.00 17.82 352 GLY B O 1
ATOM 5815 N N . TRP B 1 388 ? 66.971 -25.898 -17.032 1.00 17.86 353 TRP B N 1
ATOM 5816 C CA . TRP B 1 388 ? 67.088 -24.569 -17.613 1.00 17.83 353 TRP B CA 1
ATOM 5817 C C . TRP B 1 388 ? 65.708 -24.029 -17.939 1.00 17.85 353 TRP B C 1
ATOM 5818 O O . TRP B 1 388 ? 65.019 -24.560 -18.809 1.00 17.84 353 TRP B O 1
ATOM 5829 N N . ASP B 1 389 ? 65.296 -22.982 -17.233 1.00 17.88 354 ASP B N 1
ATOM 5830 C CA . ASP B 1 389 ? 64.027 -22.340 -17.540 1.00 17.98 354 ASP B CA 1
ATOM 5831 C C . ASP B 1 389 ? 64.201 -21.242 -18.582 1.00 17.94 354 ASP B C 1
ATOM 5832 O O . ASP B 1 389 ? 65.319 -20.889 -18.951 1.00 17.96 354 ASP B O 1
ATOM 5837 N N . HIS B 1 390 ? 63.082 -20.723 -19.065 1.00 17.93 355 HIS B N 1
ATOM 5838 C CA . HIS B 1 390 ? 63.083 -19.687 -20.087 1.00 18.07 355 HIS B CA 1
ATOM 5839 C C . HIS B 1 390 ? 64.058 -18.561 -19.746 1.00 18.15 355 HIS B C 1
ATOM 5840 O O . HIS B 1 390 ? 64.805 -18.088 -20.611 1.00 18.15 355 HIS B O 1
ATOM 5847 N N . SER B 1 391 ? 64.050 -18.151 -18.478 1.00 18.15 356 SER B N 1
ATOM 5848 C CA . SER B 1 391 ? 64.840 -17.014 -18.006 1.00 18.17 356 SER B CA 1
ATOM 5849 C C . SER B 1 391 ? 66.306 -17.356 -17.739 1.00 18.23 356 SER B C 1
ATOM 5850 O O . SER B 1 391 ? 67.166 -16.480 -17.787 1.00 18.14 356 SER B O 1
ATOM 5853 N N . ASP B 1 392 ? 66.587 -18.621 -17.443 1.00 18.39 357 ASP B N 1
ATOM 5854 C CA . ASP B 1 392 ? 67.953 -19.058 -17.164 1.00 18.41 357 ASP B CA 1
ATOM 5855 C C . ASP B 1 392 ? 68.853 -18.938 -18.388 1.00 18.42 357 ASP B C 1
ATOM 5856 O O . ASP B 1 392 ? 70.029 -18.615 -18.260 1.00 18.45 357 ASP B O 1
ATOM 5861 N N . PHE B 1 393 ? 68.302 -19.205 -19.569 1.00 18.39 358 PHE B N 1
ATOM 5862 C CA . PHE B 1 393 ? 69.063 -19.108 -20.809 1.00 18.37 358 PHE B CA 1
ATOM 5863 C C . PHE B 1 393 ? 69.705 -17.736 -20.993 1.00 18.31 358 PHE B C 1
ATOM 5864 O O . PHE B 1 393 ? 70.736 -17.619 -21.647 1.00 18.28 358 PHE B O 1
ATOM 5872 N N . ILE B 1 394 ? 69.099 -16.705 -20.413 1.00 18.36 359 ILE B N 1
ATOM 5873 C CA . ILE B 1 394 ? 69.614 -15.342 -20.531 1.00 18.47 359 ILE B CA 1
ATOM 5874 C C . ILE B 1 394 ? 70.000 -14.730 -19.174 1.00 18.52 359 ILE B C 1
ATOM 5875 O O . ILE B 1 394 ? 70.181 -13.521 -19.063 1.00 18.58 359 ILE B O 1
ATOM 5880 N N . GLY B 1 395 ? 70.124 -15.568 -18.150 1.00 18.66 360 GLY B N 1
ATOM 5881 C CA . GLY B 1 395 ? 70.612 -15.136 -16.839 1.00 18.77 360 GLY B CA 1
ATOM 5882 C C . GLY B 1 395 ? 69.659 -14.283 -16.016 1.00 18.84 360 GLY B C 1
ATOM 5883 O O . GLY B 1 395 ? 70.081 -13.637 -15.056 1.00 18.79 360 GLY B O 1
ATOM 5884 N N . ASN B 1 396 ? 68.376 -14.288 -16.368 1.00 18.97 361 ASN B N 1
ATOM 5885 C CA . ASN B 1 396 ? 67.394 -13.438 -15.689 1.00 19.19 361 ASN B CA 1
ATOM 5886 C C . ASN B 1 396 ? 66.645 -14.159 -14.565 1.00 19.28 361 ASN B C 1
ATOM 5887 O O . ASN B 1 396 ? 65.447 -13.967 -14.389 1.00 19.17 361 ASN B O 1
ATOM 5892 N N . ASP B 1 397 ? 67.361 -14.988 -13.811 1.00 19.55 362 ASP B N 1
ATOM 5893 C CA . ASP B 1 397 ? 66.818 -15.619 -12.611 1.00 19.65 362 ASP B CA 1
ATOM 5894 C C . ASP B 1 397 ? 67.796 -15.402 -11.458 1.00 19.86 362 ASP B C 1
ATOM 5895 O O . ASP B 1 397 ? 68.737 -16.171 -11.275 1.00 19.90 362 ASP B O 1
ATOM 5900 N N . ALA B 1 398 ? 67.562 -14.349 -10.684 1.00 20.15 363 ALA B N 1
ATOM 5901 C CA . ALA B 1 398 ? 68.481 -13.952 -9.620 1.00 20.37 363 ALA B CA 1
ATOM 5902 C C . ALA B 1 398 ? 68.487 -14.929 -8.441 1.00 20.50 363 ALA B C 1
ATOM 5903 O O . ALA B 1 398 ? 69.529 -15.147 -7.825 1.00 20.59 363 ALA B O 1
ATOM 5905 N N . LEU B 1 399 ? 67.331 -15.511 -8.129 1.00 20.61 364 LEU B N 1
ATOM 5906 C CA . LEU B 1 399 ? 67.218 -16.438 -7.000 1.00 20.76 364 LEU B CA 1
ATOM 5907 C C . LEU B 1 399 ? 67.944 -17.761 -7.228 1.00 20.83 364 LEU B C 1
ATOM 5908 O O . LEU B 1 399 ? 68.426 -18.374 -6.275 1.00 20.89 364 LEU B O 1
ATOM 5913 N N . ASP B 1 400 ? 68.010 -18.201 -8.484 1.00 20.92 365 ASP B N 1
ATOM 5914 C CA . ASP B 1 400 ? 68.559 -19.514 -8.816 1.00 20.97 365 ASP B CA 1
ATOM 5915 C C . ASP B 1 400 ? 70.082 -19.522 -8.723 1.00 21.01 365 ASP B C 1
ATOM 5916 O O . ASP B 1 400 ? 70.775 -19.141 -9.669 1.00 21.07 365 ASP B O 1
ATOM 5921 N N . THR B 1 401 ? 70.589 -19.969 -7.577 1.00 20.98 366 THR B N 1
ATOM 5922 C CA . THR B 1 401 ? 72.023 -20.008 -7.323 1.00 20.93 366 THR B CA 1
ATOM 5923 C C . THR B 1 401 ? 72.729 -21.118 -8.103 1.00 20.93 366 THR B C 1
ATOM 5924 O O . THR B 1 401 ? 73.888 -20.963 -8.470 1.00 20.95 366 THR B O 1
ATOM 5928 N N . LYS B 1 402 ? 72.034 -22.226 -8.360 1.00 20.98 367 LYS B N 1
ATOM 5929 C CA . LYS B 1 402 ? 72.585 -23.315 -9.174 1.00 21.09 367 LYS B CA 1
ATOM 5930 C C . LYS B 1 402 ? 73.233 -22.791 -10.450 1.00 21.00 367 LYS B C 1
ATOM 5931 O O . LYS B 1 402 ? 74.371 -23.141 -10.766 1.00 20.97 367 LYS B O 1
ATOM 5937 N N . HIS B 1 403 ? 72.501 -21.949 -11.175 1.00 20.84 368 HIS B N 1
ATOM 5938 C CA . HIS B 1 403 ? 72.986 -21.395 -12.438 1.00 20.59 368 HIS B CA 1
ATOM 5939 C C . HIS B 1 403 ? 73.920 -20.203 -12.226 1.00 20.54 368 HIS B C 1
ATOM 5940 O O . HIS B 1 403 ? 73.494 -19.045 -12.206 1.00 20.33 368 HIS B O 1
ATOM 5947 N N . SER B 1 404 ? 75.204 -20.515 -12.080 1.00 20.57 369 SER B N 1
ATOM 5948 C CA . SER B 1 404 ? 76.244 -19.518 -11.865 1.00 20.48 369 SER B CA 1
ATOM 5949 C C . SER B 1 404 ? 76.416 -18.624 -13.080 1.00 20.52 369 SER B C 1
ATOM 5950 O O . SER B 1 404 ? 75.849 -18.880 -14.143 1.00 20.60 369 SER B O 1
ATOM 5953 N N . ALA B 1 405 ? 77.213 -17.575 -12.912 1.00 20.53 370 ALA B N 1
ATOM 5954 C CA . ALA B 1 405 ? 77.566 -16.695 -14.015 1.00 20.52 370 ALA B CA 1
ATOM 5955 C C . ALA B 1 405 ? 78.446 -17.442 -15.006 1.00 20.48 370 ALA B C 1
ATOM 5956 O O . ALA B 1 405 ? 78.251 -17.348 -16.213 1.00 20.53 370 ALA B O 1
ATOM 5958 N N . ILE B 1 406 ? 79.410 -18.193 -14.484 1.00 20.48 371 ILE B N 1
ATOM 5959 C CA . ILE B 1 406 ? 80.365 -18.902 -15.326 1.00 20.44 371 ILE B CA 1
ATOM 5960 C C . ILE B 1 406 ? 79.670 -19.966 -16.178 1.00 20.16 371 ILE B C 1
ATOM 5961 O O . ILE B 1 406 ? 80.061 -20.198 -17.317 1.00 20.09 371 ILE B O 1
ATOM 5966 N N . GLU B 1 407 ? 78.638 -20.604 -15.633 1.00 19.90 372 GLU B N 1
ATOM 5967 C CA . GLU B 1 407 ? 77.885 -21.598 -16.392 1.00 19.69 372 GLU B CA 1
ATOM 5968 C C . GLU B 1 407 ? 77.226 -20.956 -17.606 1.00 19.51 372 GLU B C 1
ATOM 5969 O O . GLU B 1 407 ? 77.259 -21.512 -18.705 1.00 19.52 372 GLU B O 1
ATOM 5975 N N . LEU B 1 408 ? 76.624 -19.788 -17.393 1.00 19.32 373 LEU B N 1
ATOM 5976 C CA . LEU B 1 408 ? 75.970 -19.026 -18.461 1.00 19.09 373 LEU B CA 1
ATOM 5977 C C . LEU B 1 408 ? 76.967 -18.550 -19.513 1.00 18.76 373 LEU B C 1
ATOM 5978 O O . LEU B 1 408 ? 76.699 -18.592 -20.708 1.00 18.54 373 LEU B O 1
ATOM 5983 N N . THR B 1 409 ? 78.119 -18.091 -19.046 1.00 18.62 374 THR B N 1
ATOM 5984 C CA . THR B 1 409 ? 79.177 -17.617 -19.919 1.00 18.55 374 THR B CA 1
ATOM 5985 C C . THR B 1 409 ? 79.754 -18.782 -20.732 1.00 18.48 374 THR B C 1
ATOM 5986 O O . THR B 1 409 ? 80.113 -18.616 -21.900 1.00 18.41 374 THR B O 1
ATOM 5990 N N . ASN B 1 410 ? 79.833 -19.958 -20.109 1.00 18.40 375 ASN B N 1
ATOM 5991 C CA . ASN B 1 410 ? 80.369 -21.153 -20.764 1.00 18.31 375 ASN B CA 1
ATOM 5992 C C . ASN B 1 410 ? 79.402 -21.703 -21.803 1.00 18.23 375 ASN B C 1
ATOM 5993 O O . ASN B 1 410 ? 79.817 -22.301 -22.794 1.00 18.20 375 ASN B O 1
ATOM 5998 N N . PHE B 1 411 ? 78.110 -21.504 -21.562 1.00 18.18 376 PHE B N 1
ATOM 5999 C CA . PHE B 1 411 ? 77.076 -21.931 -22.497 1.00 18.15 376 PHE B CA 1
ATOM 6000 C C . PHE B 1 411 ? 77.134 -21.124 -23.799 1.00 18.25 376 PHE B C 1
ATOM 6001 O O . PHE B 1 411 ? 76.959 -21.679 -24.889 1.00 18.09 376 PHE B O 1
ATOM 6009 N N . TYR B 1 412 ? 77.389 -19.821 -23.680 1.00 18.38 377 TYR B N 1
ATOM 6010 C CA . TYR B 1 412 ? 77.495 -18.944 -24.848 1.00 18.50 377 TYR B CA 1
ATOM 6011 C C . TYR B 1 412 ? 78.843 -19.089 -25.561 1.00 18.57 377 TYR B C 1
ATOM 6012 O O . TYR B 1 412 ? 78.962 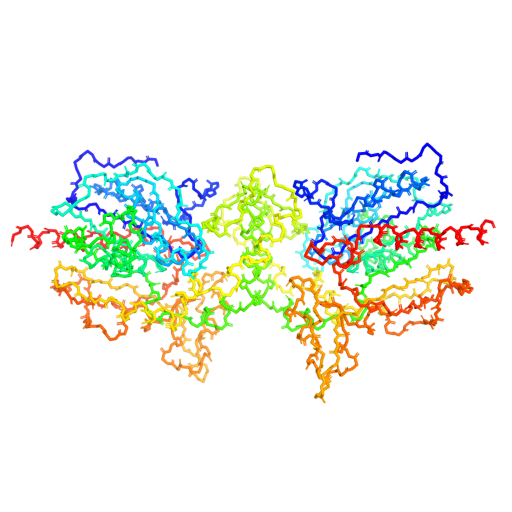-18.794 -26.750 1.00 18.31 377 TYR B O 1
ATOM 6021 N N . HIS B 1 413 ? 79.849 -19.550 -24.828 1.00 18.85 378 HIS B N 1
ATOM 6022 C CA . HIS B 1 413 ? 81.100 -19.992 -25.431 1.00 19.09 378 HIS B CA 1
ATOM 6023 C C . HIS B 1 413 ? 80.841 -21.158 -26.366 1.00 18.89 378 HIS B C 1
ATOM 6024 O O . HIS B 1 413 ? 81.414 -21.247 -27.446 1.00 18.89 378 HIS B O 1
ATOM 6031 N N . SER B 1 414 ? 79.985 -22.064 -25.911 1.00 18.80 379 SER B N 1
ATOM 6032 C CA . SER B 1 414 ? 79.613 -23.248 -26.665 1.00 18.75 379 SER B CA 1
ATOM 6033 C C . SER B 1 414 ? 78.894 -22.884 -27.966 1.00 18.69 379 SER B C 1
ATOM 6034 O O . SER B 1 414 ? 79.121 -23.502 -29.004 1.00 18.70 379 SER B O 1
ATOM 6037 N N . ILE B 1 415 ? 78.031 -21.876 -27.911 1.00 18.67 380 ILE B N 1
ATOM 6038 C CA . ILE B 1 415 ? 77.315 -21.427 -29.099 1.00 18.66 380 ILE B CA 1
ATOM 6039 C C . ILE B 1 415 ? 78.271 -20.760 -30.080 1.00 18.61 380 ILE B C 1
ATOM 6040 O O . ILE B 1 415 ? 78.231 -21.024 -31.279 1.00 18.55 380 ILE B O 1
ATOM 6045 N N . SER B 1 416 ? 79.130 -19.892 -29.565 1.00 18.60 381 SER B N 1
ATOM 6046 C CA . SER B 1 416 ? 80.069 -19.176 -30.411 1.00 18.63 381 SER B CA 1
ATOM 6047 C C . SER B 1 416 ? 81.106 -20.130 -31.014 1.00 18.61 381 SER B C 1
ATOM 6048 O O . SER B 1 416 ? 81.631 -19.873 -32.100 1.00 18.56 381 SER B O 1
ATOM 6051 N N . ASP B 1 417 ? 81.389 -21.230 -30.317 1.00 18.49 382 ASP B N 1
ATOM 6052 C CA . ASP B 1 417 ? 82.273 -22.264 -30.853 1.00 18.46 382 ASP B CA 1
ATOM 6053 C C . ASP B 1 417 ? 81.595 -22.957 -32.025 1.00 18.45 382 ASP B C 1
ATOM 6054 O O . ASP B 1 417 ? 82.202 -23.150 -33.077 1.00 18.34 382 ASP B O 1
ATOM 6059 N N . TYR B 1 418 ? 80.329 -23.320 -31.830 1.00 18.50 383 TYR B N 1
ATOM 6060 C CA . TYR B 1 418 ? 79.513 -23.935 -32.876 1.00 18.53 383 TYR B CA 1
ATOM 6061 C C . TYR B 1 418 ? 79.442 -23.058 -34.126 1.00 18.64 383 TYR B C 1
ATOM 6062 O O . TYR B 1 418 ? 79.466 -23.561 -35.251 1.00 18.67 383 TYR B O 1
ATOM 6071 N N . LEU B 1 419 ? 79.360 -21.747 -33.929 1.00 18.73 384 LEU B N 1
ATOM 6072 C CA . LEU B 1 419 ? 79.312 -20.818 -35.052 1.00 18.89 384 LEU B CA 1
ATOM 6073 C C . LEU B 1 419 ? 80.660 -20.719 -35.768 1.00 18.85 384 LEU B C 1
ATOM 6074 O O . LEU B 1 419 ? 80.702 -20.491 -36.974 1.00 18.66 384 LEU B O 1
ATOM 6079 N N . MET B 1 420 ? 81.752 -20.885 -35.026 1.00 18.97 385 MET B N 1
ATOM 6080 C CA . MET B 1 420 ? 83.089 -20.887 -35.622 1.00 19.19 385 MET B CA 1
ATOM 6081 C C . MET B 1 420 ? 83.320 -22.155 -36.451 1.00 19.29 385 MET B C 1
ATOM 6082 O O . MET B 1 420 ? 83.962 -22.111 -37.500 1.00 19.19 385 MET B O 1
ATOM 6087 N N . ARG B 1 421 ? 82.796 -23.282 -35.981 1.00 19.41 386 ARG B N 1
ATOM 6088 C CA . ARG B 1 421 ? 82.858 -24.514 -36.751 1.00 19.53 386 ARG B CA 1
ATOM 6089 C C . ARG B 1 421 ? 82.195 -24.322 -38.104 1.00 19.73 386 ARG B C 1
ATOM 6090 O O . ARG B 1 421 ? 82.663 -24.857 -39.107 1.00 19.91 386 ARG B O 1
ATOM 6098 N N . ILE B 1 422 ? 81.100 -23.565 -38.126 1.00 19.86 387 ILE B N 1
ATOM 6099 C CA . ILE B 1 422 ? 80.380 -23.288 -39.368 1.00 19.93 387 ILE B CA 1
ATOM 6100 C C . ILE B 1 422 ? 81.228 -22.447 -40.308 1.00 20.01 387 ILE B C 1
ATOM 6101 O O . ILE B 1 422 ? 81.285 -22.707 -41.509 1.00 20.03 387 ILE B O 1
ATOM 6106 N N . GLU B 1 423 ? 81.879 -21.430 -39.754 1.00 20.17 388 GLU B N 1
ATOM 6107 C CA . GLU B 1 423 ? 82.699 -20.529 -40.550 1.00 20.31 388 GLU B CA 1
ATOM 6108 C C . GLU B 1 423 ? 83.894 -21.245 -41.169 1.00 20.58 388 GLU B C 1
ATOM 6109 O O . GLU B 1 423 ? 84.296 -20.920 -42.280 1.00 20.57 388 GLU B O 1
ATOM 6115 N N . LYS B 1 424 ? 84.454 -22.215 -40.449 1.00 20.98 389 LYS B N 1
ATOM 6116 C CA . LYS B 1 424 ? 85.589 -22.997 -40.942 1.00 21.33 389 LYS B CA 1
ATOM 6117 C C . LYS B 1 424 ? 85.165 -23.867 -42.127 1.00 21.50 389 LYS B C 1
ATOM 6118 O O . LYS B 1 424 ? 85.807 -23.859 -43.183 1.00 21.58 389 LYS B O 1
ATOM 6124 N N . ALA B 1 425 ? 84.071 -24.602 -41.944 1.00 21.71 390 ALA B N 1
ATOM 6125 C CA . ALA B 1 425 ? 83.524 -25.457 -42.990 1.00 21.89 390 ALA B CA 1
ATOM 6126 C C . ALA B 1 425 ? 83.247 -24.665 -44.262 1.00 22.25 390 ALA B C 1
ATOM 6127 O O . ALA B 1 425 ? 83.528 -25.139 -45.357 1.00 22.40 390 ALA B O 1
ATOM 6129 N N . GLU B 1 426 ? 82.699 -23.461 -44.119 1.00 22.67 391 GLU B N 1
ATOM 6130 C CA . GLU B 1 426 ? 82.374 -22.636 -45.276 1.00 22.99 391 GLU B CA 1
ATOM 6131 C C . GLU B 1 426 ? 83.642 -22.081 -45.917 1.00 23.60 391 GLU B C 1
ATOM 6132 O O . GLU B 1 426 ? 83.861 -22.238 -47.119 1.00 23.84 391 GLU B O 1
ATOM 6138 N N . SER B 1 427 ? 84.490 -21.448 -45.113 1.00 24.22 392 SER B N 1
ATOM 6139 C CA . SER B 1 427 ? 85.771 -20.963 -45.607 1.00 24.59 392 SER B CA 1
ATOM 6140 C C . SER B 1 427 ? 86.750 -22.132 -45.699 1.00 24.82 392 SER B C 1
ATOM 6141 O O . SER B 1 427 ? 86.365 -23.250 -46.050 1.00 25.44 392 SER B O 1
#

Secondary structure (DSSP, 8-state):
-PPPPSS-S-SS-EEEE--TT---GGGS-TT--TTTTTT--HHHHHHHTT--EEEE---SSS-HHHHHHHHHHHHH-EEEE--HHHHHHHT--SEEEEE--S-TT-BTTB-EEEEEETTHHHHHHHHHHHHHH--HHHHHHHHHH-S---HHHH----S-EEEEEEES--TT--HIIIIIITSHHHHHHHHHHHHHHHHTTS---S-GGGT-SPPTT--HHHHHHHHHH-GGGT-S-SHHHHTSHHHHHHHHHH----TTSEEEEE-EE-EEE-GGG-EEEPTT--GGGHHHHHHHTTSS-GGG--BSSSSBHHHHH--TTS-EEE--TTSPP-SSSEEEPPPEET--TTGGGT--TT-SSS-HHHHHHHHHHHHHHHHHHHHHHH-/-PPPPSS-S-SS-EEEE--SS---TTSS-SS--TTTTTT--HHHHHHHTT--EEEE---SSS-HHHHHHHHHHHHH-EEEE--HHHHHHHTS-SEEEEE--S-TT-STTS-EEEEEETTHHHHHHHHHHHHHH--HHHHHHHHHS-S---HHHH----SSEEEEEEES--TT--HHIIIIITSHHHHHHHHHHHHHHHHHTS---S-GGGT-SPPTT--HHHHHHHHHH-GGGT-S-SHHHHTSHHHHHHHHHH----TTSEEEEE-EE-EEE-TTS-EEEPTT--GGGHHHHHHHTT-SSGGG--BSSSSBHHHHS--TTS-EEE--TTSPP-SSSEEEPPPEET--TTGGGT--SS--SS-HHHHHHHHHHHHHHHHHHHHHH-

Radius of gyration: 29.38 Å; Cα contacts (8 Å, |Δi|>4): 1689; chains: 2; bounding box: 76×73×85 Å

Foldseek 3Di:
DDDADPQAPDLAEEEEEEAAQDADDVLDDDDAHQQAGPFDDLVVLCRVVRGHYDYQGAFRKFFLLRRLQSRVCQAQWAWRASAPQVCVVLPFAGTDHTHHHPHNVQAAPRAHEYEYAEHRLLSPQLNQLLQAAAAPRRVVVCVVVNDDDDPSNVHNTDRHYAAREYEAYQLQAFVCLVVPVVDLVNVVVVVVVQLVCVCVVNHHNNCCRQVSHDDPPDDVVVSVVSNVPGSVSPGCRIHSNCNHSVNSVVSVVSGAFDQRHFAEFAAEFQWDADPPLFTAGHVLQAPVLRVQLRVQRPDPPSQQNGAQSTGGRVSRQDNPPYAEDEDELPGDTGGRHYHGYDYHYNHHSSLLSNNRPVRPVRHSVNNNVVVVSVVVVVSVSVVVPVD/DDAADPAAPDLAEEEEEEAQQFDDDPLADDQDDQQAGPFDDLCVLCRVVRGHYYYQHAFNKFFLLRRLQSRVCQAQWAWRASAPQVCVVQPWAGTDDTHHHNHNVQAAPRAHEYEYAEQRLLSVQVNQLQQAAAAVRRVVVCVVPNDDDDPSRVHNTPRHYAEREYEQYQLQAAVCLVPPVVDLVNVVVVVVVQLVCQCVVNGHSPPCRQPSHADPPHDVVVNVVSVVVGSVSVGCRIHSVCRHSVNSVVSVVSGAFDQRHFAEFAAEFQWDADPVLFTAGHPLQADVLRVQLNVQRPDPVSQQNGAQSTGGRVSRQDNPPYAEDEDELPDDTHGRHYHGYPYHYNHHSSLLSNNRPPRPVNHSVNNSVVVVSVVVVVVVSVVVVD